Protein 3CC1 (pdb70)

Radius of gyration: 30.1 Å; Cα contacts (8 Å, |Δi|>4): 1824; chains: 2; bounding box: 87×55×77 Å

B-factor: mean 28.15, std 9.31, range [5.56, 88.49]

Foldseek 3Di:
DWFQDDPRAGFAAEEAPQAANLQAALVLLLLRLVLLVQFVVLPHAEREYEPNQQADDPVDPLADPLQGGDDLQQAGFGSCVRYVVRPPPLTLQVSQVSSVVSVHAYEYEDAATFVSQLVVQGHQPPFPGTRVQFWDQVAQQPVDRRTHGHLVGGRSLSNLLVRLLVCVSSRHAEYEYPPQAPNQNVNHDVSSVVNVVSNVPNPHHYYHYDQDPPQPAQDPPPDDPPPVPRTHADALDLVLVLSVVSVQVSVPDPGDPDAYASHQHAAFGQDPHDRYDDHGDGRPHDLQLNVLLPCLLRLHRDHHHSSVRDDPSRSLSSRQSLSNCSNNAWTPWAWDDDDPQWGKIKTAGPPQKIDMKIWRQDQAKDKHKDAPVVVHAKWWKADSSVGGTDGIHGNVDMDIDIAGHGGMTMTHHDD/DKFQDFPRDGFAAEEAPFAANQQAALVLLLLRLLLLPQFVVLPHAEREYEPNQQPQPALVLPDDGDDLQQAGFGDCVRVVVPPPPLGLQVSQVSSVVSVHAYEYEDAATFPVQLVVQGHHPPFPHTRVQFWDAQADAPPGRRTHGHLVGPSSVSNLLSHLLSCVSSRHAEYEYPDQPDDDRHHRNVSSVVNVVSNVPNPDHYYHYDAAQDDDPVVPDPADAQDLVLLLSVVSLVVRVPDDPCSDQRASHQQAAWGQCRDPVGRPPTDGRPDDLQLNLLLPCLLRLHRDHHHSSVRDDPSRSLSSRQSLSNCSNNAWIPWAWDDDDPQWTKIKTHGDPQKIDMKIWRQDQAKDKHKDAPVCVHAKWWKADSSVRDTDGIHGNVDMDIDIAGHGHMTMTGHD

CATH classification: 3.20.20.70 (+1 more: 2.60.40.1180)

Sequence (815 aa):
GEVNRLSALTPPGWNSWDCYGASVTEEEVLGNAEYANHLKKYGWEYIVVDIQWYEPTANSSAYNPFAPLCDEYGRLLPATNRFPSAKNGAGFKPLSDAIHDLGLKFGIHIRGIPRQAVYYENSPVLGSTKTAREIAHTNNSICPWNNTDYGVDPTKEGAQSYYNSLFELYAQQWGVDFVKVDDIAASRLYDTHLEEIKIQRAIQACGRPVLSLSPGPAPIKYAHHFKTNANWRITDDFWDDDWSLLYQFERCEVWEKHIGTGHWPDCGLPLGHIGIRSVDGPGGDRWTRFTKDEQLTNLWAICHSPLFGGELRDNDEWTLSLLTNEGILSINQKSVLNRFVYREEDKVAWAANGRNGEAYVALFNLHDQQKTLQFRLDVGIETVQQLFNVWDRSFLQSLAPSESFQIELKPHQSLKLSPDRGEVNRRLSALTPPGWNSWDCYGASVTEEEVLGNAEYANHLKKYGWEYIVVDIQWYEPTANNPFAPLCDEYGRLLPATNRFPSAKKNGAGFKPLSDAIHDLGLKFGIHIRGIPRQAVYENSPVLGSTKTAREIAHTNSICPWNTDYGVDPTKEGAQSYYNSLFELYAQWGVDFVKVDDIAASRLYDTHLEEIKIQRAIQACGRPVLSLSPGPAPIIKWRITDDFWDDWSLLYQFERCEVWEKHIGTGHWPDCGLPLGHIGIRRSSVVDDGGPPGGGGDDRWTRFTKDEQLTNLWAICHSPLFGGELRDNDEWTLSLLTNEGILSINQKSVLNRFVYREEDKVAWAANGRNGEAYVALFNLHDQQKTLQFRLDVGIETVQLFNVWDRSFLQSLAPSESFQIELKPHQSLKLSPD

Secondary structure (DSSP, 8-state):
---S-BTTB----EESHHHHTT---HHHHHHHHH---SSGGGT--EEEE-S-TT---TTSTT--TTS----TTS-----TTT-GGGTTTTTTHHHHHHHHHTT-EEEEE-----HHHHHHTPBPTTSS-BHHHHEETT--BTTB---EE-TTSTTHHHHHHHHHHHHHHTT--EEEPSS-S-TTSS---HHHH--HHHHHHSS---EE---SBSSEES-SSS--S-----EE---S-HHHHH--HHHHHHHHS---S---B-----SEE-TT-SSSSSSSEE-SS-HHHHH--HHHHTT-----S-GGG--HHHHHHH--HHHHHHHHH-EEEEEEEEETTEEEEEEE-SSS-EEEEEEE-SSS-EEEEE--------EEEEETTTTEEEEEE-TT--EEEEE-TT---EEEE--/---S-BTTB----EESHHHHTT---HHHHHHHHH---SSGGGT--EEEE-S-TT-TT---TTPPP--TTS-----TTT-GGGTTTTTTHHHHHHHHHTT-EEEEE-----HHHHHHTPBPTTSS-BHHHHEETT--BTTB---EE-TTSTTHHHHHHHHHHHHHHTT--EEE--S-S-BTTB---HHHH--HHHHHTSS---EE----SPP---TTS-S--S-HHHHH--HHHHHHHTSS--SS--------SEE-SS-SSSSSSSEE--S-HHHHH--HHHHHT-----S-GGG--HHHHHHH--HHHHHHHHH-EEEEEEEEETTEEEEEEE-SSS-EEEEEEE-SSS-EEEEE--------EEEE-TTT--EEEEE-TT--EEEEE-TT---EEEE-

Solvent-accessible surface area: 32198 Å² total

Nearest PDB structures (foldseek):
  3cc1-assembly1_B-2  TM=1.002E+00  e=1.254E-84  Halalkalibacterium halodurans C-125
  3cc1-assembly1_A-2  TM=9.713E-01  e=1.743E-74  Halalkalibacterium halodurans C-125
  4nzf-assembly1_A  TM=9.428E-01  e=1.026E-54  Geobacillus stearothermophilus
  4nx0-assembly1_D  TM=9.435E-01  e=2.819E-54  Geobacillus stearothermophilus
  4ogz-assembly2_B  TM=7.803E-01  e=5.712E-23  Bacteroides fragilis NCTC 9343

Organism: Halalkalibacterium halodurans (strain ATCC BAA-125 / DSM 18197 / FERM 7344 / JCM 9153 / C-125) (NCBI:txid272558)

InterPro domains:
  IPR002241 Glycoside hydrolase, family 27 [PF16499] (160-341)
  IPR002241 Glycoside hydrolase, family 27 [PR00740] (5-24)
  IPR002241 Glycoside hydrolase, family 27 [PR00740] (99-120)
  IPR002241 Glycoside hydrolase, family 27 [PR00740] (197-215)
  IPR002241 Glycoside hydrolase, family 27 [PR00740] (298-319)
  IPR002241 Glycoside hydrolase, family 27 [PTHR11452] (8-430)
  IPR002241 Glycoside hydrolase, family 27 [cd14792] (11-341)
  IPR013780 Glycosyl hydrolase, all-beta [G3DSA:2.60.40.1180] (345-432)
  IPR013785 Aldolase-type TIM barrel [G3DSA:3.20.20.70] (1-344)
  IPR017853 Glycoside hydrolase superfamily [SSF51445] (7-342)
  IPR041233 Alpha galactosidase, C-terminal domain [PF17801] (354-428)

Structure (mmCIF, N/CA/C/O backbone):
data_3CC1
#
_entry.id   3CC1
#
_cell.length_a   146.943
_cell.length_b   146.943
_cell.length_c   213.526
_cell.angle_alpha   90.000
_cell.angle_beta   90.000
_cell.angle_gamma   120.000
#
_symmetry.space_group_name_H-M   'P 61 2 2'
#
loop_
_entity.id
_entity.type
_entity.pdbx_description
1 polymer 'Putative alpha-N-acetylgalactosaminidase'
2 non-polymer 'SULFATE ION'
3 non-polymer IMIDAZOLE
4 non-polymer 'TRIETHYLENE GLYCOL'
5 non-polymer 3,6,9,12,15,18-HEXAOXAICOSANE-1,20-DIOL
6 non-polymer GLYCEROL
7 non-polymer DI(HYDROXYETHYL)ETHER
8 non-polymer 'TETRAETHYLENE GLYCOL'
9 water water
#
loop_
_atom_site.group_PDB
_atom_site.id
_atom_site.type_symbol
_atom_site.label_atom_id
_atom_site.label_alt_id
_atom_site.label_comp_id
_atom_site.label_asym_id
_atom_site.label_entity_id
_atom_site.label_seq_id
_atom_site.pdbx_PDB_ins_code
_atom_site.Cartn_x
_atom_site.Cartn_y
_atom_site.Cartn_z
_atom_site.occupancy
_atom_site.B_iso_or_equiv
_atom_site.auth_seq_id
_atom_site.auth_comp_id
_atom_site.auth_asym_id
_atom_site.auth_atom_id
_atom_site.pdbx_PDB_model_num
ATOM 1 N N . GLY A 1 1 ? 93.177 3.697 44.301 1.00 24.66 0 GLY A N 1
ATOM 2 C CA . GLY A 1 1 ? 93.007 4.999 43.585 1.00 25.21 0 GLY A CA 1
ATOM 3 C C . GLY A 1 1 ? 93.887 5.031 42.353 1.00 24.90 0 GLY A C 1
ATOM 4 O O . GLY A 1 1 ? 94.560 4.054 42.055 1.00 26.90 0 GLY A O 1
ATOM 21 N N . GLU A 1 3 ? 96.897 7.131 40.725 1.00 23.31 2 GLU A N 1
ATOM 22 C CA . GLU A 1 3 ? 97.929 8.075 41.199 1.00 23.98 2 GLU A CA 1
ATOM 23 C C . GLU A 1 3 ? 99.064 8.383 40.228 1.00 24.40 2 GLU A C 1
ATOM 24 O O . GLU A 1 3 ? 100.117 8.878 40.641 1.00 25.01 2 GLU A O 1
ATOM 30 N N . VAL A 1 4 ? 98.853 8.093 38.950 1.00 24.54 3 VAL A N 1
ATOM 31 C CA . VAL A 1 4 ? 99.824 8.384 37.904 1.00 24.74 3 VAL A CA 1
ATOM 32 C C . VAL A 1 4 ? 99.249 9.347 36.876 1.00 25.76 3 VAL A C 1
ATOM 33 O O . VAL A 1 4 ? 98.053 9.420 36.674 1.00 26.80 3 VAL A O 1
ATOM 37 N N . ASN A 1 5 ? 100.124 10.093 36.217 1.00 26.78 4 ASN A N 1
ATOM 38 C CA . ASN A 1 5 ? 99.695 11.058 35.204 1.00 27.24 4 ASN A CA 1
ATOM 39 C C . ASN A 1 5 ? 99.820 10.458 33.793 1.00 28.76 4 ASN A C 1
ATOM 40 O O . ASN A 1 5 ? 99.386 11.050 32.812 1.00 28.94 4 ASN A O 1
ATOM 45 N N . ARG A 1 6 ? 100.459 9.297 33.708 1.00 30.09 5 ARG A N 1
ATOM 46 C CA . ARG A 1 6 ? 100.622 8.597 32.442 1.00 31.19 5 ARG A CA 1
ATOM 47 C C . ARG A 1 6 ? 100.163 7.173 32.518 1.00 30.81 5 ARG A C 1
ATOM 48 O O . ARG A 1 6 ? 100.499 6.404 33.428 1.00 30.34 5 ARG A O 1
ATOM 56 N N . LEU A 1 7 ? 99.401 6.822 31.506 1.00 31.27 6 LEU A N 1
ATOM 57 C CA . LEU A 1 7 ? 98.936 5.460 31.302 1.00 31.39 6 LEU A CA 1
ATOM 58 C C . LEU A 1 7 ? 99.250 5.110 29.862 1.00 32.58 6 LEU A C 1
ATOM 59 O O . LEU A 1 7 ? 98.925 5.851 28.936 1.00 32.40 6 LEU A O 1
ATOM 64 N N . SER A 1 8 ? 99.922 3.987 29.683 1.00 34.04 7 SER A N 1
ATOM 65 C CA . SER A 1 8 ? 100.444 3.608 28.367 1.00 35.15 7 SER A CA 1
ATOM 66 C C . SER A 1 8 ? 101.060 4.808 27.667 1.00 35.29 7 SER A C 1
ATOM 67 O O . SER A 1 8 ? 100.846 5.034 26.502 1.00 34.51 7 SER A O 1
ATOM 70 N N . ALA A 1 9 ? 101.835 5.581 28.409 1.00 35.01 8 ALA A N 1
ATOM 71 C CA . ALA A 1 9 ? 102.623 6.661 27.808 1.00 35.00 8 ALA A CA 1
ATOM 72 C C . ALA A 1 9 ? 101.822 7.934 27.508 1.00 33.96 8 ALA A C 1
ATOM 73 O O . ALA A 1 9 ? 102.394 8.923 27.079 1.00 34.85 8 ALA A O 1
ATOM 75 N N . LEU A 1 10 ? 100.518 7.932 27.758 1.00 33.02 9 LEU A N 1
ATOM 76 C CA . LEU A 1 10 ? 99.703 9.130 27.488 1.00 31.39 9 LEU A CA 1
ATOM 77 C C . LEU A 1 10 ? 99.155 9.721 28.764 1.00 30.34 9 LEU A C 1
ATOM 78 O O . LEU A 1 10 ? 99.018 9.028 29.754 1.00 30.18 9 LEU A O 1
ATOM 83 N N . THR A 1 11 ? 98.861 11.013 28.699 1.00 28.20 10 THR A N 1
ATOM 84 C CA . THR A 1 11 ? 98.288 11.753 29.780 1.00 27.16 10 THR A CA 1
ATOM 85 C C . THR A 1 11 ? 96.788 11.917 29.537 1.00 26.27 10 THR A C 1
ATOM 86 O O . THR A 1 11 ? 96.269 11.491 28.505 1.00 25.42 10 THR A O 1
ATOM 90 N N . PRO A 1 12 ? 96.067 12.447 30.519 1.00 26.13 11 PRO A N 1
ATOM 91 C CA . PRO A 1 12 ? 94.593 12.504 30.314 1.00 26.17 11 PRO A CA 1
ATOM 92 C C . PRO A 1 12 ? 94.252 13.350 29.093 1.00 26.26 11 PRO A C 1
ATOM 93 O O . PRO A 1 12 ? 94.852 14.400 28.891 1.00 27.13 11 PRO A O 1
ATOM 97 N N . PRO A 1 13 ? 93.321 12.877 28.251 1.00 26.95 12 PRO A N 1
ATOM 98 C CA . PRO A 1 13 ? 92.921 13.669 27.081 1.00 25.86 12 PRO A CA 1
ATOM 99 C C . PRO A 1 13 ? 92.400 15.053 27.449 1.00 25.31 12 PRO A C 1
ATOM 100 O O . PRO A 1 13 ? 91.658 15.223 28.417 1.00 24.60 12 PRO A O 1
ATOM 112 N N . GLY A 1 15 ? 90.600 18.277 25.302 1.00 22.27 14 GLY A N 1
ATOM 113 C CA . GLY A 1 15 ? 89.966 18.631 24.059 1.00 22.21 14 GLY A CA 1
ATOM 114 C C . GLY A 1 15 ? 88.616 19.260 24.213 1.00 22.09 14 GLY A C 1
ATOM 115 O O . GLY A 1 15 ? 88.309 19.836 25.238 1.00 22.46 14 GLY A O 1
ATOM 116 N N . TRP A 1 16 ? 87.857 19.201 23.122 1.00 21.43 15 TRP A N 1
ATOM 117 C CA . TRP A 1 16 ? 86.532 19.767 23.001 1.00 21.55 15 TRP A CA 1
ATOM 118 C C . TRP A 1 16 ? 85.628 18.647 22.496 1.00 21.05 15 TRP A C 1
ATOM 119 O O . TRP A 1 16 ? 86.017 17.832 21.669 1.00 20.68 15 TRP A O 1
ATOM 130 N N . ASN A 1 17 ? 84.423 18.613 23.028 1.00 21.49 16 ASN A N 1
ATOM 131 C CA . ASN A 1 17 ? 83.396 17.664 22.620 1.00 21.66 16 ASN A CA 1
ATOM 132 C C . ASN A 1 17 ? 82.090 18.424 22.294 1.00 21.70 16 ASN A C 1
ATOM 133 O O . ASN A 1 17 ? 81.709 19.337 23.002 1.00 21.63 16 ASN A O 1
ATOM 138 N N . SER A 1 18 ? 81.441 18.027 21.201 1.00 22.32 17 SER A N 1
ATOM 139 C CA . SER A 1 18 ? 80.295 18.733 20.608 1.00 21.80 17 SER A CA 1
ATOM 140 C C . SER A 1 18 ? 78.992 18.616 21.413 1.00 22.67 17 SER A C 1
ATOM 141 O O . SER A 1 18 ? 78.050 19.332 21.115 1.00 22.06 17 SER A O 1
ATOM 144 N N . TRP A 1 19 ? 78.953 17.754 22.427 1.00 22.09 18 TRP A N 1
ATOM 145 C CA . TRP A 1 19 ? 77.683 17.393 23.073 1.00 23.01 18 TRP A CA 1
ATOM 146 C C . TRP A 1 19 ? 76.989 18.515 23.852 1.00 22.72 18 TRP A C 1
ATOM 147 O O . TRP A 1 19 ? 75.794 18.746 23.672 1.00 23.51 18 TRP A O 1
ATOM 158 N N . ASP A 1 20 ? 77.716 19.202 24.724 1.00 22.67 19 ASP A N 1
ATOM 159 C CA . ASP A 1 20 ? 77.057 20.175 25.630 1.00 22.72 19 ASP A CA 1
ATOM 160 C C . ASP A 1 20 ? 76.524 21.420 24.877 1.00 22.78 19 ASP A C 1
ATOM 161 O O . ASP A 1 20 ? 75.607 22.084 25.348 1.00 22.78 19 ASP A O 1
ATOM 166 N N . CYS A 1 21 ? 77.111 21.720 23.718 1.00 23.87 20 CYS A N 1
ATOM 167 C CA . CYS A 1 21 ? 76.698 22.865 22.889 1.00 24.02 20 CYS A CA 1
ATOM 168 C C . CYS A 1 21 ? 75.712 22.461 21.805 1.00 22.91 20 CYS A C 1
ATOM 169 O O . CYS A 1 21 ? 74.729 23.158 21.605 1.00 21.40 20 CYS A O 1
ATOM 172 N N . TYR A 1 22 ? 75.943 21.327 21.136 1.00 22.29 21 TYR A N 1
ATOM 173 C CA . TYR A 1 22 ? 75.162 20.975 19.936 1.00 21.96 21 TYR A CA 1
ATOM 174 C C . TYR A 1 22 ? 74.462 19.616 20.007 1.00 22.03 21 TYR A C 1
ATOM 175 O O . TYR A 1 22 ? 73.813 19.170 19.052 1.00 20.33 21 TYR A O 1
ATOM 184 N N . GLY A 1 23 ? 74.572 18.969 21.150 1.00 22.23 22 GLY A N 1
ATOM 185 C CA . GLY A 1 23 ? 73.936 17.690 21.342 1.00 21.36 22 GLY A CA 1
ATOM 186 C C . GLY A 1 23 ? 74.391 16.677 20.327 1.00 21.98 22 GLY A C 1
ATOM 187 O O . GLY A 1 23 ? 75.605 16.488 20.108 1.00 21.00 22 GLY A O 1
ATOM 188 N N . ALA A 1 24 ? 73.401 16.018 19.708 1.00 22.42 23 ALA A N 1
ATOM 189 C CA . ALA A 1 24 ? 73.640 14.970 18.707 1.00 23.32 23 ALA A CA 1
ATOM 190 C C . ALA A 1 24 ? 73.798 15.554 17.282 1.00 23.87 23 ALA A C 1
ATOM 191 O O . ALA A 1 24 ? 74.005 14.818 16.327 1.00 26.06 23 ALA A O 1
ATOM 193 N N . SER A 1 25 ? 73.748 16.876 17.151 1.00 23.91 24 SER A N 1
ATOM 194 C CA . SER A 1 25 ? 73.478 17.506 15.846 1.00 23.78 24 SER A CA 1
ATOM 195 C C . SER A 1 25 ? 74.591 18.415 15.296 1.00 22.80 24 SER A C 1
ATOM 196 O O . SER A 1 25 ? 74.344 19.207 14.365 1.00 22.20 24 SER A O 1
ATOM 199 N N . VAL A 1 26 ? 75.816 18.297 15.804 1.00 21.78 25 VAL A N 1
ATOM 200 C CA . VAL A 1 26 ? 76.896 19.206 15.359 1.00 21.61 25 VAL A CA 1
ATOM 201 C C . VAL A 1 26 ? 77.120 19.116 13.841 1.00 22.17 25 VAL A C 1
ATOM 202 O O . VAL A 1 26 ? 77.002 18.031 13.194 1.00 22.26 25 VAL A O 1
ATOM 206 N N . THR A 1 27 ? 77.447 20.259 13.256 1.00 22.24 26 THR A N 1
ATOM 207 C CA . THR A 1 27 ? 77.798 20.302 11.835 1.00 22.08 26 THR A CA 1
ATOM 208 C C . THR A 1 27 ? 79.282 20.429 11.643 1.00 23.05 26 THR A C 1
ATOM 209 O O . THR A 1 27 ? 80.044 20.800 12.548 1.00 23.03 26 THR A O 1
ATOM 213 N N . GLU A 1 28 ? 79.706 20.158 10.420 1.00 23.55 27 GLU A N 1
ATOM 214 C CA . GLU A 1 28 ? 81.121 20.204 10.053 1.00 23.57 27 GLU A CA 1
ATOM 215 C C . GLU A 1 28 ? 81.723 21.612 10.235 1.00 23.25 27 GLU A C 1
ATOM 216 O O . GLU A 1 28 ? 82.848 21.773 10.679 1.00 22.46 27 GLU A O 1
ATOM 222 N N . GLU A 1 29 ? 80.949 22.631 9.896 1.00 22.74 28 GLU A N 1
ATOM 223 C CA . GLU A 1 29 ? 81.370 24.019 10.093 1.00 22.71 28 GLU A CA 1
ATOM 224 C C . GLU A 1 29 ? 81.577 24.341 11.573 1.00 21.78 28 GLU A C 1
ATOM 225 O O . GLU A 1 29 ? 82.546 25.030 11.935 1.00 20.89 28 GLU A O 1
ATOM 231 N N . GLU A 1 30 ? 80.707 23.799 12.430 1.00 21.19 29 GLU A N 1
ATOM 232 C CA . GLU A 1 30 ? 80.815 24.000 13.871 1.00 20.37 29 GLU A CA 1
ATOM 233 C C . GLU A 1 30 ? 82.051 23.285 14.404 1.00 20.93 29 GLU A C 1
ATOM 234 O O . GLU A 1 30 ? 82.804 23.852 15.211 1.00 20.80 29 GLU A O 1
ATOM 240 N N . VAL A 1 31 ? 82.291 22.053 13.948 1.00 21.12 30 VAL A N 1
ATOM 241 C CA . VAL A 1 31 ? 83.506 21.320 14.350 1.00 21.97 30 VAL A CA 1
ATOM 242 C C . VAL A 1 31 ? 84.792 22.061 13.933 1.00 22.96 30 VAL A C 1
ATOM 243 O O . VAL A 1 31 ? 85.710 22.222 14.739 1.00 23.40 30 VAL A O 1
ATOM 247 N N . LEU A 1 32 ? 84.856 22.511 12.683 1.00 22.95 31 LEU A N 1
ATOM 248 C CA . LEU A 1 32 ? 86.034 23.249 12.186 1.00 24.32 31 LEU A CA 1
ATOM 249 C C . LEU A 1 32 ? 86.246 24.605 12.898 1.00 23.87 31 LEU A C 1
ATOM 250 O O . LEU A 1 32 ? 87.396 24.987 13.162 1.00 23.82 31 LEU A O 1
ATOM 255 N N . GLY A 1 33 ? 85.161 25.322 13.187 1.00 22.90 32 GLY A N 1
ATOM 256 C CA . GLY A 1 33 ? 85.259 26.565 13.938 1.00 23.43 32 GLY A CA 1
ATOM 257 C C . GLY A 1 33 ? 85.883 26.350 15.312 1.00 23.53 32 GLY A C 1
ATOM 258 O O . GLY A 1 33 ? 86.750 27.075 15.718 1.00 24.36 32 GLY A O 1
ATOM 259 N N . ASN A 1 34 ? 85.439 25.319 16.024 1.00 23.68 33 ASN A N 1
ATOM 260 C CA . ASN A 1 34 ? 86.012 25.029 17.331 1.00 23.74 33 ASN A CA 1
ATOM 261 C C . ASN A 1 34 ? 87.465 24.560 17.231 1.00 23.30 33 ASN A C 1
ATOM 262 O O . ASN A 1 34 ? 88.312 24.975 18.032 1.00 23.37 33 ASN A O 1
ATOM 267 N N . ALA A 1 35 ? 87.747 23.786 16.186 1.00 22.93 34 ALA A N 1
ATOM 268 C CA . ALA A 1 35 ? 89.092 23.266 15.911 1.00 21.99 34 ALA A CA 1
ATOM 269 C C . ALA A 1 35 ? 90.049 24.437 15.647 1.00 22.35 34 ALA A C 1
ATOM 270 O O . ALA A 1 35 ? 91.175 24.468 16.149 1.00 21.34 34 ALA A O 1
ATOM 272 N N . GLU A 1 36 ? 89.572 25.402 14.871 1.00 22.71 35 GLU A N 1
ATOM 273 C CA . GLU A 1 36 ? 90.378 26.588 14.552 1.00 23.97 35 GLU A CA 1
ATOM 274 C C . GLU A 1 36 ? 90.640 27.410 15.791 1.00 22.58 35 GLU A C 1
ATOM 275 O O . GLU A 1 36 ? 91.738 27.884 16.011 1.00 22.02 35 GLU A O 1
ATOM 281 N N . TYR A 1 37 ? 89.633 27.549 16.637 1.00 23.55 36 TYR A N 1
ATOM 282 C CA . TYR A 1 37 ? 89.823 28.297 17.870 1.00 22.97 36 TYR A CA 1
ATOM 283 C C . TYR A 1 37 ? 90.858 27.585 18.712 1.00 22.73 36 TYR A C 1
ATOM 284 O O . TYR A 1 37 ? 91.784 28.197 19.205 1.00 22.77 36 TYR A O 1
ATOM 301 N N . ALA A 1 39 ? 93.192 25.658 17.859 1.00 21.98 38 ALA A N 1
ATOM 302 C CA . ALA A 1 39 ? 94.491 25.711 17.232 1.00 22.05 38 ALA A CA 1
ATOM 303 C C . ALA A 1 39 ? 95.109 27.069 17.532 1.00 22.08 38 ALA A C 1
ATOM 304 O O . ALA A 1 39 ? 96.304 27.193 17.752 1.00 21.51 38 ALA A O 1
ATOM 306 N N . ASN A 1 40 ? 94.273 28.092 17.534 1.00 22.49 39 ASN A N 1
ATOM 307 C CA . ASN A 1 40 ? 94.763 29.460 17.657 1.00 23.92 39 ASN A CA 1
ATOM 308 C C . ASN A 1 40 ? 95.045 29.868 19.100 1.00 24.15 39 ASN A C 1
ATOM 309 O O . ASN A 1 40 ? 95.918 30.668 19.340 1.00 24.61 39 ASN A O 1
ATOM 314 N N . HIS A 1 41 ? 94.292 29.348 20.065 1.00 23.85 40 HIS A N 1
ATOM 315 C CA . HIS A 1 41 ? 94.392 29.855 21.442 1.00 24.07 40 HIS A CA 1
ATOM 316 C C . HIS A 1 41 ? 94.797 28.819 22.490 1.00 23.75 40 HIS A C 1
ATOM 317 O O . HIS A 1 41 ? 95.239 29.193 23.582 1.00 23.26 40 HIS A O 1
ATOM 324 N N . LEU A 1 42 ? 94.619 27.539 22.179 1.00 22.01 41 LEU A N 1
ATOM 325 C CA . LEU A 1 42 ? 94.647 26.510 23.209 1.00 22.31 41 LEU A CA 1
ATOM 326 C C . LEU A 1 42 ? 95.694 25.402 22.993 1.00 23.08 41 LEU A C 1
ATOM 327 O O . LEU A 1 42 ? 96.160 24.782 23.944 1.00 23.26 41 LEU A O 1
ATOM 332 N N . LYS A 1 43 ? 96.069 25.176 21.742 1.00 24.41 42 LYS A N 1
ATOM 333 C CA . LYS A 1 43 ? 96.902 24.054 21.366 1.00 25.46 42 LYS A CA 1
ATOM 334 C C . LYS A 1 43 ? 98.211 24.082 22.176 1.00 25.43 42 LYS A C 1
ATOM 335 O O . LYS A 1 43 ? 98.716 23.073 22.644 1.00 24.15 42 LYS A O 1
ATOM 341 N N . LYS A 1 44 ? 98.728 25.268 22.372 1.00 27.06 43 LYS A N 1
ATOM 342 C CA . LYS A 1 44 ? 100.045 25.404 22.999 1.00 27.66 43 LYS A CA 1
ATOM 343 C C . LYS A 1 44 ? 99.995 24.994 24.488 1.00 26.92 43 LYS A C 1
ATOM 344 O O . LYS A 1 44 ? 101.011 24.723 25.098 1.00 27.11 43 LYS A O 1
ATOM 350 N N . TYR A 1 45 ? 98.804 24.913 25.050 1.00 26.40 44 TYR A N 1
ATOM 351 C CA . TYR A 1 45 ? 98.636 24.559 26.475 1.00 25.74 44 TYR A CA 1
ATOM 352 C C . TYR A 1 45 ? 98.304 23.075 26.659 1.00 26.07 44 TYR A C 1
ATOM 353 O O . TYR A 1 45 ? 98.156 22.625 27.777 1.00 26.35 44 TYR A O 1
ATOM 362 N N . GLY A 1 46 ? 98.140 22.347 25.561 1.00 25.88 45 GLY A N 1
ATOM 363 C CA . GLY A 1 46 ? 97.947 20.888 25.598 1.00 25.89 45 GLY A CA 1
ATOM 364 C C . GLY A 1 46 ? 96.595 20.372 25.129 1.00 26.53 45 GLY A C 1
ATOM 365 O O . GLY A 1 46 ? 96.356 19.141 25.102 1.00 27.76 45 GLY A O 1
ATOM 366 N N . TRP A 1 47 ? 95.712 21.306 24.782 1.00 25.11 46 TRP A N 1
ATOM 367 C CA . TRP A 1 47 ? 94.398 20.982 24.223 1.00 24.70 46 TRP A CA 1
ATOM 368 C C . TRP A 1 47 ? 94.566 20.473 22.804 1.00 25.11 46 TRP A C 1
ATOM 369 O O . TRP A 1 47 ? 95.129 21.151 21.952 1.00 24.58 46 TRP A O 1
ATOM 380 N N . GLU A 1 48 ? 94.047 19.276 22.543 1.00 25.55 47 GLU A N 1
ATOM 381 C CA . GLU A 1 48 ? 94.359 18.624 21.297 1.00 26.14 47 GLU A CA 1
ATOM 382 C C . GLU A 1 48 ? 93.255 17.879 20.561 1.00 24.59 47 GLU A C 1
ATOM 383 O O . GLU A 1 48 ? 93.329 17.735 19.352 1.00 23.11 47 GLU A O 1
ATOM 389 N N . TYR A 1 49 ? 92.254 17.397 21.282 1.00 21.61 48 TYR A N 1
ATOM 390 C CA . TYR A 1 49 ? 91.237 16.559 20.686 1.00 21.96 48 TYR A CA 1
ATOM 391 C C . TYR A 1 49 ? 89.997 17.369 20.307 1.00 21.58 48 TYR A C 1
ATOM 392 O O . TYR A 1 49 ? 89.551 18.235 21.051 1.00 21.97 48 TYR A O 1
ATOM 401 N N . ILE A 1 50 ? 89.476 17.072 19.125 1.00 22.29 49 ILE A N 1
ATOM 402 C CA . ILE A 1 50 ? 88.218 17.635 18.609 1.00 21.52 49 ILE A CA 1
ATOM 403 C C . ILE A 1 50 ? 87.303 16.426 18.412 1.00 21.72 49 ILE A C 1
ATOM 404 O O . ILE A 1 50 ? 87.577 15.548 17.568 1.00 21.15 49 ILE A O 1
ATOM 409 N N . VAL A 1 51 ? 86.251 16.352 19.225 1.00 20.90 50 VAL A N 1
ATOM 410 C CA . VAL A 1 51 ? 85.470 15.100 19.338 1.00 21.62 50 VAL A CA 1
ATOM 411 C C . VAL A 1 51 ? 84.013 15.317 19.012 1.00 21.84 50 VAL A C 1
ATOM 412 O O . VAL A 1 51 ? 83.355 16.179 19.602 1.00 22.28 50 VAL A O 1
ATOM 416 N N . VAL A 1 52 ? 83.531 14.500 18.072 1.00 22.08 51 VAL A N 1
ATOM 417 C CA . VAL A 1 52 ? 82.155 14.536 17.635 1.00 21.84 51 VAL A CA 1
ATOM 418 C C . VAL A 1 52 ? 81.417 13.476 18.435 1.00 21.79 51 VAL A C 1
ATOM 419 O O . VAL A 1 52 ? 81.764 12.303 18.440 1.00 21.69 51 VAL A O 1
ATOM 423 N N . ASP A 1 53 ? 80.422 13.908 19.177 1.00 22.85 52 ASP A N 1
ATOM 424 C CA . ASP A 1 53 ? 79.662 12.971 19.986 1.00 23.19 52 ASP A CA 1
ATOM 425 C C . ASP A 1 53 ? 78.663 12.136 19.128 1.00 22.87 52 ASP A C 1
ATOM 426 O O . ASP A 1 53 ? 78.647 12.184 17.878 1.00 21.73 52 ASP A O 1
ATOM 431 N N . ILE A 1 54 ? 77.850 11.359 19.827 1.00 22.31 53 ILE A N 1
ATOM 432 C CA . ILE A 1 54 ? 77.037 10.346 19.221 1.00 22.08 53 ILE A CA 1
ATOM 433 C C . ILE A 1 54 ? 76.011 10.907 18.219 1.00 22.28 53 ILE A C 1
ATOM 434 O O . ILE A 1 54 ? 75.663 12.093 18.238 1.00 22.09 53 ILE A O 1
ATOM 439 N N . GLN A 1 55 ? 75.579 10.017 17.354 1.00 23.01 54 GLN A N 1
ATOM 440 C CA . GLN A 1 55 ? 74.468 10.244 16.422 1.00 23.58 54 GLN A CA 1
ATOM 441 C C . GLN A 1 55 ? 74.878 11.135 15.256 1.00 22.73 54 GLN A C 1
ATOM 442 O O . GLN A 1 55 ? 74.059 11.789 14.626 1.00 21.98 54 GLN A O 1
ATOM 448 N N . TRP A 1 56 ? 76.174 11.119 14.986 1.00 21.48 55 TRP A N 1
ATOM 449 C CA . TRP A 1 56 ? 76.734 11.748 13.816 1.00 21.26 55 TRP A CA 1
ATOM 450 C C . TRP A 1 56 ? 76.269 11.095 12.508 1.00 21.26 55 TRP A C 1
ATOM 451 O O . TRP A 1 56 ? 76.500 11.665 11.447 1.00 21.02 55 TRP A O 1
ATOM 462 N N . TYR A 1 57 ? 75.520 9.974 12.632 1.00 21.31 56 TYR A N 1
ATOM 463 C CA . TYR A 1 57 ? 75.065 9.118 11.525 1.00 20.33 56 TYR A CA 1
ATOM 464 C C . TYR A 1 57 ? 73.547 9.208 11.325 1.00 21.33 56 TYR A C 1
ATOM 465 O O . TYR A 1 57 ? 72.978 8.483 10.524 1.00 21.13 56 TYR A O 1
ATOM 474 N N . GLU A 1 58 ? 72.906 10.120 12.064 1.00 22.34 57 GLU A N 1
ATOM 475 C CA . GLU A 1 58 ? 71.451 10.177 12.160 1.00 24.97 57 GLU A CA 1
ATOM 476 C C . GLU A 1 58 ? 70.886 11.497 11.640 1.00 25.07 57 GLU A C 1
ATOM 477 O O . GLU A 1 58 ? 70.744 12.434 12.413 1.00 26.23 57 GLU A O 1
ATOM 483 N N . PRO A 1 59 ? 70.625 11.597 10.324 1.00 25.31 58 PRO A N 1
ATOM 484 C CA . PRO A 1 59 ? 70.041 12.835 9.842 1.00 25.82 58 PRO A CA 1
ATOM 485 C C . PRO A 1 59 ? 68.579 12.806 10.235 1.00 26.54 58 PRO A C 1
ATOM 486 O O . PRO A 1 59 ? 67.996 11.731 10.478 1.00 28.08 58 PRO A O 1
ATOM 490 N N . THR A 1 60 ? 67.975 13.961 10.308 1.00 26.42 59 THR A N 1
ATOM 491 C CA . THR A 1 60 ? 66.560 13.983 10.663 1.00 26.56 59 THR A CA 1
ATOM 492 C C . THR A 1 60 ? 65.682 13.989 9.401 1.00 27.40 59 THR A C 1
ATOM 493 O O . THR A 1 60 ? 66.186 14.235 8.305 1.00 28.00 59 THR A O 1
ATOM 497 N N . ALA A 1 61 ? 64.384 13.701 9.581 1.00 27.24 60 ALA A N 1
ATOM 498 C CA . ALA A 1 61 ? 63.429 13.493 8.484 1.00 27.12 60 ALA A CA 1
ATOM 499 C C . ALA A 1 61 ? 63.239 14.700 7.580 1.00 28.24 60 ALA A C 1
ATOM 500 O O . ALA A 1 61 ? 62.799 14.570 6.461 1.00 27.98 60 ALA A O 1
ATOM 502 N N . ASN A 1 62 ? 63.588 15.882 8.045 1.00 30.39 61 ASN A N 1
ATOM 503 C CA . ASN A 1 62 ? 63.441 17.066 7.176 1.00 32.46 61 ASN A CA 1
ATOM 504 C C . ASN A 1 62 ? 64.623 17.254 6.221 1.00 33.36 61 ASN A C 1
ATOM 505 O O . ASN A 1 62 ? 64.601 18.129 5.373 1.00 34.51 61 ASN A O 1
ATOM 510 N N . SER A 1 63 ? 65.653 16.447 6.389 1.00 33.54 62 SER A N 1
ATOM 511 C CA . SER A 1 63 ? 66.864 16.547 5.570 1.00 34.62 62 SER A CA 1
ATOM 512 C C . SER A 1 63 ? 66.776 15.777 4.252 1.00 34.34 62 SER A C 1
ATOM 513 O O . SER A 1 63 ? 66.127 14.747 4.188 1.00 33.14 62 SER A O 1
ATOM 516 N N . SER A 1 64 ? 67.432 16.256 3.194 1.00 35.01 63 SER A N 1
ATOM 517 C CA . SER A 1 64 ? 67.445 15.480 1.947 1.00 35.74 63 SER A CA 1
ATOM 518 C C . SER A 1 64 ? 68.417 14.302 2.127 1.00 36.14 63 SER A C 1
ATOM 519 O O . SER A 1 64 ? 68.459 13.370 1.327 1.00 35.68 63 SER A O 1
ATOM 522 N N . ALA A 1 65 ? 69.166 14.327 3.229 1.00 36.01 64 ALA A N 1
ATOM 523 C CA . ALA A 1 65 ? 70.027 13.161 3.598 1.00 36.68 64 ALA A CA 1
ATOM 524 C C . ALA A 1 65 ? 69.204 11.941 4.137 1.00 35.69 64 ALA A C 1
ATOM 525 O O . ALA A 1 65 ? 69.762 10.868 4.447 1.00 36.99 64 ALA A O 1
ATOM 527 N N . TYR A 1 66 ? 67.877 12.094 4.211 1.00 34.90 65 TYR A N 1
ATOM 528 C CA . TYR A 1 66 ? 67.025 11.102 4.903 1.00 33.02 65 TYR A CA 1
ATOM 529 C C . TYR A 1 66 ? 66.309 10.140 4.000 1.00 31.73 65 TYR A C 1
ATOM 530 O O . TYR A 1 66 ? 65.467 10.509 3.196 1.00 30.34 65 TYR A O 1
ATOM 539 N N . ASN A 1 67 ? 66.587 8.873 4.231 1.00 31.08 66 ASN A N 1
ATOM 540 C CA . ASN A 1 67 ? 65.831 7.814 3.568 1.00 30.19 66 ASN A CA 1
ATOM 541 C C . ASN A 1 67 ? 64.874 7.140 4.548 1.00 29.31 66 ASN A C 1
ATOM 542 O O . ASN A 1 67 ? 65.312 6.475 5.475 1.00 26.60 66 ASN A O 1
ATOM 547 N N . PRO A 1 68 ? 63.562 7.313 4.354 1.00 29.88 67 PRO A N 1
ATOM 548 C CA . PRO A 1 68 ? 62.634 6.806 5.358 1.00 30.65 67 PRO A CA 1
ATOM 549 C C . PRO A 1 68 ? 62.651 5.279 5.483 1.00 31.24 67 PRO A C 1
ATOM 550 O O . PRO A 1 68 ? 62.249 4.728 6.512 1.00 30.52 67 PRO A O 1
ATOM 554 N N . PHE A 1 69 ? 63.190 4.616 4.471 1.00 30.90 68 PHE A N 1
ATOM 555 C CA . PHE A 1 69 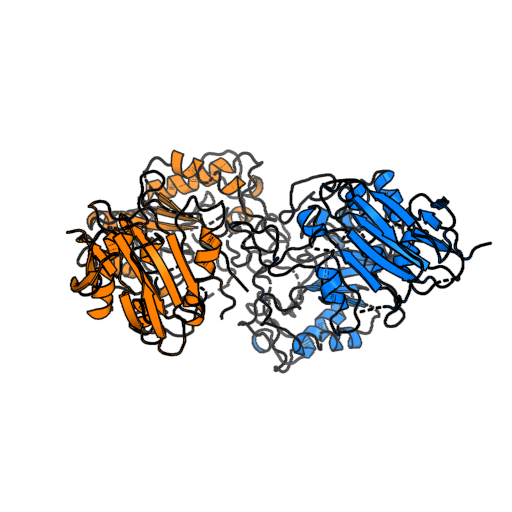? 63.212 3.145 4.469 1.00 31.94 68 PHE A CA 1
ATOM 556 C C . PHE A 1 69 ? 64.469 2.627 5.140 1.00 30.91 68 PHE A C 1
ATOM 557 O O . PHE A 1 69 ? 64.607 1.441 5.397 1.00 31.30 68 PHE A O 1
ATOM 565 N N . ALA A 1 70 ? 65.397 3.534 5.393 1.00 29.57 69 ALA A N 1
ATOM 566 C CA . ALA A 1 70 ? 66.686 3.198 6.034 1.00 28.43 69 ALA A CA 1
ATOM 567 C C . ALA A 1 70 ? 67.266 4.496 6.584 1.00 27.09 69 ALA A C 1
ATOM 568 O O . ALA A 1 70 ? 68.100 5.099 5.951 1.00 26.95 69 ALA A O 1
ATOM 570 N N . PRO A 1 71 ? 66.779 4.947 7.734 1.00 26.19 70 PRO A N 1
ATOM 571 C CA . PRO A 1 71 ? 66.993 6.349 8.108 1.00 25.61 70 PRO A CA 1
ATOM 572 C C . PRO A 1 71 ? 68.395 6.713 8.613 1.00 24.19 70 PRO A C 1
ATOM 573 O O . PRO A 1 71 ? 68.807 7.885 8.470 1.00 25.15 70 PRO A O 1
ATOM 577 N N . LEU A 1 72 ? 69.136 5.753 9.166 1.00 23.64 71 LEU A N 1
ATOM 578 C CA . LEU A 1 72 ? 70.539 6.024 9.557 1.00 24.05 71 LEU A CA 1
ATOM 579 C C . LEU A 1 72 ? 71.446 5.858 8.334 1.00 23.71 71 LEU A C 1
ATOM 580 O O . LEU A 1 72 ? 71.234 4.968 7.478 1.00 24.48 71 LEU A O 1
ATOM 585 N N . CYS A 1 73 ? 72.449 6.725 8.246 1.00 23.42 72 CYS A N 1
ATOM 586 C CA . CYS A 1 73 ? 73.423 6.647 7.167 1.00 24.32 72 CYS A CA 1
ATOM 587 C C . CYS A 1 73 ? 74.325 5.479 7.466 1.00 23.27 72 CYS A C 1
ATOM 588 O O . CYS A 1 73 ? 74.904 5.407 8.525 1.00 22.61 72 CYS A O 1
ATOM 599 N N . ASP A 1 75 ? 76.713 2.021 5.557 1.00 23.97 74 ASP A N 1
ATOM 600 C CA . ASP A 1 75 ? 77.222 1.332 4.389 1.00 24.02 74 ASP A CA 1
ATOM 601 C C . ASP A 1 75 ? 76.633 -0.054 4.264 1.00 24.66 74 ASP A C 1
ATOM 602 O O . ASP A 1 75 ? 75.801 -0.482 5.061 1.00 23.46 74 ASP A O 1
ATOM 607 N N . GLU A 1 76 ? 76.998 -0.719 3.176 1.00 25.01 75 GLU A N 1
ATOM 608 C CA . GLU A 1 76 ? 76.420 -2.009 2.848 1.00 25.82 75 GLU A CA 1
ATOM 609 C C . GLU A 1 76 ? 76.830 -3.123 3.790 1.00 24.76 75 GLU A C 1
ATOM 610 O O . GLU A 1 76 ? 76.268 -4.195 3.734 1.00 24.94 75 GLU A O 1
ATOM 616 N N . TYR A 1 77 ? 77.805 -2.857 4.649 1.00 23.98 76 TYR A N 1
ATOM 617 C CA . TYR A 1 77 ? 78.336 -3.866 5.593 1.00 23.81 76 TYR A CA 1
ATOM 618 C C . TYR A 1 77 ? 77.911 -3.543 7.020 1.00 23.44 76 TYR A C 1
ATOM 619 O O . TYR A 1 77 ? 78.494 -4.016 7.975 1.00 23.19 76 TYR A O 1
ATOM 628 N N . GLY A 1 78 ? 76.908 -2.686 7.146 1.00 22.35 77 GLY A N 1
ATOM 629 C CA . GLY A 1 78 ? 76.300 -2.436 8.440 1.00 22.22 77 GLY A CA 1
ATOM 630 C C . GLY A 1 78 ? 77.098 -1.468 9.298 1.00 22.28 77 GLY A C 1
ATOM 631 O O . GLY A 1 78 ? 76.914 -1.399 10.518 1.00 22.70 77 GLY A O 1
ATOM 632 N N . ARG A 1 79 ? 77.951 -0.692 8.643 1.00 22.34 78 ARG A N 1
ATOM 633 C CA . ARG A 1 79 ? 78.740 0.353 9.295 1.00 21.66 78 ARG A CA 1
ATOM 634 C C . ARG A 1 79 ? 78.176 1.755 9.130 1.00 22.23 78 ARG A C 1
ATOM 635 O O . ARG A 1 79 ? 78.034 2.279 8.021 1.00 22.51 78 ARG A O 1
ATOM 643 N N . LEU A 1 80 ? 77.928 2.398 10.266 1.00 22.22 79 LEU A N 1
ATOM 644 C CA . LEU A 1 80 ? 77.349 3.716 10.287 1.00 21.86 79 LEU A CA 1
ATOM 645 C C . LEU A 1 80 ? 78.325 4.767 9.689 1.00 21.10 79 LEU A C 1
ATOM 646 O O . LEU A 1 80 ? 79.539 4.665 9.823 1.00 21.33 79 LEU A O 1
ATOM 651 N N . LEU A 1 81 ? 77.731 5.721 8.986 1.00 21.00 80 LEU A N 1
ATOM 652 C CA . LEU A 1 81 ? 78.427 6.756 8.201 1.00 21.89 80 LEU A CA 1
ATOM 653 C C . LEU A 1 81 ? 77.925 8.144 8.581 1.00 21.98 80 LEU A C 1
ATOM 654 O O . LEU A 1 81 ? 76.821 8.290 9.101 1.00 20.75 80 LEU A O 1
ATOM 659 N N . PRO A 1 82 ? 78.756 9.180 8.351 1.00 23.49 81 PRO A N 1
ATOM 660 C CA . PRO A 1 82 ? 78.336 10.561 8.624 1.00 23.20 81 PRO A CA 1
ATOM 661 C C . PRO A 1 82 ? 77.084 11.060 7.869 1.00 23.98 81 PRO A C 1
ATOM 662 O O . PRO A 1 82 ? 76.922 10.850 6.693 1.00 24.47 81 PRO A O 1
ATOM 666 N N . ALA A 1 83 ? 76.204 11.735 8.592 1.00 24.64 82 ALA A N 1
ATOM 667 C CA . ALA A 1 83 ? 75.044 12.399 8.002 1.00 23.85 82 ALA A CA 1
ATOM 668 C C . ALA A 1 83 ? 75.562 13.482 7.065 1.00 24.36 82 ALA A C 1
ATOM 669 O O . ALA A 1 83 ? 76.168 14.454 7.503 1.00 25.11 82 ALA A O 1
ATOM 671 N N . THR A 1 84 ? 75.337 13.302 5.775 1.00 24.83 83 THR A N 1
ATOM 672 C CA . THR A 1 84 ? 75.893 14.195 4.757 1.00 25.91 83 THR A CA 1
ATOM 673 C C . THR A 1 84 ? 75.269 15.595 4.703 1.00 25.66 83 THR A C 1
ATOM 674 O O . THR A 1 84 ? 75.863 16.490 4.172 1.00 27.04 83 THR A O 1
ATOM 678 N N . ASN A 1 85 ? 74.108 15.807 5.305 1.00 26.43 84 ASN A N 1
ATOM 679 C CA . ASN A 1 85 ? 73.565 17.170 5.451 1.00 25.73 84 ASN A CA 1
ATOM 680 C C . ASN A 1 85 ? 74.416 17.977 6.433 1.00 25.52 84 ASN A C 1
ATOM 681 O O . ASN A 1 85 ? 74.712 19.157 6.227 1.00 25.27 84 ASN A O 1
ATOM 686 N N . ARG A 1 86 ? 74.869 17.299 7.487 1.00 24.99 85 ARG A N 1
ATOM 687 C CA . ARG A 1 86 ? 75.669 17.936 8.541 1.00 24.80 85 ARG A CA 1
ATOM 688 C C . ARG A 1 86 ? 77.155 17.931 8.179 1.00 24.22 85 ARG A C 1
ATOM 689 O O . ARG A 1 86 ? 77.894 18.841 8.513 1.00 23.18 85 ARG A O 1
ATOM 697 N N . PHE A 1 87 ? 77.565 16.894 7.471 1.00 23.48 86 PHE A N 1
ATOM 698 C CA . PHE A 1 87 ? 78.959 16.706 7.105 1.00 23.23 86 PHE A CA 1
ATOM 699 C C . PHE A 1 87 ? 79.078 16.562 5.583 1.00 23.93 86 PHE A C 1
ATOM 700 O O . PHE A 1 87 ? 79.282 15.470 5.059 1.00 22.58 86 PHE A O 1
ATOM 708 N N . PRO A 1 88 ? 78.912 17.669 4.856 1.00 24.19 87 PRO A N 1
ATOM 709 C CA . PRO A 1 88 ? 78.916 17.540 3.386 1.00 24.97 87 PRO A CA 1
ATOM 710 C C . PRO A 1 88 ? 80.226 17.022 2.798 1.00 24.59 87 PRO A C 1
ATOM 711 O O . PRO A 1 88 ? 80.195 16.401 1.750 1.00 24.81 87 PRO A O 1
ATOM 715 N N . SER A 1 89 ? 81.348 17.224 3.475 1.00 24.66 88 SER A N 1
ATOM 716 C CA . SER A 1 89 ? 82.631 16.707 2.971 1.00 24.58 88 SER A CA 1
ATOM 717 C C . SER A 1 89 ? 82.674 15.173 3.021 1.00 25.00 88 SER A C 1
ATOM 718 O O . SER A 1 89 ? 83.548 14.559 2.421 1.00 25.12 88 SER A O 1
ATOM 721 N N . ALA A 1 90 ? 81.712 14.576 3.708 1.00 24.18 89 ALA A N 1
ATOM 722 C CA . ALA A 1 90 ? 81.626 13.115 3.868 1.00 25.04 89 ALA A CA 1
ATOM 723 C C . ALA A 1 90 ? 81.055 12.436 2.632 1.00 25.65 89 ALA A C 1
ATOM 724 O O . ALA A 1 90 ? 81.065 11.226 2.528 1.00 26.21 89 ALA A O 1
ATOM 726 N N . LYS A 1 91 ? 80.520 13.227 1.716 1.00 26.31 90 LYS A N 1
ATOM 727 C CA . LYS A 1 91 ? 79.794 12.675 0.570 1.00 27.38 90 LYS A CA 1
ATOM 728 C C . LYS A 1 91 ? 80.703 11.892 -0.366 1.00 27.91 90 LYS A C 1
ATOM 729 O O . LYS A 1 91 ? 81.932 12.032 -0.350 1.00 27.35 90 LYS A O 1
ATOM 735 N N . ASN A 1 92 ? 80.070 11.042 -1.165 1.00 26.91 91 ASN A N 1
ATOM 736 C CA . ASN A 1 92 ? 80.773 10.306 -2.215 1.00 27.11 91 ASN A CA 1
ATOM 737 C C . ASN A 1 92 ? 81.910 9.418 -1.681 1.00 26.45 91 ASN A C 1
ATOM 738 O O . ASN A 1 92 ? 82.955 9.242 -2.320 1.00 25.79 91 ASN A O 1
ATOM 743 N N . GLY A 1 93 ? 81.692 8.866 -0.489 1.00 26.03 92 GLY A N 1
ATOM 744 C CA . GLY A 1 93 ? 82.592 7.857 0.042 1.00 25.98 92 GLY A CA 1
ATOM 745 C C . GLY A 1 93 ? 83.697 8.379 0.903 1.00 25.13 92 GLY A C 1
ATOM 746 O O . GLY A 1 93 ? 84.462 7.617 1.439 1.00 27.01 92 GLY A O 1
ATOM 747 N N . ALA A 1 94 ? 83.767 9.683 1.083 1.00 25.58 93 ALA A N 1
ATOM 748 C CA . ALA A 1 94 ? 84.895 10.300 1.797 1.00 25.21 93 ALA A CA 1
ATOM 749 C C . ALA A 1 94 ? 84.851 10.046 3.322 1.00 25.41 93 ALA A C 1
ATOM 750 O O . ALA A 1 94 ? 85.895 9.941 4.009 1.00 24.76 93 ALA A O 1
ATOM 752 N N . GLY A 1 95 ? 83.646 9.908 3.855 1.00 24.98 94 GLY A N 1
ATOM 753 C CA . GLY A 1 95 ? 83.476 9.707 5.289 1.00 24.09 94 GLY A CA 1
ATOM 754 C C . GLY A 1 95 ? 84.075 10.878 6.045 1.00 23.82 94 GLY A C 1
ATOM 755 O O . GLY A 1 95 ? 84.038 12.019 5.587 1.00 24.33 94 GLY A O 1
ATOM 756 N N . PHE A 1 96 ? 84.667 10.581 7.183 1.00 23.23 95 PHE A N 1
ATOM 757 C CA . PHE A 1 96 ? 85.265 11.620 8.024 1.00 23.45 95 PHE A CA 1
ATOM 758 C C . PHE A 1 96 ? 86.718 11.946 7.603 1.00 23.13 95 PHE A C 1
ATOM 759 O O . PHE A 1 96 ? 87.376 12.722 8.250 1.00 24.15 95 PHE A O 1
ATOM 767 N N . LYS A 1 97 ? 87.209 11.368 6.518 1.00 23.62 96 LYS A N 1
ATOM 768 C CA . LYS A 1 97 ? 88.627 11.587 6.138 1.00 24.48 96 LYS A CA 1
ATOM 769 C C . LYS A 1 97 ? 88.933 13.074 5.881 1.00 24.48 96 LYS A C 1
ATOM 770 O O . LYS A 1 97 ? 89.904 13.577 6.371 1.00 24.40 96 LYS A O 1
ATOM 776 N N . PRO A 1 98 ? 88.076 13.798 5.150 1.00 24.41 97 PRO A N 1
ATOM 777 C CA . PRO A 1 98 ? 88.396 15.197 4.921 1.00 24.37 97 PRO A CA 1
ATOM 778 C C . PRO A 1 98 ? 88.400 16.046 6.203 1.00 23.68 97 PRO A C 1
ATOM 779 O O . PRO A 1 98 ? 89.216 16.944 6.365 1.00 23.56 97 PRO A O 1
ATOM 783 N N . LEU A 1 99 ? 87.496 15.746 7.104 1.00 23.24 98 LEU A N 1
ATOM 784 C CA . LEU A 1 99 ? 87.365 16.488 8.348 1.00 22.65 98 LEU A CA 1
ATOM 785 C C . LEU A 1 99 ? 88.573 16.228 9.241 1.00 22.11 98 LEU A C 1
ATOM 786 O O . LEU A 1 99 ? 89.136 17.147 9.760 1.00 22.00 98 LEU A O 1
ATOM 791 N N . SER A 1 100 ? 88.995 14.977 9.346 1.00 22.46 99 SER A N 1
ATOM 792 C CA . SER A 1 100 ? 90.136 14.631 10.152 1.00 22.83 99 SER A CA 1
ATOM 793 C C . SER A 1 100 ? 91.399 15.205 9.551 1.00 22.65 99 SER A C 1
ATOM 794 O O . SER A 1 100 ? 92.253 15.646 10.279 1.00 22.30 99 SER A O 1
ATOM 797 N N . ASP A 1 101 ? 91.476 15.249 8.217 1.00 23.58 100 ASP A N 1
ATOM 798 C CA . ASP A 1 101 ? 92.610 15.862 7.521 1.00 23.94 100 ASP A CA 1
ATOM 799 C C . ASP A 1 101 ? 92.704 17.342 7.872 1.00 23.09 100 ASP A C 1
ATOM 800 O O . ASP A 1 101 ? 93.777 17.866 8.104 1.00 22.83 100 ASP A O 1
ATOM 805 N N . ALA A 1 102 ? 91.571 18.039 7.848 1.00 22.71 101 ALA A N 1
ATOM 806 C CA . ALA A 1 102 ? 91.547 19.459 8.201 1.00 22.13 101 ALA A CA 1
ATOM 807 C C . ALA A 1 102 ? 92.009 19.675 9.650 1.00 22.40 101 ALA A C 1
ATOM 808 O O . ALA A 1 102 ? 92.708 20.640 9.970 1.00 22.44 101 ALA A O 1
ATOM 810 N N . ILE A 1 103 ? 91.581 18.779 10.527 1.00 23.09 102 ILE A N 1
ATOM 811 C CA . ILE A 1 103 ? 91.883 18.875 11.961 1.00 22.05 102 ILE A CA 1
ATOM 812 C C . ILE A 1 103 ? 93.382 18.604 12.164 1.00 22.63 102 ILE A C 1
ATOM 813 O O . ILE A 1 103 ? 94.038 19.328 12.906 1.00 21.45 102 ILE A O 1
ATOM 818 N N . HIS A 1 104 ? 93.895 17.577 11.482 1.00 21.86 103 HIS A N 1
ATOM 819 C CA . HIS A 1 104 ? 95.309 17.216 11.549 1.00 22.51 103 HIS A CA 1
ATOM 820 C C . HIS A 1 104 ? 96.187 18.346 11.013 1.00 23.22 103 HIS A C 1
ATOM 821 O O . HIS A 1 104 ? 97.247 18.593 11.542 1.00 23.27 103 HIS A O 1
ATOM 828 N N . ASP A 1 105 ? 95.697 19.043 9.992 1.00 23.74 104 ASP A N 1
ATOM 829 C CA . ASP A 1 105 ? 96.420 20.164 9.390 1.00 24.17 104 ASP A CA 1
ATOM 830 C C . ASP A 1 105 ? 96.513 21.314 10.356 1.00 23.18 104 ASP A C 1
ATOM 831 O O . ASP A 1 105 ? 97.395 22.129 10.221 1.00 23.52 104 ASP A O 1
ATOM 836 N N . LEU A 1 106 ? 95.612 21.370 11.330 1.00 22.65 105 LEU A N 1
ATOM 837 C CA . LEU A 1 106 ? 95.703 22.384 12.428 1.00 22.71 105 LEU A CA 1
ATOM 838 C C . LEU A 1 106 ? 96.604 21.897 13.607 1.00 22.84 105 LEU A C 1
ATOM 839 O O . LEU A 1 106 ? 96.767 22.582 14.619 1.00 23.03 105 LEU A O 1
ATOM 844 N N . GLY A 1 107 ? 97.182 20.708 13.459 1.00 22.10 106 GLY A N 1
ATOM 845 C CA . GLY A 1 107 ? 97.986 20.095 14.499 1.00 21.96 106 GLY A CA 1
ATOM 846 C C . GLY A 1 107 ? 97.164 19.502 15.638 1.00 21.86 106 GLY A C 1
ATOM 847 O O . GLY A 1 107 ? 97.649 19.378 16.762 1.00 21.58 1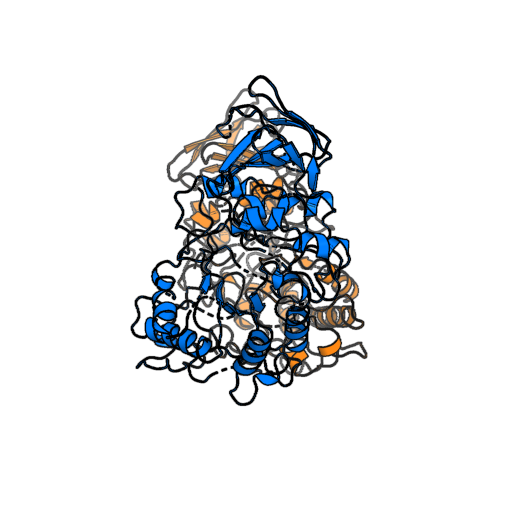06 GLY A O 1
ATOM 848 N N . LEU A 1 108 ? 95.911 19.161 15.353 1.00 21.90 107 LEU A N 1
ATOM 849 C CA . LEU A 1 108 ? 95.006 18.648 16.367 1.00 21.91 107 LEU A CA 1
ATOM 850 C C . LEU A 1 108 ? 94.649 17.201 16.034 1.00 21.78 107 LEU A C 1
ATOM 851 O O . LEU A 1 108 ? 95.081 16.652 15.033 1.00 23.17 107 LEU A O 1
ATOM 856 N N . LYS A 1 109 ? 93.884 16.582 16.905 1.00 22.50 108 LYS A N 1
ATOM 857 C CA . LYS A 1 109 ? 93.478 15.175 16.777 1.00 22.37 108 LYS A CA 1
ATOM 858 C C . LYS A 1 109 ? 91.959 15.072 16.738 1.00 22.50 108 LYS A C 1
ATOM 859 O O . LYS A 1 109 ? 91.254 15.924 17.287 1.00 21.93 108 LYS A O 1
ATOM 865 N N . PHE A 1 110 ? 91.464 14.038 16.051 1.00 21.91 109 PHE A N 1
ATOM 866 C CA . PHE A 1 110 ? 90.043 13.880 15.750 1.00 22.26 109 PHE A CA 1
ATOM 867 C C . PHE A 1 110 ? 89.470 12.658 16.451 1.00 21.63 109 PHE A C 1
ATOM 868 O O . PHE A 1 110 ? 90.049 11.581 16.426 1.00 20.69 109 PHE A O 1
ATOM 876 N N . GLY A 1 111 ? 88.358 12.870 17.138 1.00 21.54 110 GLY A N 1
ATOM 877 C CA . GLY A 1 111 ? 87.710 11.819 17.878 1.00 21.46 110 GLY A CA 1
ATOM 878 C C . GLY A 1 111 ? 86.220 11.716 17.591 1.00 21.50 110 GLY A C 1
ATOM 879 O O . GLY A 1 111 ? 85.577 12.683 17.169 1.00 20.94 110 GLY A O 1
ATOM 880 N N . ILE A 1 112 ? 85.683 10.518 17.825 1.00 21.74 111 ILE A N 1
ATOM 881 C CA . ILE A 1 112 ? 84.243 10.256 17.722 1.00 21.87 111 ILE A CA 1
ATOM 882 C C . ILE A 1 112 ? 83.767 9.439 18.886 1.00 22.91 111 ILE A C 1
ATOM 883 O O . ILE A 1 112 ? 84.550 8.741 19.538 1.00 22.03 111 ILE A O 1
ATOM 888 N N . HIS A 1 113 ? 82.459 9.544 19.160 1.00 23.83 112 HIS A N 1
ATOM 889 C CA . HIS A 1 113 ? 81.763 8.584 20.040 1.00 23.10 112 HIS A CA 1
ATOM 890 C C . HIS A 1 113 ? 80.952 7.661 19.205 1.00 23.06 112 HIS A C 1
ATOM 891 O O . HIS A 1 113 ? 80.310 8.069 18.256 1.00 23.34 112 HIS A O 1
ATOM 898 N N . ILE A 1 114 ? 80.997 6.387 19.557 1.00 23.27 113 ILE A N 1
ATOM 899 C CA . ILE A 1 114 ? 80.151 5.400 18.957 1.00 22.63 113 ILE A CA 1
ATOM 900 C C . ILE A 1 114 ? 79.309 4.737 20.059 1.00 23.58 113 ILE A C 1
ATOM 901 O O . ILE A 1 114 ? 79.675 4.769 21.230 1.00 23.09 113 ILE A O 1
ATOM 914 N N . ARG A 1 116 ? 77.868 1.150 21.454 1.00 22.01 115 ARG A N 1
ATOM 915 C CA . ARG A 1 116 ? 78.113 -0.270 21.467 1.00 22.85 115 ARG A CA 1
ATOM 916 C C . ARG A 1 116 ? 77.138 -0.982 20.550 1.00 22.63 115 ARG A C 1
ATOM 917 O O . ARG A 1 116 ? 75.942 -0.680 20.554 1.00 23.01 115 ARG A O 1
ATOM 925 N N . GLY A 1 117 ? 77.661 -1.976 19.835 1.00 22.17 116 GLY A N 1
ATOM 926 C CA . GLY A 1 117 ? 76.837 -2.921 19.070 1.00 22.57 116 GLY A CA 1
ATOM 927 C C . GLY A 1 117 ? 76.833 -2.727 17.567 1.00 21.78 116 GLY A C 1
ATOM 928 O O . GLY A 1 117 ? 77.792 -2.234 16.948 1.00 23.05 116 GLY A O 1
ATOM 929 N N . ILE A 1 118 ? 75.718 -3.124 16.985 1.00 21.56 117 ILE A N 1
ATOM 930 C CA . ILE A 1 118 ? 75.540 -3.128 15.559 1.00 20.81 117 ILE A CA 1
ATOM 931 C C . ILE A 1 118 ? 74.156 -2.521 15.277 1.00 21.52 117 ILE A C 1
ATOM 932 O O . ILE A 1 118 ? 73.230 -2.743 16.020 1.00 21.29 117 ILE A O 1
ATOM 937 N N . PRO A 1 119 ? 74.017 -1.732 14.213 1.00 22.78 118 PRO A N 1
ATOM 938 C CA . PRO A 1 119 ? 72.754 -1.029 14.117 1.00 21.49 118 PRO A CA 1
ATOM 939 C C . PRO A 1 119 ? 71.577 -1.960 13.930 1.00 21.83 118 PRO A C 1
ATOM 940 O O . PRO A 1 119 ? 71.674 -2.956 13.260 1.00 19.73 118 PRO A O 1
ATOM 944 N N . ARG A 1 120 ? 70.450 -1.605 14.511 1.00 22.05 119 ARG A N 1
ATOM 945 C CA . ARG A 1 120 ? 69.274 -2.409 14.313 1.00 22.36 119 ARG A CA 1
ATOM 946 C C . ARG A 1 120 ? 68.917 -2.461 12.822 1.00 22.76 119 ARG A C 1
ATOM 947 O O . ARG A 1 120 ? 68.341 -3.411 12.330 1.00 23.48 119 ARG A O 1
ATOM 955 N N . GLN A 1 121 ? 69.230 -1.371 12.144 1.00 22.52 120 GLN A N 1
ATOM 956 C CA . GLN A 1 121 ? 69.003 -1.204 10.717 1.00 22.94 120 GLN A CA 1
ATOM 957 C C . GLN A 1 121 ? 69.802 -2.237 9.890 1.00 22.83 120 GLN A C 1
ATOM 958 O O . GLN A 1 121 ? 69.308 -2.741 8.874 1.00 22.43 120 GLN A O 1
ATOM 964 N N . ALA A 1 122 ? 71.014 -2.559 10.356 1.00 21.77 121 ALA A N 1
ATOM 965 C CA . ALA A 1 122 ? 71.820 -3.622 9.766 1.00 21.58 121 ALA A CA 1
ATOM 966 C C . ALA A 1 122 ? 71.156 -4.972 9.990 1.00 20.66 121 ALA A C 1
ATOM 967 O O . ALA A 1 122 ? 71.159 -5.833 9.127 1.00 20.97 121 ALA A O 1
ATOM 969 N N . VAL A 1 123 ? 70.558 -5.154 11.144 1.00 21.93 122 VAL A N 1
ATOM 970 C CA . VAL A 1 123 ? 69.930 -6.443 11.463 1.00 23.42 122 VAL A CA 1
ATOM 971 C C . VAL A 1 123 ? 68.708 -6.600 10.557 1.00 24.14 122 VAL A C 1
ATOM 972 O O . VAL A 1 123 ? 68.506 -7.632 9.932 1.00 23.46 122 VAL A O 1
ATOM 976 N N A TYR A 1 124 ? 67.920 -5.525 10.442 0.50 24.43 123 TYR A N 1
ATOM 977 N N B TYR A 1 124 ? 67.935 -5.537 10.419 0.50 25.09 123 TYR A N 1
ATOM 978 C CA A TYR A 1 124 ? 66.754 -5.498 9.541 0.50 24.70 123 TYR A CA 1
ATOM 979 C CA B TYR A 1 124 ? 66.748 -5.627 9.597 0.50 25.80 123 TYR A CA 1
ATOM 980 C C A TYR A 1 124 ? 67.148 -5.866 8.125 0.50 25.12 123 TYR A C 1
ATOM 981 C C B TYR A 1 124 ? 67.080 -5.776 8.092 0.50 25.75 123 TYR A C 1
ATOM 982 O O A TYR A 1 124 ? 66.517 -6.694 7.497 0.50 24.59 123 TYR A O 1
ATOM 983 O O B TYR A 1 124 ? 66.332 -6.400 7.363 0.50 25.25 123 TYR A O 1
ATOM 1000 N N . GLU A 1 125 ? 68.217 -5.250 7.647 1.00 25.33 124 GLU A N 1
ATOM 1001 C CA . GLU A 1 125 ? 68.613 -5.376 6.249 1.00 25.38 124 GLU A CA 1
ATOM 1002 C C . GLU A 1 125 ? 69.410 -6.655 6.063 1.00 25.22 124 GLU A C 1
ATOM 1003 O O . GLU A 1 125 ? 69.700 -7.058 4.958 1.00 27.09 124 GLU A O 1
ATOM 1009 N N . ASN A 1 126 ? 69.763 -7.284 7.166 1.00 25.05 125 ASN A N 1
ATOM 1010 C CA . ASN A 1 126 ? 70.639 -8.439 7.178 1.00 24.78 125 ASN A CA 1
ATOM 1011 C C . ASN A 1 126 ? 71.955 -8.179 6.457 1.00 24.41 125 ASN A C 1
ATOM 1012 O O . ASN A 1 126 ? 72.426 -8.984 5.661 1.00 23.74 125 ASN A O 1
ATOM 1017 N N . SER A 1 127 ? 72.566 -7.052 6.792 1.00 24.15 126 SER A N 1
ATOM 1018 C CA . SER A 1 127 ? 73.802 -6.616 6.153 1.00 24.00 126 SER A CA 1
ATOM 1019 C C . SER A 1 127 ? 74.915 -7.649 6.325 1.00 24.15 126 SER A C 1
ATOM 1020 O O . SER A 1 127 ? 75.123 -8.166 7.419 1.00 23.04 126 SER A O 1
ATOM 1023 N N . PRO A 1 128 ? 75.650 -7.946 5.232 1.00 24.34 127 PRO A N 1
ATOM 1024 C CA . PRO A 1 128 ? 76.862 -8.776 5.351 1.00 24.25 127 PRO A CA 1
ATOM 1025 C C . PRO A 1 128 ? 77.944 -8.142 6.225 1.00 24.01 127 PRO A C 1
ATOM 1026 O O . PRO A 1 128 ? 78.151 -6.929 6.230 1.00 23.80 127 PRO A O 1
ATOM 1030 N N . VAL A 1 129 ? 78.604 -8.994 6.984 1.00 23.90 128 VAL A N 1
ATOM 1031 C CA . VAL A 1 129 ? 79.733 -8.591 7.782 1.00 23.52 128 VAL A CA 1
ATOM 1032 C C . VAL A 1 129 ? 81.007 -8.703 6.949 1.00 24.68 128 VAL A C 1
ATOM 1033 O O . VAL A 1 129 ? 81.381 -9.761 6.450 1.00 24.60 128 VAL A O 1
ATOM 1037 N N . LEU A 1 130 ? 81.671 -7.574 6.800 1.00 26.21 129 LEU A N 1
ATOM 1038 C CA . LEU A 1 130 ? 82.864 -7.481 5.965 1.00 27.72 129 LEU A CA 1
ATOM 1039 C C . LEU A 1 130 ? 83.981 -8.362 6.510 1.00 29.41 129 LEU A C 1
ATOM 1040 O O . LEU A 1 130 ? 84.296 -8.325 7.685 1.00 30.95 129 LEU A O 1
ATOM 1045 N N . GLY A 1 131 ? 84.564 -9.186 5.656 1.00 31.81 130 GLY A N 1
ATOM 1046 C CA . GLY A 1 131 ? 85.671 -10.041 6.087 1.00 32.52 130 GLY A CA 1
ATOM 1047 C C . GLY A 1 131 ? 85.195 -11.258 6.840 1.00 33.32 130 GLY A C 1
ATOM 1048 O O . GLY A 1 131 ? 85.963 -11.946 7.556 1.00 35.29 130 GLY A O 1
ATOM 1049 N N . SER A 1 132 ? 83.922 -11.549 6.690 1.00 32.30 131 SER A N 1
ATOM 1050 C CA . SER A 1 132 ? 83.356 -12.680 7.382 1.00 31.64 131 SER A CA 1
ATOM 1051 C C . SER A 1 132 ? 82.596 -13.514 6.384 1.00 30.44 131 SER A C 1
ATOM 1052 O O . SER A 1 132 ? 82.554 -13.195 5.219 1.00 30.88 131 SER A O 1
ATOM 1055 N N . THR A 1 133 ? 81.944 -14.548 6.866 1.00 29.07 132 THR A N 1
ATOM 1056 C CA . THR A 1 133 ? 81.008 -15.277 6.060 1.00 28.65 132 THR A CA 1
ATOM 1057 C C . THR A 1 133 ? 79.606 -15.132 6.643 1.00 27.56 132 THR A C 1
ATOM 1058 O O . THR A 1 133 ? 78.701 -15.895 6.340 1.00 27.92 132 THR A O 1
ATOM 1062 N N . LYS A 1 134 ? 79.414 -14.133 7.482 1.00 26.66 133 LYS A N 1
ATOM 1063 C CA . LYS A 1 134 ? 78.160 -14.039 8.216 1.00 25.91 133 LYS A CA 1
ATOM 1064 C C . LYS A 1 134 ? 77.468 -12.721 7.947 1.00 24.87 133 LYS A C 1
ATOM 1065 O O . LYS A 1 134 ? 78.030 -11.831 7.358 1.00 24.27 133 LYS A O 1
ATOM 1071 N N . THR A 1 135 ? 76.238 -12.620 8.418 1.00 24.84 134 THR A N 1
ATOM 1072 C CA . THR A 1 135 ? 75.454 -11.410 8.320 1.00 24.68 134 THR A CA 1
ATOM 1073 C C . THR A 1 135 ? 75.068 -10.864 9.685 1.00 24.34 134 THR A C 1
ATOM 1074 O O . THR A 1 135 ? 75.217 -11.527 10.703 1.00 23.45 134 THR A O 1
ATOM 1078 N N . ALA A 1 136 ? 74.507 -9.659 9.670 1.00 23.21 135 ALA A N 1
ATOM 1079 C CA . ALA A 1 136 ? 74.148 -8.967 10.886 1.00 23.64 135 ALA A CA 1
ATOM 1080 C C . ALA A 1 136 ? 73.229 -9.802 11.749 1.00 23.14 135 ALA A C 1
ATOM 1081 O O . ALA A 1 136 ? 73.376 -9.840 12.967 1.00 23.36 135 ALA A O 1
ATOM 1083 N N . ARG A 1 137 ? 72.276 -10.473 11.133 1.00 24.03 136 ARG A N 1
ATOM 1084 C CA . ARG A 1 137 ? 71.324 -11.269 11.899 1.00 25.23 136 ARG A CA 1
ATOM 1085 C C . ARG A 1 137 ? 71.989 -12.430 12.589 1.00 25.78 136 ARG A C 1
ATOM 1086 O O . ARG A 1 137 ? 71.490 -12.922 13.600 1.00 27.45 136 ARG A O 1
ATOM 1094 N N . GLU A 1 138 ? 73.112 -12.871 12.049 1.00 24.90 137 GLU A N 1
ATOM 1095 C CA . GLU A 1 138 ? 73.790 -14.047 12.583 1.00 24.92 137 GLU A CA 1
ATOM 1096 C C . GLU A 1 138 ? 74.724 -13.725 13.735 1.00 24.44 137 GLU A C 1
ATOM 1097 O O . GLU A 1 138 ? 75.213 -14.628 14.397 1.00 24.18 137 GLU A O 1
ATOM 1103 N N . ILE A 1 139 ? 74.967 -12.437 13.953 1.00 24.29 138 ILE A N 1
ATOM 1104 C CA . ILE A 1 139 ? 75.883 -12.001 14.991 1.00 24.15 138 ILE A CA 1
ATOM 1105 C C . ILE A 1 139 ? 75.219 -11.111 16.038 1.00 24.71 138 ILE A C 1
ATOM 1106 O O . ILE A 1 139 ? 75.800 -10.909 17.083 1.00 26.57 138 ILE A O 1
ATOM 1111 N N . ALA A 1 140 ? 74.017 -10.597 15.777 1.00 24.85 139 ALA A N 1
ATOM 1112 C CA . ALA A 1 140 ? 73.350 -9.682 16.699 1.00 26.08 139 ALA A CA 1
ATOM 1113 C C . ALA A 1 140 ? 72.748 -10.436 17.868 1.00 27.11 139 ALA A C 1
ATOM 1114 O O . ALA A 1 140 ? 72.379 -11.610 17.795 1.00 29.20 139 ALA A O 1
ATOM 1116 N N . HIS A 1 141 ? 72.712 -9.748 18.978 1.00 28.09 140 HIS A N 1
ATOM 1117 C CA . HIS A 1 141 ? 72.086 -10.240 20.176 1.00 28.70 140 HIS A CA 1
ATOM 1118 C C . HIS A 1 141 ? 70.902 -9.313 20.424 1.00 27.78 140 HIS A C 1
ATOM 1119 O O . HIS A 1 141 ? 71.048 -8.299 21.065 1.00 26.09 140 HIS A O 1
ATOM 1126 N N . THR A 1 142 ? 69.743 -9.646 19.854 1.00 27.77 141 THR A N 1
ATOM 1127 C CA . THR A 1 142 ? 68.638 -8.696 19.800 1.00 27.93 141 THR A CA 1
ATOM 1128 C C . THR A 1 142 ? 67.959 -8.466 21.161 1.00 27.97 141 THR A C 1
ATOM 1129 O O . THR A 1 142 ? 67.188 -7.533 21.328 1.00 28.41 141 THR A O 1
ATOM 1133 N N A ASN A 1 143 ? 68.292 -9.297 22.139 0.50 28.12 142 ASN A N 1
ATOM 1134 N N B ASN A 1 143 ? 68.282 -9.289 22.145 0.50 27.84 142 ASN A N 1
ATOM 1135 C CA A ASN A 1 143 ? 67.786 -9.104 23.497 0.50 28.32 142 ASN A CA 1
ATOM 1136 C CA B ASN A 1 143 ? 67.768 -9.071 23.494 0.50 27.84 142 ASN A CA 1
ATOM 1137 C C A ASN A 1 143 ? 68.702 -8.183 24.298 0.50 27.81 142 ASN A C 1
ATOM 1138 C C B ASN A 1 143 ? 68.639 -8.071 24.251 0.50 27.57 142 ASN A C 1
ATOM 1139 O O A ASN A 1 143 ? 68.437 -7.899 25.459 0.50 27.67 142 ASN A O 1
ATOM 1140 O O B ASN A 1 143 ? 68.264 -7.584 25.313 0.50 27.58 142 ASN A O 1
ATOM 1149 N N . SER A 1 144 ? 69.788 -7.745 23.664 1.00 27.11 143 SER A N 1
ATOM 1150 C CA . SER A 1 144 ? 70.715 -6.770 24.259 1.00 26.24 143 SER A CA 1
ATOM 1151 C C . SER A 1 144 ? 70.434 -5.403 23.632 1.00 26.15 143 SER A C 1
ATOM 1152 O O . SER A 1 144 ? 70.774 -5.141 22.485 1.00 26.20 143 SER A O 1
ATOM 1155 N N . ILE A 1 145 ? 69.736 -4.552 24.354 1.00 25.81 144 ILE A N 1
ATOM 1156 C CA . ILE A 1 145 ? 69.425 -3.242 23.830 1.00 26.55 144 ILE A CA 1
ATOM 1157 C C . ILE A 1 145 ? 69.923 -2.176 24.796 1.00 26.08 144 ILE A C 1
ATOM 1158 O O . ILE A 1 145 ? 70.308 -2.477 25.904 1.00 26.32 144 ILE A O 1
ATOM 1163 N N . CYS A 1 146 ? 69.888 -0.935 24.360 1.00 24.51 145 CYS A N 1
ATOM 1164 C CA . CYS A 1 146 ? 70.290 0.175 25.180 1.00 24.50 145 CYS A CA 1
ATOM 1165 C C . CYS A 1 146 ? 69.010 0.865 25.590 1.00 24.83 145 CYS A C 1
ATOM 1166 O O . CYS A 1 146 ? 68.191 1.169 24.731 1.00 24.07 145 CYS A O 1
ATOM 1169 N N . PRO A 1 147 ? 68.794 1.060 26.913 1.00 25.18 146 PRO A N 1
ATOM 1170 C CA . PRO A 1 147 ? 67.498 1.587 27.296 1.00 24.52 146 PRO A CA 1
ATOM 1171 C C . PRO A 1 147 ? 67.295 3.051 26.985 1.00 23.98 146 PRO A C 1
ATOM 1172 O O . PRO A 1 147 ? 66.182 3.482 27.032 1.00 23.69 146 PRO A O 1
ATOM 1176 N N . TRP A 1 148 ? 68.332 3.781 26.604 1.00 22.73 147 TRP A N 1
ATOM 1177 C CA . TRP A 1 148 ? 68.192 5.224 26.397 1.00 23.39 147 TRP A CA 1
ATOM 1178 C C . TRP A 1 148 ? 68.355 5.651 24.932 1.00 23.26 147 TRP A C 1
ATOM 1179 O O . TRP A 1 148 ? 68.306 6.840 24.595 1.00 22.74 147 TRP A O 1
ATOM 1190 N N A ASN A 1 149 ? 68.500 4.647 24.069 0.50 22.87 148 ASN A N 1
ATOM 1191 N N B ASN A 1 149 ? 68.558 4.658 24.068 0.50 23.17 148 ASN A N 1
ATOM 1192 C CA A ASN A 1 149 ? 68.741 4.867 22.648 0.50 22.90 148 ASN A CA 1
ATOM 1193 C CA B ASN A 1 149 ? 68.801 4.862 22.634 0.50 23.45 148 ASN A CA 1
ATOM 1194 C C A ASN A 1 149 ? 68.499 3.644 21.772 0.50 22.84 148 ASN A C 1
ATOM 1195 C C B ASN A 1 149 ? 68.358 3.616 21.877 0.50 23.27 148 ASN A C 1
ATOM 1196 O O A ASN A 1 149 ? 69.121 2.598 21.953 0.50 21.95 148 ASN A O 1
ATOM 1197 O O B ASN A 1 149 ? 68.634 2.501 22.308 0.50 22.87 148 ASN A O 1
ATOM 1206 N N . THR A 1 150 ? 67.619 3.809 20.782 1.00 23.17 149 THR A N 1
ATOM 1207 C CA . THR A 1 150 ? 67.166 2.699 19.932 1.00 22.64 149 THR A CA 1
ATOM 1208 C C . THR A 1 150 ? 68.095 2.335 18.729 1.00 23.18 149 THR A C 1
ATOM 1209 O O . THR A 1 150 ? 67.722 1.514 17.902 1.00 22.98 149 THR A O 1
ATOM 1213 N N . ASP A 1 151 ? 69.286 2.915 18.644 1.00 22.30 150 ASP A N 1
ATOM 1214 C CA . ASP A 1 151 ? 70.070 2.812 17.403 1.00 23.01 150 ASP A CA 1
ATOM 1215 C C . ASP A 1 151 ? 70.596 1.384 17.149 1.00 22.33 150 ASP A C 1
ATOM 1216 O O . ASP A 1 151 ? 70.681 0.930 16.014 1.00 23.53 150 ASP A O 1
ATOM 1229 N N . TYR A 1 153 ? 71.616 -2.926 18.371 1.00 21.81 152 TYR A N 1
ATOM 1230 C CA . TYR A 1 153 ? 71.540 -4.146 19.172 1.00 22.63 152 TYR A CA 1
ATOM 1231 C C . TYR A 1 153 ? 72.979 -4.478 19.572 1.00 23.44 152 TYR A C 1
ATOM 1232 O O . TYR A 1 153 ? 73.934 -4.081 18.902 1.00 23.05 152 TYR A O 1
ATOM 1241 N N . GLY A 1 154 ? 73.114 -5.177 20.689 1.00 23.43 153 GLY A N 1
ATOM 1242 C CA . GLY A 1 154 ? 74.353 -5.811 21.036 1.00 23.47 153 GLY A CA 1
ATOM 1243 C C . GLY A 1 154 ? 74.847 -6.792 19.997 1.00 23.88 153 GLY A C 1
ATOM 1244 O O . GLY A 1 154 ? 74.081 -7.421 19.277 1.00 24.27 153 GLY A O 1
ATOM 1245 N N . VAL A 1 155 ? 76.164 -6.905 19.943 1.00 24.50 154 VAL A N 1
ATOM 1246 C CA . VAL A 1 155 ? 76.831 -7.943 19.196 1.00 24.61 154 VAL A CA 1
ATOM 1247 C C . VAL A 1 155 ? 77.106 -9.094 20.167 1.00 25.21 154 VAL A C 1
ATOM 1248 O O . VAL A 1 155 ? 77.611 -8.899 21.281 1.00 25.60 154 VAL A O 1
ATOM 1252 N N . ASP A 1 156 ? 76.742 -10.290 19.748 1.00 25.90 155 ASP A N 1
ATOM 1253 C CA . ASP A 1 156 ? 76.900 -11.486 20.553 1.00 26.41 155 ASP A CA 1
ATOM 1254 C C . ASP A 1 156 ? 78.319 -12.066 20.421 1.00 27.17 155 ASP A C 1
ATOM 1255 O O . ASP A 1 156 ? 78.681 -12.633 19.394 1.00 25.93 155 ASP A O 1
ATOM 1260 N N . PRO A 1 157 ? 79.116 -11.948 21.484 1.00 28.25 156 PRO A N 1
ATOM 1261 C CA . PRO A 1 157 ? 80.511 -12.330 21.396 1.00 29.41 156 PRO A CA 1
ATOM 1262 C C . PRO A 1 157 ? 80.708 -13.826 21.282 1.00 29.46 156 PRO A C 1
ATOM 1263 O O . PRO A 1 157 ? 81.840 -14.258 21.102 1.00 30.18 156 PRO A O 1
ATOM 1267 N N . THR A 1 158 ? 79.628 -14.603 21.363 1.00 29.23 157 THR A N 1
ATOM 1268 C CA . THR A 1 158 ? 79.759 -16.058 21.250 1.00 29.37 157 THR A CA 1
ATOM 1269 C C . THR A 1 158 ? 79.651 -16.487 19.802 1.00 29.32 157 THR A C 1
ATOM 1270 O O . THR A 1 158 ? 79.833 -17.641 19.511 1.00 28.67 157 THR A O 1
ATOM 1274 N N . LYS A 1 159 ? 79.400 -15.539 18.899 1.00 28.79 158 LYS A N 1
ATOM 1275 C CA . LYS A 1 159 ? 79.097 -15.863 17.511 1.00 28.63 158 LYS A CA 1
ATOM 1276 C C . LYS A 1 159 ? 80.246 -15.645 16.565 1.00 28.20 158 LYS A C 1
ATOM 1277 O O . LYS A 1 159 ? 80.967 -14.662 16.627 1.00 28.01 158 LYS A O 1
ATOM 1283 N N . GLU A 1 160 ? 80.382 -16.586 15.650 1.00 27.60 159 GLU A N 1
ATOM 1284 C CA . GLU A 1 160 ? 81.293 -16.426 14.550 1.00 27.54 159 GLU A CA 1
ATOM 1285 C C . GLU A 1 160 ? 80.866 -15.235 13.745 1.00 25.90 159 GLU A C 1
ATOM 1286 O O . GLU A 1 160 ? 79.673 -15.084 13.405 1.00 25.12 159 GLU A O 1
ATOM 1292 N N . GLY A 1 161 ? 81.846 -14.373 13.487 1.00 25.38 160 GLY A N 1
ATOM 1293 C CA . GLY A 1 161 ? 81.644 -13.132 12.718 1.00 24.76 160 GLY A CA 1
ATOM 1294 C C . GLY A 1 161 ? 81.523 -11.868 13.541 1.00 25.36 160 GLY A C 1
ATOM 1295 O O . GLY A 1 161 ? 81.552 -10.755 13.000 1.00 24.91 160 GLY A O 1
ATOM 1296 N N . ALA A 1 162 ? 81.390 -12.026 14.862 1.00 25.07 161 ALA A N 1
ATOM 1297 C CA . ALA A 1 162 ? 81.228 -10.884 15.761 1.00 24.11 161 ALA A CA 1
ATOM 1298 C C . ALA A 1 162 ? 82.505 -10.029 15.808 1.00 24.30 161 ALA A C 1
ATOM 1299 O O . ALA A 1 162 ? 82.455 -8.773 15.736 1.00 23.00 161 ALA A O 1
ATOM 1301 N N . GLN A 1 163 ? 83.649 -10.698 15.953 1.00 23.60 162 GLN A N 1
ATOM 1302 C CA . GLN A 1 163 ? 84.931 -10.012 16.022 1.00 23.34 162 GLN A CA 1
ATOM 1303 C C . GLN A 1 163 ? 85.187 -9.321 14.684 1.00 23.36 162 GLN A C 1
ATOM 1304 O O . GLN A 1 163 ? 85.725 -8.216 14.624 1.00 23.23 162 GLN A O 1
ATOM 1310 N N . SER A 1 164 ? 84.764 -9.974 13.607 1.00 23.36 163 SER A N 1
ATOM 1311 C CA . SER A 1 164 ? 84.957 -9.431 12.254 1.00 23.36 163 SER A CA 1
ATOM 1312 C C . SER A 1 164 ? 84.220 -8.118 12.084 1.00 22.54 163 SER A C 1
ATOM 1313 O O . SER A 1 164 ? 84.739 -7.162 11.486 1.00 22.28 163 SER A O 1
ATOM 1316 N N . TYR A 1 165 ? 83.007 -8.070 12.614 1.00 21.87 164 TYR A N 1
ATOM 1317 C CA . TYR A 1 165 ? 82.236 -6.826 12.598 1.00 21.28 164 TYR A CA 1
ATOM 1318 C C . TYR A 1 165 ? 82.971 -5.688 13.272 1.00 21.45 164 TYR A C 1
ATOM 1319 O O . TYR A 1 165 ? 83.138 -4.616 12.695 1.00 20.52 164 TYR A O 1
ATOM 1328 N N . TYR A 1 166 ? 83.440 -5.924 14.491 1.00 21.62 165 TYR A N 1
ATOM 1329 C CA . TYR A 1 166 ? 84.160 -4.877 15.216 1.00 22.65 165 TYR A CA 1
ATOM 1330 C C . TYR A 1 166 ? 85.463 -4.519 14.509 1.00 21.93 165 TYR A C 1
ATOM 1331 O O . TYR A 1 166 ? 85.836 -3.366 14.424 1.00 22.48 165 TYR A O 1
ATOM 1340 N N . ASN A 1 167 ? 86.143 -5.515 13.963 1.00 23.23 166 ASN A N 1
ATOM 1341 C CA . ASN A 1 167 ? 87.362 -5.275 13.197 1.00 22.50 166 ASN A CA 1
ATOM 1342 C C . ASN A 1 167 ? 87.086 -4.308 12.067 1.00 22.48 166 ASN A C 1
ATOM 1343 O O . ASN A 1 167 ? 87.851 -3.363 11.840 1.00 22.38 166 ASN A O 1
ATOM 1348 N N . SER A 1 168 ? 85.970 -4.553 11.380 1.00 22.40 167 SER A N 1
ATOM 1349 C CA . SER A 1 168 ? 85.549 -3.752 10.222 1.00 22.69 167 SER A CA 1
ATOM 1350 C C . SER A 1 168 ? 85.246 -2.304 10.604 1.00 22.76 167 SER A C 1
ATOM 1351 O O . SER A 1 168 ? 85.456 -1.410 9.812 1.00 22.73 167 SER A O 1
ATOM 1354 N N . LEU A 1 169 ? 84.767 -2.064 11.828 1.00 23.12 168 LEU A N 1
ATOM 1355 C CA . LEU A 1 169 ? 84.447 -0.664 12.231 1.00 23.30 168 LEU A CA 1
ATOM 1356 C C . LEU A 1 169 ? 85.738 0.108 12.430 1.00 23.25 168 LEU A C 1
ATOM 1357 O O . LEU A 1 169 ? 85.900 1.240 11.969 1.00 24.01 168 LEU A O 1
ATOM 1362 N N . PHE A 1 170 ? 86.670 -0.510 13.130 1.00 23.07 169 PHE A N 1
ATOM 1363 C CA . PHE A 1 170 ? 87.944 0.154 13.446 1.00 23.71 169 PHE A CA 1
ATOM 1364 C C . PHE A 1 170 ? 88.852 0.298 12.217 1.00 24.45 169 PHE A C 1
ATOM 1365 O O . PHE A 1 170 ? 89.585 1.274 12.107 1.00 24.96 169 PHE A O 1
ATOM 1373 N N . GLU A 1 171 ? 88.707 -0.595 11.247 1.00 24.78 170 GLU A N 1
ATOM 1374 C CA . GLU A 1 171 ? 89.318 -0.371 9.927 1.00 25.88 170 GLU A CA 1
ATOM 1375 C C . GLU A 1 171 ? 88.751 0.863 9.258 1.00 24.12 170 GLU A C 1
ATOM 1376 O O . GLU A 1 171 ? 89.487 1.682 8.707 1.00 24.05 170 GLU A O 1
ATOM 1382 N N . LEU A 1 172 ? 87.434 1.011 9.299 1.00 23.45 171 LEU A N 1
ATOM 1383 C CA . LEU A 1 172 ? 86.787 2.193 8.743 1.00 22.75 171 LEU A CA 1
ATOM 1384 C C . LEU A 1 172 ? 87.272 3.485 9.424 1.00 22.83 171 LEU A C 1
ATOM 1385 O O . LEU A 1 172 ? 87.615 4.483 8.768 1.00 22.65 171 LEU A O 1
ATOM 1390 N N . TYR A 1 173 ? 87.317 3.459 10.743 1.00 23.30 172 TYR A N 1
ATOM 1391 C CA . TYR A 1 173 ? 87.723 4.623 11.511 1.00 22.74 172 TYR A CA 1
ATOM 1392 C C . TYR A 1 173 ? 89.201 4.944 11.227 1.00 23.15 172 TYR A C 1
ATOM 1393 O O . TYR A 1 173 ? 89.580 6.114 11.145 1.00 23.72 172 TYR A O 1
ATOM 1402 N N . ALA A 1 174 ? 90.030 3.912 11.077 1.00 23.78 173 ALA A N 1
ATOM 1403 C CA . ALA A 1 174 ? 91.443 4.117 10.724 1.00 24.26 173 ALA A CA 1
ATOM 1404 C C . ALA A 1 174 ? 91.550 4.769 9.348 1.00 24.60 173 ALA A C 1
ATOM 1405 O O . ALA A 1 174 ? 92.362 5.677 9.133 1.00 25.73 173 ALA A O 1
ATOM 1407 N N A GLN A 1 175 ? 90.706 4.298 8.438 0.50 24.59 174 GLN A N 1
ATOM 1408 N N B GLN A 1 175 ? 90.714 4.327 8.413 0.50 24.38 174 GLN A N 1
ATOM 1409 C CA A GLN A 1 175 ? 90.612 4.825 7.093 0.50 24.55 174 GLN A CA 1
ATOM 1410 C CA B GLN A 1 175 ? 90.728 4.868 7.058 0.50 24.27 174 GLN A CA 1
ATOM 1411 C C A GLN A 1 175 ? 90.316 6.314 7.165 0.50 24.11 174 GLN A C 1
ATOM 1412 C C B GLN A 1 175 ? 90.210 6.317 7.059 0.50 23.90 174 GLN A C 1
ATOM 1413 O O A GLN A 1 175 ? 90.960 7.119 6.493 0.50 23.34 174 GLN A O 1
ATOM 1414 O O B GLN A 1 175 ? 90.598 7.114 6.213 0.50 23.45 174 GLN A O 1
ATOM 1425 N N . TRP A 1 176 ? 89.370 6.661 8.034 1.00 23.13 175 TRP A N 1
ATOM 1426 C CA . TRP A 1 176 ? 88.937 8.052 8.211 1.00 23.08 175 TRP A CA 1
ATOM 1427 C C . TRP A 1 176 ? 89.946 8.932 8.971 1.00 23.27 175 TRP A C 1
ATOM 1428 O O . TRP A 1 176 ? 89.737 10.123 9.134 1.00 23.69 175 TRP A O 1
ATOM 1439 N N . GLY A 1 177 ? 91.037 8.344 9.442 1.00 23.59 176 GLY A N 1
ATOM 1440 C CA . GLY A 1 177 ? 92.025 9.103 10.203 1.00 23.75 176 GLY A CA 1
ATOM 1441 C C . GLY A 1 177 ? 91.621 9.485 11.620 1.00 23.90 176 GLY A C 1
ATOM 1442 O O . GLY A 1 177 ? 92.098 10.497 12.162 1.00 24.58 176 GLY A O 1
ATOM 1443 N N . VAL A 1 178 ? 9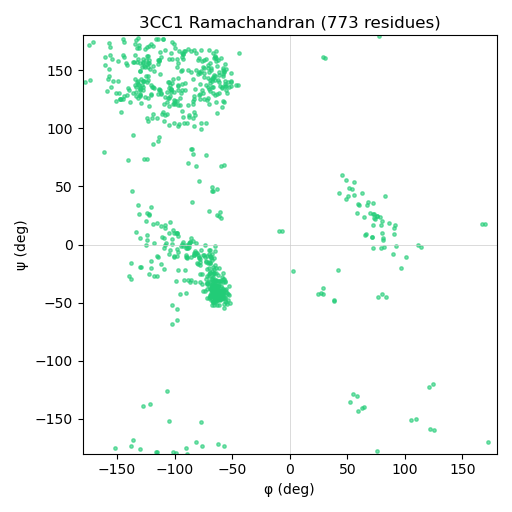0.734 8.684 12.208 1.00 23.57 177 VAL A N 1
ATOM 1444 C CA . VAL A 1 178 ? 90.267 8.861 13.583 1.00 22.74 177 VAL A CA 1
ATOM 1445 C C . VAL A 1 178 ? 91.416 8.555 14.562 1.00 23.54 177 VAL A C 1
ATOM 1446 O O . VAL A 1 178 ? 92.177 7.597 14.355 1.00 23.10 177 VAL A O 1
ATOM 1450 N N . ASP A 1 179 ? 91.537 9.376 15.621 1.00 22.69 178 ASP A N 1
ATOM 1451 C CA . ASP A 1 179 ? 92.616 9.224 16.628 1.00 23.15 178 ASP A CA 1
ATOM 1452 C C . ASP A 1 179 ? 92.138 8.781 18.000 1.00 23.35 178 ASP A C 1
ATOM 1453 O O . ASP A 1 179 ? 92.930 8.341 18.833 1.00 24.21 178 ASP A O 1
ATOM 1458 N N . PHE A 1 180 ? 90.836 8.918 18.214 1.00 22.78 179 PHE A N 1
ATOM 1459 C CA . PHE A 1 180 ? 90.194 8.684 19.496 1.00 22.94 179 PHE A CA 1
ATOM 1460 C C . PHE A 1 180 ? 88.763 8.166 19.263 1.00 22.45 179 PHE A C 1
ATOM 1461 O O . PHE A 1 180 ? 87.981 8.748 18.503 1.00 21.94 179 PHE A O 1
ATOM 1469 N N . VAL A 1 181 ? 88.426 7.075 19.937 1.00 22.78 180 VAL A N 1
ATOM 1470 C CA . VAL A 1 181 ? 87.060 6.511 19.929 1.00 22.54 180 VAL A CA 1
ATOM 1471 C C . VAL A 1 181 ? 86.592 6.276 21.392 1.00 24.37 180 VAL A C 1
ATOM 1472 O O . VAL A 1 181 ? 87.273 5.587 22.175 1.00 24.85 180 VAL A O 1
ATOM 1476 N N . LYS A 1 182 ? 85.472 6.906 21.764 1.00 24.28 181 LYS A N 1
ATOM 1477 C CA . LYS A 1 182 ? 84.803 6.624 23.033 1.00 24.89 181 LYS A CA 1
ATOM 1478 C C . LYS A 1 182 ? 83.573 5.767 22.748 1.00 24.89 181 LYS A C 1
ATOM 1479 O O . LYS A 1 182 ? 82.760 6.114 21.899 1.00 24.46 181 LYS A O 1
ATOM 1484 N N . VAL A 1 183 ? 83.446 4.646 23.452 1.00 24.69 182 VAL A N 1
ATOM 1485 C CA . VAL A 1 183 ? 82.280 3.775 23.281 1.00 24.52 182 VAL A CA 1
ATOM 1486 C C . VAL A 1 183 ? 81.298 4.075 24.420 1.00 25.65 182 VAL A C 1
ATOM 1487 O O . VAL A 1 183 ? 81.630 3.976 25.617 1.00 25.10 182 VAL A O 1
ATOM 1491 N N . ASP A 1 184 ? 80.092 4.489 24.018 1.00 25.92 183 ASP A N 1
ATOM 1492 C CA . ASP A 1 184 ? 78.965 4.671 24.936 1.00 26.55 183 ASP A CA 1
ATOM 1493 C C . ASP A 1 184 ? 78.084 3.408 25.002 1.00 26.25 183 ASP A C 1
ATOM 1494 O O . ASP A 1 184 ? 78.162 2.508 24.137 1.00 24.22 183 ASP A O 1
ATOM 1499 N N . ASP A 1 185 ? 77.279 3.320 26.059 1.00 24.77 184 ASP A N 1
ATOM 150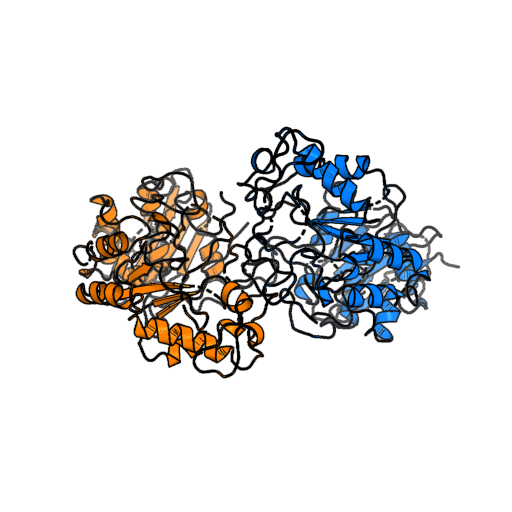0 C CA . ASP A 1 185 ? 76.448 2.124 26.344 1.00 25.51 184 ASP A CA 1
ATOM 1501 C C . ASP A 1 185 ? 77.286 0.869 26.543 1.00 26.77 184 ASP A C 1
ATOM 1502 O O . ASP A 1 185 ? 76.876 -0.232 26.195 1.00 25.59 184 ASP A O 1
ATOM 1507 N N . ILE A 1 186 ? 78.460 1.060 27.116 1.00 27.84 185 ILE A N 1
ATOM 1508 C CA . ILE A 1 186 ? 79.413 -0.008 27.292 1.00 29.49 185 ILE A CA 1
ATOM 1509 C C . ILE A 1 186 ? 79.520 -0.388 28.757 1.00 31.06 185 ILE A C 1
ATOM 1510 O O . ILE A 1 186 ? 79.941 -1.496 29.057 1.00 31.99 185 ILE A O 1
ATOM 1515 N N . ALA A 1 187 ? 79.131 0.509 29.661 1.00 31.82 186 ALA A N 1
ATOM 1516 C CA . ALA A 1 187 ? 78.868 0.114 31.034 1.00 34.46 186 ALA A CA 1
ATOM 1517 C C . ALA A 1 187 ? 77.465 -0.595 31.081 1.00 35.65 186 ALA A C 1
ATOM 1518 O O . ALA A 1 187 ? 76.680 -0.560 30.110 1.00 36.78 186 ALA A O 1
ATOM 1520 N N . ALA A 1 188 ? 77.161 -1.255 32.187 1.00 36.87 187 ALA A N 1
ATOM 1521 C CA . ALA A 1 188 ? 75.817 -1.821 32.398 1.00 38.11 187 ALA A CA 1
ATOM 1522 C C . ALA A 1 188 ? 74.820 -0.666 32.615 1.00 38.86 187 ALA A C 1
ATOM 1523 O O . ALA A 1 188 ? 74.980 0.135 33.524 1.00 39.31 187 ALA A O 1
ATOM 1525 N N . SER A 1 189 ? 73.805 -0.577 31.760 1.00 39.68 188 SER A N 1
ATOM 1526 C CA . SER A 1 189 ? 72.805 0.521 31.854 1.00 40.13 188 SER A CA 1
ATOM 1527 C C . SER A 1 189 ? 71.970 0.418 33.132 1.00 40.99 188 SER A C 1
ATOM 1528 O O . SER A 1 189 ? 71.404 1.420 33.623 1.00 40.41 188 SER A O 1
ATOM 1531 N N . ARG A 1 190 ? 71.882 -0.821 33.636 1.00 41.68 189 ARG A N 1
ATOM 1532 C CA . ARG A 1 190 ? 71.017 -1.173 34.782 1.00 42.64 189 ARG A CA 1
ATOM 1533 C C . ARG A 1 190 ? 71.852 -1.973 35.782 1.00 43.90 189 ARG A C 1
ATOM 1534 O O . ARG A 1 190 ? 71.333 -2.837 36.496 1.00 44.40 189 ARG A O 1
ATOM 1542 N N . LEU A 1 191 ? 73.161 -1.717 35.738 1.00 45.04 190 LEU A N 1
ATOM 1543 C CA . LEU A 1 191 ? 74.156 -2.243 36.700 1.00 45.54 190 LEU A CA 1
ATOM 1544 C C . LEU A 1 191 ? 74.511 -3.733 36.447 1.00 45.59 190 LEU A C 1
ATOM 1545 O O . LEU A 1 191 ? 75.680 -4.088 36.425 1.00 44.62 190 LEU A O 1
ATOM 1548 N N . TYR A 1 192 ? 73.499 -4.572 36.206 1.00 45.79 191 TYR A N 1
ATOM 1549 C CA . TYR A 1 192 ? 73.699 -6.023 36.049 1.00 46.21 191 TYR A CA 1
ATOM 1550 C C . TYR A 1 192 ? 74.060 -6.393 34.604 1.00 45.35 191 TYR A C 1
ATOM 1551 O O . TYR A 1 192 ? 74.762 -7.367 34.360 1.00 44.88 191 TYR A O 1
ATOM 1560 N N . ASP A 1 193 ? 73.558 -5.608 33.654 1.00 44.13 192 ASP A N 1
ATOM 1561 C CA . ASP A 1 193 ? 73.710 -5.910 32.217 1.00 43.72 192 ASP A CA 1
ATOM 1562 C C . ASP A 1 193 ? 75.088 -5.457 31.684 1.00 43.00 192 ASP A C 1
ATOM 1563 O O . ASP A 1 193 ? 75.183 -4.506 30.897 1.00 42.57 192 ASP A O 1
ATOM 1568 N N . THR A 1 194 ? 76.149 -6.125 32.148 1.00 41.79 193 THR A N 1
ATOM 1569 C CA . THR A 1 194 ? 77.528 -5.767 31.747 1.00 40.77 193 THR A CA 1
ATOM 1570 C C . THR A 1 194 ? 77.911 -6.394 30.395 1.00 39.56 193 THR A C 1
ATOM 1571 O O . THR A 1 194 ? 77.235 -7.309 29.889 1.00 39.05 193 THR A O 1
ATOM 1575 N N . HIS A 1 195 ? 79.026 -5.910 29.846 1.00 37.59 194 HIS A N 1
ATOM 1576 C CA . HIS A 1 195 ? 79.387 -6.220 28.469 1.00 36.02 194 HIS A CA 1
ATOM 1577 C C . HIS A 1 195 ? 80.873 -6.544 28.326 1.00 35.62 194 HIS A C 1
ATOM 1578 O O . HIS A 1 195 ? 81.542 -6.060 27.410 1.00 35.46 194 HIS A O 1
ATOM 1585 N N . LEU A 1 196 ? 81.387 -7.374 29.226 1.00 34.98 195 LEU A N 1
ATOM 1586 C CA . LEU A 1 196 ? 82.847 -7.599 29.326 1.00 34.18 195 LEU A CA 1
ATOM 1587 C C . LEU A 1 196 ? 83.444 -8.277 28.101 1.00 32.88 195 LEU A C 1
ATOM 1588 O O . LEU A 1 196 ? 84.527 -7.910 27.647 1.00 31.19 195 LEU A O 1
ATOM 1593 N N . GLU A 1 197 ? 82.748 -9.272 27.569 1.00 31.96 196 GLU A N 1
ATOM 1594 C CA . GLU A 1 197 ? 83.255 -9.984 26.383 1.00 31.95 196 GLU A CA 1
ATOM 1595 C C . GLU A 1 197 ? 83.174 -9.132 25.111 1.00 31.11 196 GLU A C 1
ATOM 1596 O O . GLU A 1 197 ? 84.023 -9.239 24.241 1.00 30.63 196 GLU A O 1
ATOM 1602 N N . GLU A 1 198 ? 82.157 -8.279 25.031 1.00 30.05 197 GLU A N 1
ATOM 1603 C CA . GLU A 1 198 ? 82.004 -7.366 23.912 1.00 30.16 197 GLU A CA 1
ATOM 1604 C C . GLU A 1 198 ? 83.122 -6.317 23.975 1.00 29.78 197 GLU A C 1
ATOM 1605 O O . GLU A 1 198 ? 83.710 -5.962 22.951 1.00 29.61 197 GLU A O 1
ATOM 1611 N N . ILE A 1 199 ? 83.464 -5.877 25.192 1.00 28.64 198 ILE A N 1
ATOM 1612 C CA . ILE A 1 199 ? 84.628 -4.978 25.389 1.00 28.50 198 ILE A CA 1
ATOM 1613 C C . ILE A 1 199 ? 85.924 -5.588 24.891 1.00 27.82 198 ILE A C 1
ATOM 1614 O O . ILE A 1 199 ? 86.724 -4.915 24.268 1.00 28.63 198 ILE A O 1
ATOM 1619 N N . LYS A 1 200 ? 86.140 -6.854 25.187 1.00 27.60 199 LYS A N 1
ATOM 1620 C CA . LYS A 1 200 ? 87.377 -7.512 24.757 1.00 28.02 199 LYS A CA 1
ATOM 1621 C C . LYS A 1 200 ? 87.493 -7.493 23.225 1.00 27.43 199 LYS A C 1
ATOM 1622 O O . LYS A 1 200 ? 88.584 -7.270 22.680 1.00 27.32 199 LYS A O 1
ATOM 1636 N N . ILE A 1 202 ? 86.164 -5.209 21.157 1.00 25.77 201 ILE A N 1
ATOM 1637 C CA . ILE A 1 202 ? 86.411 -3.830 20.758 1.00 25.68 201 ILE A CA 1
ATOM 1638 C C . ILE A 1 202 ? 87.906 -3.586 20.912 1.00 25.32 201 ILE A C 1
ATOM 1639 O O . ILE A 1 202 ? 88.565 -3.025 20.051 1.00 24.88 201 ILE A O 1
ATOM 1644 N N . GLN A 1 203 ? 88.450 -4.080 22.003 1.00 26.20 202 GLN A N 1
ATOM 1645 C CA . GLN A 1 203 ? 89.855 -3.837 22.318 1.00 27.14 202 GLN A CA 1
ATOM 1646 C C . GLN A 1 203 ? 90.776 -4.495 21.296 1.00 27.39 202 GLN A C 1
ATOM 1647 O O . GLN A 1 203 ? 91.745 -3.894 20.810 1.00 27.88 202 GLN A O 1
ATOM 1653 N N . ARG A 1 204 ? 90.435 -5.721 20.932 1.00 27.31 203 ARG A N 1
ATOM 1654 C CA . ARG A 1 204 ? 91.177 -6.445 19.920 1.00 27.23 203 ARG A CA 1
ATOM 1655 C C . ARG A 1 204 ? 91.088 -5.786 18.553 1.00 26.74 203 ARG A C 1
ATOM 1656 O O . ARG A 1 204 ? 92.067 -5.768 17.804 1.00 25.57 203 ARG A O 1
ATOM 1664 N N . ALA A 1 205 ? 89.904 -5.249 18.244 1.00 26.63 204 ALA A N 1
ATOM 1665 C CA . ALA A 1 205 ? 89.636 -4.592 16.961 1.00 26.71 204 ALA A CA 1
ATOM 1666 C C . ALA A 1 205 ? 90.444 -3.323 16.821 1.00 27.27 204 ALA A C 1
ATOM 1667 O O . ALA A 1 205 ? 91.097 -3.101 15.809 1.00 27.35 204 ALA A O 1
ATOM 1669 N N . ILE A 1 206 ? 90.419 -2.481 17.842 1.00 27.84 205 ILE A N 1
ATOM 1670 C CA . ILE A 1 206 ? 91.179 -1.231 17.768 1.00 28.13 205 ILE A CA 1
ATOM 1671 C C . ILE A 1 206 ? 92.680 -1.554 17.674 1.00 29.43 205 ILE A C 1
ATOM 1672 O O . ILE A 1 206 ? 93.450 -0.887 16.988 1.00 29.51 205 ILE A O 1
ATOM 1677 N N . GLN A 1 207 ? 93.089 -2.608 18.347 1.00 30.42 206 GLN A N 1
ATOM 1678 C CA . GLN A 1 207 ? 94.501 -2.991 18.353 1.00 31.27 206 GLN A CA 1
ATOM 1679 C C . GLN A 1 207 ? 94.929 -3.527 16.989 1.00 30.98 206 GLN A C 1
ATOM 1680 O O . GLN A 1 207 ? 96.076 -3.408 16.611 1.00 31.86 206 GLN A O 1
ATOM 1683 N N . ALA A 1 208 ? 94.001 -4.086 16.235 1.00 30.69 207 ALA A N 1
ATOM 1684 C CA . ALA A 1 208 ? 94.339 -4.689 14.949 1.00 30.58 207 ALA A CA 1
ATOM 1685 C C . ALA A 1 208 ? 94.138 -3.731 13.761 1.00 31.13 207 ALA A C 1
ATOM 1686 O O . ALA A 1 208 ? 94.412 -4.092 12.627 1.00 31.03 207 ALA A O 1
ATOM 1688 N N . CYS A 1 209 ? 93.670 -2.512 13.996 1.00 31.08 208 CYS A N 1
ATOM 1689 C CA . CYS A 1 209 ? 93.186 -1.694 12.873 1.00 31.83 208 CYS A CA 1
ATOM 1690 C C . CYS A 1 209 ? 94.296 -0.965 12.111 1.00 32.42 208 CYS A C 1
ATOM 1691 O O . CYS A 1 209 ? 94.042 -0.264 11.137 1.00 33.85 208 CYS A O 1
ATOM 1694 N N . GLY A 1 210 ? 95.509 -1.059 12.604 1.00 32.38 209 GLY A N 1
ATOM 1695 C CA . GLY A 1 210 ? 96.640 -0.508 11.893 1.00 32.85 209 GLY A CA 1
ATOM 1696 C C . GLY A 1 210 ? 96.880 0.982 12.013 1.00 32.52 209 GLY A C 1
ATOM 1697 O O . GLY A 1 210 ? 97.710 1.535 11.290 1.00 33.58 209 GLY A O 1
ATOM 1698 N N . ARG A 1 211 ? 96.164 1.639 12.905 1.00 30.85 210 ARG A N 1
ATOM 1699 C CA . ARG A 1 211 ? 96.385 3.070 13.147 1.00 29.71 210 ARG A CA 1
ATOM 1700 C C . ARG A 1 211 ? 96.389 3.357 14.642 1.00 29.43 210 ARG A C 1
ATOM 1701 O O . ARG A 1 211 ? 95.479 2.945 15.338 1.00 29.90 210 ARG A O 1
ATOM 1709 N N . PRO A 1 212 ? 97.400 4.075 15.142 1.00 28.82 211 PRO A N 1
ATOM 1710 C CA . PRO A 1 212 ? 97.365 4.428 16.562 1.00 28.58 211 PRO A CA 1
ATOM 1711 C C . PRO A 1 212 ? 96.110 5.202 16.892 1.00 27.91 211 PRO A C 1
ATOM 1712 O O . PRO A 1 212 ? 95.766 6.183 16.221 1.00 27.54 211 PRO A O 1
ATOM 1724 N N . VAL A 1 214 ? 93.286 6.004 20.401 1.00 27.17 213 VAL A N 1
ATOM 1725 C CA . VAL A 1 214 ? 92.943 5.899 21.813 1.00 27.00 213 VAL A CA 1
ATOM 1726 C C . VAL A 1 214 ? 91.515 5.359 21.958 1.00 26.47 213 VAL A C 1
ATOM 1727 O O . VAL A 1 214 ? 90.608 5.766 21.236 1.00 25.52 213 VAL A O 1
ATOM 1731 N N . LEU A 1 215 ? 91.356 4.402 22.857 1.00 25.80 214 LEU A N 1
ATOM 1732 C CA . LEU A 1 215 ? 90.064 3.848 23.182 1.00 25.78 214 LEU A CA 1
ATOM 1733 C C . LEU A 1 215 ? 89.651 4.320 24.556 1.00 26.78 214 LEU A C 1
ATOM 1734 O O . LEU A 1 215 ? 90.370 4.165 25.534 1.00 25.17 214 LEU A O 1
ATOM 1739 N N . SER A 1 216 ? 88.463 4.883 24.631 1.00 27.78 215 SER A N 1
ATOM 1740 C CA . SER A 1 216 ? 87.912 5.289 25.894 1.00 27.82 215 SER A CA 1
ATOM 1741 C C . SER A 1 216 ? 86.604 4.556 26.102 1.00 28.35 215 SER A C 1
ATOM 1742 O O . SER A 1 216 ? 85.751 4.511 25.205 1.00 27.66 215 SER A O 1
ATOM 1745 N N . LEU A 1 217 ? 86.460 3.939 27.264 1.00 28.73 216 LEU A N 1
ATOM 1746 C CA . LEU A 1 217 ? 85.256 3.174 27.561 1.00 29.71 216 LEU A CA 1
ATOM 1747 C C . LEU A 1 217 ? 84.385 3.935 28.573 1.00 30.35 216 LEU A C 1
ATOM 1748 O O . LEU A 1 217 ? 84.020 5.107 28.336 1.00 32.55 216 LEU A O 1
ATOM 1753 N N . SER A 1 218 ? 84.015 3.301 29.680 1.00 29.90 217 SER A N 1
ATOM 1754 C CA . SER A 1 218 ? 83.146 3.997 30.664 1.00 28.31 217 SER A CA 1
ATOM 1755 C C . SER A 1 218 ? 83.554 3.687 32.091 1.00 27.91 217 SER A C 1
ATOM 1756 O O . SER A 1 218 ? 82.894 2.933 32.772 1.00 26.50 217 SER A O 1
ATOM 1759 N N . PRO A 1 219 ? 84.686 4.253 32.543 1.00 26.41 218 PRO A N 1
ATOM 1760 C CA . PRO A 1 219 ? 85.263 3.836 33.821 1.00 26.41 218 PRO A CA 1
ATOM 1761 C C . PRO A 1 219 ? 84.564 4.477 35.002 1.00 25.65 218 PRO A C 1
ATOM 1762 O O . PRO A 1 219 ? 84.800 4.094 36.157 1.00 25.62 218 PRO A O 1
ATOM 1766 N N . GLY A 1 220 ? 83.699 5.435 34.721 1.00 24.64 219 GLY A N 1
ATOM 1767 C CA . GLY A 1 220 ? 83.116 6.262 35.792 1.00 24.76 219 GLY A CA 1
ATOM 1768 C C . GLY A 1 220 ? 84.131 7.290 36.308 1.00 24.48 219 GLY A C 1
ATOM 1769 O O . GLY A 1 220 ? 85.261 7.380 35.801 1.00 24.36 219 GLY A O 1
ATOM 1770 N N . PRO A 1 221 ? 83.747 8.078 37.319 1.00 24.33 220 PRO A N 1
ATOM 1771 C CA . PRO A 1 221 ? 82.507 8.065 38.100 1.00 24.22 220 PRO A CA 1
ATOM 1772 C C . PRO A 1 221 ? 81.293 8.788 37.475 1.00 25.07 220 PRO A C 1
ATOM 1773 O O . PRO A 1 221 ? 80.191 8.707 38.029 1.00 26.13 220 PRO A O 1
ATOM 1777 N N . ALA A 1 222 ? 81.485 9.502 36.357 1.00 25.20 221 ALA A N 1
ATOM 1778 C CA . ALA A 1 222 ? 80.388 10.023 35.576 1.00 25.70 221 ALA A CA 1
ATOM 1779 C C . ALA A 1 222 ? 80.139 9.053 34.440 1.00 26.00 221 ALA A C 1
ATOM 1780 O O . ALA A 1 222 ? 81.071 8.476 33.906 1.00 26.16 221 ALA A O 1
ATOM 1782 N N . PRO A 1 223 ? 78.871 8.848 34.066 1.00 26.53 222 PRO A N 1
ATOM 1783 C CA . PRO A 1 223 ? 77.641 9.402 34.627 1.00 26.61 222 PRO A CA 1
ATOM 1784 C C . PRO A 1 223 ? 77.259 8.754 35.932 1.00 26.27 222 PRO A C 1
ATOM 1785 O O . PRO A 1 223 ? 77.667 7.612 36.240 1.00 25.87 222 PRO A O 1
ATOM 1789 N N . ILE A 1 224 ? 76.558 9.518 36.739 1.00 26.65 223 ILE A N 1
ATOM 1790 C CA . ILE A 1 224 ? 76.094 9.043 38.049 1.00 28.63 223 ILE A CA 1
ATOM 1791 C C . ILE A 1 224 ? 74.870 8.161 37.825 1.00 29.37 223 ILE A C 1
ATOM 1792 O O . ILE A 1 224 ? 73.920 8.555 37.163 1.00 30.00 223 ILE A O 1
ATOM 1797 N N . LYS A 1 225 ? 74.892 6.970 38.398 1.00 30.38 224 LYS A N 1
ATOM 1798 C CA . LYS A 1 225 ? 73.796 6.033 38.202 1.00 31.78 224 LYS A CA 1
ATOM 1799 C C . LYS A 1 225 ? 73.050 5.853 39.496 1.00 32.93 224 LYS A C 1
ATOM 1800 O O . LYS A 1 225 ? 73.653 5.629 40.549 1.00 31.98 224 LYS A O 1
ATOM 1804 N N . TYR A 1 226 ? 71.733 5.995 39.426 1.00 33.84 225 TYR A N 1
ATOM 1805 C CA . TYR A 1 226 ? 70.893 5.861 40.602 1.00 35.16 225 TYR A CA 1
ATOM 1806 C C . TYR A 1 226 ? 71.323 6.822 41.718 1.00 36.08 225 TYR A C 1
ATOM 1807 O O . TYR A 1 226 ? 71.526 6.398 42.842 1.00 36.40 225 TYR A O 1
ATOM 1816 N N . ALA A 1 227 ? 71.421 8.114 41.399 1.00 37.42 226 ALA A N 1
ATOM 1817 C CA . ALA A 1 227 ? 71.861 9.149 42.350 1.00 38.60 226 ALA A CA 1
ATOM 1818 C C . ALA A 1 227 ? 71.076 9.059 43.643 1.00 40.18 226 ALA A C 1
ATOM 1819 O O . ALA A 1 227 ? 69.857 8.802 43.656 1.00 40.39 226 ALA A O 1
ATOM 1821 N N . HIS A 1 228 ? 71.809 9.266 44.740 1.00 42.19 227 HIS A N 1
ATOM 1822 C CA . HIS A 1 228 ? 71.291 9.082 46.106 1.00 42.98 227 HIS A CA 1
ATOM 1823 C C . HIS A 1 228 ? 70.635 10.410 46.590 1.00 43.10 227 HIS A C 1
ATOM 1824 O O . HIS A 1 228 ? 69.687 10.415 47.371 1.00 44.09 227 HIS A O 1
ATOM 1827 N N . HIS A 1 229 ? 71.148 11.538 46.104 1.00 42.72 228 HIS A N 1
ATOM 1828 C CA . HIS A 1 229 ? 70.700 12.867 46.576 1.00 41.50 228 HIS A CA 1
ATOM 1829 C C . HIS A 1 229 ? 69.811 13.522 45.531 1.00 40.30 228 HIS A C 1
ATOM 1830 O O . HIS A 1 229 ? 69.855 13.165 44.352 1.00 39.73 228 HIS A O 1
ATOM 1832 N N . PHE A 1 230 ? 69.020 14.482 45.991 1.00 38.72 229 PHE A N 1
ATOM 1833 C CA . PHE A 1 230 ? 68.474 15.508 45.134 1.00 38.36 229 PHE A CA 1
ATOM 1834 C C . PHE A 1 230 ? 67.388 14.884 44.265 1.00 36.57 229 PHE A C 1
ATOM 1835 O O . PHE A 1 230 ? 67.090 15.338 43.189 1.00 35.61 229 PHE A O 1
ATOM 1843 N N . LYS A 1 231 ? 66.828 13.822 44.809 1.00 35.73 230 LYS A N 1
ATOM 1844 C CA . LYS A 1 231 ? 65.816 12.976 44.159 1.00 35.71 230 LYS A CA 1
ATOM 1845 C C . LYS A 1 231 ? 64.427 13.641 44.197 1.00 32.95 230 LYS A C 1
ATOM 1846 O O . LYS A 1 231 ? 64.016 14.148 45.249 1.00 34.05 230 LYS A O 1
ATOM 1851 N N . THR A 1 232 ? 63.779 13.709 43.048 1.00 30.69 231 THR A N 1
ATOM 1852 C CA . THR A 1 232 ? 62.317 13.998 42.948 1.00 28.48 231 THR A CA 1
ATOM 1853 C C . THR A 1 232 ? 61.599 12.872 42.174 1.00 26.62 231 THR A C 1
ATOM 1854 O O . THR A 1 232 ? 62.249 12.115 41.491 1.00 25.50 231 THR A O 1
ATOM 1858 N N . ASN A 1 233 ? 60.279 12.752 42.279 1.00 24.83 232 ASN A N 1
ATOM 1859 C CA . ASN A 1 233 ? 59.590 11.654 41.556 1.00 24.42 232 ASN A CA 1
ATOM 1860 C C . ASN A 1 233 ? 59.834 11.749 40.042 1.00 23.36 232 ASN A C 1
ATOM 1861 O O . ASN A 1 233 ? 60.120 10.778 39.377 1.00 23.26 232 ASN A O 1
ATOM 1866 N N . ALA A 1 234 ? 59.836 12.963 39.514 1.00 23.32 233 ALA A N 1
ATOM 1867 C CA . ALA A 1 234 ? 60.034 13.161 38.070 1.00 24.21 233 ALA A CA 1
ATOM 1868 C C . ALA A 1 234 ? 61.477 12.820 37.672 1.00 24.58 233 ALA A C 1
ATOM 1869 O O . ALA A 1 234 ? 61.712 12.146 36.670 1.00 24.99 233 ALA A O 1
ATOM 1871 N N . ASN A 1 235 ? 62.451 13.257 38.466 1.00 25.66 234 ASN A N 1
ATOM 1872 C CA . ASN A 1 235 ? 63.841 13.128 38.007 1.00 26.25 234 ASN A CA 1
ATOM 1873 C C . ASN A 1 235 ? 64.384 11.717 38.193 1.00 26.26 234 ASN A C 1
ATOM 1874 O O . ASN A 1 235 ? 65.338 11.326 37.534 1.00 26.25 234 ASN A O 1
ATOM 1887 N N . TRP A 1 237 ? 63.118 9.131 37.140 1.00 24.01 236 TRP A N 1
ATOM 1888 C CA . TRP A 1 237 ? 62.945 8.378 35.883 1.00 24.13 236 TRP A CA 1
ATOM 1889 C C . TRP A 1 237 ? 64.208 8.377 35.044 1.00 24.76 236 TRP A C 1
ATOM 1890 O O . TRP A 1 237 ? 64.430 7.496 34.208 1.00 23.80 236 TRP A O 1
ATOM 1901 N N . ARG A 1 238 ? 65.059 9.360 35.299 1.00 24.22 237 ARG A N 1
ATOM 1902 C CA . ARG A 1 238 ? 66.366 9.376 34.702 1.00 24.22 237 ARG A CA 1
ATOM 1903 C C . ARG A 1 238 ? 67.336 8.667 35.669 1.00 24.30 237 ARG A C 1
ATOM 1904 O O . ARG A 1 238 ? 67.660 9.183 36.739 1.00 23.19 237 ARG A O 1
ATOM 1912 N N . ILE A 1 239 ? 67.696 7.443 35.314 1.00 24.67 238 ILE A N 1
ATOM 1913 C CA . ILE A 1 239 ? 68.613 6.602 36.154 1.00 25.16 238 ILE A CA 1
ATOM 1914 C C . ILE A 1 239 ? 70.052 7.097 35.992 1.00 25.93 238 ILE A C 1
ATOM 1915 O O . ILE A 1 239 ? 70.817 7.069 36.943 1.00 25.93 238 ILE A O 1
ATOM 1920 N N . THR A 1 240 ? 70.385 7.569 34.782 1.00 25.96 239 THR A N 1
ATOM 1921 C CA . THR A 1 240 ? 71.751 7.980 34.417 1.00 26.58 239 THR A CA 1
ATOM 1922 C C . THR A 1 240 ? 71.844 9.481 34.227 1.00 26.71 239 THR A C 1
ATOM 1923 O O . THR A 1 240 ? 71.300 10.031 33.279 1.00 26.55 239 THR A O 1
ATOM 1927 N N . ASP A 1 241 ? 72.573 10.110 35.146 1.00 26.31 240 ASP A N 1
ATOM 1928 C CA . ASP A 1 241 ? 72.804 11.561 35.163 1.00 27.21 240 ASP A CA 1
ATOM 1929 C C . ASP A 1 241 ? 74.188 11.890 34.600 1.00 27.38 240 ASP A C 1
ATOM 1930 O O . ASP A 1 241 ? 75.206 11.653 35.238 1.00 27.26 240 ASP A O 1
ATOM 1935 N N . ASP A 1 242 ? 74.194 12.384 33.380 1.00 26.98 241 ASP A N 1
ATOM 1936 C CA . ASP A 1 242 ? 75.360 13.003 32.823 1.00 26.54 241 ASP A CA 1
ATOM 1937 C C . ASP A 1 242 ? 75.633 14.333 33.517 1.00 25.54 241 ASP A C 1
ATOM 1938 O O . ASP A 1 242 ? 74.711 15.052 33.964 1.00 24.46 241 ASP A O 1
ATOM 1943 N N . PHE A 1 243 ? 76.919 14.645 33.576 1.00 24.25 242 PHE A N 1
ATOM 1944 C CA . PHE A 1 243 ? 77.369 15.856 34.182 1.00 22.74 242 PHE A CA 1
ATOM 1945 C C . PHE A 1 243 ? 76.966 17.042 33.349 1.00 21.81 242 PHE A C 1
ATOM 1946 O O . PHE A 1 243 ? 77.149 17.085 32.117 1.00 21.44 242 PHE A O 1
ATOM 1954 N N . TRP A 1 244 ? 76.398 18.015 34.068 1.00 22.18 243 TRP A N 1
ATOM 1955 C CA . TRP A 1 244 ? 75.971 19.299 33.532 1.00 21.10 243 TRP A CA 1
ATOM 1956 C C . TRP A 1 244 ? 76.187 20.436 34.543 1.00 21.81 243 TRP A C 1
ATOM 1957 O O . TRP A 1 244 ? 76.594 20.217 35.696 1.00 22.29 243 TRP A O 1
ATOM 1968 N N . ASP A 1 245 ? 75.880 21.651 34.088 1.00 21.44 244 ASP A N 1
ATOM 1969 C CA . ASP A 1 245 ? 75.973 22.902 34.905 1.00 21.28 244 ASP A CA 1
ATOM 1970 C C . ASP A 1 245 ? 74.837 23.021 35.933 1.00 22.34 244 ASP A C 1
ATOM 1971 O O . ASP A 1 245 ? 73.952 23.900 35.853 1.00 21.90 244 ASP A O 1
ATOM 1976 N N A ASP A 1 246 ? 74.831 22.082 36.868 0.50 22.26 245 ASP A N 1
ATOM 1977 N N B ASP A 1 246 ? 74.874 22.107 36.899 0.50 21.80 245 ASP A N 1
ATOM 1978 C CA A ASP A 1 246 ? 73.947 22.167 38.027 0.50 22.86 245 ASP A CA 1
ATOM 1979 C CA B ASP A 1 246 ? 73.917 22.056 38.011 0.50 22.13 245 ASP A CA 1
ATOM 1980 C C A ASP A 1 246 ? 74.703 21.773 39.264 0.50 22.33 245 ASP A C 1
ATOM 1981 C C B ASP A 1 246 ? 74.690 21.744 39.274 0.50 21.90 245 ASP A C 1
ATOM 1982 O O A ASP A 1 246 ? 75.419 20.774 39.278 0.50 22.27 245 ASP A O 1
ATOM 1983 O O B ASP A 1 246 ? 75.421 20.757 39.312 0.50 21.92 245 ASP A O 1
ATOM 1992 N N . TRP A 1 247 ? 74.580 22.593 40.293 1.00 21.70 246 TRP A N 1
ATOM 1993 C CA . TRP A 1 247 ? 75.345 22.355 41.517 1.00 21.67 246 TRP A CA 1
ATOM 1994 C C . TRP A 1 247 ? 75.075 20.981 42.109 1.00 21.74 246 TRP A C 1
ATOM 1995 O O . TRP A 1 247 ? 75.961 20.356 42.676 1.00 20.80 246 TRP A O 1
ATOM 2006 N N . SER A 1 248 ? 73.849 20.487 41.996 1.00 22.43 247 SER A N 1
ATOM 2007 C CA . SER A 1 248 ? 73.548 19.220 42.620 1.00 22.95 247 SER A CA 1
ATOM 2008 C C . SER A 1 248 ? 74.403 18.092 42.029 1.00 22.11 247 SER A C 1
ATOM 2009 O O . SER A 1 248 ? 74.850 17.187 42.749 1.00 22.62 247 SER A O 1
ATOM 2012 N N . LEU A 1 249 ? 74.694 18.174 40.740 1.00 21.91 248 LEU A N 1
ATOM 2013 C CA . LEU A 1 249 ? 75.581 17.180 40.108 1.00 21.36 248 LEU A CA 1
ATOM 2014 C C . LEU A 1 249 ? 77.050 17.369 40.508 1.00 21.83 248 LEU A C 1
ATOM 2015 O O . LEU A 1 249 ? 77.806 16.397 40.687 1.00 22.13 248 LEU A O 1
ATOM 2020 N N . LEU A 1 250 ? 77.487 18.621 40.589 1.00 21.51 249 LEU A N 1
ATOM 2021 C CA . LEU A 1 250 ? 78.889 18.879 41.003 1.00 21.37 249 LEU A CA 1
ATOM 2022 C C . LEU A 1 250 ? 79.099 18.422 42.447 1.00 21.00 249 LEU A C 1
ATOM 2023 O O . LEU A 1 250 ? 80.058 17.692 42.772 1.00 21.28 249 LEU A O 1
ATOM 2028 N N . TYR A 1 251 ? 78.177 18.806 43.314 1.00 20.70 250 TYR A N 1
ATOM 2029 C CA . TYR A 1 251 ? 78.214 18.369 44.698 1.00 20.99 250 TYR A CA 1
ATOM 2030 C C . TYR A 1 251 ? 78.337 16.847 44.771 1.00 21.76 250 TYR A C 1
ATOM 2031 O O . TYR A 1 251 ? 79.173 16.332 45.495 1.00 20.80 250 TYR A O 1
ATOM 2040 N N . GLN A 1 252 ? 77.489 16.136 44.044 1.00 21.79 251 GLN A N 1
ATOM 2041 C CA . GLN A 1 252 ? 77.499 14.666 44.124 1.00 22.35 251 GLN A CA 1
ATOM 2042 C C . GLN A 1 252 ? 78.758 14.044 43.579 1.00 21.81 251 GLN A C 1
ATOM 2043 O O . GLN A 1 252 ? 79.185 12.986 44.050 1.00 21.09 251 GLN A O 1
ATOM 2057 N N . PHE A 1 254 ? 81.731 14.871 44.079 1.00 22.71 253 PHE A N 1
ATOM 2058 C CA . PHE A 1 254 ? 82.757 14.786 45.117 1.00 22.50 253 PHE A CA 1
ATOM 2059 C C . PHE A 1 254 ? 82.692 13.458 45.819 1.00 22.97 253 PHE A C 1
ATOM 2060 O O . PHE A 1 254 ? 83.711 12.771 45.938 1.00 22.61 253 PHE A O 1
ATOM 2068 N N . GLU A 1 255 ? 81.492 13.045 46.220 1.00 22.47 254 GLU A N 1
ATOM 2069 C CA . GLU A 1 255 ? 81.324 11.729 46.853 1.00 23.97 254 GLU A CA 1
ATOM 2070 C C . GLU A 1 255 ? 81.596 10.574 45.878 1.00 24.58 254 GLU A C 1
ATOM 2071 O O . GLU A 1 255 ? 82.212 9.568 46.257 1.00 24.41 254 GLU A O 1
ATOM 2074 N N . ARG A 1 256 ? 81.155 10.732 44.626 1.00 23.84 255 ARG A N 1
ATOM 2075 C CA . ARG A 1 256 ? 81.334 9.684 43.615 1.00 24.17 255 ARG A CA 1
ATOM 2076 C C . ARG A 1 256 ? 82.819 9.476 43.328 1.00 23.47 255 ARG A C 1
ATOM 2077 O O . ARG A 1 256 ? 83.282 8.347 43.208 1.00 22.12 255 ARG A O 1
ATOM 2085 N N . CYS A 1 257 ? 83.575 10.566 43.300 1.00 23.60 256 CYS A N 1
ATOM 2086 C CA . CYS A 1 257 ? 85.034 10.486 43.208 1.00 24.68 256 CYS A CA 1
ATOM 2087 C C . CYS A 1 257 ? 85.711 9.774 44.370 1.00 24.53 256 CYS A C 1
ATOM 2088 O O . CYS A 1 257 ? 86.616 8.931 44.171 1.00 23.89 256 CYS A O 1
ATOM 2091 N N . GLU A 1 258 ? 85.294 10.102 45.586 1.00 24.16 257 GLU A N 1
ATOM 2092 C CA . GLU A 1 258 ? 85.834 9.419 46.756 1.00 25.14 257 GLU A CA 1
ATOM 2093 C C . GLU A 1 258 ? 85.580 7.939 46.651 1.00 24.84 257 GLU A C 1
ATOM 2094 O O . GLU A 1 258 ? 86.492 7.163 46.862 1.00 24.91 257 GLU A O 1
ATOM 2100 N N . VAL A 1 259 ? 84.360 7.553 46.281 1.00 23.71 258 VAL A N 1
ATOM 2101 C CA . VAL A 1 259 ? 84.008 6.138 46.152 1.00 24.72 258 VAL A CA 1
ATOM 2102 C C . VAL A 1 259 ? 84.846 5.440 45.029 1.00 24.61 258 VAL A C 1
ATOM 2103 O O . VAL A 1 259 ? 85.360 4.343 45.181 1.00 25.99 258 VAL A O 1
ATOM 2107 N N . TRP A 1 260 ? 84.995 6.119 43.909 1.00 23.97 259 TRP A N 1
ATOM 2108 C CA . TRP A 1 260 ? 85.739 5.618 42.781 1.00 22.66 259 TRP A CA 1
ATOM 2109 C C . TRP A 1 260 ? 87.200 5.297 43.153 1.00 23.67 259 TRP A C 1
ATOM 2110 O O . TRP A 1 260 ? 87.779 4.280 42.728 1.00 22.18 259 TRP A O 1
ATOM 2121 N N . GLU A 1 261 ? 87.793 6.178 43.943 1.00 23.87 260 GLU A N 1
ATOM 2122 C CA . GLU A 1 261 ? 89.198 6.046 44.305 1.00 24.62 260 GLU A CA 1
ATOM 2123 C C . GLU A 1 261 ? 89.442 4.864 45.247 1.00 25.18 260 GLU A C 1
ATOM 2124 O O . GLU A 1 261 ? 90.551 4.369 45.319 1.00 25.77 260 GLU A O 1
ATOM 2130 N N . LYS A 1 262 ? 88.395 4.408 45.925 1.00 25.57 261 LYS A N 1
ATOM 2131 C CA . LYS A 1 262 ? 88.484 3.314 46.903 1.00 25.08 261 LYS A CA 1
ATOM 2132 C C . LYS A 1 262 ? 88.262 1.960 46.241 1.00 25.65 261 LYS A C 1
ATOM 2133 O O . LYS A 1 262 ? 88.432 0.924 46.856 1.00 24.03 261 LYS A O 1
ATOM 2135 N N . HIS A 1 263 ? 87.856 1.980 44.977 1.00 27.02 262 HIS A N 1
ATOM 2136 C CA . HIS A 1 263 ? 87.746 0.751 44.194 1.00 28.15 262 HIS A CA 1
ATOM 2137 C C . HIS A 1 263 ? 89.093 0.295 43.669 1.00 27.60 262 HIS A C 1
ATOM 2138 O O . HIS A 1 263 ? 90.035 1.084 43.536 1.00 26.48 262 HIS A O 1
ATOM 2145 N N . ILE A 1 264 ? 89.157 -0.987 43.356 1.00 27.88 263 ILE A N 1
ATOM 2146 C CA . ILE A 1 264 ? 90.381 -1.584 42.795 1.00 27.95 263 ILE A CA 1
ATOM 2147 C C . ILE A 1 264 ? 90.652 -0.970 41.425 1.00 28.75 263 ILE A C 1
ATOM 2148 O O . ILE A 1 264 ? 91.790 -0.661 41.062 1.00 29.18 263 ILE A O 1
ATOM 2153 N N . GLY A 1 265 ? 89.588 -0.830 40.653 1.00 29.20 264 GLY A N 1
ATOM 2154 C CA . GLY A 1 265 ? 89.652 -0.186 39.361 1.00 29.62 264 GLY A CA 1
ATOM 2155 C C . GLY A 1 265 ? 90.243 -1.060 38.270 1.00 30.04 264 GLY A C 1
ATOM 2156 O O . GLY A 1 265 ? 90.657 -2.196 38.520 1.00 29.19 264 GLY A O 1
ATOM 2157 N N . THR A 1 266 ? 90.296 -0.492 37.066 1.00 31.17 265 THR A N 1
ATOM 2158 C CA . THR A 1 266 ? 90.791 -1.178 35.871 1.00 33.18 265 THR A CA 1
ATOM 2159 C C . THR A 1 266 ? 92.022 -0.475 35.306 1.00 32.87 265 THR A C 1
ATOM 2160 O O . THR A 1 266 ? 92.533 -0.861 34.274 1.00 34.28 265 THR A O 1
ATOM 2164 N N . GLY A 1 267 ? 92.471 0.585 35.947 1.00 32.37 266 GLY A N 1
ATOM 2165 C CA . GLY A 1 267 ? 93.662 1.313 35.489 1.00 31.98 266 GLY A CA 1
ATOM 2166 C C . GLY A 1 267 ? 93.339 2.299 34.386 1.00 31.35 266 GLY A C 1
ATOM 2167 O O . GLY A 1 267 ? 94.070 2.412 33.402 1.00 31.75 266 GLY A O 1
ATOM 2168 N N . HIS A 1 268 ? 92.228 3.003 34.545 1.00 30.15 267 HIS A N 1
ATOM 2169 C CA . HIS A 1 268 ? 91.859 4.088 33.646 1.00 30.26 267 HIS A CA 1
ATOM 2170 C C . HIS A 1 268 ? 91.670 5.356 34.428 1.00 28.85 267 HIS A C 1
ATOM 2171 O O . HIS A 1 268 ? 91.556 5.329 35.643 1.00 28.78 267 HIS A O 1
ATOM 2178 N N . TRP A 1 269 ? 91.685 6.475 33.743 1.00 28.43 268 TRP A N 1
ATOM 2179 C CA . TRP A 1 269 ? 91.456 7.769 34.415 1.00 28.18 268 TRP A CA 1
ATOM 2180 C C . TRP A 1 269 ? 90.022 7.771 34.848 1.00 27.10 268 TRP A C 1
ATOM 2181 O O . TRP A 1 269 ? 89.195 7.174 34.175 1.00 25.47 268 TRP A O 1
ATOM 2192 N N . PRO A 1 270 ? 89.719 8.499 35.928 1.00 26.07 269 PRO A N 1
ATOM 2193 C CA . PRO A 1 270 ? 88.325 8.770 36.247 1.00 26.80 269 PRO A CA 1
ATOM 2194 C C . PRO A 1 270 ? 87.761 9.872 35.353 1.00 27.72 269 PRO A C 1
ATOM 2195 O O . PRO A 1 270 ? 88.297 11.006 35.303 1.00 30.89 269 PRO A O 1
ATOM 2199 N N . ASP A 1 271 ? 86.665 9.553 34.696 1.00 27.17 270 ASP A N 1
ATOM 2200 C CA . ASP A 1 271 ? 85.955 10.527 33.922 1.00 27.79 270 ASP A CA 1
ATOM 2201 C C . ASP A 1 271 ? 84.855 11.194 34.736 1.00 26.19 270 ASP A C 1
ATOM 2202 O O . ASP A 1 271 ? 83.838 10.569 35.030 1.00 24.31 270 ASP A O 1
ATOM 2207 N N . CYS A 1 272 ? 85.062 12.476 35.051 1.00 25.11 271 CYS A N 1
ATOM 2208 C CA . CYS A 1 272 ? 84.141 13.234 35.896 1.00 25.91 271 CYS A CA 1
ATOM 2209 C C . CYS A 1 272 ? 83.058 13.934 35.097 1.00 25.40 271 CYS A C 1
ATOM 2210 O O . CYS A 1 272 ? 82.080 14.432 35.645 1.00 25.33 271 CYS A O 1
ATOM 2213 N N . GLY A 1 273 ? 83.240 13.948 33.788 1.00 25.01 272 GLY A N 1
ATOM 2214 C CA . GLY A 1 273 ? 82.294 14.551 32.908 1.00 24.27 272 GLY A CA 1
ATOM 2215 C C . GLY A 1 273 ? 82.848 15.675 32.050 1.00 24.28 272 GLY A C 1
ATOM 2216 O O . GLY A 1 273 ? 83.868 16.289 32.339 1.00 24.00 272 GLY A O 1
ATOM 2225 N N . LEU A 1 275 ? 83.136 19.391 30.517 1.00 22.75 274 LEU A N 1
ATOM 2226 C CA . LEU A 1 275 ? 83.093 20.715 31.189 1.00 22.70 274 LEU A CA 1
ATOM 2227 C C . LEU A 1 275 ? 81.993 21.630 30.631 1.00 22.56 274 LEU A C 1
ATOM 2228 O O . LEU A 1 275 ? 82.126 22.130 29.513 1.00 21.55 274 LEU A O 1
ATOM 2233 N N . PRO A 1 276 ? 80.879 21.830 31.402 1.00 22.90 275 PRO A N 1
ATOM 2234 C CA . PRO A 1 276 ? 79.832 22.701 30.910 1.00 23.30 275 PRO A CA 1
ATOM 2235 C C . PRO A 1 276 ? 80.162 24.145 31.248 1.00 23.78 275 PRO A C 1
ATOM 2236 O O . PRO A 1 276 ? 79.659 24.725 32.217 1.00 24.41 275 PRO A O 1
ATOM 2240 N N . LEU A 1 277 ? 81.004 24.699 30.397 1.00 22.85 276 LEU A N 1
ATOM 2241 C CA . LEU A 1 277 ? 81.507 26.042 30.540 1.00 23.36 276 LEU A CA 1
ATOM 2242 C C . LEU A 1 277 ? 81.174 26.877 29.323 1.00 23.34 276 LEU A C 1
ATOM 2243 O O . LEU A 1 277 ? 80.938 26.354 28.226 1.00 23.12 276 LEU A O 1
ATOM 2248 N N . GLY A 1 278 ? 81.142 28.193 29.527 1.00 23.88 277 GLY A N 1
ATOM 2249 C CA . GLY A 1 278 ? 80.877 29.122 28.443 1.00 23.04 277 GLY A CA 1
ATOM 2250 C C . GLY A 1 278 ? 79.502 28.921 27.861 1.00 22.58 277 GLY A C 1
ATOM 2251 O O . GLY A 1 278 ? 78.558 28.695 28.570 1.00 21.30 277 GLY A O 1
ATOM 2252 N N . HIS A 1 279 ? 79.421 29.040 26.539 1.00 22.90 278 HIS A N 1
ATOM 2253 C CA . HIS A 1 279 ? 78.156 28.995 25.791 1.00 22.25 278 HIS A CA 1
ATOM 2254 C C . HIS A 1 279 ? 77.772 27.552 25.411 1.00 21.80 278 HIS A C 1
ATOM 2255 O O . HIS A 1 279 ? 78.415 26.888 24.589 1.00 21.99 278 HIS A O 1
ATOM 2262 N N . ILE A 1 280 ? 76.702 27.096 26.042 1.00 20.89 279 ILE A N 1
ATOM 2263 C CA . ILE A 1 280 ? 76.236 25.721 25.959 1.00 20.77 279 ILE A CA 1
ATOM 2264 C C . ILE A 1 280 ? 74.744 25.719 25.703 1.00 20.78 279 ILE A C 1
ATOM 2265 O O . ILE A 1 280 ? 74.102 26.759 25.785 1.00 19.52 279 ILE A O 1
ATOM 2270 N N . GLY A 1 281 ? 74.202 24.546 25.377 1.00 20.75 280 GLY A N 1
ATOM 2271 C CA . GLY A 1 281 ? 72.777 24.353 25.231 1.00 21.34 280 GLY A CA 1
ATOM 2272 C C . GLY A 1 281 ? 72.185 24.946 23.970 1.00 22.02 280 GLY A C 1
ATOM 2273 O O . GLY A 1 281 ? 70.989 25.215 23.915 1.00 22.28 280 GLY A O 1
ATOM 2274 N N . ILE A 1 282 ? 73.022 25.152 22.950 1.00 21.88 281 ILE A N 1
ATOM 2275 C CA . ILE A 1 282 ? 72.590 25.832 21.714 1.00 21.65 281 ILE A CA 1
ATOM 2276 C C . ILE A 1 282 ? 71.553 24.975 20.985 1.00 22.26 281 ILE A C 1
ATOM 2277 O O . ILE A 1 282 ? 70.491 25.463 20.616 1.00 21.11 281 ILE A O 1
ATOM 2282 N N . ARG A 1 283 ? 71.852 23.687 20.817 1.00 22.12 282 ARG A N 1
ATOM 2283 C CA . ARG A 1 283 ? 70.881 22.721 20.330 1.00 22.70 282 ARG A CA 1
ATOM 2284 C C . ARG A 1 283 ? 71.060 21.507 21.218 1.00 23.54 282 ARG A C 1
ATOM 2285 O O . ARG A 1 283 ? 71.942 20.721 21.008 1.00 24.38 282 ARG A O 1
ATOM 2293 N N . SER A 1 284 ? 70.249 21.432 22.266 1.00 24.49 283 SER A N 1
ATOM 2294 C CA . SER A 1 284 ? 70.455 20.530 23.413 1.00 24.26 283 SER A CA 1
ATOM 2295 C C . SER A 1 284 ? 69.132 20.305 24.151 1.00 24.02 283 SER A C 1
ATOM 2296 O O . SER A 1 284 ? 68.406 21.256 24.502 1.00 23.46 283 SER A O 1
ATOM 2299 N N . VAL A 1 285 ? 68.843 19.050 24.438 1.00 23.40 284 VAL A N 1
ATOM 2300 C CA . VAL A 1 285 ? 67.582 18.694 25.082 1.00 23.31 284 VAL A CA 1
ATOM 2301 C C . VAL A 1 285 ? 67.739 17.887 26.407 1.00 23.34 284 VAL A C 1
ATOM 2302 O O . VAL A 1 285 ? 66.738 17.507 27.009 1.00 22.20 284 VAL A O 1
ATOM 2306 N N . ASP A 1 286 ? 68.975 17.599 26.817 1.00 23.11 285 ASP A N 1
ATOM 2307 C CA . ASP A 1 286 ? 69.215 16.782 28.006 1.00 23.37 285 ASP A CA 1
ATOM 2308 C C . ASP A 1 286 ? 69.759 17.563 29.185 1.00 23.43 285 ASP A C 1
ATOM 2309 O O . ASP A 1 286 ? 70.029 16.989 30.250 1.00 23.23 285 ASP A O 1
ATOM 2314 N N . GLY A 1 287 ? 69.961 18.861 28.994 1.00 23.76 286 GLY A N 1
ATOM 2315 C CA . GLY A 1 287 ? 70.588 19.693 30.054 1.00 24.10 286 GLY A CA 1
ATOM 2316 C C . GLY A 1 287 ? 69.614 20.555 30.853 1.00 24.67 286 GLY A C 1
ATOM 2317 O O . GLY A 1 287 ? 68.426 20.600 30.563 1.00 24.08 286 GLY A O 1
ATOM 2318 N N . PRO A 1 288 ? 70.123 21.234 31.889 1.00 25.16 287 PRO A N 1
ATOM 2319 C CA . PRO A 1 288 ? 69.277 21.944 32.816 1.00 25.83 287 PRO A CA 1
ATOM 2320 C C . PRO A 1 288 ? 68.902 23.368 32.369 1.00 27.44 287 PRO A C 1
ATOM 2321 O O . PRO A 1 288 ? 68.760 24.252 33.197 1.00 29.27 287 PRO A O 1
ATOM 2325 N N . GLY A 1 289 ? 68.692 23.561 31.081 1.00 26.76 288 GLY A N 1
ATOM 2326 C CA . GLY A 1 289 ? 68.271 24.847 30.565 1.00 26.55 288 GLY A CA 1
ATOM 2327 C C . GLY A 1 289 ? 68.297 24.844 29.064 1.00 25.80 288 GLY A C 1
ATOM 2328 O O . GLY A 1 289 ? 68.437 23.792 28.448 1.00 26.22 288 GLY A O 1
ATOM 2329 N N . GLY A 1 290 ? 68.127 26.025 28.476 1.00 25.78 289 GLY A N 1
ATOM 2330 C CA . GLY A 1 290 ? 68.214 26.175 27.038 1.00 25.06 289 GLY A CA 1
ATOM 2331 C C . GLY A 1 290 ? 69.516 26.845 26.612 1.00 24.42 289 GLY A C 1
ATOM 2332 O O . GLY A 1 290 ? 70.550 26.725 27.258 1.00 24.05 289 GLY A O 1
ATOM 2333 N N . ASP A 1 291 ? 69.450 27.532 25.486 1.00 23.50 290 ASP A N 1
ATOM 2334 C CA . ASP A 1 291 ? 70.602 28.236 24.963 1.00 23.51 290 ASP A CA 1
ATOM 2335 C C . ASP A 1 291 ? 71.074 29.243 26.001 1.00 23.62 290 ASP A C 1
ATOM 2336 O O . ASP A 1 291 ? 70.340 30.149 26.385 1.00 23.63 290 ASP A O 1
ATOM 2341 N N . ARG A 1 292 ? 72.299 29.077 26.483 1.00 23.26 291 ARG A N 1
ATOM 2342 C CA . ARG A 1 292 ? 72.727 29.757 27.697 1.00 23.30 291 ARG A CA 1
ATOM 2343 C C . ARG A 1 292 ? 74.219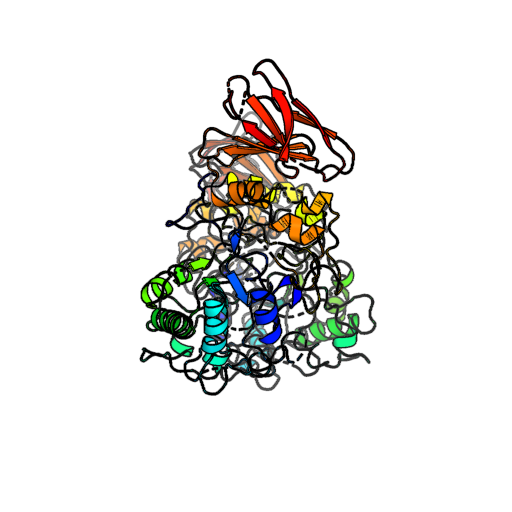 29.848 27.872 1.00 23.52 291 ARG A C 1
ATOM 2344 O O . ARG A 1 292 ? 74.989 29.125 27.237 1.00 22.86 291 ARG A O 1
ATOM 2352 N N . TRP A 1 293 ? 74.594 30.776 28.747 1.00 23.55 292 TRP A N 1
ATOM 2353 C CA . TRP A 1 293 ? 75.866 30.757 29.424 1.00 23.31 292 TRP A CA 1
ATOM 2354 C C . TRP A 1 293 ? 75.757 29.769 30.584 1.00 22.59 292 TRP A C 1
ATOM 2355 O O . TRP A 1 293 ? 74.693 29.604 31.179 1.00 22.01 292 TRP A O 1
ATOM 2366 N N . THR A 1 294 ? 76.865 29.108 30.885 1.00 21.84 293 THR A N 1
ATOM 2367 C CA . THR A 1 294 ? 76.898 28.154 31.983 1.00 21.67 293 THR A CA 1
ATOM 2368 C C . THR A 1 294 ? 76.229 28.678 33.232 1.00 21.60 293 THR A C 1
ATOM 2369 O O . THR A 1 294 ? 76.386 29.811 33.594 1.00 21.56 293 THR A O 1
ATOM 2373 N N . ARG A 1 295 ? 75.454 27.822 33.878 1.00 21.93 294 ARG A N 1
ATOM 2374 C CA . ARG A 1 295 ? 74.739 28.199 35.076 1.00 22.42 294 ARG A CA 1
ATOM 2375 C C . ARG A 1 295 ? 75.670 28.197 36.288 1.00 22.29 294 ARG A C 1
ATOM 2376 O O . ARG A 1 295 ? 75.305 28.710 37.319 1.00 22.06 294 ARG A O 1
ATOM 2384 N N . PHE A 1 296 ? 76.874 27.648 36.146 1.00 21.00 295 PHE A N 1
ATOM 2385 C CA . PHE A 1 296 ? 77.817 27.595 37.267 1.00 20.31 295 PHE A CA 1
ATOM 2386 C C . PHE A 1 296 ? 78.332 29.005 37.554 1.00 21.84 295 PHE A C 1
ATOM 2387 O O . PHE A 1 296 ? 78.677 29.758 36.630 1.00 20.69 295 PHE A O 1
ATOM 2395 N N . THR A 1 297 ? 78.377 29.359 38.840 1.00 21.52 296 THR A N 1
ATOM 2396 C CA . THR A 1 297 ? 78.977 30.617 39.219 1.00 21.74 296 THR A CA 1
ATOM 2397 C C . THR A 1 297 ? 80.471 30.456 38.978 1.00 21.75 296 THR A C 1
ATOM 2398 O O . THR A 1 297 ? 80.980 29.336 38.768 1.00 21.51 296 THR A O 1
ATOM 2402 N N . LYS A 1 298 ? 81.186 31.567 39.021 1.00 22.24 297 LYS A N 1
ATOM 2403 C CA . LYS A 1 298 ? 82.644 31.511 38.869 1.00 22.84 297 LYS A CA 1
ATOM 2404 C C . LYS A 1 298 ? 83.302 30.643 39.936 1.00 22.71 297 LYS A C 1
ATOM 2405 O O . LYS A 1 298 ? 84.210 29.869 39.648 1.00 22.78 297 LYS A O 1
ATOM 2411 N N . ASP A 1 299 ? 82.831 30.755 41.175 1.00 22.81 298 ASP A N 1
ATOM 2412 C CA . ASP A 1 299 ? 83.353 29.921 42.243 1.00 22.26 298 ASP A CA 1
ATOM 2413 C C . ASP A 1 299 ? 83.159 28.415 41.918 1.00 21.72 298 ASP A C 1
ATOM 2414 O O . ASP A 1 299 ? 84.046 27.557 42.152 1.00 21.63 298 ASP A O 1
ATOM 2419 N N . GLU A 1 300 ? 81.967 28.088 41.438 1.00 21.40 299 GLU A N 1
ATOM 2420 C CA . GLU A 1 300 ? 81.646 26.716 41.070 1.00 20.81 299 GLU A CA 1
ATOM 2421 C C . GLU A 1 300 ? 82.467 26.190 39.930 1.00 20.37 299 GLU A C 1
ATOM 2422 O O . GLU A 1 300 ? 82.826 25.029 39.921 1.00 20.09 299 GLU A O 1
ATOM 2428 N N . GLN A 1 301 ? 82.707 27.031 38.927 1.00 21.10 300 GLN A N 1
ATOM 2429 C CA . GLN A 1 301 ? 83.520 26.669 37.774 1.00 21.34 300 GLN A CA 1
ATOM 2430 C C . GLN A 1 301 ? 84.961 26.295 38.229 1.00 22.31 300 GLN A C 1
ATOM 2431 O O . GLN A 1 301 ? 85.513 25.267 37.821 1.00 21.96 300 GLN A O 1
ATOM 2437 N N . LEU A 1 302 ? 85.548 27.117 39.094 1.00 22.49 301 LEU A N 1
ATOM 2438 C CA . LEU A 1 302 ? 86.889 26.824 39.647 1.00 23.39 301 LEU A CA 1
ATOM 2439 C C . LEU A 1 302 ? 86.885 25.577 40.521 1.00 23.06 301 LEU A C 1
ATOM 2440 O O . LEU A 1 302 ? 87.800 24.800 40.480 1.00 23.21 301 LEU A O 1
ATOM 2445 N N . THR A 1 303 ? 85.803 25.392 41.270 1.00 23.31 302 THR A N 1
ATOM 2446 C CA . THR A 1 303 ? 85.620 24.201 42.091 1.00 22.75 302 THR A CA 1
ATOM 2447 C C . THR A 1 303 ? 85.634 22.926 41.245 1.00 22.45 302 THR A C 1
ATOM 2448 O O . THR A 1 303 ? 86.340 21.961 41.567 1.00 21.83 302 THR A O 1
ATOM 2468 N N . ASN A 1 306 ? 89.112 22.354 39.815 1.00 21.99 305 ASN A N 1
ATOM 2469 C CA . ASN A 1 306 ? 90.065 21.924 40.846 1.00 20.99 305 ASN A CA 1
ATOM 2470 C C . ASN A 1 306 ? 89.984 20.409 41.081 1.00 20.70 305 ASN A C 1
ATOM 2471 O O . ASN A 1 306 ? 90.991 19.732 41.185 1.00 20.08 305 ASN A O 1
ATOM 2476 N N . LEU A 1 307 ? 88.775 19.888 41.175 1.00 19.98 306 LEU A N 1
ATOM 2477 C CA . LEU A 1 307 ? 88.567 18.464 41.419 1.00 20.86 306 LEU A CA 1
ATOM 2478 C C . LEU A 1 307 ? 88.984 17.630 40.201 1.00 21.73 306 LEU A C 1
ATOM 2479 O O . LEU A 1 307 ? 89.661 16.580 40.331 1.00 22.79 306 LEU A O 1
ATOM 2484 N N . TRP A 1 308 ? 88.575 18.084 39.019 1.00 21.80 307 TRP A N 1
ATOM 2485 C CA . TRP A 1 308 ? 88.909 17.441 37.752 1.00 22.11 307 TRP A CA 1
ATOM 2486 C C . TRP A 1 308 ? 90.425 17.421 37.563 1.00 21.66 307 TRP A C 1
ATOM 2487 O O . TRP A 1 308 ? 90.981 16.434 37.151 1.00 21.70 307 TRP A O 1
ATOM 2498 N N . ALA A 1 309 ? 91.076 18.516 37.890 1.00 21.91 308 ALA A N 1
ATOM 2499 C CA . ALA A 1 309 ? 92.558 18.595 37.801 1.00 21.86 308 ALA A CA 1
ATOM 2500 C C . ALA A 1 309 ? 93.244 17.606 38.739 1.00 22.12 308 ALA A C 1
ATOM 2501 O O . ALA A 1 309 ? 94.052 16.807 38.315 1.00 22.17 308 ALA A O 1
ATOM 2503 N N . ILE A 1 310 ? 92.861 17.636 40.009 1.00 22.36 309 ILE A N 1
ATOM 2504 C CA . ILE A 1 310 ? 93.564 16.901 41.059 1.00 23.39 309 ILE A CA 1
ATOM 2505 C C . ILE A 1 310 ? 93.319 15.401 40.954 1.00 24.43 309 ILE A C 1
ATOM 2506 O O . ILE A 1 310 ? 94.138 14.616 41.412 1.00 25.41 309 ILE A O 1
ATOM 2511 N N . CYS A 1 311 ? 92.243 14.977 40.288 1.00 24.63 310 CYS A N 1
ATOM 2512 C CA . CYS A 1 311 ? 92.033 13.531 40.137 1.00 25.57 310 CYS A CA 1
ATOM 2513 C C . CYS A 1 311 ? 92.401 12.941 38.743 1.00 25.23 310 CYS A C 1
ATOM 2514 O O . CYS A 1 311 ? 92.239 11.744 38.499 1.00 24.56 310 CYS A O 1
ATOM 2517 N N . HIS A 1 312 ? 92.963 13.776 37.869 1.00 24.82 311 HIS A N 1
ATOM 2518 C CA . HIS A 1 312 ? 93.385 13.348 36.514 1.00 23.40 311 HIS A CA 1
ATOM 2519 C C . HIS A 1 312 ? 92.199 12.992 35.603 1.00 23.21 311 HIS A C 1
ATOM 2520 O O . HIS A 1 312 ? 92.288 12.085 34.800 1.00 22.78 311 HIS A O 1
ATOM 2527 N N . SER A 1 313 ? 91.094 13.715 35.712 1.00 22.14 312 SER A N 1
ATOM 2528 C CA . SER A 1 313 ? 90.000 13.504 34.792 1.00 21.90 312 SER A CA 1
ATOM 2529 C C . SER A 1 313 ? 90.404 14.033 33.393 1.00 22.09 312 SER A C 1
ATOM 2530 O O . SER A 1 313 ? 91.081 15.088 33.290 1.00 22.20 312 SER A O 1
ATOM 2533 N N . PRO A 1 314 ? 89.971 13.345 32.324 1.00 21.92 313 PRO A N 1
ATOM 2534 C CA . PRO A 1 314 ? 90.011 14.044 31.043 1.00 22.04 313 PRO A CA 1
ATOM 2535 C C . PRO A 1 314 ? 89.348 15.392 31.146 1.00 21.40 313 PRO A C 1
ATOM 2536 O O . PRO A 1 314 ? 88.430 15.569 31.925 1.00 21.42 313 PRO A O 1
ATOM 2540 N N . LEU A 1 315 ? 89.851 16.335 30.369 1.00 21.45 314 LEU A N 1
ATOM 2541 C CA . LEU A 1 315 ? 89.340 17.694 30.315 1.00 22.18 314 LEU A CA 1
ATOM 2542 C C . LEU A 1 315 ? 88.748 17.902 28.933 1.00 22.56 314 LEU A C 1
ATOM 2543 O O . LEU A 1 315 ? 89.473 18.194 27.988 1.00 23.12 314 LEU A O 1
ATOM 2556 N N . PHE A 1 317 ? 86.156 20.255 27.039 1.00 21.13 316 PHE A N 1
ATOM 2557 C CA . PHE A 1 317 ? 85.369 21.450 27.051 1.00 20.86 316 PHE A CA 1
ATOM 2558 C C . PHE A 1 317 ? 84.122 21.296 26.216 1.00 21.91 316 PHE A C 1
ATOM 2559 O O . PHE A 1 317 ? 84.206 20.917 25.100 1.00 20.81 316 PHE A O 1
ATOM 2567 N N . GLY A 1 318 ? 82.983 21.651 26.767 1.00 21.98 317 GLY A N 1
ATOM 2568 C CA . GLY A 1 318 ? 81.709 21.385 26.118 1.00 22.59 317 GLY A CA 1
ATOM 2569 C C . GLY A 1 318 ? 80.971 22.581 25.557 1.00 23.29 317 GLY A C 1
ATOM 2570 O O . GLY A 1 318 ? 79.910 22.445 24.918 1.00 24.44 317 GLY A O 1
ATOM 2571 N N . GLY A 1 319 ? 81.544 23.753 25.771 1.00 23.55 318 GLY A N 1
ATOM 2572 C CA . GLY A 1 319 ? 81.037 24.988 25.196 1.00 22.51 318 GLY A CA 1
ATOM 2573 C C . GLY A 1 319 ? 81.471 25.228 23.757 1.00 22.71 318 GLY A C 1
ATOM 2574 O O . GLY A 1 319 ? 82.363 24.563 23.214 1.00 22.04 318 GLY A O 1
ATOM 2575 N N . GLU A 1 320 ? 80.769 26.167 23.141 1.00 22.20 319 GLU A N 1
ATOM 2576 C CA . GLU A 1 320 ? 81.127 26.714 21.851 1.00 22.38 319 GLU A CA 1
ATOM 2577 C C . GLU A 1 320 ? 82.282 27.680 22.089 1.00 21.41 319 GLU A C 1
ATOM 2578 O O . GLU A 1 320 ? 82.071 28.825 22.475 1.00 20.59 319 GLU A O 1
ATOM 2584 N N . LEU A 1 321 ? 83.480 27.183 21.812 1.00 20.82 320 LEU A N 1
ATOM 2585 C CA . LEU A 1 321 ? 84.725 27.900 22.102 1.00 21.96 320 LEU A CA 1
ATOM 2586 C C . LEU A 1 321 ? 84.768 29.312 21.527 1.00 22.10 320 LEU A C 1
ATOM 2587 O O . LEU A 1 321 ? 85.351 30.234 22.146 1.00 22.74 320 LEU A O 1
ATOM 2592 N N . ARG A 1 322 ? 84.174 29.486 20.347 1.00 23.02 321 ARG A N 1
ATOM 2593 C CA . ARG A 1 322 ? 84.283 30.735 19.619 1.00 22.82 321 ARG A CA 1
ATOM 2594 C C . ARG A 1 322 ? 83.581 31.849 20.360 1.00 24.14 321 ARG A C 1
ATOM 2595 O O . ARG A 1 322 ? 83.875 33.022 20.141 1.00 23.51 321 ARG A O 1
ATOM 2603 N N . ASP A 1 323 ? 82.691 31.481 21.273 1.00 24.32 322 ASP A N 1
ATOM 2604 C CA . ASP A 1 323 ? 81.945 32.482 22.035 1.00 25.05 322 ASP A CA 1
ATOM 2605 C C . ASP A 1 323 ? 82.539 32.747 23.415 1.00 24.89 322 ASP A C 1
ATOM 2606 O O . ASP A 1 323 ? 81.918 33.398 24.246 1.00 25.99 322 ASP A O 1
ATOM 2611 N N . ASN A 1 324 ? 83.729 32.224 23.673 1.00 24.77 323 ASN A N 1
ATOM 2612 C CA . ASN A 1 324 ? 84.371 32.389 24.983 1.00 24.07 323 ASN A CA 1
ATOM 2613 C C . ASN A 1 324 ? 84.535 33.874 25.345 1.00 24.09 323 ASN A C 1
ATOM 2614 O O . ASN A 1 324 ? 84.731 34.718 24.476 1.00 24.26 323 ASN A O 1
ATOM 2619 N N . ASP A 1 325 ? 84.473 34.178 26.627 1.00 23.00 324 ASP A N 1
ATOM 2620 C CA . ASP A 1 325 ? 84.921 35.491 27.112 1.00 23.64 324 ASP A CA 1
ATOM 2621 C C . ASP A 1 325 ? 86.292 35.344 27.714 1.00 23.07 324 ASP A C 1
ATOM 2622 O O . ASP A 1 325 ? 86.854 34.255 27.735 1.00 22.07 324 ASP A O 1
ATOM 2627 N N . GLU A 1 326 ? 86.828 36.441 28.226 1.00 23.81 325 GLU A N 1
ATOM 2628 C CA . GLU A 1 326 ? 88.179 36.430 28.760 1.00 24.47 325 GLU A CA 1
ATOM 2629 C C . GLU A 1 326 ? 88.228 35.508 29.980 1.00 23.73 325 GLU A C 1
ATOM 2630 O O . GLU A 1 326 ? 89.160 34.699 30.143 1.00 23.19 325 GLU A O 1
ATOM 2633 N N . TRP A 1 327 ? 87.206 35.588 30.820 1.00 23.43 326 TRP A N 1
ATOM 2634 C CA . TRP A 1 327 ? 87.146 34.702 31.986 1.00 23.46 326 TRP A CA 1
ATOM 2635 C C . TRP A 1 327 ? 87.252 33.229 31.575 1.00 23.14 326 TRP A C 1
ATOM 2636 O O . TRP A 1 327 ? 88.051 32.468 32.121 1.00 22.95 326 TRP A O 1
ATOM 2647 N N . THR A 1 328 ? 86.438 32.814 30.621 1.00 23.90 327 THR A N 1
ATOM 2648 C CA . THR A 1 328 ? 86.392 31.372 30.262 1.00 23.45 327 THR A CA 1
ATOM 2649 C C . THR A 1 328 ? 87.724 30.898 29.660 1.00 23.91 327 THR A C 1
ATOM 2650 O O . THR A 1 328 ? 88.235 29.825 29.994 1.00 23.67 327 THR A O 1
ATOM 2654 N N . LEU A 1 329 ? 88.319 31.732 28.827 1.00 24.39 328 LEU A N 1
ATOM 2655 C CA . LEU A 1 329 ? 89.588 31.407 28.200 1.00 24.82 328 LEU A CA 1
ATOM 2656 C C . LEU A 1 329 ? 90.688 31.288 29.265 1.00 24.84 328 LEU A C 1
ATOM 2657 O O . LEU A 1 329 ? 91.593 30.441 29.171 1.00 24.47 328 LEU A O 1
ATOM 2662 N N . SER A 1 330 ? 90.601 32.123 30.289 1.00 25.24 329 SER A N 1
ATOM 2663 C CA . SER A 1 330 ? 91.611 32.112 31.364 1.00 24.93 329 SER A CA 1
ATOM 2664 C C . SER A 1 330 ? 91.528 30.816 32.178 1.00 24.89 329 SER A C 1
ATOM 2665 O O . SER A 1 330 ? 92.542 30.335 32.635 1.00 24.14 329 SER A O 1
ATOM 2668 N N . LEU A 1 331 ? 90.330 30.207 32.290 1.00 24.57 330 LEU A N 1
ATOM 2669 C CA . LEU A 1 331 ? 90.203 28.891 32.927 1.00 24.31 330 LEU A CA 1
ATOM 2670 C C . LEU A 1 331 ? 90.926 27.783 32.176 1.00 24.72 330 LEU A C 1
ATOM 2671 O O . LEU A 1 331 ? 91.210 26.711 32.747 1.00 24.71 330 LEU A O 1
ATOM 2676 N N . LEU A 1 332 ? 91.196 28.021 30.891 1.00 24.41 331 LEU A N 1
ATOM 2677 C CA . LEU A 1 332 ? 91.742 26.981 29.994 1.00 24.09 331 LEU A CA 1
ATOM 2678 C C . LEU A 1 332 ? 93.232 27.089 29.770 1.00 24.18 331 LEU A C 1
ATOM 2679 O O . LEU A 1 332 ? 93.862 26.183 29.211 1.00 24.74 331 LEU A O 1
ATOM 2684 N N . THR A 1 333 ? 93.804 28.203 30.209 1.00 23.69 332 THR A N 1
ATOM 2685 C CA . THR A 1 333 ? 95.182 28.558 29.848 1.00 23.47 332 THR A CA 1
ATOM 2686 C C . THR A 1 333 ? 96.049 28.802 31.085 1.00 23.69 332 THR A C 1
ATOM 2687 O O . THR A 1 333 ? 97.078 29.438 31.014 1.00 23.11 332 THR A O 1
ATOM 2691 N N . ASN A 1 334 ? 95.615 28.289 32.222 1.00 23.17 333 ASN A N 1
ATOM 2692 C CA . ASN A 1 334 ? 96.421 28.350 33.433 1.00 23.42 333 ASN A CA 1
ATOM 2693 C C . ASN A 1 334 ? 97.340 27.131 33.530 1.00 22.30 333 ASN A C 1
ATOM 2694 O O . ASN A 1 334 ? 96.902 26.001 33.806 1.00 22.42 333 ASN A O 1
ATOM 2699 N N . GLU A 1 335 ? 98.610 27.357 33.255 1.00 22.14 334 GLU A N 1
ATOM 2700 C CA . GLU A 1 335 ? 99.555 26.257 33.074 1.00 22.50 334 GLU A CA 1
ATOM 2701 C C . GLU A 1 335 ? 99.772 25.507 34.379 1.00 22.25 334 GLU A C 1
ATOM 2702 O O . GLU A 1 335 ? 99.990 24.291 34.395 1.00 23.33 334 GLU A O 1
ATOM 2704 N N . GLY A 1 336 ? 99.680 26.216 35.491 1.00 22.56 335 GLY A N 1
ATOM 2705 C CA . GLY A 1 336 ? 99.772 25.580 36.799 1.00 22.52 335 GLY A CA 1
ATOM 2706 C C . GLY A 1 336 ? 98.692 24.543 37.052 1.00 22.56 335 GLY A C 1
ATOM 2707 O O . GLY A 1 336 ? 98.983 23.451 37.493 1.00 22.35 335 GLY A O 1
ATOM 2708 N N . ILE A 1 337 ? 97.449 24.894 36.754 1.00 22.72 336 ILE A N 1
ATOM 2709 C CA . ILE A 1 337 ? 96.310 23.964 36.893 1.00 23.33 336 ILE A CA 1
ATOM 2710 C C . ILE A 1 337 ? 96.422 22.774 35.934 1.00 23.16 336 ILE A C 1
ATOM 2711 O O . ILE A 1 337 ? 96.170 21.638 36.291 1.00 23.91 336 ILE A O 1
ATOM 2716 N N . LEU A 1 338 ? 96.745 23.060 34.685 1.00 23.61 337 LEU A N 1
ATOM 2717 C CA . LEU A 1 338 ? 96.843 22.029 33.674 1.00 23.28 337 LEU A CA 1
ATOM 2718 C C . LEU A 1 338 ? 97.965 21.083 34.012 1.00 24.13 337 LEU A C 1
ATOM 2719 O O . LEU A 1 338 ? 97.899 19.885 33.781 1.00 23.88 337 LEU A O 1
ATOM 2724 N N . SER A 1 339 ? 99.023 21.634 34.580 1.00 24.33 338 SER A N 1
ATOM 2725 C CA . SER A 1 339 ? 100.125 20.797 34.974 1.00 25.06 338 SER A CA 1
ATOM 2726 C C . SER A 1 339 ? 99.768 19.801 36.115 1.00 23.60 338 SER A C 1
ATOM 2727 O O . SER A 1 339 ? 100.279 18.670 36.174 1.00 23.97 338 SER A O 1
ATOM 2730 N N . ILE A 1 340 ? 98.852 20.191 36.987 1.00 22.86 339 ILE A N 1
ATOM 2731 C CA . ILE A 1 340 ? 98.340 19.251 38.007 1.00 22.60 339 ILE A CA 1
ATOM 2732 C C . ILE A 1 340 ? 97.662 18.072 37.295 1.00 22.66 339 ILE A C 1
ATOM 2733 O O . ILE A 1 340 ? 97.976 16.903 37.560 1.00 21.61 339 ILE A O 1
ATOM 2738 N N . ASN A 1 341 ? 96.743 18.393 36.382 1.00 22.76 340 ASN A N 1
ATOM 2739 C CA . ASN A 1 341 ? 95.973 17.358 35.647 1.00 23.01 340 ASN A CA 1
ATOM 2740 C C . ASN A 1 341 ? 96.877 16.469 34.780 1.00 22.61 340 ASN A C 1
ATOM 2741 O O . ASN A 1 341 ? 96.685 15.238 34.650 1.00 22.88 340 ASN A O 1
ATOM 2746 N N . GLN A 1 342 ? 97.901 17.088 34.204 1.00 22.61 341 GLN A N 1
ATOM 2747 C CA . GLN A 1 342 ? 98.716 16.409 33.183 1.00 22.59 341 GLN A CA 1
ATOM 2748 C C . GLN A 1 342 ? 100.019 15.765 33.708 1.00 23.68 341 GLN A C 1
ATOM 2749 O O . GLN A 1 342 ? 100.584 14.866 33.054 1.00 22.51 341 GLN A O 1
ATOM 2755 N N . LYS A 1 343 ? 100.496 16.254 34.857 1.00 23.67 342 LYS A N 1
ATOM 2756 C CA . LYS A 1 343 ? 101.831 15.878 35.344 1.00 24.70 342 LYS A CA 1
ATOM 2757 C C . LYS A 1 343 ? 101.933 15.378 36.785 1.00 23.84 342 LYS A C 1
ATOM 2758 O O . LYS A 1 343 ? 102.923 14.753 37.151 1.00 24.23 342 LYS A O 1
ATOM 2764 N N . SER A 1 344 ? 100.940 15.662 37.619 1.00 23.84 343 SER A N 1
ATOM 2765 C CA . SER A 1 344 ? 101.063 15.314 39.044 1.00 23.37 343 SER A CA 1
ATOM 2766 C C . SER A 1 344 ? 100.891 13.805 39.295 1.00 22.95 343 SER A C 1
ATOM 2767 O O . SER A 1 344 ? 100.333 13.071 38.485 1.00 22.34 343 SER A O 1
ATOM 2770 N N . VAL A 1 345 ? 101.414 13.370 40.436 1.00 21.35 344 VAL A N 1
ATOM 2771 C CA . VAL A 1 345 ? 101.341 11.986 40.867 1.00 20.70 344 VAL A CA 1
ATOM 2772 C C . VAL A 1 345 ? 100.864 11.876 42.317 1.00 20.88 344 VAL A C 1
ATOM 2773 O O . VAL A 1 345 ? 100.706 12.877 42.995 1.00 21.40 344 VAL A O 1
ATOM 2777 N N . LEU A 1 346 ? 100.594 10.669 42.769 1.00 21.85 345 LEU A N 1
ATOM 2778 C CA . LEU A 1 346 ? 100.185 10.433 44.163 1.00 22.84 345 LEU A CA 1
ATOM 2779 C C . LEU A 1 346 ? 98.838 11.096 44.494 1.00 23.14 345 LEU A C 1
ATOM 2780 O O . LEU A 1 346 ? 98.507 11.385 45.638 1.00 22.18 345 LEU A O 1
ATOM 2785 N N . ASN A 1 347 ? 98.066 11.311 43.455 1.00 22.95 346 ASN A N 1
ATOM 2786 C CA . ASN A 1 347 ? 96.737 11.948 43.534 1.00 22.97 346 ASN A CA 1
ATOM 2787 C C . ASN A 1 347 ? 95.823 11.203 44.471 1.00 23.94 346 ASN A C 1
ATOM 2788 O O . ASN A 1 347 ? 95.607 10.007 44.320 1.00 24.69 346 ASN A O 1
ATOM 2793 N N . ARG A 1 348 ? 95.325 11.906 45.477 1.00 23.77 347 ARG A N 1
ATOM 2794 C CA . ARG A 1 348 ? 94.687 11.234 46.608 1.00 24.08 347 ARG A CA 1
ATOM 2795 C C . ARG A 1 348 ? 93.711 12.101 47.380 1.00 23.99 347 ARG A C 1
ATOM 2796 O O . ARG A 1 348 ? 93.865 13.323 47.523 1.00 23.47 347 ARG A O 1
ATOM 2804 N N . PHE A 1 349 ? 92.675 11.423 47.846 1.00 24.34 348 PHE A N 1
ATOM 2805 C CA . PHE A 1 349 ? 91.658 11.993 48.720 1.00 24.04 348 PHE A CA 1
ATOM 2806 C C . PHE A 1 349 ? 92.262 12.131 50.138 1.00 23.81 348 PHE A C 1
ATOM 2807 O O . PHE A 1 349 ? 92.841 11.191 50.630 1.00 24.03 348 PHE A O 1
ATOM 2815 N N . VAL A 1 350 ? 92.152 13.303 50.777 1.00 22.51 349 VAL A N 1
ATOM 2816 C CA . VAL A 1 350 ? 92.772 13.530 52.109 1.00 22.37 349 VAL A CA 1
ATOM 2817 C C . VAL A 1 350 ? 91.744 13.464 53.251 1.00 22.63 349 VAL A C 1
ATOM 2818 O O . VAL A 1 350 ? 91.925 12.733 54.229 1.00 23.86 349 VAL A O 1
ATOM 2822 N N . TYR A 1 351 ? 90.666 14.213 53.142 1.00 21.28 350 TYR A N 1
ATOM 2823 C CA . TYR A 1 351 ? 89.658 14.205 54.166 1.00 20.75 350 TYR A CA 1
ATOM 2824 C C . TYR A 1 351 ? 88.316 14.723 53.677 1.00 21.32 350 TYR A C 1
ATOM 2825 O O . TYR A 1 351 ? 88.202 15.433 52.703 1.00 20.27 350 TYR A O 1
ATOM 2834 N N . ARG A 1 352 ? 87.289 14.269 54.355 1.00 21.52 351 ARG A N 1
ATOM 2835 C CA . ARG A 1 352 ? 86.013 14.926 54.262 1.00 22.88 351 ARG A CA 1
ATOM 2836 C C . ARG A 1 352 ? 85.328 14.943 55.612 1.00 23.38 351 ARG A C 1
ATOM 2837 O O . ARG A 1 352 ? 85.196 13.907 56.274 1.00 22.60 351 ARG A O 1
ATOM 2845 N N . GLU A 1 353 ? 84.906 16.134 56.001 1.00 24.07 352 GLU A N 1
ATOM 2846 C CA . GLU A 1 353 ? 84.257 16.332 57.259 1.00 25.42 352 GLU A CA 1
ATOM 2847 C C . GLU A 1 353 ? 83.232 17.425 57.107 1.00 25.93 352 GLU A C 1
ATOM 2848 O O . GLU A 1 353 ? 83.545 18.574 56.818 1.00 25.70 352 GLU A O 1
ATOM 2854 N N . GLU A 1 354 ? 81.977 17.048 57.248 1.00 27.98 353 GLU A N 1
ATOM 2855 C CA . GLU A 1 354 ? 80.859 18.019 57.219 1.00 29.02 353 GLU A CA 1
ATOM 2856 C C . GLU A 1 354 ? 80.999 19.024 56.071 1.00 27.98 353 GLU A C 1
ATOM 2857 O O . GLU A 1 354 ? 81.041 20.272 56.287 1.00 27.73 353 GLU A O 1
ATOM 2863 N N . ASP A 1 355 ? 81.035 18.462 54.855 1.00 26.13 354 ASP A N 1
ATOM 2864 C CA . ASP A 1 355 ? 81.087 19.190 53.584 1.00 25.63 354 ASP A CA 1
ATOM 2865 C C . ASP A 1 355 ? 82.382 19.975 53.348 1.00 23.69 354 ASP A C 1
ATOM 2866 O O . ASP A 1 355 ? 82.482 20.762 52.420 1.00 23.35 354 ASP A O 1
ATOM 2871 N N . LYS A 1 356 ? 83.369 19.767 54.194 1.00 22.67 355 LYS A N 1
ATOM 2872 C CA . LYS A 1 356 ? 84.702 20.316 53.977 1.00 22.31 355 LYS A CA 1
ATOM 2873 C C . LYS A 1 356 ? 85.544 19.149 53.411 1.00 22.41 355 LYS A C 1
ATOM 2874 O O . LYS A 1 356 ? 85.611 18.093 54.020 1.00 22.45 355 LYS A O 1
ATOM 2880 N N . VAL A 1 357 ? 86.155 19.346 52.247 1.00 21.55 356 VAL A N 1
ATOM 2881 C CA . VAL A 1 357 ? 86.858 18.301 51.558 1.00 20.79 356 VAL A CA 1
ATOM 2882 C C . VAL A 1 357 ? 88.265 18.748 51.173 1.00 20.94 356 VAL A C 1
ATOM 2883 O O . VAL A 1 357 ? 88.487 19.897 50.807 1.00 21.34 356 VAL A O 1
ATOM 2887 N N . ALA A 1 358 ? 89.208 17.824 51.267 1.00 19.90 357 ALA A N 1
ATOM 2888 C CA . ALA A 1 358 ? 90.630 18.064 50.864 1.00 20.08 357 ALA A CA 1
ATOM 2889 C C . ALA A 1 358 ? 91.117 16.920 49.977 1.00 20.23 357 ALA A C 1
ATOM 2890 O O . ALA A 1 358 ? 90.713 15.768 50.180 1.00 21.13 357 ALA A O 1
ATOM 2892 N N . TRP A 1 359 ? 91.857 17.260 48.916 1.00 20.63 358 TRP A N 1
ATOM 2893 C CA . TRP A 1 359 ? 92.552 16.301 48.059 1.00 21.57 358 TRP A CA 1
ATOM 2894 C C . TRP A 1 359 ? 93.989 16.855 47.919 1.00 21.84 358 TRP A C 1
ATOM 2895 O O . TRP A 1 359 ? 94.218 18.048 48.144 1.00 20.30 358 TRP A O 1
ATOM 2906 N N . ALA A 1 360 ? 94.925 15.991 47.550 1.00 21.24 359 ALA A N 1
ATOM 2907 C CA . ALA A 1 360 ? 96.326 16.361 47.359 1.00 21.59 359 ALA A CA 1
ATOM 2908 C C . ALA A 1 360 ? 96.994 15.615 46.206 1.00 22.09 359 ALA A C 1
ATOM 2909 O O . ALA A 1 360 ? 96.541 14.549 45.732 1.00 22.86 359 ALA A O 1
ATOM 2911 N N . ALA A 1 361 ? 98.101 16.188 45.759 1.00 22.81 360 ALA A N 1
ATOM 2912 C CA . ALA A 1 361 ? 98.985 15.537 44.804 1.00 22.69 360 ALA A CA 1
ATOM 2913 C C . ALA A 1 361 ? 100.388 16.105 44.915 1.00 23.20 360 ALA A C 1
ATOM 2914 O O . ALA A 1 361 ? 100.633 17.109 45.588 1.00 23.42 360 ALA A O 1
ATOM 2916 N N . ASN A 1 362 ? 101.299 15.437 44.231 1.00 23.89 361 ASN A N 1
ATOM 2917 C CA . ASN A 1 362 ? 102.690 15.812 44.239 1.00 23.77 361 ASN A CA 1
ATOM 2918 C C . ASN A 1 362 ? 103.160 16.132 42.842 1.00 24.84 361 ASN A C 1
ATOM 2919 O O . ASN A 1 362 ? 102.817 15.459 41.874 1.00 22.69 361 ASN A O 1
ATOM 2924 N N . GLY A 1 363 ? 103.938 17.207 42.756 1.00 25.90 362 GLY A N 1
ATOM 2925 C CA . GLY A 1 363 ? 104.539 17.618 41.510 1.00 27.85 362 GLY A CA 1
ATOM 2926 C C . GLY A 1 363 ? 105.881 16.944 41.371 1.00 29.60 362 GLY A C 1
ATOM 2927 O O . GLY A 1 363 ? 106.294 16.182 42.230 1.00 29.58 362 GLY A O 1
ATOM 2928 N N . ARG A 1 364 ? 106.559 17.223 40.277 1.00 32.32 363 ARG A N 1
ATOM 2929 C CA . ARG A 1 364 ? 107.729 16.454 39.909 1.00 35.08 363 ARG A CA 1
ATOM 2930 C C . ARG A 1 364 ? 108.911 17.377 40.064 1.00 35.75 363 ARG A C 1
ATOM 2931 O O . ARG A 1 364 ? 109.973 17.110 39.563 1.00 37.57 363 ARG A O 1
ATOM 2935 N N . ASN A 1 365 ? 108.684 18.473 40.773 1.00 36.62 364 ASN A N 1
ATOM 2936 C CA . ASN A 1 365 ? 109.684 19.544 40.934 1.00 36.84 364 ASN A CA 1
ATOM 2937 C C . ASN A 1 365 ? 109.788 19.928 42.410 1.00 35.58 364 ASN A C 1
ATOM 2938 O O . ASN A 1 365 ? 109.981 21.095 42.741 1.00 36.41 364 ASN A O 1
ATOM 2943 N N . GLY A 1 366 ? 109.610 18.951 43.293 1.00 33.78 365 GLY A N 1
ATOM 2944 C CA . GLY A 1 366 ? 109.742 19.185 44.736 1.00 31.42 365 GLY A CA 1
ATOM 2945 C C . GLY A 1 366 ? 108.503 19.782 45.391 1.00 30.22 365 GLY A C 1
ATOM 2946 O O . GLY A 1 366 ? 108.465 19.981 46.589 1.00 29.76 365 GLY A O 1
ATOM 2947 N N . GLU A 1 367 ? 107.474 20.061 44.600 1.00 28.32 366 GLU A N 1
ATOM 2948 C CA . GLU A 1 367 ? 106.270 20.690 45.110 1.00 27.15 366 GLU A CA 1
ATOM 2949 C C . GLU A 1 367 ? 105.111 19.706 45.319 1.00 25.11 366 GLU A C 1
ATOM 2950 O O . GLU A 1 367 ? 105.091 18.608 44.798 1.00 23.30 366 GLU A O 1
ATOM 2956 N N . ALA A 1 368 ? 104.178 20.137 46.147 1.00 23.61 367 ALA A N 1
ATOM 2957 C CA . ALA A 1 368 ? 102.926 19.436 46.337 1.00 23.29 367 ALA A CA 1
ATOM 2958 C C . ALA A 1 368 ? 101.755 20.397 46.100 1.00 22.46 367 ALA A C 1
ATOM 2959 O O . ALA A 1 368 ? 101.932 21.607 45.930 1.00 21.13 367 ALA A O 1
ATOM 2961 N N . TYR A 1 369 ? 100.574 19.799 46.004 1.00 21.75 368 TYR A N 1
ATOM 2962 C CA . TYR A 1 369 ? 99.332 20.511 45.731 1.00 22.21 368 TYR A CA 1
ATOM 2963 C C . TYR A 1 369 ? 98.271 20.020 46.675 1.00 22.38 368 TYR A C 1
ATOM 2964 O O . TYR A 1 369 ? 98.194 18.813 46.953 1.00 22.28 368 TYR A O 1
ATOM 2973 N N . VAL A 1 370 ? 97.497 20.972 47.204 1.00 22.15 369 VAL A N 1
ATOM 2974 C CA . VAL A 1 370 ? 96.357 20.672 48.031 1.00 21.80 369 VAL A CA 1
ATOM 2975 C C . VAL A 1 370 ? 95.137 21.444 47.530 1.00 21.49 369 VAL A C 1
ATOM 2976 O O . VAL A 1 370 ? 95.180 22.650 47.333 1.00 20.48 369 VAL A O 1
ATOM 2980 N N . ALA A 1 371 ? 94.048 20.717 47.319 1.00 21.13 370 ALA A N 1
ATOM 2981 C CA . ALA A 1 371 ? 92.774 21.304 46.955 1.00 21.74 370 ALA A CA 1
ATOM 2982 C C . ALA A 1 371 ? 91.834 21.237 48.174 1.00 21.32 370 ALA A C 1
ATOM 2983 O O . ALA A 1 371 ? 91.548 20.146 48.708 1.00 21.92 370 ALA A O 1
ATOM 2985 N N . LEU A 1 372 ? 91.355 22.404 48.571 1.00 21.54 371 LEU A N 1
ATOM 2986 C CA . LEU A 1 372 ? 90.415 22.561 49.672 1.00 22.10 371 LEU A CA 1
ATOM 2987 C C . LEU A 1 372 ? 89.053 23.044 49.168 1.00 22.16 371 LEU A C 1
ATOM 2988 O O . LEU A 1 372 ? 88.984 23.977 48.396 1.00 23.01 371 LEU A O 1
ATOM 2993 N N . PHE A 1 373 ? 87.965 22.403 49.617 1.00 21.51 372 PHE A N 1
ATOM 2994 C CA . PHE A 1 373 ? 86.665 22.642 49.039 1.00 20.79 372 PHE A CA 1
ATOM 2995 C C . PHE A 1 373 ? 85.605 22.877 50.109 1.00 20.82 372 PHE A C 1
ATOM 2996 O O . PHE A 1 373 ? 85.444 22.055 51.007 1.00 20.44 372 PHE A O 1
ATOM 3004 N N . ASN A 1 374 ? 84.887 23.994 50.017 1.00 21.10 373 ASN A N 1
ATOM 3005 C CA . ASN A 1 374 ? 83.705 24.172 50.812 1.00 21.44 373 ASN A CA 1
ATOM 3006 C C . ASN A 1 374 ? 82.475 23.796 49.982 1.00 22.47 373 ASN A C 1
ATOM 3007 O O . ASN A 1 374 ? 81.996 24.581 49.191 1.00 22.33 373 ASN A O 1
ATOM 3012 N N . LEU A 1 375 ? 81.938 22.600 50.221 1.00 24.01 374 LEU A N 1
ATOM 3013 C CA . LEU A 1 375 ? 80.762 22.081 49.478 1.00 24.36 374 LEU A CA 1
ATOM 3014 C C . LEU A 1 375 ? 79.436 22.515 50.117 1.00 25.70 374 LEU A C 1
ATOM 3015 O O . LEU A 1 375 ? 78.366 22.176 49.650 1.00 25.06 374 LEU A O 1
ATOM 3020 N N . HIS A 1 376 ? 79.539 23.269 51.187 1.00 26.86 375 HIS A N 1
ATOM 3021 C CA . HIS A 1 376 ? 78.381 23.658 51.974 1.00 27.74 375 HIS A CA 1
ATOM 3022 C C . HIS A 1 376 ? 77.731 24.896 51.407 1.00 27.66 375 HIS A C 1
ATOM 3023 O O . HIS A 1 376 ? 78.329 25.603 50.598 1.00 26.01 375 HIS A O 1
ATOM 3030 N N . ASP A 1 377 ? 76.517 25.193 51.868 1.00 28.53 376 ASP A N 1
ATOM 3031 C CA . ASP A 1 377 ? 75.779 26.324 51.311 1.00 29.22 376 ASP A CA 1
ATOM 3032 C C . ASP A 1 377 ? 75.909 27.569 52.172 1.00 29.22 376 ASP A C 1
ATOM 3033 O O . ASP A 1 377 ? 75.212 28.559 51.964 1.00 29.90 376 ASP A O 1
ATOM 3038 N N . GLN A 1 378 ? 76.802 27.511 53.141 1.00 28.32 377 GLN A N 1
ATOM 3039 C CA . GLN A 1 378 ? 77.210 28.703 53.887 1.00 28.79 377 GLN A CA 1
ATOM 3040 C C . GLN A 1 378 ? 78.747 28.697 53.997 1.00 28.19 377 GLN A C 1
ATOM 3041 O O . GLN A 1 378 ? 79.377 27.671 53.763 1.00 26.69 377 GLN A O 1
ATOM 3044 N N . GLN A 1 379 ? 79.330 29.848 54.319 1.00 28.60 378 GLN A N 1
ATOM 3045 C CA . GLN A 1 379 ? 80.789 29.953 54.426 1.00 29.66 378 GLN A CA 1
ATOM 3046 C C . GLN A 1 379 ? 81.320 29.029 55.516 1.00 28.78 378 GLN A C 1
ATOM 3047 O O . GLN A 1 379 ? 80.658 28.769 56.492 1.00 28.16 378 GLN A O 1
ATOM 3053 N N . LYS A 1 380 ? 82.505 28.483 55.292 1.00 28.16 379 LYS A N 1
ATOM 3054 C CA . LYS A 1 380 ? 83.136 27.587 56.223 1.00 28.17 379 LYS A CA 1
ATOM 3055 C C . LYS A 1 380 ? 84.626 27.887 56.228 1.00 28.00 379 LYS A C 1
ATOM 3056 O O . LYS A 1 380 ? 85.173 28.391 55.245 1.00 26.64 379 LYS A O 1
ATOM 3061 N N . THR A 1 381 ? 85.277 27.566 57.342 1.00 27.94 380 THR A N 1
ATOM 3062 C CA . THR A 1 381 ? 86.727 27.626 57.455 1.00 27.95 380 THR A CA 1
ATOM 3063 C C . THR A 1 381 ? 87.318 26.275 57.222 1.00 28.08 380 THR A C 1
ATOM 3064 O O . THR A 1 381 ? 86.996 25.338 57.898 1.00 28.00 380 THR A O 1
ATOM 3068 N N . LEU A 1 382 ? 88.163 26.196 56.210 1.00 28.31 381 LEU A N 1
ATOM 3069 C CA . LEU A 1 382 ? 88.881 24.960 55.902 1.00 29.34 381 LEU A CA 1
ATOM 3070 C C . LEU A 1 382 ? 90.284 24.967 56.502 1.00 29.49 381 LEU A C 1
ATOM 3071 O O . LEU A 1 382 ? 90.967 25.962 56.441 1.00 28.24 381 LEU A O 1
ATOM 3076 N N . GLN A 1 383 ? 90.674 23.839 57.087 1.00 30.48 382 GLN A N 1
ATOM 3077 C CA . GLN A 1 383 ? 91.967 23.696 57.741 1.00 31.23 382 GLN A CA 1
ATOM 3078 C C . GLN A 1 383 ? 92.829 22.708 56.977 1.00 29.31 382 GLN A C 1
ATOM 3079 O O . GLN A 1 383 ? 92.342 21.810 56.295 1.00 28.95 382 GLN A O 1
ATOM 3085 N N . PHE A 1 384 ? 94.121 22.835 57.191 1.00 27.06 383 PHE A N 1
ATOM 3086 C CA . PHE A 1 384 ? 95.055 21.929 56.616 1.00 26.22 383 PHE A CA 1
ATOM 3087 C C . PHE A 1 384 ? 96.353 21.944 57.408 1.00 24.71 383 PHE A C 1
ATOM 3088 O O . PHE A 1 384 ? 96.776 22.992 57.903 1.00 24.21 383 PHE A O 1
ATOM 3096 N N . ARG A 1 385 ? 96.962 20.770 57.558 1.00 22.59 384 ARG A N 1
ATOM 3097 C CA . ARG A 1 385 ? 98.297 20.631 58.181 1.00 22.44 384 ARG A CA 1
ATOM 3098 C C . ARG A 1 385 ? 99.207 19.803 57.306 1.00 21.50 384 ARG A C 1
ATOM 3099 O O . ARG A 1 385 ? 98.780 18.906 56.569 1.00 21.27 384 ARG A O 1
ATOM 3107 N N . LEU A 1 386 ? 100.480 20.119 57.381 1.00 20.33 385 LEU A N 1
ATOM 3108 C CA . LEU A 1 386 ? 101.489 19.426 56.573 1.00 20.15 385 LEU A CA 1
ATOM 3109 C C . LEU A 1 386 ? 101.520 17.909 56.807 1.00 19.88 385 LEU A C 1
ATOM 3110 O O . LEU A 1 386 ? 101.826 17.138 55.904 1.00 19.09 385 LEU A O 1
ATOM 3115 N N . ASP A 1 387 ? 101.210 17.481 58.024 1.00 20.70 386 ASP A N 1
ATOM 3116 C CA . ASP A 1 387 ? 101.225 16.040 58.360 1.00 21.60 386 ASP A CA 1
ATOM 3117 C C . ASP A 1 387 ? 100.208 15.228 57.562 1.00 22.15 386 ASP A C 1
ATOM 3118 O O . ASP A 1 387 ? 100.317 14.031 57.460 1.00 24.00 386 ASP A O 1
ATOM 3131 N N . VAL A 1 389 ? 99.858 15.488 54.339 1.00 22.62 388 VAL A N 1
ATOM 3132 C CA . VAL A 1 389 ? 100.365 15.325 52.974 1.00 22.77 388 VAL A CA 1
ATOM 3133 C C . VAL A 1 389 ? 101.823 14.886 52.915 1.00 22.85 388 VAL A C 1
ATOM 3134 O O . VAL A 1 389 ? 102.426 14.868 51.859 1.00 22.42 388 VAL A O 1
ATOM 3138 N N . GLY A 1 390 ? 102.372 14.471 54.052 1.00 22.53 389 GLY A N 1
ATOM 3139 C CA . GLY A 1 390 ? 103.677 13.808 54.074 1.00 22.23 389 GLY A CA 1
ATOM 3140 C C . GLY A 1 390 ? 104.862 14.737 54.243 1.00 22.58 389 GLY A C 1
ATOM 3141 O O . GLY A 1 390 ? 106.000 14.313 54.064 1.00 22.77 389 GLY A O 1
ATOM 3142 N N . ILE A 1 391 ? 104.609 15.989 54.639 1.00 22.07 390 ILE A N 1
ATOM 3143 C CA . ILE A 1 391 ? 105.689 17.005 54.724 1.00 21.73 390 ILE A CA 1
ATOM 3144 C C . ILE A 1 391 ? 105.978 17.335 56.176 1.00 21.65 390 ILE A C 1
ATOM 3145 O O . ILE A 1 391 ? 105.079 17.495 56.980 1.00 21.28 390 ILE A O 1
ATOM 3158 N N . GLU A 1 393 ? 108.674 19.643 56.894 1.00 22.55 392 GLU A N 1
ATOM 3159 C CA . GLU A 1 393 ? 109.497 20.846 56.833 1.00 23.80 392 GLU A CA 1
ATOM 3160 C C . GLU A 1 393 ? 108.567 22.014 56.508 1.00 23.19 392 GLU A C 1
ATOM 3161 O O . GLU A 1 393 ? 107.500 21.804 55.966 1.00 22.23 392 GLU A O 1
ATOM 3164 N N . THR A 1 394 ? 109.006 23.233 56.794 1.00 22.30 393 THR A N 1
ATOM 3165 C CA . THR A 1 394 ? 108.242 24.425 56.465 1.00 22.00 393 THR A CA 1
ATOM 3166 C C . THR A 1 394 ? 108.128 24.596 54.960 1.00 22.58 393 THR A C 1
ATOM 3167 O O . THR A 1 394 ? 109.037 24.242 54.207 1.00 22.88 393 THR A O 1
ATOM 3171 N N . VAL A 1 395 ? 106.980 25.128 54.527 1.00 22.49 394 VAL A N 1
ATOM 3172 C CA . VAL A 1 395 ? 106.716 25.363 53.113 1.00 21.99 394 VAL A CA 1
ATOM 3173 C C . VAL A 1 395 ? 106.180 26.758 52.903 1.00 22.68 394 VAL A C 1
ATOM 3174 O O . VAL A 1 395 ? 105.740 27.422 53.843 1.00 23.65 394 VAL A O 1
ATOM 3178 N N A GLN A 1 396 ? 106.294 27.212 51.649 0.50 23.08 395 GLN A N 1
ATOM 3179 N N B GLN A 1 396 ? 106.193 27.174 51.648 0.50 23.08 395 GLN A N 1
ATOM 3180 C CA A GLN A 1 396 ? 105.633 28.415 51.105 0.50 22.92 395 GLN A CA 1
ATOM 3181 C CA B GLN A 1 396 ? 105.554 28.401 51.231 0.50 22.90 395 GLN A CA 1
ATOM 3182 C C A GLN A 1 396 ? 104.304 27.988 50.453 0.50 22.46 395 GLN A C 1
ATOM 3183 C C B GLN A 1 396 ? 104.317 28.042 50.416 0.50 22.45 395 GLN A C 1
ATOM 3184 O O A GLN A 1 396 ? 104.260 26.977 49.759 0.50 22.43 395 GLN A O 1
ATOM 3185 O O B GLN A 1 396 ? 104.348 27.154 49.577 0.50 22.46 395 GLN A O 1
ATOM 3196 N N . LEU A 1 397 ? 103.215 28.720 50.702 1.00 22.00 396 LEU A N 1
ATOM 3197 C CA . LEU A 1 397 ? 101.912 28.382 50.105 1.00 21.67 396 LEU A CA 1
ATOM 3198 C C . LEU A 1 397 ? 101.529 29.418 49.071 1.00 20.74 396 LEU A C 1
ATOM 3199 O O . LEU A 1 397 ? 101.585 30.620 49.340 1.00 20.82 396 LEU A O 1
ATOM 3204 N N . PHE A 1 398 ? 101.129 28.930 47.897 1.00 19.84 397 PHE A N 1
ATOM 3205 C CA . PHE A 1 398 ? 100.672 29.786 46.784 1.00 20.10 397 PHE A CA 1
ATOM 3206 C C . PHE A 1 398 ? 99.295 29.379 46.335 1.00 20.20 397 PHE A C 1
ATOM 3207 O O . PHE A 1 398 ? 98.940 28.192 46.377 1.00 21.21 397 PHE A O 1
ATOM 3215 N N . ASN A 1 399 ? 98.531 30.389 45.944 1.00 20.41 398 ASN A N 1
ATOM 3216 C CA . ASN A 1 399 ? 97.229 30.248 45.297 1.00 21.68 398 ASN A CA 1
ATOM 3217 C C . ASN A 1 399 ? 97.474 30.008 43.820 1.00 21.84 398 ASN A C 1
ATOM 3218 O O . ASN A 1 399 ? 97.963 30.877 43.118 1.00 22.67 398 ASN A O 1
ATOM 3223 N N . VAL A 1 400 ? 97.176 28.812 43.346 1.00 22.50 399 VAL A N 1
ATOM 3224 C CA . VAL A 1 400 ? 97.577 28.429 41.969 1.00 22.83 399 VAL A CA 1
ATOM 3225 C C . VAL A 1 400 ? 96.815 29.247 40.925 1.00 23.69 399 VAL A C 1
ATOM 3226 O O . VAL A 1 400 ? 97.388 29.717 39.957 1.00 23.09 399 VAL A O 1
ATOM 3230 N N . TRP A 1 401 ? 95.518 29.464 41.156 1.00 23.79 400 TRP A N 1
ATOM 3231 C CA . TRP A 1 401 ? 94.708 30.170 40.165 1.00 24.41 400 TRP A CA 1
ATOM 3232 C C . TRP A 1 401 ? 95.161 31.607 39.983 1.00 24.93 400 TRP A C 1
ATOM 3233 O O . TRP A 1 401 ? 95.214 32.106 38.875 1.00 24.45 400 TRP A O 1
ATOM 3244 N N . ASP A 1 402 ? 95.462 32.317 41.049 1.00 27.09 401 ASP A N 1
ATOM 3245 C CA . ASP A 1 402 ? 95.847 33.700 40.814 1.00 28.02 401 ASP A CA 1
ATOM 3246 C C . ASP A 1 402 ? 97.351 33.929 40.957 1.00 27.69 401 ASP A C 1
ATOM 3247 O O . ASP A 1 402 ? 97.845 35.041 40.912 1.00 26.60 401 ASP A O 1
ATOM 3252 N N . ARG A 1 403 ? 98.066 32.826 41.056 1.00 27.84 402 ARG A N 1
ATOM 3253 C CA . ARG A 1 403 ? 99.522 32.810 41.020 1.00 28.58 402 ARG A CA 1
ATOM 3254 C C . ARG A 1 403 ? 100.102 33.720 42.089 1.00 28.89 402 ARG A C 1
ATOM 3255 O O . ARG A 1 403 ? 101.007 34.493 41.810 1.00 30.91 402 ARG A O 1
ATOM 3260 N N . SER A 1 404 ? 99.562 33.699 43.290 1.00 27.30 403 SER A N 1
ATOM 3261 C CA . SER A 1 404 ? 100.073 34.596 44.313 1.00 26.97 403 SER A CA 1
ATOM 3262 C C . SER A 1 404 ? 100.418 33.871 45.611 1.00 24.88 403 SER A C 1
ATOM 3263 O O . SER A 1 404 ? 99.907 32.791 45.930 1.00 23.43 403 SER A O 1
ATOM 3266 N N . PHE A 1 405 ? 101.355 34.467 46.304 1.00 23.38 404 PHE A N 1
ATOM 3267 C CA . PHE A 1 405 ? 101.835 33.962 47.593 1.00 23.61 404 PHE A CA 1
ATOM 3268 C C . PHE A 1 405 ? 100.784 34.207 48.645 1.00 23.27 404 PHE A C 1
ATOM 3269 O O . PHE A 1 405 ? 100.215 35.277 48.711 1.00 23.03 404 PHE A O 1
ATOM 3277 N N . LEU A 1 406 ? 100.584 33.213 49.484 1.00 23.29 405 LEU A N 1
ATOM 3278 C CA . LEU A 1 406 ? 99.682 33.319 50.625 1.00 23.71 405 LEU A CA 1
ATOM 3279 C C . LEU A 1 406 ? 100.476 33.516 51.905 1.00 23.85 405 LEU A C 1
ATOM 3280 O O . LEU A 1 406 ? 100.425 34.580 52.515 1.00 23.81 405 LEU A O 1
ATOM 3285 N N . GLN A 1 407 ? 101.208 32.480 52.304 1.00 23.57 406 GLN A N 1
ATOM 3286 C CA . GLN A 1 407 ? 102.006 32.503 53.542 1.00 23.70 406 GLN A CA 1
ATOM 3287 C C . GLN A 1 407 ? 102.899 31.304 53.635 1.00 23.81 406 GLN A C 1
ATOM 3288 O O . GLN A 1 407 ? 102.801 30.368 52.842 1.00 22.69 406 GLN A O 1
ATOM 3294 N N . SER A 1 408 ? 103.745 31.303 54.658 1.00 23.60 407 SER A N 1
ATOM 3295 C CA . SER A 1 408 ? 104.540 30.129 54.938 1.00 23.73 407 SER A CA 1
ATOM 3296 C C . SER A 1 408 ? 103.752 29.293 55.941 1.00 23.44 407 SER A C 1
ATOM 3297 O O . SER A 1 408 ? 102.791 29.791 56.548 1.00 24.74 407 SER A O 1
ATOM 3300 N N . LEU A 1 409 ? 104.066 28.007 56.041 1.00 21.80 408 LEU A N 1
ATOM 3301 C CA . LEU A 1 409 ? 103.367 27.130 56.953 1.00 21.64 408 LEU A CA 1
ATOM 3302 C C . LEU A 1 409 ? 104.366 26.129 57.477 1.00 21.17 408 LEU A C 1
ATOM 3303 O O . LEU A 1 409 ? 105.036 25.466 56.688 1.00 21.20 408 LEU A O 1
ATOM 3308 N N . ALA A 1 410 ? 104.462 26.048 58.805 1.00 20.14 409 ALA A N 1
ATOM 3309 C CA . ALA A 1 410 ? 105.387 25.178 59.517 1.00 21.12 409 ALA A CA 1
ATOM 3310 C C . ALA A 1 410 ? 104.664 23.898 59.921 1.00 21.16 409 ALA A C 1
ATOM 3311 O O . ALA A 1 410 ? 103.432 23.881 60.040 1.00 20.96 409 ALA A O 1
ATOM 3313 N N . PRO A 1 411 ? 105.405 22.808 60.135 1.00 22.37 410 PRO A N 1
ATOM 3314 C CA . PRO A 1 411 ? 104.698 21.593 60.545 1.00 23.49 410 PRO A CA 1
ATOM 3315 C C . PRO A 1 411 ? 103.866 21.745 61.856 1.00 25.66 410 PRO A C 1
ATOM 3316 O O . PRO A 1 411 ? 102.866 21.024 62.075 1.00 24.42 410 PRO A O 1
ATOM 3320 N N . SER A 1 412 ? 104.245 22.692 62.710 1.00 26.88 411 SER A N 1
ATOM 3321 C CA . SER A 1 412 ? 103.525 22.852 63.970 1.00 29.31 411 SER A CA 1
ATOM 3322 C C . SER A 1 412 ? 102.262 23.706 63.856 1.00 30.08 411 SER A C 1
ATOM 3323 O O . SER A 1 412 ? 101.624 23.971 64.868 1.00 31.04 411 SER A O 1
ATOM 3326 N N . GLU A 1 413 ? 101.920 24.159 62.647 1.00 30.62 412 GLU A N 1
ATOM 3327 C CA . GLU A 1 413 ? 100.799 25.081 62.432 1.00 30.23 412 GLU A CA 1
ATOM 3328 C C . GLU A 1 413 ? 99.651 24.467 61.669 1.00 29.46 412 GLU A C 1
ATOM 3329 O O . GLU A 1 413 ? 99.775 23.428 61.071 1.00 29.88 412 GLU A O 1
ATOM 3335 N N . SER A 1 414 ? 98.512 25.131 61.706 1.00 29.14 413 SER A N 1
ATOM 3336 C CA . SER A 1 414 ? 97.399 24.811 60.827 1.00 29.94 413 SER A CA 1
ATOM 3337 C C . SER A 1 414 ? 97.160 25.941 59.886 1.00 28.84 413 SER A C 1
ATOM 3338 O O . SER A 1 414 ? 97.143 27.084 60.296 1.00 31.45 413 SER A O 1
ATOM 3341 N N . PHE A 1 415 ? 96.981 25.635 58.627 1.00 26.87 414 PHE A N 1
ATOM 3342 C CA . PHE A 1 415 ? 96.520 26.628 57.693 1.00 26.28 414 PHE A CA 1
ATOM 3343 C C . PHE A 1 415 ? 95.004 26.706 57.820 1.00 26.32 414 PHE A C 1
ATOM 3344 O O . PHE A 1 415 ? 94.341 25.668 57.910 1.00 26.21 414 PHE A O 1
ATOM 3352 N N . GLN A 1 416 ? 94.471 27.924 57.887 1.00 26.12 415 GLN A N 1
ATOM 3353 C CA . GLN A 1 416 ? 93.013 28.165 57.873 1.00 27.30 415 GLN A CA 1
ATOM 3354 C C . GLN A 1 416 ? 92.613 29.166 56.827 1.00 26.48 415 GLN A C 1
ATOM 3355 O O . GLN A 1 416 ? 93.253 30.196 56.649 1.00 25.86 415 GLN A O 1
ATOM 3361 N N . ILE A 1 417 ? 91.558 28.853 56.100 1.00 25.90 416 ILE A N 1
ATOM 3362 C CA . ILE A 1 417 ? 91.052 29.764 55.093 1.00 25.68 416 ILE A CA 1
ATOM 3363 C C . ILE A 1 417 ? 89.521 29.773 55.121 1.00 25.97 416 ILE A C 1
ATOM 3364 O O . ILE A 1 417 ? 88.906 28.727 55.137 1.00 25.42 416 ILE A O 1
ATOM 3369 N N . GLU A 1 418 ? 88.923 30.956 55.116 1.00 25.65 417 GLU A N 1
ATOM 3370 C CA . GLU A 1 418 ? 87.471 31.080 55.014 1.00 26.27 417 GLU A CA 1
ATOM 3371 C C . GLU A 1 418 ? 87.046 31.006 53.548 1.00 25.91 417 GLU A C 1
ATOM 3372 O O . GLU A 1 418 ? 87.522 31.764 52.716 1.00 26.27 417 GLU A O 1
ATOM 3375 N N . LEU A 1 419 ? 86.149 30.091 53.226 1.00 25.16 418 LEU A N 1
ATOM 3376 C CA . LEU A 1 419 ? 85.712 29.939 51.848 1.00 24.58 418 LEU A CA 1
ATOM 3377 C C . LEU A 1 419 ? 84.231 30.191 51.768 1.00 24.63 418 LEU A C 1
ATOM 3378 O O . LEU A 1 419 ? 83.469 29.729 52.591 1.00 24.77 418 LEU A O 1
ATOM 3383 N N . LYS A 1 420 ? 83.836 30.953 50.773 1.00 25.12 419 LYS A N 1
ATOM 3384 C CA . LYS A 1 420 ? 82.412 31.123 50.439 1.00 25.32 419 LYS A CA 1
ATOM 3385 C C . LYS A 1 420 ? 81.763 29.787 50.095 1.00 24.25 419 LYS A C 1
ATOM 3386 O O . LYS A 1 420 ? 82.443 28.815 49.785 1.00 22.86 419 LYS A O 1
ATOM 3392 N N . PRO A 1 421 ? 80.426 29.718 50.156 1.00 23.89 420 PRO A N 1
ATOM 3393 C CA . PRO A 1 421 ? 79.767 28.493 49.740 1.00 23.70 420 PRO A CA 1
ATOM 3394 C C . PRO A 1 421 ? 80.146 28.081 48.314 1.00 23.03 420 PRO A C 1
ATOM 3395 O O . PRO A 1 421 ? 80.231 28.910 47.429 1.00 23.37 420 PRO A O 1
ATOM 3399 N N . HIS A 1 422 ? 80.473 26.800 48.151 1.00 22.26 421 HIS A N 1
ATOM 3400 C CA . HIS A 1 422 ? 80.838 26.221 46.850 1.00 21.75 421 HIS A CA 1
ATOM 3401 C C . HIS A 1 422 ? 82.195 26.664 46.356 1.00 21.15 421 HIS A C 1
ATOM 3402 O O . HIS A 1 422 ? 82.571 26.344 45.254 1.00 22.14 421 HIS A O 1
ATOM 3409 N N . GLN A 1 423 ? 82.928 27.390 47.190 1.00 21.96 422 GLN A N 1
ATOM 3410 C CA . GLN A 1 423 ? 84.219 27.919 46.812 1.00 20.92 422 GLN A CA 1
ATOM 3411 C C . GLN A 1 423 ? 85.329 26.975 47.243 1.00 21.03 422 GLN A C 1
ATOM 3412 O O . GLN A 1 423 ? 85.266 26.280 48.261 1.00 21.36 422 GLN A O 1
ATOM 3418 N N . SER A 1 424 ? 86.401 26.988 46.471 1.00 21.29 423 SER A N 1
ATOM 3419 C CA . SER A 1 424 ? 87.525 26.143 46.748 1.00 21.06 423 SER A CA 1
ATOM 3420 C C . SER A 1 424 ? 88.830 26.943 46.587 1.00 21.67 423 SER A C 1
ATOM 3421 O O . SER A 1 424 ? 88.847 28.076 46.115 1.00 20.47 423 SER A O 1
ATOM 3440 N N . LEU A 1 427 ? 96.087 25.054 46.280 1.00 22.05 426 LEU A N 1
ATOM 3441 C CA . LEU A 1 427 ? 97.359 25.502 46.828 1.00 22.49 426 LEU A CA 1
ATOM 3442 C C . LEU A 1 427 ? 98.520 24.735 46.217 1.00 22.49 426 LEU A C 1
ATOM 3443 O O . LEU A 1 427 ? 98.423 23.528 45.939 1.00 22.48 426 LEU A O 1
ATOM 3448 N N . LYS A 1 428 ? 99.597 25.473 45.978 1.00 21.54 427 LYS A N 1
ATOM 3449 C CA . LYS A 1 428 ? 100.918 24.871 45.752 1.00 22.53 427 LYS A CA 1
ATOM 3450 C C . LYS A 1 428 ? 101.745 25.034 46.999 1.00 22.88 427 LYS A C 1
ATOM 3451 O O . LYS A 1 428 ? 101.838 26.128 47.555 1.00 22.91 427 LYS A O 1
ATOM 3457 N N . LEU A 1 429 ? 102.350 23.933 47.430 1.00 23.38 428 LEU A N 1
ATOM 3458 C CA . LEU A 1 429 ? 103.218 23.922 48.577 1.00 23.02 428 LEU A CA 1
ATOM 3459 C C . LEU A 1 429 ? 104.621 23.743 48.064 1.00 24.63 428 LEU A C 1
ATOM 3460 O O . LEU A 1 429 ? 104.943 22.676 47.533 1.00 24.07 428 LEU A O 1
ATOM 3465 N N . SER A 1 430 ? 105.457 24.765 48.172 1.00 25.25 429 SER A N 1
ATOM 3466 C CA . SER A 1 430 ? 106.848 24.575 47.770 1.00 26.76 429 SER A CA 1
ATOM 3467 C C . SER A 1 430 ? 107.793 24.662 48.947 1.00 26.60 429 SER A C 1
ATOM 3468 O O . SER A 1 430 ? 107.454 25.210 49.985 1.00 25.63 429 SER A O 1
ATOM 3471 N N . PRO A 1 431 ? 108.983 24.087 48.790 1.00 27.56 430 PRO A N 1
ATOM 3472 C CA . PRO A 1 431 ? 109.940 24.104 49.848 1.00 28.70 430 PRO A CA 1
ATOM 3473 C C . PRO A 1 431 ? 110.255 25.516 50.302 1.00 30.04 430 PRO A C 1
ATOM 3474 O O . PRO A 1 431 ? 110.317 26.455 49.504 1.00 29.20 430 PRO A O 1
ATOM 3478 N N . ASP A 1 432 ? 110.400 25.655 51.601 1.00 31.42 431 ASP A N 1
ATOM 3479 C CA . ASP A 1 432 ? 110.702 26.926 52.189 1.00 34.06 431 ASP A CA 1
ATOM 3480 C C . ASP A 1 432 ? 112.071 27.345 51.700 1.00 34.66 431 ASP A C 1
ATOM 3481 O O . ASP A 1 432 ? 113.039 26.586 51.772 1.00 35.74 431 ASP A O 1
ATOM 3486 N N . ARG A 1 433 ? 112.144 28.561 51.181 1.00 34.85 432 ARG A N 1
ATOM 3487 C CA . ARG A 1 433 ? 113.368 29.030 50.547 1.00 34.02 432 ARG A CA 1
ATOM 3488 C C . ARG A 1 433 ? 113.931 30.114 51.443 1.00 34.11 432 ARG A C 1
ATOM 3489 O O . ARG A 1 433 ? 113.177 31.036 51.835 1.00 33.74 432 ARG A O 1
ATOM 3498 N N . GLY B 1 1 ? 52.816 12.293 50.495 1.00 20.32 0 GLY B N 1
ATOM 3499 C CA . GLY B 1 1 ? 51.952 11.154 50.020 1.00 21.51 0 GLY B CA 1
ATOM 3500 C C . GLY B 1 1 ? 50.662 11.581 49.324 1.00 21.47 0 GLY B C 1
ATOM 3501 O O . GLY B 1 1 ? 50.348 12.776 49.259 1.00 23.15 0 GLY B O 1
ATOM 3510 N N . GLU B 1 3 ? 46.755 11.160 49.501 1.00 21.65 2 GLU B N 1
ATOM 3511 C CA . GLU B 1 3 ? 45.808 10.693 50.521 1.00 21.64 2 GLU B CA 1
ATOM 3512 C C . GLU B 1 3 ? 44.322 10.944 50.196 1.00 21.45 2 GLU B C 1
ATOM 3513 O O . GLU B 1 3 ? 43.467 10.870 51.074 1.00 21.75 2 GLU B O 1
ATOM 3519 N N . VAL B 1 4 ? 44.016 11.201 48.932 1.00 21.59 3 VAL B N 1
ATOM 3520 C CA . VAL B 1 4 ? 42.644 11.455 48.507 1.00 21.07 3 VAL B CA 1
ATOM 3521 C C . VAL B 1 4 ? 42.198 10.486 47.414 1.00 22.75 3 VAL B C 1
ATOM 3522 O O . VAL B 1 4 ? 43.012 10.006 46.603 1.00 22.62 3 VAL B O 1
ATOM 3526 N N . ASN B 1 5 ? 40.886 10.250 47.372 1.00 22.79 4 ASN B N 1
ATOM 3527 C CA . ASN B 1 5 ? 40.282 9.374 46.338 1.00 23.73 4 ASN B CA 1
ATOM 3528 C C . ASN B 1 5 ? 39.782 10.098 45.101 1.00 24.57 4 ASN B C 1
ATOM 3529 O O . ASN B 1 5 ? 39.396 9.457 44.132 1.00 25.94 4 ASN B O 1
ATOM 3534 N N A ARG B 1 6 ? 39.792 11.422 45.140 0.50 24.44 5 ARG B N 1
ATOM 3535 N N B ARG B 1 6 ? 39.779 11.425 45.165 0.50 24.63 5 ARG B N 1
ATOM 3536 C CA A ARG B 1 6 ? 39.450 12.229 43.978 0.50 24.90 5 ARG B CA 1
ATOM 3537 C CA B ARG B 1 6 ? 39.409 12.286 44.041 0.50 25.26 5 ARG B CA 1
ATOM 3538 C C A ARG B 1 6 ? 40.482 13.294 43.708 0.50 25.36 5 ARG B C 1
ATOM 3539 C C B ARG B 1 6 ? 40.528 13.269 43.724 0.50 25.54 5 ARG B C 1
ATOM 3540 O O A ARG B 1 6 ? 40.909 14.032 44.601 0.50 25.21 5 ARG B O 1
ATOM 3541 O O B ARG B 1 6 ? 41.075 13.921 44.615 0.50 25.32 5 ARG B O 1
ATOM 3556 N N . LEU B 1 7 ? 40.860 13.356 42.443 1.00 25.69 6 LEU B N 1
ATOM 3557 C CA . LEU B 1 7 ? 41.796 14.370 41.932 1.00 26.61 6 LEU B CA 1
ATOM 3558 C C . LEU B 1 7 ? 41.099 15.035 40.729 1.00 27.21 6 LEU B C 1
ATOM 3559 O O . LEU B 1 7 ? 40.629 14.358 39.817 1.00 27.91 6 LEU B O 1
ATOM 3564 N N . SER B 1 8 ? 40.948 16.349 40.777 1.00 28.54 7 SER B N 1
ATOM 3565 C CA . SER B 1 8 ? 40.117 17.073 39.807 1.00 29.82 7 SER B CA 1
ATOM 3566 C C . SER B 1 8 ? 38.761 16.438 39.654 1.00 30.01 7 SER B C 1
ATOM 3567 O O . SER B 1 8 ? 38.252 16.301 38.557 1.00 29.69 7 SER B O 1
ATOM 3570 N N . ALA B 1 9 ? 38.217 15.993 40.776 1.00 29.92 8 ALA B N 1
ATOM 3571 C CA . ALA B 1 9 ? 36.836 15.562 40.849 1.00 29.48 8 ALA B CA 1
ATOM 3572 C C . ALA B 1 9 ? 36.673 14.129 40.326 1.00 29.37 8 ALA B C 1
ATOM 3573 O O . ALA B 1 9 ? 35.583 13.585 40.319 1.00 29.38 8 ALA B O 1
ATOM 3575 N N . LEU B 1 10 ? 37.786 13.493 39.977 1.00 27.75 9 LEU B N 1
ATOM 3576 C CA . LEU B 1 10 ? 37.752 12.138 39.409 1.00 27.74 9 LEU B CA 1
ATOM 3577 C C . LEU B 1 10 ? 38.378 11.098 40.340 1.00 27.26 9 LEU B C 1
ATOM 3578 O O . LEU B 1 10 ? 39.357 11.376 41.008 1.00 26.39 9 LEU B O 1
ATOM 3583 N N . THR B 1 11 ? 37.850 9.878 40.317 1.00 26.72 10 THR B N 1
ATOM 3584 C CA . THR B 1 11 ? 38.481 8.755 40.994 1.00 26.07 10 THR B CA 1
ATOM 3585 C C . THR B 1 11 ? 39.438 7.992 40.065 1.00 26.34 10 THR B C 1
ATOM 3586 O O . THR B 1 11 ? 39.428 8.183 38.853 1.00 26.66 10 THR B O 1
ATOM 3590 N N . PRO B 1 12 ? 40.271 7.118 40.639 1.00 26.68 11 PRO B N 1
ATOM 3591 C CA . PRO B 1 12 ? 41.211 6.401 39.779 1.00 26.45 11 PRO B CA 1
ATOM 3592 C C . PRO B 1 12 ? 40.467 5.642 38.676 1.00 27.15 11 PRO B C 1
ATOM 3593 O O . PRO B 1 12 ? 39.463 4.967 38.943 1.00 26.43 11 PRO B O 1
ATOM 3597 N N . PRO B 1 13 ? 40.978 5.704 37.450 1.00 26.22 12 PRO B N 1
ATOM 3598 C CA . PRO B 1 13 ? 40.368 4.921 36.416 1.00 26.53 12 PRO B CA 1
ATOM 3599 C C . PRO B 1 13 ? 40.393 3.385 36.615 1.00 26.24 12 PRO B C 1
ATOM 3600 O O . PRO B 1 13 ? 41.362 2.812 37.087 1.00 26.88 12 PRO B O 1
ATOM 3612 N N . GLY B 1 15 ? 39.438 -0.149 34.384 1.00 23.30 14 GLY B N 1
ATOM 3613 C CA . GLY B 1 15 ? 39.170 -0.661 33.057 1.00 23.69 14 GLY B CA 1
ATOM 3614 C C . GLY B 1 15 ? 40.090 -1.766 32.600 1.00 24.03 14 GLY B C 1
ATOM 3615 O O . GLY B 1 15 ? 40.711 -2.466 33.403 1.00 24.06 14 GLY B O 1
ATOM 3616 N N . TRP B 1 16 ? 40.128 -1.915 31.282 1.00 23.95 15 TRP B N 1
ATOM 3617 C CA . TRP B 1 16 ? 40.903 -2.940 30.589 1.00 23.55 15 TRP B CA 1
ATOM 3618 C C . TRP B 1 16 ? 41.834 -2.247 29.620 1.00 23.17 15 TRP B C 1
ATOM 3619 O O . TRP B 1 16 ? 41.465 -1.259 29.039 1.00 23.88 15 TRP B O 1
ATOM 3630 N N . ASN B 1 17 ? 43.051 -2.751 29.476 1.00 24.12 16 ASN B N 1
ATOM 3631 C CA . ASN B 1 17 ? 44.024 -2.182 28.540 1.00 23.44 16 ASN B CA 1
ATOM 3632 C C . ASN B 1 17 ? 44.624 -3.294 27.677 1.00 24.30 16 ASN B C 1
ATOM 3633 O O . ASN B 1 17 ? 44.913 -4.393 28.194 1.00 24.63 16 ASN B O 1
ATOM 3638 N N . SER B 1 18 ? 44.775 -3.034 26.369 1.00 23.79 17 SER B N 1
ATOM 3639 C CA . SER B 1 18 ? 45.176 -4.084 25.397 1.00 22.67 17 SER B CA 1
ATOM 3640 C C . SER B 1 18 ? 46.621 -4.522 25.405 1.00 22.84 17 SER B C 1
ATOM 3641 O O . SER B 1 18 ? 46.971 -5.478 24.722 1.00 23.24 17 SER B O 1
ATOM 3644 N N . TRP B 1 19 ? 47.470 -3.815 26.144 1.00 22.24 18 TRP B N 1
ATOM 3645 C CA . TRP B 1 19 ? 48.899 -4.053 26.066 1.00 22.23 18 TRP B CA 1
ATOM 3646 C C . TRP B 1 19 ? 49.370 -5.425 26.567 1.00 22.12 18 TRP B C 1
ATOM 3647 O O . TRP B 1 19 ? 50.109 -6.093 25.867 1.00 21.70 18 TRP B O 1
ATOM 3658 N N . ASP B 1 20 ? 48.992 -5.840 27.778 1.00 22.39 19 ASP B N 1
ATOM 3659 C CA . ASP B 1 20 ? 49.542 -7.087 28.312 1.00 22.75 19 ASP B CA 1
ATOM 3660 C C . ASP B 1 20 ? 49.121 -8.325 27.519 1.00 22.38 19 ASP B C 1
ATOM 3661 O O . ASP B 1 20 ? 49.872 -9.322 27.461 1.00 22.87 19 ASP B O 1
ATOM 3666 N N . CYS B 1 21 ? 47.929 -8.259 26.939 1.00 21.81 20 CYS B N 1
ATOM 3667 C CA . CYS B 1 21 ? 47.350 -9.377 26.187 1.00 22.25 20 CYS B CA 1
ATOM 3668 C C . CYS B 1 21 ? 47.736 -9.295 24.704 1.00 22.60 20 CYS B C 1
ATOM 3669 O O . CYS B 1 21 ? 48.104 -10.297 24.127 1.00 21.76 20 CYS B O 1
ATOM 3672 N N . TYR B 1 22 ? 47.705 -8.094 24.112 1.00 21.78 21 TYR B N 1
ATOM 3673 C CA . TYR B 1 22 ? 47.848 -7.949 22.646 1.00 22.37 21 TYR B CA 1
ATOM 3674 C C . TYR B 1 22 ? 48.964 -7.038 22.173 1.00 22.58 21 TYR B C 1
ATOM 3675 O O . TYR B 1 22 ? 49.105 -6.784 20.983 1.00 22.43 21 TYR B O 1
ATOM 3684 N N . GLY B 1 23 ? 49.795 -6.598 23.108 1.00 22.96 22 GLY B N 1
ATOM 3685 C CA . GLY B 1 23 ? 50.871 -5.692 22.794 1.00 22.95 22 GLY B CA 1
ATOM 3686 C C . GLY B 1 23 ? 50.365 -4.459 22.092 1.00 23.36 22 GLY B C 1
ATOM 3687 O O . GLY B 1 23 ? 49.438 -3.794 22.549 1.00 23.22 22 GLY B O 1
ATOM 3688 N N . ALA B 1 24 ? 51.008 -4.181 20.966 1.00 24.27 23 ALA B N 1
ATOM 3689 C CA . ALA B 1 24 ? 50.736 -3.010 20.115 1.00 23.99 23 ALA B CA 1
ATOM 3690 C C . ALA B 1 24 ? 49.725 -3.326 19.018 1.00 24.52 23 ALA B C 1
ATOM 3691 O O . ALA B 1 24 ? 49.410 -2.469 18.203 1.00 25.27 23 ALA B O 1
ATOM 3693 N N . SER B 1 25 ? 49.202 -4.550 18.986 1.00 24.26 24 SER B N 1
ATOM 3694 C CA . SER B 1 25 ? 48.496 -5.038 17.795 1.00 23.36 24 SER B CA 1
ATOM 3695 C C . SER B 1 25 ? 47.042 -5.485 17.989 1.00 23.35 24 SER B C 1
ATOM 3696 O O . SER B 1 25 ? 46.549 -6.306 17.213 1.00 23.60 24 SER B O 1
ATOM 3699 N N . VAL B 1 26 ? 46.369 -4.957 18.995 1.00 22.24 25 VAL B N 1
ATOM 3700 C CA . VAL B 1 26 ? 44.964 -5.306 19.247 1.00 21.68 25 VAL B CA 1
ATOM 3701 C C . VAL B 1 26 ? 44.077 -5.009 18.033 1.00 21.96 25 VAL B C 1
ATOM 3702 O O . VAL B 1 26 ? 44.321 -4.083 17.268 1.00 22.81 25 VAL B O 1
ATOM 3706 N N . THR B 1 27 ? 43.025 -5.801 17.889 1.00 22.47 26 THR B N 1
ATOM 3707 C CA . THR B 1 27 ? 42.089 -5.650 16.794 1.00 21.98 26 THR B CA 1
ATOM 3708 C C . THR B 1 27 ? 40.742 -5.174 17.300 1.00 22.93 26 THR B C 1
ATOM 3709 O O . THR B 1 27 ? 40.402 -5.277 18.468 1.00 22.90 26 THR B O 1
ATOM 3713 N N . GLU B 1 28 ? 39.953 -4.651 16.393 1.00 22.87 27 GLU B N 1
ATOM 3714 C CA . GLU B 1 28 ? 38.599 -4.215 16.724 1.00 24.68 27 GLU B CA 1
ATOM 3715 C C . GLU B 1 28 ? 37.742 -5.302 17.411 1.00 24.31 27 GLU B C 1
ATOM 3716 O O . GLU B 1 28 ? 37.010 -5.038 18.380 1.00 22.53 27 GLU B O 1
ATOM 3722 N N . GLU B 1 29 ? 37.839 -6.524 16.911 1.00 24.35 28 GLU B N 1
ATOM 3723 C CA . GLU B 1 29 ? 37.028 -7.620 17.456 1.00 25.53 28 GLU B CA 1
ATOM 3724 C C . GLU B 1 29 ? 37.473 -7.944 18.886 1.00 24.96 28 GLU B C 1
ATOM 3725 O O . GLU B 1 29 ? 36.669 -8.219 19.762 1.00 25.17 28 GLU B O 1
ATOM 3731 N N . GLU B 1 30 ? 38.766 -7.856 19.122 1.00 25.02 29 GLU B N 1
ATOM 3732 C CA . GLU B 1 30 ? 39.323 -8.127 20.445 1.00 24.01 29 GLU B CA 1
ATOM 3733 C C . GLU B 1 30 ? 38.853 -7.085 21.440 1.00 24.18 29 GLU B C 1
ATOM 3734 O O . GLU B 1 30 ? 38.463 -7.408 22.564 1.00 24.84 29 GLU B O 1
ATOM 3740 N N . VAL B 1 31 ? 38.840 -5.826 21.002 1.00 24.49 30 VAL B N 1
ATOM 3741 C CA . VAL B 1 31 ? 38.447 -4.708 21.856 1.00 23.86 30 VAL B CA 1
ATOM 3742 C C . VAL B 1 31 ? 36.953 -4.874 22.213 1.00 24.56 30 VAL B C 1
ATOM 3743 O O . VAL B 1 31 ? 36.552 -4.791 23.355 1.00 24.08 30 VAL B O 1
ATOM 3747 N N . LEU B 1 32 ? 36.150 -5.169 21.210 1.00 25.43 31 LEU B N 1
ATOM 3748 C CA . LEU B 1 32 ? 34.707 -5.293 21.417 1.00 26.75 31 LEU B CA 1
ATOM 3749 C C . LEU B 1 32 ? 34.357 -6.488 22.302 1.00 25.72 31 LEU B C 1
ATOM 3750 O O . LEU B 1 32 ? 33.396 -6.432 23.059 1.00 25.32 31 LEU B O 1
ATOM 3755 N N . GLY B 1 33 ? 35.117 -7.577 22.169 1.00 24.81 32 GLY B N 1
ATOM 3756 C CA . GLY B 1 33 ? 34.899 -8.781 22.980 1.00 24.61 32 GLY B CA 1
ATOM 3757 C C . GLY B 1 33 ? 35.186 -8.504 24.448 1.00 24.35 32 GLY B C 1
ATOM 3758 O O . GLY B 1 33 ? 34.466 -8.909 25.355 1.00 24.32 32 GLY B O 1
ATOM 3759 N N . ASN B 1 34 ? 36.238 -7.749 24.680 1.00 23.85 33 ASN B N 1
ATOM 3760 C CA . ASN B 1 34 ? 36.542 -7.306 26.031 1.00 23.64 33 ASN B CA 1
ATOM 3761 C C . ASN B 1 34 ? 35.490 -6.326 26.573 1.00 22.99 33 ASN B C 1
ATOM 3762 O O . ASN B 1 34 ? 35.080 -6.442 27.717 1.00 22.35 33 ASN B O 1
ATOM 3767 N N . ALA B 1 35 ? 35.017 -5.403 25.736 1.00 22.32 34 ALA B N 1
ATOM 3768 C CA . ALA B 1 35 ? 33.978 -4.472 26.157 1.00 21.90 34 ALA B CA 1
ATOM 3769 C C . ALA B 1 35 ? 32.697 -5.225 26.518 1.00 23.76 34 ALA B C 1
ATOM 3770 O O . ALA B 1 35 ? 32.028 -4.899 27.511 1.00 22.76 34 ALA B O 1
ATOM 3772 N N . GLU B 1 36 ? 32.343 -6.237 25.705 1.00 24.17 35 GLU B N 1
ATOM 3773 C CA . GLU B 1 36 ? 31.119 -7.032 25.973 1.00 25.04 35 GLU B CA 1
ATOM 3774 C C . GLU B 1 36 ? 31.237 -7.773 27.294 1.00 23.96 35 GLU B C 1
ATOM 3775 O O . GLU B 1 36 ? 30.329 -7.739 28.120 1.00 23.98 35 GLU B O 1
ATOM 3781 N N . TYR B 1 37 ? 32.392 -8.374 27.529 1.00 22.44 36 TYR B N 1
ATOM 3782 C CA . TYR B 1 37 ? 32.610 -9.044 28.798 1.00 22.61 36 TYR B CA 1
ATOM 3783 C C . TYR B 1 37 ? 32.473 -8.059 29.964 1.00 21.82 36 TYR B C 1
ATOM 3784 O O . TYR B 1 37 ? 31.789 -8.307 30.946 1.00 20.68 36 TYR B O 1
ATOM 3801 N N . ALA B 1 39 ? 30.884 -5.244 30.061 1.00 22.79 38 ALA B N 1
ATOM 3802 C CA . ALA B 1 39 ? 29.483 -4.801 30.177 1.00 23.01 38 ALA B CA 1
ATOM 3803 C C . ALA B 1 39 ? 28.637 -5.841 30.930 1.00 24.68 38 ALA B C 1
ATOM 3804 O O . ALA B 1 39 ? 27.754 -5.496 31.729 1.00 25.12 38 ALA B O 1
ATOM 3806 N N . ASN B 1 40 ? 28.865 -7.122 30.630 1.00 25.52 39 ASN B N 1
ATOM 3807 C CA . ASN B 1 40 ? 28.066 -8.193 31.229 1.00 25.45 39 ASN B CA 1
ATOM 3808 C C . ASN B 1 40 ? 28.415 -8.570 32.658 1.00 25.53 39 ASN B C 1
ATOM 3809 O O . ASN B 1 40 ? 27.537 -8.967 33.382 1.00 26.27 39 ASN B O 1
ATOM 3814 N N . HIS B 1 41 ? 29.687 -8.461 33.056 1.00 24.70 40 HIS B N 1
ATOM 3815 C CA . HIS B 1 41 ? 30.157 -8.953 34.355 1.00 25.27 40 HIS B CA 1
ATOM 3816 C C . HIS B 1 41 ? 30.718 -7.928 35.317 1.00 25.11 40 HIS B C 1
ATOM 3817 O O . HIS B 1 41 ? 30.680 -8.130 36.531 1.00 24.66 40 HIS B O 1
ATOM 3824 N N . LEU B 1 42 ? 31.247 -6.849 34.780 1.00 24.62 41 LEU B N 1
ATOM 3825 C CA . LEU B 1 42 ? 32.038 -5.945 35.583 1.00 24.84 41 LEU B CA 1
ATOM 3826 C C . LEU B 1 42 ? 31.469 -4.562 35.763 1.00 25.17 41 LEU B C 1
ATOM 3827 O O . LEU B 1 42 ? 31.796 -3.888 36.723 1.00 26.64 41 LEU B O 1
ATOM 3832 N N . LYS B 1 43 ? 30.681 -4.114 34.801 1.00 25.94 42 LYS B N 1
ATOM 3833 C CA . LYS B 1 43 ? 30.255 -2.719 34.727 1.00 26.99 42 LYS B CA 1
ATOM 3834 C C . LYS B 1 43 ? 29.556 -2.266 36.031 1.00 26.77 42 LYS B C 1
ATOM 3835 O O . LYS B 1 43 ? 29.738 -1.156 36.525 1.00 25.24 42 LYS B O 1
ATOM 3841 N N . LYS B 1 44 ? 28.772 -3.158 36.603 1.00 27.05 43 LYS B N 1
ATOM 3842 C CA . LYS B 1 44 ? 28.018 -2.823 37.805 1.00 27.74 43 LYS B CA 1
ATOM 3843 C C . LYS B 1 44 ? 28.934 -2.597 39.007 1.00 27.43 43 LYS B C 1
ATOM 3844 O O . LYS B 1 44 ? 28.519 -2.041 39.994 1.00 27.41 43 LYS B O 1
ATOM 3847 N N . TYR B 1 45 ? 30.201 -2.984 38.905 1.00 27.43 44 TYR B N 1
ATOM 3848 C CA . TYR B 1 45 ? 31.130 -2.816 39.994 1.00 27.30 44 TYR B CA 1
ATOM 3849 C C . TYR B 1 45 ? 31.988 -1.555 39.841 1.00 27.23 44 TYR B C 1
ATOM 3850 O O . TYR B 1 45 ? 32.755 -1.207 40.737 1.00 26.79 44 TYR B O 1
ATOM 3859 N N . GLY B 1 46 ? 31.844 -0.900 38.701 1.00 27.54 45 GLY B N 1
ATOM 3860 C CA . GLY B 1 46 ? 32.562 0.345 38.398 1.00 27.45 45 GLY B CA 1
ATOM 3861 C C . GLY B 1 46 ? 33.621 0.272 37.316 1.00 27.38 45 GLY B C 1
ATOM 3862 O O . GLY B 1 46 ? 34.266 1.275 36.991 1.00 28.82 45 GLY B O 1
ATOM 3863 N N . TRP B 1 47 ? 33.817 -0.904 36.751 1.00 26.62 46 TRP B N 1
ATOM 3864 C CA . TRP B 1 47 ? 34.801 -1.072 35.683 1.00 26.28 46 TRP B CA 1
ATOM 3865 C C . TRP B 1 47 ? 34.216 -0.368 34.468 1.00 26.73 46 TRP B C 1
ATOM 3866 O O . TRP B 1 47 ? 33.072 -0.672 34.092 1.00 24.99 46 TRP B O 1
ATOM 3877 N N . GLU B 1 48 ? 34.972 0.557 33.860 1.00 25.73 47 GLU B N 1
ATOM 3878 C CA . GLU B 1 48 ? 34.359 1.356 32.820 1.00 26.89 47 GLU B CA 1
ATOM 3879 C C . GLU B 1 48 ? 35.164 1.630 31.571 1.00 25.56 47 GLU B C 1
ATOM 3880 O O . GLU B 1 48 ? 34.563 1.762 30.524 1.00 25.92 47 GLU B O 1
ATOM 3886 N N . TYR B 1 49 ? 36.487 1.688 31.657 1.00 24.43 48 TYR B N 1
ATOM 3887 C CA . TYR B 1 49 ? 37.323 2.017 30.472 1.00 23.74 48 TYR B CA 1
ATOM 3888 C C . TYR B 1 49 ? 37.772 0.807 29.655 1.00 22.79 48 TYR B C 1
ATOM 3889 O O . TYR B 1 49 ? 38.145 -0.255 30.188 1.00 24.22 48 TYR B O 1
ATOM 3898 N N . ILE B 1 50 ? 37.713 0.987 28.347 1.00 22.10 49 ILE B N 1
ATOM 3899 C CA . ILE B 1 50 ? 38.202 0.020 27.364 1.00 21.61 49 ILE B CA 1
ATOM 3900 C C . ILE B 1 50 ? 39.301 0.755 26.577 1.00 22.35 49 ILE B C 1
ATOM 3901 O O . ILE B 1 50 ? 39.010 1.704 25.836 1.00 20.37 49 ILE B O 1
ATOM 3906 N N . VAL B 1 51 ? 40.565 0.367 26.796 1.00 21.22 50 VAL B N 1
ATOM 3907 C CA . VAL B 1 51 ? 41.691 1.187 26.355 1.00 21.74 50 VAL B CA 1
ATOM 3908 C C . VAL B 1 51 ? 42.616 0.438 25.412 1.00 21.95 50 VAL B C 1
ATOM 3909 O O . VAL B 1 51 ? 43.205 -0.597 25.768 1.00 22.50 50 VAL B O 1
ATOM 3913 N N . VAL B 1 52 ? 42.715 1.001 24.210 1.00 22.43 51 VAL B N 1
ATOM 3914 C CA . VAL B 1 52 ? 43.634 0.587 23.176 1.00 22.06 51 VAL B CA 1
ATOM 3915 C C . VAL B 1 52 ? 45.013 1.242 23.388 1.00 22.75 51 VAL B C 1
ATOM 3916 O O . VAL B 1 52 ? 45.182 2.475 23.390 1.00 22.63 51 VAL B O 1
ATOM 3920 N N . ASP B 1 53 ? 46.008 0.403 23.542 1.00 22.19 52 ASP B N 1
ATOM 3921 C CA . ASP B 1 53 ? 47.319 0.905 23.816 1.00 23.79 52 ASP B CA 1
ATOM 3922 C C . ASP B 1 53 ? 48.010 1.351 22.505 1.00 23.96 52 ASP B C 1
ATOM 3923 O O . ASP B 1 53 ? 47.374 1.452 21.443 1.00 24.85 52 ASP B O 1
ATOM 3928 N N . ILE B 1 54 ? 49.302 1.634 22.597 1.00 23.79 53 ILE B N 1
ATOM 3929 C CA . ILE B 1 54 ? 50.005 2.363 21.548 1.00 22.21 53 ILE B CA 1
ATOM 3930 C C . ILE B 1 54 ? 50.070 1.612 20.213 1.00 21.79 53 ILE B C 1
ATOM 3931 O O . ILE B 1 54 ? 49.884 0.402 20.127 1.00 21.08 53 ILE B O 1
ATOM 3936 N N . GLN B 1 55 ? 50.319 2.382 19.164 1.00 21.82 54 GLN B N 1
ATOM 3937 C CA . GLN B 1 55 ? 50.570 1.868 17.825 1.00 21.94 54 GLN B CA 1
ATOM 3938 C C . GLN B 1 55 ? 49.372 1.200 17.174 1.00 21.79 54 GLN B C 1
ATOM 3939 O O . GLN B 1 55 ? 49.506 0.326 16.351 1.00 21.58 54 GLN B O 1
ATOM 3945 N N . TRP B 1 56 ? 48.203 1.738 17.488 1.00 21.47 55 TRP B N 1
ATOM 3946 C CA . TRP B 1 56 ? 46.946 1.379 16.817 1.00 20.27 55 TRP B CA 1
ATOM 3947 C C . TRP B 1 56 ? 46.947 1.853 15.355 1.00 21.08 55 TRP B C 1
ATOM 3948 O O . TRP B 1 56 ? 46.059 1.495 14.581 1.00 19.87 55 TRP B O 1
ATOM 3959 N N . TYR B 1 57 ? 47.975 2.641 15.011 1.00 21.19 56 TYR B N 1
ATOM 3960 C CA . TYR B 1 57 ? 48.175 3.236 13.702 1.00 22.55 56 TYR B CA 1
ATOM 3961 C C . TYR B 1 57 ? 49.184 2.464 12.875 1.00 24.28 56 TYR B C 1
ATOM 3962 O O . TYR B 1 57 ? 49.573 2.883 11.785 1.00 24.41 56 TYR B O 1
ATOM 3971 N N . GLU B 1 58 ? 49.564 1.301 13.366 1.00 25.35 57 GLU B N 1
ATOM 3972 C CA . GLU B 1 58 ? 50.563 0.496 12.708 1.00 27.87 57 GLU B CA 1
ATOM 3973 C C . GLU B 1 58 ? 49.973 -0.825 12.214 1.00 28.14 57 GLU B C 1
ATOM 3974 O O . GLU B 1 58 ? 49.635 -1.688 13.003 1.00 28.76 57 GLU B O 1
ATOM 3980 N N . PRO B 1 59 ? 49.815 -0.975 10.898 1.00 29.30 58 PRO B N 1
ATOM 3981 C CA . PRO B 1 59 ? 49.135 -2.156 10.369 1.00 30.75 58 PRO B CA 1
ATOM 3982 C C . PRO B 1 59 ? 49.871 -3.459 10.702 1.00 32.40 58 PRO B C 1
ATOM 3983 O O . PRO B 1 59 ? 49.254 -4.518 10.893 1.00 32.02 58 PRO B O 1
ATOM 3987 N N . THR B 1 60 ? 51.185 -3.354 10.788 1.00 35.40 59 THR B N 1
ATOM 3988 C CA . THR B 1 60 ? 52.043 -4.561 10.907 1.00 38.57 59 THR B CA 1
ATOM 3989 C C . THR B 1 60 ? 52.520 -4.822 12.335 1.00 39.71 59 THR B C 1
ATOM 3990 O O . THR B 1 60 ? 53.428 -5.636 12.547 1.00 40.69 59 THR B O 1
ATOM 3994 N N . ALA B 1 61 ? 51.930 -4.132 13.313 1.00 41.23 60 ALA B N 1
ATOM 3995 C CA . ALA B 1 61 ? 52.361 -4.286 14.724 1.00 42.15 60 ALA B CA 1
ATOM 3996 C C . ALA B 1 61 ? 52.352 -5.802 15.119 1.00 43.53 60 ALA B C 1
ATOM 3997 O O . ALA B 1 61 ? 51.445 -6.556 14.722 1.00 43.92 60 ALA B O 1
ATOM 3999 N N . ASN B 1 62 ? 53.407 -6.250 15.813 1.00 44.77 61 ASN B N 1
ATOM 4000 C CA . ASN B 1 62 ? 53.525 -7.647 16.361 1.00 45.96 61 ASN B CA 1
ATOM 4001 C C . ASN B 1 62 ? 53.268 -8.850 15.412 1.00 46.61 61 ASN B C 1
ATOM 4002 O O . ASN B 1 62 ? 53.675 -8.866 14.245 1.00 48.02 61 ASN B O 1
ATOM 4007 N N . ASN B 1 67 ? 58.862 -3.503 7.880 1.00 50.01 66 ASN B N 1
ATOM 4008 C CA . ASN B 1 67 ? 60.040 -3.045 8.618 1.00 49.82 66 ASN B CA 1
ATOM 4009 C C . ASN B 1 67 ? 59.703 -2.467 9.997 1.00 49.57 66 ASN B C 1
ATOM 4010 O O . ASN B 1 67 ? 58.537 -2.165 10.287 1.00 49.91 66 ASN B O 1
ATOM 4012 N N . PRO B 1 68 ? 60.727 -2.310 10.855 1.00 48.94 67 PRO B N 1
ATOM 4013 C CA . PRO B 1 68 ? 60.639 -1.308 11.925 1.00 48.33 67 PRO B CA 1
ATOM 4014 C C . PRO B 1 68 ? 60.574 0.098 11.313 1.00 47.31 67 PRO B C 1
ATOM 4015 O O . PRO B 1 68 ? 60.506 1.096 12.051 1.00 47.13 67 PRO B O 1
ATOM 4019 N N . PHE B 1 69 ? 60.635 0.133 9.975 1.00 45.65 68 PHE B N 1
ATOM 4020 C CA . PHE B 1 69 ? 60.632 1.371 9.166 1.00 44.93 68 PHE B CA 1
ATOM 4021 C C . PHE B 1 69 ? 59.444 1.326 8.184 1.00 44.30 68 PHE B C 1
ATOM 4022 O O . PHE B 1 69 ? 59.495 1.916 7.088 1.00 44.75 68 PHE B O 1
ATOM 4030 N N . ALA B 1 70 ? 58.403 0.584 8.575 1.00 42.91 69 ALA B N 1
ATOM 4031 C CA . ALA B 1 70 ? 57.162 0.448 7.765 1.00 41.60 69 ALA B CA 1
ATOM 4032 C C . ALA B 1 70 ? 56.297 1.725 7.974 1.00 39.43 69 ALA B C 1
ATOM 4033 O O . ALA B 1 70 ? 56.359 2.319 9.049 1.00 39.71 69 ALA B O 1
ATOM 4035 N N . PRO B 1 71 ? 55.513 2.162 6.965 1.00 37.05 70 PRO B N 1
ATOM 4036 C CA . PRO B 1 71 ? 54.724 3.398 7.163 1.00 35.15 70 PRO B CA 1
ATOM 4037 C C . PRO B 1 71 ? 53.607 3.234 8.169 1.00 32.13 70 PRO B C 1
ATOM 4038 O O . PRO B 1 71 ? 53.093 2.149 8.384 1.00 32.72 70 PRO B O 1
ATOM 4042 N N . LEU B 1 72 ? 53.291 4.337 8.824 1.00 28.80 71 LEU B N 1
ATOM 4043 C CA . LEU B 1 72 ? 52.220 4.393 9.762 1.00 26.40 71 LEU B CA 1
ATOM 4044 C C . LEU B 1 72 ? 50.976 4.973 9.057 1.00 24.37 71 LEU B C 1
ATOM 4045 O O . LEU B 1 72 ? 51.088 5.729 8.109 1.00 23.59 71 LEU B O 1
ATOM 4050 N N . CYS B 1 73 ? 49.798 4.618 9.521 1.00 22.31 72 CYS B N 1
ATOM 4051 C CA . CYS B 1 73 ? 48.557 5.201 8.970 1.00 22.52 72 CYS B CA 1
ATOM 4052 C C . CYS B 1 73 ? 48.407 6.613 9.475 1.00 20.86 72 CYS B C 1
ATOM 4053 O O . CYS B 1 73 ? 48.495 6.840 10.649 1.00 19.75 72 CYS B O 1
ATOM 4064 N N . ASP B 1 75 ? 46.804 10.814 8.380 1.00 20.30 74 ASP B N 1
ATOM 4065 C CA . ASP B 1 75 ? 46.059 11.705 7.500 1.00 21.39 74 ASP B CA 1
ATOM 4066 C C . ASP B 1 75 ? 46.923 12.781 6.851 1.00 21.68 74 ASP B C 1
ATOM 4067 O O . ASP B 1 75 ? 48.107 12.859 7.061 1.00 20.51 74 ASP B O 1
ATOM 4072 N N . GLU B 1 76 ? 46.296 13.629 6.066 1.00 21.99 75 GLU B N 1
ATOM 4073 C CA . GLU B 1 76 ? 47.046 14.611 5.301 1.00 23.19 75 GLU B CA 1
ATOM 4074 C C . GLU B 1 76 ? 47.611 15.723 6.172 1.00 22.25 75 GLU B C 1
ATOM 4075 O O . GLU B 1 76 ? 48.511 16.454 5.738 1.00 22.38 75 GLU B O 1
ATOM 4078 N N . TYR B 1 77 ? 47.114 15.803 7.411 1.00 21.04 76 TYR B N 1
ATOM 4079 C CA . TYR B 1 77 ? 47.510 16.823 8.382 1.00 20.15 76 TYR B CA 1
ATOM 4080 C C . TYR B 1 77 ? 48.452 16.258 9.453 1.00 20.06 76 TYR B C 1
ATOM 4081 O O . TYR B 1 77 ? 48.658 16.835 10.528 1.00 18.75 76 TYR B O 1
ATOM 4090 N N . GLY B 1 78 ? 49.064 15.119 9.129 1.00 20.38 77 GLY B N 1
ATOM 4091 C CA . GLY B 1 78 ? 50.078 14.529 9.976 1.00 19.35 77 GLY B CA 1
ATOM 4092 C C . GLY B 1 78 ? 49.555 13.899 11.240 1.00 19.76 77 GLY B C 1
ATOM 4093 O O . GLY B 1 78 ? 50.291 13.750 12.209 1.00 20.99 77 GLY B O 1
ATOM 4094 N N . ARG B 1 79 ? 48.284 13.530 11.243 1.00 19.55 78 ARG B N 1
ATOM 4095 C CA . ARG B 1 79 ? 47.639 12.936 12.406 1.00 18.51 78 ARG B CA 1
ATOM 4096 C C . ARG B 1 79 ? 47.473 11.448 12.172 1.00 19.00 78 ARG B C 1
ATOM 4097 O O . ARG B 1 79 ? 46.910 11.003 11.151 1.00 17.85 78 ARG B O 1
ATOM 4105 N N . LEU B 1 80 ? 47.979 10.689 13.114 1.00 18.41 79 LEU B N 1
ATOM 4106 C CA . LEU B 1 80 ? 47.932 9.206 13.018 1.00 19.08 79 LEU B CA 1
ATOM 4107 C C . LEU B 1 80 ? 46.503 8.683 13.119 1.00 19.05 79 LEU B C 1
ATOM 4108 O O . LEU B 1 80 ? 45.681 9.223 13.873 1.00 19.10 79 LEU B O 1
ATOM 4113 N N . LEU B 1 81 ? 46.235 7.642 12.339 1.00 19.46 80 LEU B N 1
ATOM 4114 C CA . LEU B 1 81 ? 44.926 7.013 12.206 1.00 19.59 80 LEU B CA 1
ATOM 4115 C C . LEU B 1 81 ? 44.964 5.518 12.488 1.00 19.86 80 LEU B C 1
ATOM 4116 O O . LEU B 1 81 ? 46.002 4.882 12.381 1.00 20.67 80 LEU B O 1
ATOM 4121 N N . PRO B 1 82 ? 43.812 4.940 12.812 1.00 20.53 81 PRO B N 1
ATOM 4122 C CA . PRO B 1 82 ? 43.755 3.496 13.030 1.00 20.52 81 PRO B CA 1
ATOM 4123 C C . PRO B 1 82 ? 44.003 2.701 11.759 1.00 20.75 81 PRO B C 1
ATOM 4124 O O . PRO B 1 82 ? 43.502 3.044 10.692 1.00 21.20 81 PRO B O 1
ATOM 4128 N N . ALA B 1 83 ? 44.817 1.668 11.893 1.00 20.35 82 ALA B N 1
ATOM 4129 C CA . ALA B 1 83 ? 45.070 0.715 10.845 1.00 20.70 82 ALA B CA 1
ATOM 4130 C C . ALA B 1 83 ? 43.776 -0.012 10.535 1.00 21.10 82 ALA B C 1
ATOM 4131 O O . ALA B 1 83 ? 43.176 -0.664 11.404 1.00 21.11 82 ALA B O 1
ATOM 4133 N N . THR B 1 84 ? 43.355 0.066 9.288 1.00 22.03 83 THR B N 1
ATOM 4134 C CA . THR B 1 84 ? 42.062 -0.505 8.921 1.00 22.43 83 THR B CA 1
ATOM 4135 C C . THR B 1 84 ? 42.102 -2.021 8.763 1.00 22.41 83 THR B C 1
ATOM 4136 O O . THR B 1 84 ? 41.066 -2.676 8.747 1.00 22.96 83 THR B O 1
ATOM 4140 N N . ASN B 1 85 ? 43.283 -2.600 8.664 1.00 22.85 84 ASN B N 1
ATOM 4141 C CA . ASN B 1 85 ? 43.362 -4.062 8.657 1.00 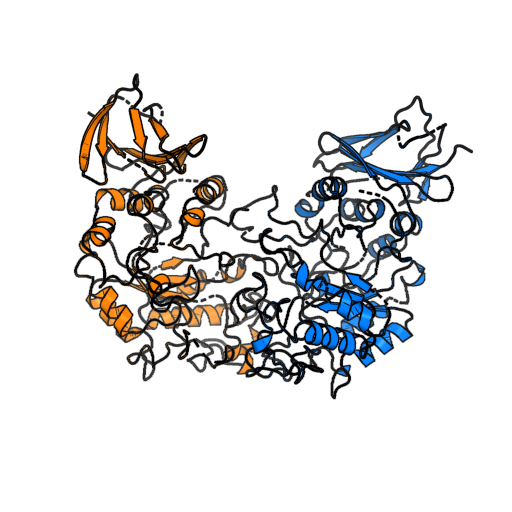23.08 84 ASN B CA 1
ATOM 4142 C C . ASN B 1 85 ? 42.988 -4.596 10.046 1.00 22.75 84 ASN B C 1
ATOM 4143 O O . ASN B 1 85 ? 42.390 -5.633 10.171 1.00 23.29 84 ASN B O 1
ATOM 4148 N N . ARG B 1 86 ? 43.304 -3.842 11.082 1.00 22.05 85 ARG B N 1
ATOM 4149 C CA . ARG B 1 86 ? 42.996 -4.231 12.456 1.00 21.91 85 ARG B CA 1
ATOM 4150 C C . ARG B 1 86 ? 41.639 -3.666 12.894 1.00 21.81 85 ARG B C 1
ATOM 4151 O O . ARG B 1 86 ? 40.930 -4.303 13.662 1.00 21.85 85 ARG B O 1
ATOM 4159 N N . PHE B 1 87 ? 41.279 -2.496 12.339 1.00 21.76 86 PHE B N 1
ATOM 4160 C CA . PHE B 1 87 ? 40.057 -1.763 12.682 1.00 21.11 86 PHE B CA 1
ATOM 4161 C C . PHE B 1 87 ? 39.263 -1.456 11.420 1.00 22.01 86 PHE B C 1
ATOM 4162 O O . PHE B 1 87 ? 39.228 -0.304 10.965 1.00 20.91 86 PHE B O 1
ATOM 4170 N N . PRO B 1 88 ? 38.619 -2.489 10.854 1.00 22.55 87 PRO B N 1
ATOM 4171 C CA . PRO B 1 88 ? 37.960 -2.342 9.568 1.00 22.84 87 PRO B CA 1
ATOM 4172 C C . PRO B 1 88 ? 36.925 -1.207 9.565 1.00 23.19 87 PRO B C 1
ATOM 4173 O O . PRO B 1 88 ? 36.737 -0.553 8.516 1.00 24.18 87 PRO B O 1
ATOM 4177 N N . SER B 1 89 ? 36.284 -0.960 10.711 1.00 22.18 88 SER B N 1
ATOM 4178 C CA . SER B 1 89 ? 35.225 0.073 10.784 1.00 22.88 88 SER B CA 1
ATOM 4179 C C . SER B 1 89 ? 35.760 1.514 10.673 1.00 22.85 88 SER B C 1
ATOM 4180 O O . SER B 1 89 ? 35.003 2.477 10.547 1.00 23.94 88 SER B O 1
ATOM 4183 N N . ALA B 1 90 ? 37.075 1.651 10.707 1.00 22.88 89 ALA B N 1
ATOM 4184 C CA . ALA B 1 90 ? 37.753 2.959 10.680 1.00 23.23 89 ALA B CA 1
ATOM 4185 C C . ALA B 1 90 ? 37.826 3.508 9.247 1.00 23.82 89 ALA B C 1
ATOM 4186 O O . ALA B 1 90 ? 38.252 4.630 9.019 1.00 24.00 89 ALA B O 1
ATOM 4188 N N A LYS B 1 91 ? 37.408 2.685 8.306 0.70 24.76 90 LYS B N 1
ATOM 4189 N N B LYS B 1 91 ? 37.443 2.691 8.282 0.30 24.65 90 LYS B N 1
ATOM 4190 C CA A LYS B 1 91 ? 37.471 3.013 6.862 0.70 26.40 90 LYS B CA 1
ATOM 4191 C CA B LYS B 1 91 ? 37.582 3.082 6.873 0.30 25.63 90 LYS B CA 1
ATOM 4192 C C A LYS B 1 91 ? 36.690 4.285 6.521 0.70 26.83 90 LYS B C 1
ATOM 4193 C C B LYS B 1 91 ? 36.711 4.282 6.517 0.30 26.54 90 LYS B C 1
ATOM 4194 O O A LYS B 1 91 ? 35.818 4.721 7.279 0.70 26.52 90 LYS B O 1
ATOM 4195 O O B LYS B 1 91 ? 35.792 4.651 7.248 0.30 26.48 90 LYS B O 1
ATOM 4206 N N . ASN B 1 92 ? 37.046 4.894 5.388 1.00 27.91 91 ASN B N 1
ATOM 4207 C CA . ASN B 1 92 ? 36.277 6.017 4.829 1.00 28.79 91 ASN B CA 1
ATOM 4208 C C . ASN B 1 92 ? 36.175 7.189 5.798 1.00 28.20 91 ASN B C 1
ATOM 4209 O O . ASN B 1 92 ? 35.119 7.822 5.932 1.00 27.37 91 ASN B O 1
ATOM 4214 N N . GLY B 1 93 ? 37.258 7.427 6.516 1.00 26.60 92 GLY B N 1
ATOM 4215 C CA . GLY B 1 93 ? 37.326 8.586 7.387 1.00 26.61 92 GLY B CA 1
ATOM 4216 C C . GLY B 1 93 ? 36.652 8.472 8.751 1.00 25.42 92 GLY B C 1
ATOM 4217 O O . GLY B 1 93 ? 36.609 9.449 9.503 1.00 25.36 92 GLY B O 1
ATOM 4218 N N . ALA B 1 94 ? 36.151 7.286 9.085 1.00 23.91 93 ALA B N 1
ATOM 4219 C CA . ALA B 1 94 ? 35.389 7.088 10.325 1.00 23.22 93 ALA B CA 1
ATOM 4220 C C . ALA B 1 94 ? 36.279 6.997 11.567 1.00 22.94 93 ALA B C 1
ATOM 4221 O O . ALA B 1 94 ? 35.846 7.325 12.656 1.00 22.79 93 ALA B O 1
ATOM 4223 N N . GLY B 1 95 ? 37.530 6.591 11.400 1.00 22.54 94 GLY B N 1
ATOM 4224 C CA . GLY B 1 95 ? 38.418 6.419 12.534 1.00 22.34 94 GLY B CA 1
ATOM 4225 C C . GLY B 1 95 ? 37.831 5.542 13.621 1.00 22.01 94 GLY B C 1
ATOM 4226 O O . GLY B 1 95 ? 37.250 4.484 13.353 1.00 22.97 94 GLY B O 1
ATOM 4227 N N . PHE B 1 96 ? 37.980 5.981 14.853 1.00 20.64 95 PHE B N 1
ATOM 4228 C CA . PHE B 1 96 ? 37.540 5.168 15.980 1.00 20.02 95 PHE B CA 1
ATOM 4229 C C . PHE B 1 96 ? 36.057 5.399 16.332 1.00 19.90 95 PHE B C 1
ATOM 4230 O O . PHE B 1 96 ? 35.559 4.827 17.290 1.00 21.09 95 PHE B O 1
ATOM 4238 N N . LYS B 1 97 ? 35.369 6.249 15.589 1.00 20.54 96 LYS B N 1
ATOM 4239 C CA . LYS B 1 97 ? 34.003 6.621 15.963 1.00 21.53 96 LYS B CA 1
ATOM 4240 C C . LYS B 1 97 ? 33.051 5.429 16.063 1.00 21.60 96 LYS B C 1
ATOM 4241 O O . LYS B 1 97 ? 32.260 5.345 17.009 1.00 21.67 96 LYS B O 1
ATOM 4247 N N . PRO B 1 98 ? 33.096 4.499 15.087 1.00 22.18 97 PRO B N 1
ATOM 4248 C CA . PRO B 1 98 ? 32.201 3.336 15.205 1.00 22.07 97 PRO B CA 1
ATOM 4249 C C . PRO B 1 98 ? 32.539 2.433 16.364 1.00 21.77 97 PRO B C 1
ATOM 4250 O O . PRO B 1 98 ? 31.665 1.927 17.020 1.00 21.99 97 PRO B O 1
ATOM 4254 N N . LEU B 1 99 ? 33.821 2.254 16.642 1.00 22.49 98 LEU B N 1
ATOM 4255 C CA . LEU B 1 99 ? 34.223 1.457 17.783 1.00 21.52 98 LEU B CA 1
ATOM 4256 C C . LEU B 1 99 ? 33.750 2.088 19.101 1.00 21.21 98 LEU B C 1
ATOM 4257 O O . LEU B 1 99 ? 33.187 1.427 19.955 1.00 20.85 98 LEU B O 1
ATOM 4262 N N . SER B 1 100 ? 33.981 3.384 19.254 1.00 20.54 99 SER B N 1
ATOM 4263 C CA . SER B 1 100 ? 33.587 4.073 20.470 1.00 20.18 99 SER B CA 1
ATOM 4264 C C . SER B 1 100 ? 32.074 4.141 20.629 1.00 20.27 99 SER B C 1
ATOM 4265 O O . SER B 1 100 ? 31.569 4.027 21.737 1.00 19.13 99 SER B O 1
ATOM 4268 N N . ASP B 1 101 ? 31.355 4.271 19.521 1.00 20.63 100 ASP B N 1
ATOM 4269 C CA . ASP B 1 101 ? 29.889 4.198 19.555 1.00 21.29 100 ASP B CA 1
ATOM 4270 C C . ASP B 1 101 ? 29.381 2.856 20.134 1.00 21.58 100 ASP B C 1
ATOM 4271 O O . ASP B 1 101 ? 28.432 2.808 20.932 1.00 21.46 100 ASP B O 1
ATOM 4276 N N . ALA B 1 102 ? 29.982 1.768 19.669 1.00 21.86 101 ALA B N 1
ATOM 4277 C CA . ALA B 1 102 ? 29.666 0.430 20.167 1.00 21.46 101 ALA B CA 1
ATOM 4278 C C . ALA B 1 102 ? 29.962 0.348 21.669 1.00 20.94 101 ALA B C 1
ATOM 4279 O O . ALA B 1 102 ? 29.177 -0.140 22.439 1.00 22.20 101 ALA B O 1
ATOM 4281 N N . ILE B 1 103 ? 31.105 0.865 22.091 1.00 20.78 102 ILE B N 1
ATOM 4282 C CA . ILE B 1 103 ? 31.477 0.847 23.504 1.00 19.77 102 ILE B CA 1
ATOM 4283 C C . ILE B 1 103 ? 30.498 1.678 24.338 1.00 19.31 102 ILE B C 1
ATOM 4284 O O . ILE B 1 103 ? 30.057 1.265 25.398 1.00 17.75 102 ILE B O 1
ATOM 4289 N N . HIS B 1 104 ? 30.175 2.871 23.866 1.00 19.59 103 HIS B N 1
ATOM 4290 C CA . HIS B 1 104 ? 29.215 3.715 24.564 1.00 19.99 103 HIS B CA 1
ATOM 4291 C C . HIS B 1 104 ? 27.857 3.016 24.640 1.00 20.76 103 HIS B C 1
ATOM 4292 O O . HIS B 1 104 ? 27.158 3.116 25.636 1.00 21.60 103 HIS B O 1
ATOM 4299 N N . ASP B 1 105 ? 27.504 2.270 23.606 1.00 21.27 104 ASP B N 1
ATOM 4300 C CA . ASP B 1 105 ? 26.201 1.573 23.606 1.00 22.01 104 ASP B CA 1
ATOM 4301 C C . ASP B 1 105 ? 26.149 0.510 24.687 1.00 21.15 104 ASP B C 1
ATOM 4302 O O . ASP B 1 105 ? 25.081 0.113 25.110 1.00 21.98 104 ASP B O 1
ATOM 4307 N N . LEU B 1 106 ? 27.315 0.060 25.139 1.00 20.48 105 LEU B N 1
ATOM 4308 C CA . LEU B 1 106 ? 27.418 -0.978 26.174 1.00 19.99 105 LEU B CA 1
ATOM 4309 C C . LEU B 1 106 ? 27.508 -0.325 27.527 1.00 19.63 105 LEU B C 1
ATOM 4310 O O . LEU B 1 106 ? 27.569 -0.998 28.536 1.00 19.56 105 LEU B O 1
ATOM 4315 N N . GLY B 1 107 ? 27.501 0.999 27.537 1.00 19.34 106 GLY B N 1
ATOM 4316 C CA . GLY B 1 107 ? 27.533 1.773 28.792 1.00 19.80 106 GLY B CA 1
ATOM 4317 C C . GLY B 1 107 ? 28.945 2.007 29.308 1.00 19.80 106 GLY B C 1
ATOM 4318 O O . GLY B 1 107 ? 29.165 2.287 30.473 1.00 19.91 106 GLY B O 1
ATOM 4319 N N . LEU B 1 108 ? 29.903 1.856 28.431 1.00 19.93 107 LEU B N 1
ATOM 4320 C CA . LEU B 1 108 ? 31.303 1.923 28.813 1.00 19.61 107 LEU B CA 1
ATOM 4321 C C . LEU B 1 108 ? 31.991 3.120 28.155 1.00 19.98 107 LEU B C 1
ATOM 4322 O O . LEU B 1 108 ? 31.372 3.882 27.411 1.00 19.70 107 LEU B O 1
ATOM 4327 N N . LYS B 1 109 ? 33.293 3.266 28.417 1.00 20.81 108 LYS B N 1
ATOM 4328 C CA . LYS B 1 109 ? 34.052 4.401 27.917 1.00 21.03 108 LYS B CA 1
ATOM 4329 C C . LYS B 1 109 ? 35.261 3.919 27.155 1.00 20.76 108 LYS B C 1
ATOM 4330 O O . LYS B 1 109 ? 35.806 2.847 27.453 1.00 20.60 108 LYS B O 1
ATOM 4336 N N . PHE B 1 110 ? 35.708 4.750 26.205 1.00 20.08 109 PHE B N 1
ATOM 4337 C CA . PHE B 1 110 ? 36.744 4.364 25.252 1.00 19.51 109 PHE B CA 1
ATOM 4338 C C . PHE B 1 110 ? 38.002 5.172 25.488 1.00 19.11 109 PHE B C 1
ATOM 4339 O O . PHE B 1 110 ? 37.949 6.387 25.639 1.00 17.21 109 PHE B O 1
ATOM 4347 N N . GLY B 1 111 ? 39.142 4.489 25.519 1.00 18.89 110 GLY B N 1
ATOM 4348 C CA . GLY B 1 111 ? 40.390 5.193 25.731 1.00 18.94 110 GLY B CA 1
ATOM 4349 C C . GLY B 1 111 ? 41.466 4.790 24.744 1.00 19.68 110 GLY B C 1
ATOM 4350 O O . GLY B 1 111 ? 41.440 3.690 24.199 1.00 19.19 110 GLY B O 1
ATOM 4351 N N . ILE B 1 112 ? 42.444 5.672 24.554 1.00 19.86 111 ILE B N 1
ATOM 4352 C CA . ILE B 1 112 ? 43.623 5.340 23.745 1.00 19.20 111 ILE B CA 1
ATOM 4353 C C . ILE B 1 112 ? 44.922 5.818 24.419 1.00 19.43 111 ILE B C 1
ATOM 4354 O O . ILE B 1 112 ? 44.928 6.745 25.248 1.00 18.94 111 ILE B O 1
ATOM 4359 N N . HIS B 1 113 ? 46.026 5.176 24.048 1.00 19.80 112 HIS B N 1
ATOM 4360 C CA . HIS B 1 113 ? 47.352 5.696 24.342 1.00 19.88 112 HIS B CA 1
ATOM 4361 C C . HIS B 1 113 ? 47.927 6.268 23.080 1.00 20.23 112 HIS B C 1
ATOM 4362 O O . HIS B 1 113 ? 47.747 5.719 21.979 1.00 20.25 112 HIS B O 1
ATOM 4369 N N . ILE B 1 114 ? 48.595 7.402 23.257 1.00 20.48 113 ILE B N 1
ATOM 4370 C CA . ILE B 1 114 ? 49.372 8.045 22.202 1.00 20.65 113 ILE B CA 1
ATOM 4371 C C . ILE B 1 114 ? 50.787 8.321 22.680 1.00 20.11 113 ILE B C 1
ATOM 4372 O O . ILE B 1 114 ? 51.063 8.364 23.889 1.00 21.00 113 ILE B O 1
ATOM 4385 N N . ARG B 1 116 ? 53.869 11.006 22.700 1.00 19.76 115 ARG B N 1
ATOM 4386 C CA . ARG B 1 116 ? 54.197 12.405 22.644 1.00 19.27 115 ARG B CA 1
ATOM 4387 C C . ARG B 1 116 ? 54.706 12.792 21.264 1.00 19.18 115 ARG B C 1
ATOM 4388 O O . ARG B 1 116 ? 55.536 12.111 20.679 1.00 18.94 115 ARG B O 1
ATOM 4396 N N . GLY B 1 117 ? 54.185 13.882 20.757 1.00 18.02 116 GLY B N 1
ATOM 4397 C CA . GLY B 1 117 ? 54.783 14.581 19.628 1.00 19.03 116 GLY B CA 1
ATOM 4398 C C . GLY B 1 117 ? 54.049 14.516 18.338 1.00 18.53 116 GLY B C 1
ATOM 4399 O O . GLY B 1 117 ? 52.815 14.379 18.291 1.00 20.00 116 GLY B O 1
ATOM 4400 N N . ILE B 1 118 ? 54.856 14.588 17.277 1.00 19.15 117 ILE B N 1
ATOM 4401 C CA . ILE B 1 118 ? 54.403 14.609 15.878 1.00 18.27 117 ILE B CA 1
ATOM 4402 C C . ILE B 1 118 ? 55.152 13.517 15.105 1.00 18.38 117 ILE B C 1
ATOM 4403 O O . ILE B 1 118 ? 56.330 13.266 15.381 1.00 18.98 117 ILE B O 1
ATOM 4408 N N . PRO B 1 119 ? 54.467 12.807 14.193 1.00 17.90 118 PRO B N 1
ATOM 4409 C CA . PRO B 1 119 ? 55.159 11.668 13.565 1.00 18.22 118 PRO B CA 1
ATOM 4410 C C . PRO B 1 119 ? 56.344 12.099 12.712 1.00 18.34 118 PRO B C 1
ATOM 4411 O O . PRO B 1 119 ? 56.287 13.143 12.032 1.00 17.45 118 PRO B O 1
ATOM 4415 N N . ARG B 1 120 ? 57.429 11.303 12.765 1.00 18.25 119 ARG B N 1
ATOM 4416 C CA . ARG B 1 120 ? 58.583 11.581 11.957 1.00 18.58 119 ARG B CA 1
ATOM 4417 C C . ARG B 1 120 ? 58.170 11.592 10.513 1.00 19.04 119 ARG B C 1
ATOM 4418 O O . ARG B 1 120 ? 58.751 12.302 9.704 1.00 19.05 119 ARG B O 1
ATOM 4426 N N . GLN B 1 121 ? 57.151 10.801 10.211 1.00 19.29 120 GLN B N 1
ATOM 4427 C CA . GLN B 1 121 ? 56.615 10.649 8.840 1.00 20.22 120 GLN B CA 1
ATOM 4428 C C . GLN B 1 121 ? 55.974 11.945 8.366 1.00 20.18 120 GLN B C 1
ATOM 4429 O O . GLN B 1 121 ? 56.058 12.294 7.181 1.00 19.04 120 GLN B O 1
ATOM 4435 N N . ALA B 1 122 ? 55.327 12.636 9.305 1.00 19.76 121 ALA B N 1
ATOM 4436 C CA . ALA B 1 122 ? 54.707 13.928 9.023 1.00 19.69 121 ALA B CA 1
ATOM 4437 C C . ALA B 1 122 ? 55.790 14.952 8.683 1.00 18.78 121 ALA B C 1
ATOM 4438 O O . ALA B 1 122 ? 55.646 15.769 7.782 1.00 19.52 121 ALA B O 1
ATOM 4440 N N . VAL B 1 123 ? 56.890 14.902 9.419 1.00 19.31 122 VAL B N 1
ATOM 4441 C CA . VAL B 1 123 ? 58.009 15.785 9.182 1.00 19.33 122 VAL B CA 1
ATOM 4442 C C . VAL B 1 123 ? 58.643 15.462 7.831 1.00 20.29 122 VAL B C 1
ATOM 4443 O O . VAL B 1 123 ? 58.972 16.359 7.065 1.00 19.44 122 VAL B O 1
ATOM 4447 N N . TYR B 1 124 ? 58.748 14.168 7.509 1.00 20.90 123 TYR B N 1
ATOM 4448 C CA . TYR B 1 124 ? 59.276 13.753 6.206 1.00 20.33 123 TYR B CA 1
ATOM 4449 C C . TYR B 1 124 ? 58.403 14.324 5.068 1.00 19.82 123 TYR B C 1
ATOM 4450 O O . TYR B 1 124 ? 58.890 14.868 4.100 1.00 18.91 123 TYR B O 1
ATOM 4459 N N . GLU B 1 125 ? 57.092 14.236 5.228 1.00 20.53 124 GLU B N 1
ATOM 4460 C CA . GLU B 1 125 ? 56.141 14.665 4.188 1.00 21.10 124 GLU B CA 1
ATOM 4461 C C . GLU B 1 125 ? 55.867 16.167 4.221 1.00 20.92 124 GLU B C 1
ATOM 4462 O O . GLU B 1 125 ? 55.244 16.697 3.313 1.00 20.76 124 GLU B O 1
ATOM 4468 N N . ASN B 1 126 ? 56.354 16.818 5.268 1.00 20.18 125 ASN B N 1
ATOM 4469 C CA . ASN B 1 126 ? 56.103 18.212 5.586 1.00 21.14 125 ASN B CA 1
ATOM 4470 C C . ASN B 1 126 ? 54.615 18.497 5.575 1.00 21.15 125 ASN B C 1
ATOM 4471 O O . ASN B 1 126 ? 54.153 19.440 4.962 1.00 21.66 125 ASN B O 1
ATOM 4476 N N . SER B 1 127 ? 53.869 17.640 6.254 1.00 21.35 126 SER B N 1
ATOM 4477 C CA . SER B 1 127 ? 52.419 17.732 6.314 1.00 21.24 126 SER B CA 1
ATOM 4478 C C . SER B 1 127 ? 51.940 19.080 6.832 1.00 20.94 126 SER B C 1
ATOM 4479 O O . SER B 1 127 ? 52.462 19.554 7.810 1.00 21.49 126 SER B O 1
ATOM 4482 N N . PRO B 1 128 ? 50.897 19.654 6.219 1.00 20.14 127 PRO B N 1
ATOM 4483 C CA . PRO B 1 128 ? 50.295 20.835 6.849 1.00 20.59 127 PRO B CA 1
ATOM 4484 C C . PRO B 1 128 ? 49.691 20.503 8.239 1.00 20.38 127 PRO B C 1
ATOM 4485 O O . PRO B 1 128 ? 49.348 19.367 8.531 1.00 21.44 127 PRO B O 1
ATOM 4489 N N . VAL B 1 129 ? 49.624 21.492 9.095 1.00 20.54 128 VAL B N 1
ATOM 4490 C CA . VAL B 1 129 ? 48.982 21.368 10.400 1.00 19.90 128 VAL B CA 1
ATOM 4491 C C . VAL B 1 129 ? 47.548 21.881 10.250 1.00 19.36 128 VAL B C 1
ATOM 4492 O O . VAL B 1 129 ? 47.336 22.987 9.777 1.00 19.44 128 VAL B O 1
ATOM 4496 N N . LEU B 1 130 ? 46.576 21.079 10.634 1.00 19.65 129 LEU B N 1
ATOM 4497 C CA . LEU B 1 130 ? 45.181 21.489 10.554 1.00 20.58 129 LEU B CA 1
ATOM 4498 C C . LEU B 1 130 ? 44.955 22.610 11.535 1.00 20.88 129 LEU B C 1
ATOM 4499 O O . LEU B 1 130 ? 45.374 22.544 12.703 1.00 22.40 129 LEU B O 1
ATOM 4504 N N . GLY B 1 131 ? 44.346 23.660 11.044 1.00 21.18 130 GLY B N 1
ATOM 4505 C CA . GLY B 1 131 ? 44.067 24.847 11.831 1.00 20.90 130 GLY B CA 1
ATOM 4506 C C . GLY B 1 131 ? 45.277 25.748 12.013 1.00 21.36 130 GLY B C 1
ATOM 4507 O O . GLY B 1 131 ? 45.337 26.501 12.961 1.00 21.55 130 GLY B O 1
ATOM 4508 N N . SER B 1 132 ? 46.249 25.664 11.106 1.00 20.58 131 SER B N 1
ATOM 4509 C CA . SER B 1 132 ? 47.452 26.493 11.170 1.00 19.39 131 SER B CA 1
ATOM 4510 C C . SER B 1 132 ? 47.976 26.777 9.763 1.00 19.56 131 SER B C 1
ATOM 4511 O O . SER B 1 132 ? 47.680 26.038 8.833 1.00 19.12 131 SER B O 1
ATOM 4514 N N . THR B 1 133 ? 48.747 27.841 9.604 1.00 18.54 132 THR B N 1
ATOM 4515 C CA . THR B 1 133 ? 49.407 28.092 8.344 1.00 19.43 132 THR B CA 1
ATOM 4516 C C . THR B 1 133 ? 50.780 27.428 8.310 1.00 19.48 132 THR B C 1
ATOM 4517 O O . THR B 1 133 ? 51.477 27.470 7.295 1.00 18.77 132 THR B O 1
ATOM 4521 N N . LYS B 1 134 ? 51.182 26.799 9.411 1.00 19.98 133 LYS B N 1
ATOM 4522 C CA . LYS B 1 134 ? 52.515 26.211 9.502 1.00 20.83 133 LYS B CA 1
ATOM 4523 C C . LYS B 1 134 ? 52.472 24.728 9.162 1.00 21.23 133 LYS B C 1
ATOM 4524 O O . LYS B 1 134 ? 51.423 24.111 9.114 1.00 21.50 133 LYS B O 1
ATOM 4530 N N . THR B 1 135 ? 53.639 24.159 8.936 1.00 20.47 134 THR B N 1
ATOM 4531 C CA . THR B 1 135 ? 53.724 22.770 8.536 1.00 20.15 134 THR B CA 1
ATOM 4532 C C . THR B 1 135 ? 54.530 21.978 9.544 1.00 20.10 134 THR B C 1
ATOM 4533 O O . THR B 1 135 ? 55.155 22.554 10.418 1.00 20.17 134 THR B O 1
ATOM 4537 N N . ALA B 1 136 ? 54.562 20.650 9.376 1.00 19.24 135 ALA B N 1
ATOM 4538 C CA . ALA B 1 136 ? 55.226 19.767 10.316 1.00 19.31 135 ALA B CA 1
ATOM 4539 C C . ALA B 1 136 ? 56.709 20.093 10.508 1.00 20.24 135 ALA B C 1
ATOM 4540 O O . ALA B 1 136 ? 57.204 20.049 11.658 1.00 18.11 135 ALA B O 1
ATOM 4542 N N . ARG B 1 137 ? 57.409 20.436 9.425 1.00 19.40 136 ARG B N 1
ATOM 4543 C CA . ARG B 1 137 ? 58.798 20.760 9.553 1.00 20.61 136 ARG B CA 1
ATOM 4544 C C . ARG B 1 137 ? 59.036 22.017 10.334 1.00 21.13 136 ARG B C 1
ATOM 4545 O O . ARG B 1 137 ? 60.092 22.160 10.923 1.00 20.87 136 ARG B O 1
ATOM 4553 N N . GLU B 1 138 ? 58.073 22.929 10.312 1.00 21.09 137 GLU B N 1
ATOM 4554 C CA . GLU B 1 138 ? 58.189 24.196 11.002 1.00 22.35 137 GLU B CA 1
ATOM 4555 C C . GLU B 1 138 ? 57.892 24.087 12.502 1.00 22.73 137 GLU B C 1
ATOM 4556 O O . GLU B 1 138 ? 58.243 24.983 13.253 1.00 24.90 137 GLU B O 1
ATOM 4562 N N . ILE B 1 139 ? 57.263 22.995 12.938 1.00 21.82 138 ILE B N 1
ATOM 4563 C CA . ILE B 1 139 ? 56.899 22.860 14.339 1.00 21.22 138 ILE B CA 1
ATOM 4564 C C . ILE B 1 139 ? 57.629 21.746 15.057 1.00 21.18 138 ILE B C 1
ATOM 4565 O O . ILE B 1 139 ? 57.533 21.647 16.276 1.00 20.25 138 ILE B O 1
ATOM 4570 N N . ALA B 1 140 ? 58.339 20.891 14.332 1.00 21.49 139 ALA B N 1
ATOM 4571 C CA . ALA B 1 140 ? 58.941 19.725 14.975 1.00 22.10 139 ALA B CA 1
ATOM 4572 C C . ALA B 1 140 ? 60.231 20.095 15.664 1.00 22.31 139 ALA B C 1
ATOM 4573 O O . ALA B 1 140 ? 60.940 21.006 15.248 1.00 22.95 139 ALA B O 1
ATOM 4575 N N . HIS B 1 141 ? 60.515 19.370 16.726 1.00 21.63 140 HIS B N 1
ATOM 4576 C CA . HIS B 1 141 ? 61.747 19.496 17.472 1.00 21.63 140 HIS B CA 1
ATOM 4577 C C . HIS B 1 141 ? 62.491 18.179 17.264 1.00 21.85 140 HIS B C 1
ATOM 4578 O O . HIS B 1 141 ? 62.295 17.223 17.996 1.00 21.34 140 HIS B O 1
ATOM 4585 N N . THR B 1 142 ? 63.356 18.155 16.253 1.00 20.40 141 THR B N 1
ATOM 4586 C CA . THR B 1 142 ? 63.859 16.901 15.697 1.00 21.28 141 THR B CA 1
ATOM 4587 C C . THR B 1 142 ? 64.981 16.300 16.499 1.00 21.54 141 THR B C 1
ATOM 4588 O O . THR B 1 142 ? 65.333 15.160 16.287 1.00 21.57 141 THR B O 1
ATOM 4592 N N . ASN B 1 143 ? 65.474 17.023 17.497 1.00 21.05 142 ASN B N 1
ATOM 4593 C CA . ASN B 1 143 ? 66.420 16.441 18.416 1.00 20.10 142 ASN B CA 1
ATOM 4594 C C . ASN B 1 143 ? 65.759 15.852 19.673 1.00 20.42 142 ASN B C 1
ATOM 4595 O O . ASN B 1 143 ? 66.427 15.278 20.531 1.00 20.32 142 ASN B O 1
ATOM 4600 N N . SER B 1 144 ? 64.433 15.940 19.757 1.00 19.63 143 SER B N 1
ATOM 4601 C CA . SER B 1 144 ? 63.717 15.485 20.940 1.00 20.60 143 SER B CA 1
ATOM 4602 C C . SER B 1 144 ? 62.964 14.223 20.528 1.00 20.21 143 SER B C 1
ATOM 4603 O O . SER B 1 144 ? 62.049 14.281 19.715 1.00 22.27 143 SER B O 1
ATOM 4606 N N . ILE B 1 145 ? 63.445 13.076 20.973 1.00 19.75 144 ILE B N 1
ATOM 4607 C CA . ILE B 1 145 ? 62.849 11.826 20.603 1.00 19.45 144 ILE B CA 1
ATOM 4608 C C . ILE B 1 145 ? 62.614 10.943 21.840 1.00 19.74 144 ILE B C 1
ATOM 4609 O O . ILE B 1 145 ? 62.969 11.316 22.966 1.00 20.31 144 ILE B O 1
ATOM 4614 N N . CYS B 1 146 ? 62.024 9.771 21.605 1.00 20.75 145 CYS B N 1
ATOM 4615 C CA . CYS B 1 146 ? 61.750 8.762 22.634 1.00 19.36 145 CYS B CA 1
ATOM 4616 C C . CYS B 1 146 ? 62.901 7.751 22.705 1.00 19.59 145 CYS B C 1
ATOM 4617 O O . CYS B 1 146 ? 63.330 7.269 21.694 1.00 19.88 145 CYS B O 1
ATOM 4620 N N . PRO B 1 147 ? 63.401 7.425 23.905 1.00 19.05 146 PRO B N 1
ATOM 4621 C CA . PRO B 1 147 ? 64.491 6.483 23.996 1.00 18.36 146 PRO B CA 1
ATOM 4622 C C . PRO B 1 147 ? 64.133 5.030 23.623 1.00 19.23 146 PRO B C 1
ATOM 4623 O O . PRO B 1 147 ? 65.047 4.225 23.457 1.00 18.42 146 PRO B O 1
ATOM 4627 N N . TRP B 1 148 ? 62.847 4.712 23.459 1.00 18.93 147 TRP B N 1
ATOM 4628 C CA . TRP B 1 148 ? 62.413 3.336 23.212 1.00 19.54 147 TRP B CA 1
ATOM 4629 C C . TRP B 1 148 ? 61.471 3.155 22.024 1.00 19.75 147 TRP B C 1
ATOM 4630 O O . TRP B 1 148 ? 60.972 2.093 21.802 1.00 19.03 147 TRP B O 1
ATOM 4641 N N . ASN B 1 149 ? 61.211 4.208 21.259 1.00 20.35 148 ASN B N 1
ATOM 4642 C CA . ASN B 1 149 ? 60.250 4.163 20.155 1.00 20.60 148 ASN B CA 1
ATOM 4643 C C . ASN B 1 149 ? 60.648 5.228 19.125 1.00 20.70 148 ASN B C 1
ATOM 4644 O O . ASN B 1 149 ? 61.134 6.320 19.477 1.00 20.69 148 ASN B O 1
ATOM 4649 N N . THR B 1 150 ? 60.516 4.889 17.855 1.00 20.43 149 THR B N 1
ATOM 4650 C CA . THR B 1 150 ? 60.958 5.786 16.790 1.00 20.63 149 THR B CA 1
ATOM 4651 C C . THR B 1 150 ? 59.827 6.459 15.997 1.00 20.81 149 THR B C 1
ATOM 4652 O O . THR B 1 150 ? 60.068 6.987 14.923 1.00 20.48 149 THR B O 1
ATOM 4656 N N . ASP B 1 151 ? 58.594 6.417 16.497 1.00 20.38 150 ASP B N 1
ATOM 4657 C CA . ASP B 1 151 ? 57.455 6.909 15.729 1.00 19.91 150 ASP B CA 1
ATOM 4658 C C . ASP B 1 151 ? 57.441 8.438 15.571 1.00 20.04 150 ASP B C 1
ATOM 4659 O O . ASP B 1 151 ? 57.016 8.961 14.531 1.00 20.52 150 ASP B O 1
ATOM 4672 N N . TYR B 1 153 ? 58.781 12.687 16.643 1.00 17.84 152 TYR B N 1
ATOM 4673 C CA . TYR B 1 153 ? 59.639 13.748 17.170 1.00 19.00 152 TYR B CA 1
ATOM 4674 C C . TYR B 1 153 ? 58.786 14.572 18.111 1.00 20.23 152 TYR B C 1
ATOM 4675 O O . TYR B 1 153 ? 57.528 14.639 18.014 1.00 20.82 152 TYR B O 1
ATOM 4684 N N . GLY B 1 154 ? 59.458 15.241 19.009 1.00 20.52 153 GLY B N 1
ATOM 4685 C CA . GLY B 1 154 ? 58.765 16.190 19.821 1.00 21.23 153 GLY B CA 1
ATOM 4686 C C . GLY B 1 154 ? 58.246 17.325 18.965 1.00 22.26 153 GLY B C 1
ATOM 4687 O O . GLY B 1 154 ? 58.693 17.534 17.811 1.00 21.48 153 GLY B O 1
ATOM 4688 N N . VAL B 1 155 ? 57.282 18.031 19.544 1.00 21.39 154 VAL B N 1
ATOM 4689 C CA . VAL B 1 155 ? 56.833 19.335 19.043 1.00 22.91 154 VAL B CA 1
ATOM 4690 C C . VAL B 1 155 ? 57.605 20.447 19.775 1.00 22.82 154 VAL B C 1
ATOM 4691 O O . VAL B 1 155 ? 57.852 20.367 20.980 1.00 23.22 154 VAL B O 1
ATOM 4695 N N . ASP B 1 156 ? 58.029 21.460 19.047 1.00 22.06 155 ASP B N 1
ATOM 4696 C CA . ASP B 1 156 ? 58.812 22.565 19.625 1.00 22.60 155 ASP B CA 1
ATOM 4697 C C . ASP B 1 156 ? 57.871 23.654 20.176 1.00 22.31 155 ASP B C 1
ATOM 4698 O O . ASP B 1 156 ? 57.188 24.323 19.411 1.00 21.90 155 ASP B O 1
ATOM 4703 N N . PRO B 1 157 ? 57.797 23.798 21.502 1.00 22.66 156 PRO B N 1
ATOM 4704 C CA . PRO B 1 157 ? 56.846 24.734 22.093 1.00 22.90 156 PRO B CA 1
ATOM 4705 C C . PRO B 1 157 ? 57.133 26.199 21.783 1.00 22.72 156 PRO B C 1
ATOM 4706 O O . PRO B 1 157 ? 56.283 27.046 22.034 1.00 23.03 156 PRO B O 1
ATOM 4710 N N . THR B 1 158 ? 58.292 26.513 21.237 1.00 22.06 157 THR B N 1
ATOM 4711 C CA . THR B 1 158 ? 58.609 27.914 20.975 1.00 23.23 157 THR B CA 1
ATOM 4712 C C . THR B 1 158 ? 58.120 28.283 19.564 1.00 23.27 157 THR B C 1
ATOM 4713 O O . THR B 1 158 ? 58.276 29.398 19.143 1.00 24.36 157 THR B O 1
ATOM 4717 N N . LYS B 1 159 ? 57.529 27.342 18.847 1.00 22.04 158 LYS B N 1
ATOM 4718 C CA . LYS B 1 159 ? 57.079 27.592 17.469 1.00 22.04 158 LYS B CA 1
ATOM 4719 C C . LYS B 1 159 ? 55.573 27.793 17.326 1.00 21.15 158 LYS B C 1
ATOM 4720 O O . LYS B 1 159 ? 54.763 27.015 17.847 1.00 20.44 158 LYS B O 1
ATOM 4726 N N . GLU B 1 160 ? 55.203 28.823 16.573 1.00 21.18 159 GLU B N 1
ATOM 4727 C CA . GLU B 1 160 ? 53.821 28.934 16.098 1.00 21.92 159 GLU B CA 1
ATOM 4728 C C . GLU B 1 160 ? 53.450 27.667 15.390 1.00 21.03 159 GLU B C 1
ATOM 4729 O O . GLU B 1 160 ? 54.242 27.104 14.612 1.00 21.27 159 GLU B O 1
ATOM 4735 N N . GLY B 1 161 ? 52.224 27.232 15.636 1.00 19.68 160 GLY B N 1
ATOM 4736 C CA . GLY B 1 161 ? 51.672 26.044 15.026 1.00 19.23 160 GLY B CA 1
ATOM 4737 C C . GLY B 1 161 ? 51.781 24.816 15.895 1.00 19.51 160 GLY B C 1
ATOM 4738 O O . GLY B 1 161 ? 51.097 23.834 15.661 1.00 19.50 160 GLY B O 1
ATOM 4739 N N . ALA B 1 162 ? 52.696 24.857 16.867 1.00 19.86 161 ALA B N 1
ATOM 4740 C CA . ALA B 1 162 ? 52.966 23.702 17.747 1.00 20.14 161 ALA B CA 1
ATOM 4741 C C . ALA B 1 162 ? 51.76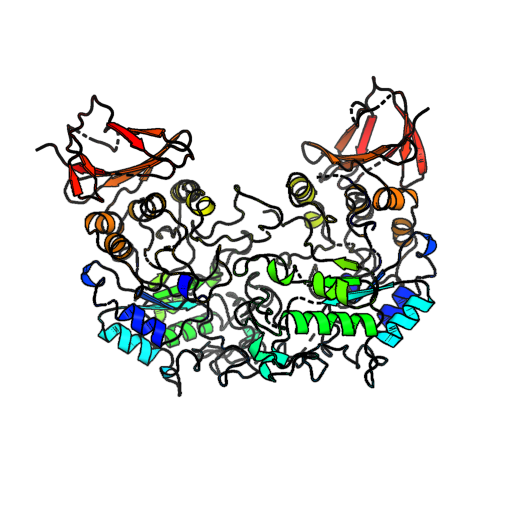2 23.358 18.609 1.00 19.54 161 ALA B C 1
ATOM 4742 O O . ALA B 1 162 ? 51.315 22.184 18.639 1.00 19.96 161 ALA B O 1
ATOM 4744 N N . GLN B 1 163 ? 51.200 24.374 19.269 1.00 19.44 162 GLN B N 1
ATOM 4745 C CA . GLN B 1 163 ? 49.978 24.199 20.045 1.00 19.31 162 GLN B CA 1
ATOM 4746 C C . GLN B 1 163 ? 48.818 23.766 19.127 1.00 19.16 162 GLN B C 1
ATOM 4747 O O . GLN B 1 163 ? 48.035 22.868 19.468 1.00 19.30 162 GLN B O 1
ATOM 4753 N N . SER B 1 164 ? 48.766 24.352 17.928 1.00 19.49 163 SER B N 1
ATOM 4754 C CA . SER B 1 164 ? 47.697 24.035 16.976 1.00 18.65 163 SER B CA 1
ATOM 4755 C C . SER B 1 164 ? 47.722 22.539 16.618 1.00 18.36 163 SER B C 1
ATOM 4756 O O . SER B 1 164 ? 46.671 21.914 16.457 1.00 19.10 163 SER B O 1
ATOM 4759 N N . TYR B 1 165 ? 48.903 21.986 16.459 1.00 17.74 164 TYR B N 1
ATOM 4760 C CA . TYR B 1 165 ? 49.006 20.573 16.110 1.00 18.07 164 TYR B CA 1
ATOM 4761 C C . TYR B 1 165 ? 48.401 19.692 17.234 1.00 17.91 164 TYR B C 1
ATOM 4762 O O . TYR B 1 165 ? 47.549 18.798 17.008 1.00 18.75 164 TYR B O 1
ATOM 4771 N N . TYR B 1 166 ? 48.787 19.981 18.470 1.00 17.73 165 TYR B N 1
ATOM 4772 C CA . TYR B 1 166 ? 48.224 19.253 19.611 1.00 18.24 165 TYR B CA 1
ATOM 4773 C C . TYR B 1 166 ? 46.707 19.410 19.699 1.00 18.62 165 TYR B C 1
ATOM 4774 O O . TYR B 1 166 ? 45.968 18.429 19.917 1.00 18.77 165 TYR B O 1
ATOM 4783 N N . ASN B 1 167 ? 46.222 20.618 19.492 1.00 18.91 166 ASN B N 1
ATOM 4784 C CA . ASN B 1 167 ? 44.791 20.850 19.489 1.00 19.54 166 ASN B CA 1
ATOM 4785 C C . ASN B 1 167 ? 44.077 20.029 18.415 1.00 19.67 166 ASN B C 1
ATOM 4786 O O . ASN B 1 167 ? 42.960 19.574 18.634 1.00 20.43 166 ASN B O 1
ATOM 4791 N N . SER B 1 168 ? 44.744 19.861 17.265 1.00 19.90 167 SER B N 1
ATOM 4792 C CA . SER B 1 168 ? 44.196 19.155 16.127 1.00 20.00 167 SER B CA 1
ATOM 4793 C C . SER B 1 168 ? 44.041 17.665 16.468 1.00 19.74 167 SER B C 1
ATOM 4794 O O . SER B 1 168 ? 43.089 17.027 16.047 1.00 19.99 167 SER B O 1
ATOM 4797 N N . LEU B 1 169 ? 44.957 17.139 17.274 1.00 19.52 168 LEU B N 1
ATOM 4798 C CA . LEU B 1 169 ? 44.913 15.751 17.717 1.00 19.36 168 LEU B CA 1
ATOM 4799 C C . LEU B 1 169 ? 43.722 15.542 18.634 1.00 19.31 168 LEU B C 1
ATOM 4800 O O . LEU B 1 169 ? 42.928 14.647 18.445 1.00 18.89 168 LEU B O 1
ATOM 4805 N N . PHE B 1 170 ? 43.585 16.370 19.645 1.00 19.84 169 PHE B N 1
ATOM 4806 C CA . PHE B 1 170 ? 42.497 16.165 20.593 1.00 20.90 169 PHE B CA 1
ATOM 4807 C C . PHE B 1 170 ? 41.118 16.456 20.017 1.00 20.64 169 PHE B C 1
ATOM 4808 O O . PHE B 1 170 ? 40.166 15.893 20.431 1.00 19.76 169 PHE B O 1
ATOM 4816 N N . GLU B 1 171 ? 41.080 17.312 19.009 1.00 21.19 170 GLU B N 1
ATOM 4817 C CA . GLU B 1 171 ? 39.831 17.525 18.252 1.00 21.75 170 GLU B CA 1
ATOM 4818 C C . GLU B 1 171 ? 39.454 16.260 17.488 1.00 19.80 170 GLU B C 1
ATOM 4819 O O . GLU B 1 171 ? 38.321 15.828 17.515 1.00 18.81 170 GLU B O 1
ATOM 4825 N N . LEU B 1 172 ? 40.441 15.650 16.848 1.00 19.18 171 LEU B N 1
ATOM 4826 C CA . LEU B 1 172 ? 40.251 14.347 16.189 1.00 18.95 171 LEU B CA 1
ATOM 4827 C C . LEU B 1 172 ? 39.744 13.311 17.172 1.00 18.94 171 LEU B C 1
ATOM 4828 O O . LEU B 1 172 ? 38.792 12.608 16.893 1.00 19.51 171 LEU B O 1
ATOM 4833 N N . TYR B 1 173 ? 40.391 13.215 18.328 1.00 18.97 172 TYR B N 1
ATOM 4834 C CA . TYR B 1 173 ? 40.006 12.217 19.324 1.00 19.43 172 TYR B CA 1
ATOM 4835 C C . TYR B 1 173 ? 38.591 12.476 19.855 1.00 19.51 172 TYR B C 1
ATOM 4836 O O . TYR B 1 173 ? 37.800 11.538 20.032 1.00 18.90 172 TYR B O 1
ATOM 4845 N N . ALA B 1 174 ? 38.237 13.753 20.009 1.00 20.02 173 ALA B N 1
ATOM 4846 C CA . ALA B 1 174 ? 36.882 14.137 20.387 1.00 19.62 173 ALA B CA 1
ATOM 4847 C C . ALA B 1 174 ? 35.897 13.680 19.323 1.00 20.35 173 ALA B C 1
ATOM 4848 O O . ALA B 1 174 ? 34.856 13.110 19.630 1.00 19.89 173 ALA B O 1
ATOM 4850 N N . GLN B 1 175 ? 36.229 13.924 18.058 1.00 21.03 174 GLN B N 1
ATOM 4851 C CA . GLN B 1 175 ? 35.376 13.512 16.952 1.00 22.14 174 GLN B CA 1
ATOM 4852 C C . GLN B 1 175 ? 35.208 11.995 16.918 1.00 20.94 174 GLN B C 1
ATOM 4853 O O . GLN B 1 175 ? 34.188 11.465 16.497 1.00 19.45 174 GLN B O 1
ATOM 4859 N N . TRP B 1 176 ? 36.229 11.298 17.361 1.00 21.85 175 TRP B N 1
ATOM 4860 C CA . TRP B 1 176 ? 36.150 9.821 17.453 1.00 21.37 175 TRP B CA 1
ATOM 4861 C C . TRP B 1 176 ? 35.438 9.318 18.721 1.00 22.10 175 TRP B C 1
ATOM 4862 O O . TRP B 1 176 ? 35.303 8.125 18.910 1.00 22.92 175 TRP B O 1
ATOM 4873 N N . GLY B 1 177 ? 34.961 10.223 19.570 1.00 22.26 176 GLY B N 1
ATOM 4874 C CA . GLY B 1 177 ? 34.294 9.821 20.807 1.00 21.49 176 GLY B CA 1
ATOM 4875 C C . GLY B 1 177 ? 35.221 9.206 21.865 1.00 21.70 176 GLY B C 1
ATOM 4876 O O . GLY B 1 177 ? 34.808 8.389 22.703 1.00 21.07 176 GLY B O 1
ATOM 4877 N N . VAL B 1 178 ? 36.484 9.592 21.828 1.00 20.70 177 VAL B N 1
ATOM 4878 C CA . VAL B 1 178 ? 37.408 9.181 22.870 1.00 19.67 177 VAL B CA 1
ATOM 4879 C C . VAL B 1 178 ? 37.048 9.821 24.216 1.00 19.92 177 VAL B C 1
ATOM 4880 O O . VAL B 1 178 ? 36.674 11.011 24.294 1.00 22.22 177 VAL B O 1
ATOM 4884 N N . ASP B 1 179 ? 37.189 9.047 25.294 1.00 20.89 178 ASP B N 1
ATOM 4885 C CA . ASP B 1 179 ? 36.912 9.509 26.673 1.00 20.13 178 ASP B CA 1
ATOM 4886 C C . ASP B 1 179 ? 38.107 9.564 27.596 1.00 19.50 178 ASP B C 1
ATOM 4887 O O . ASP B 1 179 ? 38.026 10.080 28.710 1.00 19.53 178 ASP B O 1
ATOM 4892 N N . PHE B 1 180 ? 39.225 9.004 27.150 1.00 19.90 179 PHE B N 1
ATOM 4893 C CA . PHE B 1 180 ? 40.448 8.921 27.963 1.00 19.27 179 PHE B CA 1
ATOM 4894 C C . PHE B 1 180 ? 41.629 8.829 27.035 1.00 19.17 179 PHE B C 1
ATOM 4895 O O . PHE B 1 180 ? 41.565 8.072 26.067 1.00 18.96 179 PHE B O 1
ATOM 4903 N N . VAL B 1 181 ? 42.691 9.585 27.318 1.00 18.62 180 VAL B N 1
ATOM 4904 C CA . VAL B 1 181 ? 43.975 9.497 26.580 1.00 19.78 180 VAL B CA 1
ATOM 4905 C C . VAL B 1 181 ? 45.142 9.446 27.576 1.00 20.12 180 VAL B C 1
ATOM 4906 O O . VAL B 1 181 ? 45.276 10.311 28.462 1.00 19.69 180 VAL B O 1
ATOM 4910 N N . LYS B 1 182 ? 46.009 8.458 27.417 1.00 20.67 181 LYS B N 1
ATOM 4911 C CA . LYS B 1 182 ? 47.260 8.414 28.156 1.00 21.51 181 LYS B CA 1
ATOM 4912 C C . LYS B 1 182 ? 48.355 8.770 27.154 1.00 21.62 181 LYS B C 1
ATOM 4913 O O . LYS B 1 182 ? 48.373 8.251 26.023 1.00 21.70 181 LYS B O 1
ATOM 4918 N N . VAL B 1 183 ? 49.224 9.691 27.547 1.00 20.97 182 VAL B N 1
ATOM 4919 C CA . VAL B 1 183 ? 50.345 10.109 26.693 1.00 20.63 182 VAL B CA 1
ATOM 4920 C C . VAL B 1 183 ? 51.634 9.500 27.220 1.00 21.86 182 VAL B C 1
ATOM 4921 O O . VAL B 1 183 ? 51.999 9.734 28.365 1.00 21.52 182 VAL B O 1
ATOM 4925 N N . ASP B 1 184 ? 52.283 8.692 26.385 1.00 21.21 183 ASP B N 1
ATOM 4926 C CA . ASP B 1 184 ? 53.558 8.089 26.717 1.00 21.89 183 ASP B CA 1
ATOM 4927 C C . ASP B 1 184 ? 54.690 8.981 26.261 1.00 21.49 183 ASP B C 1
ATOM 4928 O O . ASP B 1 184 ? 54.483 9.898 25.465 1.00 21.22 183 ASP B O 1
ATOM 4933 N N . ASP B 1 185 ? 55.888 8.677 26.752 1.00 20.60 184 ASP B N 1
ATOM 4934 C CA . ASP B 1 185 ? 57.114 9.434 26.457 1.00 20.70 184 ASP B CA 1
ATOM 4935 C C . ASP B 1 185 ? 57.078 10.880 26.939 1.00 21.33 184 ASP B C 1
ATOM 4936 O O . ASP B 1 185 ? 57.527 11.769 26.249 1.00 21.21 184 ASP B O 1
ATOM 4941 N N . ILE B 1 186 ? 56.594 11.086 28.160 1.00 22.44 185 ILE B N 1
ATOM 4942 C CA . ILE B 1 186 ? 56.666 12.357 28.855 1.00 23.26 185 ILE B CA 1
ATOM 4943 C C . ILE B 1 186 ? 57.847 12.402 29.858 1.00 22.72 185 ILE B C 1
ATOM 4944 O O . ILE B 1 186 ? 58.463 13.451 30.070 1.00 22.79 185 ILE B O 1
ATOM 4949 N N . ALA B 1 187 ? 58.180 11.252 30.431 1.00 22.29 186 ALA B N 1
ATOM 4950 C CA . ALA B 1 187 ? 59.233 11.136 31.466 1.00 22.21 186 ALA B CA 1
ATOM 4951 C C . ALA B 1 187 ? 60.670 11.321 30.911 1.00 20.99 186 ALA B C 1
ATOM 4952 O O . ALA B 1 187 ? 60.956 11.089 29.739 1.00 20.66 186 ALA B O 1
ATOM 4954 N N . ALA B 1 188 ? 61.527 11.803 31.788 1.00 19.95 187 ALA B N 1
ATOM 4955 C CA . ALA B 1 188 ? 62.958 11.960 31.543 1.00 19.60 187 ALA B CA 1
ATOM 4956 C C . ALA B 1 188 ? 63.600 10.594 31.321 1.00 19.65 187 ALA B C 1
ATOM 4957 O O . ALA B 1 188 ? 63.111 9.545 31.800 1.00 19.97 187 ALA B O 1
ATOM 4959 N N . SER B 1 189 ? 64.738 10.649 30.659 1.00 19.58 188 SER B N 1
ATOM 4960 C CA . SER B 1 189 ? 65.639 9.519 30.488 1.00 19.82 188 SER B CA 1
ATOM 4961 C C . SER B 1 189 ? 67.032 10.121 30.340 1.00 19.52 188 SER B C 1
ATOM 4962 O O . SER B 1 189 ? 67.206 11.340 30.421 1.00 18.85 188 SER B O 1
ATOM 4965 N N . ARG B 1 190 ? 68.016 9.299 30.067 1.00 19.22 189 ARG B N 1
ATOM 4966 C CA . ARG B 1 190 ? 69.384 9.819 30.045 1.00 19.05 189 ARG B CA 1
ATOM 4967 C C . ARG B 1 190 ? 69.556 11.033 29.150 1.00 19.31 189 ARG B C 1
ATOM 4968 O O . ARG B 1 190 ? 70.212 12.005 29.541 1.00 18.65 189 ARG B O 1
ATOM 4976 N N . LEU B 1 191 ? 68.960 10.989 27.955 1.00 19.52 190 LEU B N 1
ATOM 4977 C CA . LEU B 1 191 ? 69.239 11.980 26.905 1.00 19.69 190 LEU B CA 1
ATOM 4978 C C . LEU B 1 191 ? 68.147 13.048 26.702 1.00 20.10 190 LEU B C 1
ATOM 4979 O O . LEU B 1 191 ? 68.346 13.984 25.912 1.00 20.70 190 LEU B O 1
ATOM 4984 N N . TYR B 1 192 ? 67.036 12.903 27.427 1.00 20.12 191 TYR B N 1
ATOM 4985 C CA . TYR B 1 192 ? 65.854 13.804 27.319 1.00 20.35 191 TYR B CA 1
ATOM 4986 C C . TYR B 1 192 ? 65.353 14.216 28.711 1.00 19.91 191 TYR B C 1
ATOM 4987 O O . TYR B 1 192 ? 65.233 13.412 29.603 1.00 19.02 191 TYR B O 1
ATOM 4996 N N . ASP B 1 193 ? 65.147 15.519 28.864 1.00 21.44 192 ASP B N 1
ATOM 4997 C CA . ASP B 1 193 ? 64.512 16.122 30.059 1.00 21.60 192 ASP B CA 1
ATOM 4998 C C . ASP B 1 193 ? 63.032 15.767 30.069 1.00 21.71 192 ASP B C 1
ATOM 4999 O O . ASP B 1 193 ? 62.447 15.555 29.013 1.00 21.53 192 ASP B O 1
ATOM 5004 N N . THR B 1 194 ? 62.422 15.758 31.250 1.00 21.23 193 THR B N 1
ATOM 5005 C CA . THR B 1 194 ? 60.951 15.601 31.371 1.00 21.12 193 THR B CA 1
ATOM 5006 C C . THR B 1 194 ? 60.325 16.637 30.429 1.00 21.90 193 THR B C 1
ATOM 5007 O O . THR B 1 194 ? 60.778 17.793 30.376 1.00 20.97 193 THR B O 1
ATOM 5011 N N . HIS B 1 195 ? 59.304 16.229 29.681 1.00 21.89 194 HIS B N 1
ATOM 5012 C CA . HIS B 1 195 ? 58.737 17.125 28.680 1.00 22.45 194 HIS B CA 1
ATOM 5013 C C . HIS B 1 195 ? 57.628 18.031 29.241 1.00 23.09 194 HIS B C 1
ATOM 5014 O O . HIS B 1 195 ? 56.473 17.927 28.870 1.00 22.63 194 HIS B O 1
ATOM 5021 N N . LEU B 1 196 ? 58.039 18.977 30.082 1.00 23.86 195 LEU B N 1
ATOM 5022 C CA . LEU B 1 196 ? 57.094 19.819 30.828 1.00 24.16 195 LEU B CA 1
ATOM 5023 C C . LEU B 1 196 ? 56.291 20.797 29.949 1.00 23.87 195 LEU B C 1
ATOM 5024 O O . LEU B 1 196 ? 55.113 21.054 30.205 1.00 22.79 195 LEU B O 1
ATOM 5029 N N . GLU B 1 197 ? 56.928 21.364 28.936 1.00 23.19 196 GLU B N 1
ATOM 5030 C CA . GLU B 1 197 ? 56.258 22.314 28.053 1.00 24.73 196 GLU B CA 1
ATOM 5031 C C . GLU B 1 197 ? 55.187 21.651 27.208 1.00 24.34 196 GLU B C 1
ATOM 5032 O O . GLU B 1 197 ? 54.132 22.232 26.975 1.00 23.99 196 GLU B O 1
ATOM 5038 N N . GLU B 1 198 ? 55.471 20.429 26.756 1.00 23.09 197 GLU B N 1
ATOM 5039 C CA . GLU B 1 198 ? 54.512 19.679 25.967 1.00 23.26 197 GLU B CA 1
ATOM 5040 C C . GLU B 1 198 ? 53.388 19.208 26.824 1.00 21.71 197 GLU B C 1
ATOM 5041 O O . GLU B 1 198 ? 52.240 19.220 26.376 1.00 22.48 197 GLU B O 1
ATOM 5047 N N . ILE B 1 199 ? 53.686 18.892 28.077 1.00 20.90 198 ILE B N 1
ATOM 5048 C CA . ILE B 1 199 ? 52.632 18.576 29.039 1.00 20.21 198 ILE B CA 1
ATOM 5049 C C . ILE B 1 199 ? 51.624 19.758 29.101 1.00 19.59 198 ILE B C 1
ATOM 5050 O O . ILE B 1 199 ? 50.434 19.532 29.008 1.00 18.92 198 ILE B O 1
ATOM 5055 N N . LYS B 1 200 ? 52.099 20.978 29.246 1.00 19.28 199 LYS B N 1
ATOM 5056 C CA . LYS B 1 200 ? 51.223 22.149 29.357 1.00 19.54 199 LYS B CA 1
ATOM 5057 C C . LYS B 1 200 ? 50.386 22.298 28.081 1.00 19.83 199 LYS B C 1
ATOM 5058 O O . LYS B 1 200 ? 49.180 22.567 28.129 1.00 20.59 199 LYS B O 1
ATOM 5070 N N . ILE B 1 202 ? 49.560 19.934 25.930 1.00 20.17 201 ILE B N 1
ATOM 5071 C CA . ILE B 1 202 ? 48.600 18.833 25.844 1.00 20.67 201 ILE B CA 1
ATOM 5072 C C . ILE B 1 202 ? 47.395 19.099 26.749 1.00 20.99 201 ILE B C 1
ATOM 5073 O O . ILE B 1 202 ? 46.246 18.863 26.391 1.00 21.01 201 ILE B O 1
ATOM 5078 N N . GLN B 1 203 ? 47.676 19.592 27.934 1.00 21.65 202 GLN B N 1
ATOM 5079 C CA . GLN B 1 203 ? 46.641 19.950 28.857 1.00 21.26 202 GLN B CA 1
ATOM 5080 C C . GLN B 1 203 ? 45.697 20.990 28.264 1.00 21.08 202 GLN B C 1
ATOM 5081 O O . GLN B 1 203 ? 44.492 20.884 28.402 1.00 19.25 202 GLN B O 1
ATOM 5087 N N . ARG B 1 204 ? 46.225 21.995 27.583 1.00 20.73 203 ARG B N 1
ATOM 5088 C CA . ARG B 1 204 ? 45.348 23.020 27.010 1.00 20.52 203 ARG B CA 1
ATOM 5089 C C . ARG B 1 204 ? 44.565 22.419 25.844 1.00 19.98 203 ARG B C 1
ATOM 5090 O O . ARG B 1 204 ? 43.392 22.706 25.664 1.00 19.52 203 ARG B O 1
ATOM 5098 N N . ALA B 1 205 ? 45.210 21.526 25.105 1.00 19.41 204 ALA B N 1
ATOM 5099 C CA . ALA B 1 205 ? 44.595 20.908 23.917 1.00 20.12 204 ALA B CA 1
ATOM 5100 C C . ALA B 1 205 ? 43.377 20.097 24.312 1.00 20.63 204 ALA B C 1
ATOM 5101 O O . ALA B 1 205 ? 42.339 20.187 23.668 1.00 21.55 204 ALA B O 1
ATOM 5103 N N . ILE B 1 206 ? 43.493 19.324 25.394 1.00 22.16 205 ILE B N 1
ATOM 5104 C CA . ILE B 1 206 ? 42.378 18.467 25.834 1.00 22.33 205 ILE B CA 1
ATOM 5105 C C . ILE B 1 206 ? 41.249 19.337 26.421 1.00 23.33 205 ILE B C 1
ATOM 5106 O O . ILE B 1 206 ? 40.056 19.036 26.268 1.00 21.65 205 ILE B O 1
ATOM 5111 N N . GLN B 1 207 ? 41.605 20.436 27.059 1.00 23.56 206 GLN B N 1
ATOM 5112 C CA . GLN B 1 207 ? 40.587 21.358 27.581 1.00 25.37 206 GLN B CA 1
ATOM 5113 C C . GLN B 1 207 ? 39.772 21.992 26.476 1.00 24.26 206 GLN B C 1
ATOM 5114 O O . GLN B 1 207 ? 38.620 22.334 26.679 1.00 25.12 206 GLN B O 1
ATOM 5120 N N . ALA B 1 208 ? 40.421 22.235 25.350 1.00 23.59 207 ALA B N 1
ATOM 5121 C CA . ALA B 1 208 ? 39.799 22.850 24.182 1.00 23.08 207 ALA B CA 1
ATOM 5122 C C . ALA B 1 208 ? 39.033 21.918 23.262 1.00 22.55 207 ALA B C 1
ATOM 5123 O O . ALA B 1 208 ? 38.431 22.412 22.334 1.00 22.19 207 ALA B O 1
ATOM 5125 N N . CYS B 1 209 ? 39.096 20.589 23.439 1.00 22.07 208 CYS B N 1
ATOM 5126 C CA . CYS B 1 209 ? 38.684 19.688 22.343 1.00 22.54 208 CYS B CA 1
ATOM 5127 C C . CYS B 1 209 ? 37.182 19.541 22.195 1.00 23.34 208 CYS B C 1
ATOM 5128 O O . CYS B 1 209 ? 36.711 18.994 21.193 1.00 24.53 208 CYS B O 1
ATOM 5131 N N . GLY B 1 210 ? 36.438 20.006 23.182 1.00 23.86 209 GLY B N 1
ATOM 5132 C CA . GLY B 1 210 ? 34.986 20.065 23.065 1.00 25.33 209 GLY B CA 1
ATOM 5133 C C . GLY B 1 210 ? 34.248 18.812 23.550 1.00 25.84 209 GLY B C 1
ATOM 5134 O O . GLY B 1 210 ? 33.052 18.686 23.354 1.00 26.91 209 GLY B O 1
ATOM 5135 N N . ARG B 1 211 ? 34.956 17.905 24.189 1.00 24.91 210 ARG B N 1
ATOM 5136 C CA . ARG B 1 211 ? 34.362 16.685 24.739 1.00 24.77 210 ARG B CA 1
ATOM 5137 C C . ARG B 1 211 ? 35.016 16.395 26.091 1.00 24.93 210 ARG B C 1
ATOM 5138 O O . ARG B 1 211 ? 36.240 16.470 26.185 1.00 23.62 210 ARG B O 1
ATOM 5146 N N . PRO B 1 212 ? 34.228 16.048 27.129 1.00 24.95 211 PRO B N 1
ATOM 5147 C CA . PRO B 1 212 ? 34.833 15.593 28.400 1.00 25.01 211 PRO B CA 1
ATOM 5148 C C . PRO B 1 212 ? 35.756 14.401 28.135 1.00 24.38 211 PRO B C 1
ATOM 5149 O O . PRO B 1 212 ? 35.387 13.433 27.462 1.00 22.58 211 PRO B O 1
ATOM 5161 N N . VAL B 1 214 ? 39.333 12.323 29.911 1.00 23.69 213 VAL B N 1
ATOM 5162 C CA . VAL B 1 214 ? 40.321 12.210 30.983 1.00 23.18 213 VAL B CA 1
ATOM 5163 C C . VAL B 1 214 ? 41.715 12.145 30.357 1.00 22.80 213 VAL B C 1
ATOM 5164 O O . VAL B 1 214 ? 41.918 11.426 29.405 1.00 20.55 213 VAL B O 1
ATOM 5168 N N . LEU B 1 215 ? 42.658 12.920 30.889 1.00 23.05 214 LEU B N 1
ATOM 5169 C CA . LEU B 1 215 ? 44.063 12.841 30.491 1.00 23.24 214 LEU B CA 1
ATOM 5170 C C . LEU B 1 215 ? 44.907 12.153 31.536 1.00 23.91 214 LEU B C 1
ATOM 5171 O O . LEU B 1 215 ? 44.828 12.475 32.689 1.00 24.08 214 LEU B O 1
ATOM 5176 N N . SER B 1 216 ? 45.756 11.249 31.111 1.00 24.79 215 SER B N 1
ATOM 5177 C CA . SER B 1 216 ? 46.740 10.620 31.975 1.00 26.79 215 SER B CA 1
ATOM 5178 C C . SER B 1 216 ? 48.145 10.777 31.386 1.00 27.80 215 SER B C 1
ATOM 5179 O O . SER B 1 216 ? 48.401 10.458 30.234 1.00 26.58 215 SER B O 1
ATOM 5182 N N . LEU B 1 217 ? 49.043 11.302 32.195 1.00 29.60 216 LEU B N 1
ATOM 5183 C CA . LEU B 1 217 ? 50.374 11.673 31.776 1.00 32.39 216 LEU B CA 1
ATOM 5184 C C . LEU B 1 217 ? 51.505 11.148 32.657 1.00 34.58 216 LEU B C 1
ATOM 5185 O O . LEU B 1 217 ? 52.651 11.139 32.242 1.00 34.80 216 LEU B O 1
ATOM 5190 N N . SER B 1 218 ? 51.170 10.762 33.881 1.00 35.99 217 SER B N 1
ATOM 5191 C CA . SER B 1 218 ? 52.121 10.605 34.980 1.00 37.27 217 SER B CA 1
ATOM 5192 C C . SER B 1 218 ? 52.689 9.283 34.838 1.00 38.10 217 SER B C 1
ATOM 5193 O O . SER B 1 218 ? 51.947 8.294 34.758 1.00 38.99 217 SER B O 1
ATOM 5195 N N . PRO B 1 219 ? 54.012 9.229 34.739 1.00 38.09 218 PRO B N 1
ATOM 5196 C CA . PRO B 1 219 ? 54.462 7.887 34.950 1.00 37.95 218 PRO B CA 1
ATOM 5197 C C . PRO B 1 219 ? 54.309 7.686 36.471 1.00 36.98 218 PRO B C 1
ATOM 5198 O O . PRO B 1 219 ? 54.356 8.674 37.258 1.00 39.85 218 PRO B O 1
ATOM 5202 N N . GLY B 1 220 ? 54.101 6.461 36.885 1.00 33.88 219 GLY B N 1
ATOM 5203 C CA . GLY B 1 220 ? 53.875 6.166 38.301 1.00 31.81 219 GLY B CA 1
ATOM 5204 C C . GLY B 1 220 ? 55.192 6.202 39.052 1.00 29.32 219 GLY B C 1
ATOM 5205 O O . GLY B 1 220 ? 56.106 6.915 38.646 1.00 29.03 219 GLY B O 1
ATOM 5206 N N . PRO B 1 221 ? 55.286 5.448 40.156 1.00 26.76 220 PRO B N 1
ATOM 5207 C CA . PRO B 1 221 ? 56.499 5.388 40.968 1.00 25.10 220 PRO B CA 1
ATOM 5208 C C . PRO B 1 221 ? 57.739 5.012 40.136 1.00 25.31 220 PRO B C 1
ATOM 5209 O O . PRO B 1 221 ? 57.714 4.053 39.373 1.00 23.94 220 PRO B O 1
ATOM 5213 N N . ALA B 1 222 ? 58.804 5.803 40.294 1.00 24.74 221 ALA B N 1
ATOM 5214 C CA . ALA B 1 222 ? 60.038 5.636 39.542 1.00 25.23 221 ALA B CA 1
ATOM 5215 C C . ALA B 1 222 ? 60.792 4.359 39.937 1.00 25.32 221 ALA B C 1
ATOM 5216 O O . ALA B 1 222 ? 60.635 3.845 41.025 1.00 22.12 221 ALA B O 1
ATOM 5218 N N . PRO B 1 223 ? 61.618 3.871 39.016 1.00 27.76 222 PRO B N 1
ATOM 5219 C CA . PRO B 1 223 ? 62.444 2.686 39.171 1.00 29.05 222 PRO B CA 1
ATOM 5220 C C . PRO B 1 223 ? 63.455 2.907 40.254 1.00 29.53 222 PRO B C 1
ATOM 5221 O O . PRO B 1 223 ? 63.849 4.025 40.527 1.00 28.23 222 PRO B O 1
ATOM 5225 N N A ILE B 1 224 ? 63.802 1.808 40.905 0.50 29.86 223 ILE B N 1
ATOM 5226 N N B ILE B 1 224 ? 63.888 1.802 40.830 0.50 30.21 223 ILE B N 1
ATOM 5227 C CA A ILE B 1 224 ? 64.798 1.754 41.963 0.50 31.05 223 ILE B CA 1
ATOM 5228 C CA B ILE B 1 224 ? 64.815 1.795 41.936 0.50 31.65 223 ILE B CA 1
ATOM 5229 C C A ILE B 1 224 ? 65.931 0.837 41.496 0.50 32.01 223 ILE B C 1
ATOM 5230 C C B ILE B 1 224 ? 65.878 0.733 41.619 0.50 32.33 223 ILE B C 1
ATOM 5231 O O A ILE B 1 224 ? 65.774 0.108 40.507 0.50 32.39 223 ILE B O 1
ATOM 5232 O O B ILE B 1 224 ? 65.621 -0.200 40.854 0.50 32.83 223 ILE B O 1
ATOM 5241 N N . LYS B 1 225 ? 67.066 0.891 42.175 1.00 33.07 224 LYS B N 1
ATOM 5242 C CA . LYS B 1 225 ? 68.237 0.012 41.823 1.00 35.27 224 LYS B CA 1
ATOM 5243 C C . LYS B 1 225 ? 68.143 -1.366 42.510 1.00 36.58 224 LYS B C 1
ATOM 5244 O O . LYS B 1 225 ? 67.371 -2.239 42.067 1.00 37.91 224 LYS B O 1
ATOM 5248 N N . TRP B 1 237 ? 65.274 -9.443 29.537 1.00 60.86 236 TRP B N 1
ATOM 5249 C CA . TRP B 1 237 ? 63.931 -8.864 29.320 1.00 60.98 236 TRP B CA 1
ATOM 5250 C C . TRP B 1 237 ? 63.591 -7.807 30.379 1.00 60.37 236 TRP B C 1
ATOM 5251 O O . TRP B 1 237 ? 62.730 -6.943 30.162 1.00 59.81 236 TRP B O 1
ATOM 5262 N N . ARG B 1 238 ? 64.273 -7.913 31.520 1.00 59.58 237 ARG B N 1
ATOM 5263 C CA . ARG B 1 238 ? 63.983 -7.092 32.703 1.00 59.05 237 ARG B CA 1
ATOM 5264 C C . ARG B 1 238 ? 64.371 -5.668 32.400 1.00 57.98 237 ARG B C 1
ATOM 5265 O O . ARG B 1 238 ? 64.139 -4.758 33.202 1.00 57.43 237 ARG B O 1
ATOM 5273 N N . ILE B 1 239 ? 64.956 -5.506 31.214 1.00 56.87 238 ILE B N 1
ATOM 5274 C CA . ILE B 1 239 ? 65.438 -4.196 30.738 1.00 55.94 238 ILE B CA 1
ATOM 5275 C C . ILE B 1 239 ? 64.256 -3.207 30.504 1.00 54.49 238 ILE B C 1
ATOM 5276 O O . ILE B 1 239 ? 64.425 -1.972 30.589 1.00 55.00 238 ILE B O 1
ATOM 5281 N N . THR B 1 240 ? 63.072 -3.781 30.252 1.00 52.23 239 THR B N 1
ATOM 5282 C CA . THR B 1 240 ? 61.806 -3.043 30.134 1.00 50.29 239 THR B CA 1
ATOM 5283 C C . THR B 1 240 ? 61.451 -2.320 31.443 1.00 49.08 239 THR B C 1
ATOM 5284 O O . THR B 1 240 ? 61.780 -2.783 32.539 1.00 48.75 239 THR B O 1
ATOM 5288 N N . ASP B 1 241 ? 60.789 -1.186 31.317 1.00 47.07 240 ASP B N 1
ATOM 5289 C CA . ASP B 1 241 ? 60.294 -0.461 32.484 1.00 46.44 240 ASP B CA 1
ATOM 5290 C C . ASP B 1 241 ? 58.888 -0.969 32.827 1.00 43.96 240 ASP B C 1
ATOM 5291 O O . ASP B 1 241 ? 58.321 -0.627 33.861 1.00 43.97 240 ASP B O 1
ATOM 5296 N N . ASP B 1 242 ? 58.300 -1.735 31.920 1.00 40.91 241 ASP B N 1
ATOM 5297 C CA . ASP B 1 242 ? 56.914 -2.178 32.110 1.00 38.72 241 ASP B CA 1
ATOM 5298 C C . ASP B 1 242 ? 56.799 -3.194 33.250 1.00 36.33 241 ASP B C 1
ATOM 5299 O O . ASP B 1 242 ? 57.624 -4.097 33.385 1.00 34.54 241 ASP B O 1
ATOM 5304 N N . PHE B 1 243 ? 55.720 -3.067 34.014 1.00 34.11 242 PHE B N 1
ATOM 5305 C CA . PHE B 1 243 ? 55.415 -4.033 35.071 1.00 31.77 242 PHE B CA 1
ATOM 5306 C C . PHE B 1 243 ? 54.807 -5.292 34.434 1.00 30.40 242 PHE B C 1
ATOM 5307 O O . PHE B 1 243 ? 53.988 -5.212 33.530 1.00 29.83 242 PHE B O 1
ATOM 5315 N N . TRP B 1 244 ? 55.240 -6.441 34.931 1.00 28.89 243 TRP B N 1
ATOM 5316 C CA . TRP B 1 244 ? 54.810 -7.760 34.445 1.00 27.95 243 TRP B CA 1
ATOM 5317 C C . TRP B 1 244 ? 54.682 -8.797 35.564 1.00 27.01 243 TRP B C 1
ATOM 5318 O O . TRP B 1 244 ? 55.019 -8.536 36.709 1.00 25.99 243 TRP B O 1
ATOM 5329 N N . ASP B 1 245 ? 54.180 -9.971 35.186 1.00 26.78 244 ASP B N 1
ATOM 5330 C CA . ASP B 1 245 ? 53.925 -11.109 36.100 1.00 26.35 244 ASP B CA 1
ATOM 5331 C C . ASP B 1 245 ? 55.226 -11.802 36.554 1.00 26.05 244 ASP B C 1
ATOM 5332 O O . ASP B 1 245 ? 55.592 -12.909 36.148 1.00 25.01 244 ASP B O 1
ATOM 5337 N N . ASP B 1 246 ? 55.896 -11.146 37.478 1.00 25.85 245 ASP B N 1
ATOM 5338 C CA . ASP B 1 246 ? 57.152 -11.611 38.022 1.00 26.39 245 ASP B CA 1
ATOM 5339 C C . ASP B 1 246 ? 57.284 -11.101 39.445 1.00 25.75 245 ASP B C 1
ATOM 5340 O O . ASP B 1 246 ? 57.150 -9.929 39.684 1.00 25.02 245 ASP B O 1
ATOM 5345 N N . TRP B 1 247 ? 57.464 -12.023 40.379 1.00 24.47 246 TRP B N 1
ATOM 5346 C CA . TRP B 1 247 ? 57.509 -11.678 41.794 1.00 24.42 246 TRP B CA 1
ATOM 5347 C C . TRP B 1 247 ? 58.553 -10.591 42.101 1.00 24.68 246 TRP B C 1
ATOM 5348 O O . TRP B 1 247 ? 58.266 -9.676 42.862 1.00 23.96 246 TRP B O 1
ATOM 5359 N N . SER B 1 248 ? 59.741 -10.645 41.520 1.00 24.41 247 SER B N 1
ATOM 5360 C CA . SER B 1 248 ? 60.721 -9.657 41.904 1.00 26.30 247 SER B CA 1
ATOM 5361 C C . SER B 1 248 ? 60.269 -8.236 41.518 1.00 25.72 247 SER B C 1
ATOM 5362 O O . SER B 1 248 ? 60.577 -7.285 42.227 1.00 25.48 247 SER B O 1
ATOM 5365 N N . LEU B 1 249 ? 59.495 -8.097 40.442 1.00 25.22 248 LEU B N 1
ATOM 5366 C CA . LEU B 1 249 ? 58.961 -6.766 40.059 1.00 25.01 248 LEU B CA 1
ATOM 5367 C C . LEU B 1 249 ? 57.886 -6.322 41.031 1.00 24.20 248 LEU B C 1
ATOM 5368 O O . LEU B 1 249 ? 57.777 -5.145 41.361 1.00 24.19 248 LEU B O 1
ATOM 5373 N N . LEU B 1 250 ? 57.061 -7.267 41.471 1.00 23.77 249 LEU B N 1
ATOM 5374 C CA . LEU B 1 250 ? 56.005 -6.966 42.438 1.00 24.14 249 LEU B CA 1
ATOM 5375 C C . LEU B 1 250 ? 56.628 -6.622 43.792 1.00 24.00 249 LEU B C 1
ATOM 5376 O O . LEU B 1 250 ? 56.274 -5.638 44.428 1.00 24.86 249 LEU B O 1
ATOM 5381 N N . TYR B 1 251 ? 57.609 -7.405 44.198 1.00 24.43 250 TYR B N 1
ATOM 5382 C CA . TYR B 1 251 ? 58.366 -7.128 45.421 1.00 24.94 250 TYR B CA 1
ATOM 5383 C C . TYR B 1 251 ? 58.926 -5.690 45.395 1.00 25.12 250 TYR B C 1
ATOM 5384 O O . TYR B 1 251 ? 58.741 -4.957 46.368 1.00 25.06 250 TYR B O 1
ATOM 5393 N N . GLN B 1 252 ? 59.551 -5.302 44.281 1.00 24.66 251 GLN B N 1
ATOM 5394 C CA . GLN B 1 252 ? 60.193 -3.988 44.169 1.00 25.96 251 GLN B CA 1
ATOM 5395 C C . GLN B 1 252 ? 59.168 -2.860 44.177 1.00 25.44 251 GLN B C 1
ATOM 5396 O O . GLN B 1 252 ? 59.454 -1.734 44.617 1.00 25.15 251 GLN B O 1
ATOM 5407 N N . PHE B 1 254 ? 56.727 -2.443 46.045 1.00 23.47 253 PHE B N 1
ATOM 5408 C CA . PHE B 1 254 ? 56.489 -2.022 47.428 1.00 23.56 253 PHE B CA 1
ATOM 5409 C C . PHE B 1 254 ? 57.436 -0.895 47.838 1.00 23.89 253 PHE B C 1
ATOM 5410 O O . PHE B 1 254 ? 56.989 0.136 48.367 1.00 24.28 253 PHE B O 1
ATOM 5418 N N . GLU B 1 255 ? 58.726 -1.063 47.577 1.00 23.69 254 GLU B N 1
ATOM 5419 C CA . GLU B 1 255 ? 59.672 0.011 47.858 1.00 24.74 254 GLU B CA 1
ATOM 5420 C C . GLU B 1 255 ? 59.493 1.244 46.946 1.00 24.43 254 GLU B C 1
ATOM 5421 O O . GLU B 1 255 ? 59.658 2.390 47.377 1.00 24.93 254 GLU B O 1
ATOM 5427 N N . ARG B 1 256 ? 59.119 1.015 45.688 1.00 24.49 255 ARG B N 1
ATOM 5428 C CA . ARG B 1 256 ? 58.991 2.114 44.740 1.00 23.82 255 ARG B CA 1
ATOM 5429 C C . ARG B 1 256 ? 57.839 2.998 45.196 1.00 23.85 255 ARG B C 1
ATOM 5430 O O . ARG B 1 256 ? 57.889 4.222 45.116 1.00 23.35 255 ARG B O 1
ATOM 5438 N N . CYS B 1 257 ? 56.786 2.365 45.671 1.00 23.99 256 CYS B N 1
ATOM 5439 C CA . CYS B 1 257 ? 55.632 3.098 46.255 1.00 25.09 256 CYS B CA 1
ATOM 5440 C C . CYS B 1 257 ? 55.963 3.863 47.530 1.00 25.13 256 CYS B C 1
ATOM 5441 O O . CYS B 1 257 ? 55.528 4.984 47.691 1.00 27.16 256 CYS B O 1
ATOM 5444 N N . GLU B 1 258 ? 56.724 3.268 48.433 1.00 25.85 257 GLU B N 1
ATOM 5445 C CA . GLU B 1 258 ? 57.179 3.974 49.649 1.00 26.36 257 GLU B CA 1
ATOM 5446 C C . GLU B 1 258 ? 57.946 5.263 49.304 1.00 25.46 257 GLU B C 1
ATOM 5447 O O . GLU B 1 258 ? 57.718 6.321 49.902 1.00 24.99 257 GLU B O 1
ATOM 5453 N N . VAL B 1 259 ? 58.859 5.148 48.342 1.00 24.44 258 VAL B N 1
ATOM 5454 C CA . VAL B 1 259 ? 59.686 6.252 47.895 1.00 23.84 258 VAL B CA 1
ATOM 5455 C C . VAL B 1 259 ? 58.797 7.308 47.223 1.00 24.35 258 VAL B C 1
ATOM 5456 O O . VAL B 1 259 ? 58.921 8.503 47.496 1.00 24.35 258 VAL B O 1
ATOM 5460 N N . TRP B 1 260 ? 57.880 6.862 46.381 1.00 24.58 259 TRP B N 1
ATOM 5461 C CA . TRP B 1 260 ? 56.992 7.782 45.660 1.00 24.49 259 TRP B CA 1
ATOM 5462 C C . TRP B 1 260 ? 56.212 8.644 46.677 1.00 23.88 259 TRP B C 1
ATOM 5463 O O . TRP B 1 260 ? 56.116 9.866 46.526 1.00 23.26 259 TRP B O 1
ATOM 5474 N N . GLU B 1 261 ? 55.736 8.012 47.740 1.00 23.47 260 GLU B N 1
ATOM 5475 C CA . GLU B 1 261 ? 54.853 8.654 48.701 1.00 24.15 260 GLU B CA 1
ATOM 5476 C C . GLU B 1 261 ? 55.553 9.718 49.524 1.00 25.60 260 GLU B C 1
ATOM 5477 O O . GLU B 1 261 ? 54.909 10.631 50.026 1.00 25.01 260 GLU B O 1
ATOM 5483 N N . LYS B 1 262 ? 56.863 9.625 49.656 1.00 26.07 261 LYS B N 1
ATOM 5484 C CA . LYS B 1 262 ? 57.586 10.543 50.529 1.00 27.15 261 LYS B CA 1
ATOM 5485 C C . LYS B 1 262 ? 58.187 11.712 49.766 1.00 27.04 261 LYS B C 1
ATOM 5486 O O . LYS B 1 262 ? 58.914 12.543 50.324 1.00 26.11 261 LYS B O 1
ATOM 5490 N N . HIS B 1 263 ? 57.839 11.799 48.488 1.00 26.41 262 HIS B N 1
ATOM 5491 C CA . HIS B 1 263 ? 58.179 12.956 47.708 1.00 27.12 262 HIS B CA 1
ATOM 5492 C C . HIS B 1 263 ? 57.034 13.945 47.552 1.00 26.55 262 HIS B C 1
ATOM 5493 O O . HIS B 1 263 ? 55.889 13.657 47.900 1.00 26.53 262 HIS B O 1
ATOM 5500 N N . ILE B 1 264 ? 57.367 15.118 47.032 1.00 25.73 263 ILE B N 1
ATOM 5501 C CA . ILE B 1 264 ? 56.381 16.195 46.888 1.00 25.78 263 ILE B CA 1
ATOM 5502 C C . ILE B 1 264 ? 55.428 15.947 45.718 1.00 27.46 263 ILE B C 1
ATOM 5503 O O . ILE B 1 264 ? 54.224 16.230 45.816 1.00 29.54 263 ILE B O 1
ATOM 5508 N N . GLY B 1 265 ? 55.976 15.443 44.614 1.00 28.43 264 GLY B N 1
ATOM 5509 C CA . GLY B 1 265 ? 55.279 15.357 43.327 1.00 29.71 264 GLY B CA 1
ATOM 5510 C C . GLY B 1 265 ? 54.400 14.122 43.211 1.00 31.08 264 GLY B C 1
ATOM 5511 O O . GLY B 1 265 ? 54.722 13.107 42.509 1.00 31.72 264 GLY B O 1
ATOM 5512 N N . THR B 1 266 ? 53.242 14.237 43.859 1.00 30.99 265 THR B N 1
ATOM 5513 C CA . THR B 1 266 ? 52.365 13.086 44.079 1.00 31.22 265 THR B CA 1
ATOM 5514 C C . THR B 1 266 ? 50.938 13.423 43.736 1.00 30.76 265 THR B C 1
ATOM 5515 O O . THR B 1 266 ? 50.065 12.653 44.086 1.00 31.72 265 THR B O 1
ATOM 5519 N N . GLY B 1 267 ? 50.739 14.581 43.092 1.00 30.48 266 GLY B N 1
ATOM 5520 C CA . GLY B 1 267 ? 49.441 15.152 42.729 1.00 30.31 266 GLY B CA 1
ATOM 5521 C C . GLY B 1 267 ? 48.701 14.397 41.627 1.00 30.34 266 GLY B C 1
ATOM 5522 O O . GLY B 1 267 ? 47.957 14.974 40.885 1.00 30.39 266 GLY B O 1
ATOM 5523 N N . HIS B 1 268 ? 48.941 13.102 41.525 1.00 30.28 267 HIS B N 1
ATOM 5524 C CA . HIS B 1 268 ? 48.360 12.243 40.487 1.00 31.06 267 HIS B CA 1
ATOM 5525 C C . HIS B 1 268 ? 48.372 10.838 41.027 1.00 30.09 267 HIS B C 1
ATOM 5526 O O . HIS B 1 268 ? 49.049 10.573 42.007 1.00 28.63 267 HIS B O 1
ATOM 5533 N N . TRP B 1 269 ? 47.592 9.951 40.431 1.00 29.06 268 TRP B N 1
ATOM 5534 C CA . TRP B 1 269 ? 47.523 8.605 40.910 1.00 29.55 268 TRP B CA 1
ATOM 5535 C C . TRP B 1 269 ? 48.900 7.965 40.799 1.00 30.02 268 TRP B C 1
ATOM 5536 O O . TRP B 1 269 ? 49.604 8.179 39.815 1.00 30.19 268 TRP B O 1
ATOM 5547 N N . PRO B 1 270 ? 49.286 7.176 41.797 1.00 29.55 269 PRO B N 1
ATOM 5548 C CA . PRO B 1 270 ? 50.487 6.405 41.577 1.00 30.42 269 PRO B CA 1
ATOM 5549 C C . PRO B 1 270 ? 50.192 5.238 40.695 1.00 31.41 269 PRO B C 1
ATOM 5550 O O . PRO B 1 270 ? 49.697 4.211 41.161 1.00 31.68 269 PRO B O 1
ATOM 5554 N N . ASP B 1 271 ? 50.606 5.356 39.450 1.00 32.22 270 ASP B N 1
ATOM 5555 C CA . ASP B 1 271 ? 50.323 4.311 38.501 1.00 33.69 270 ASP B CA 1
ATOM 5556 C C . ASP B 1 271 ? 51.339 3.153 38.563 1.00 33.15 270 ASP B C 1
ATOM 5557 O O . ASP B 1 271 ? 52.452 3.221 38.034 1.00 34.28 270 ASP B O 1
ATOM 5562 N N . CYS B 1 272 ? 50.903 2.093 39.207 1.00 31.91 271 CYS B N 1
ATOM 5563 C CA . CYS B 1 272 ? 51.739 0.945 39.514 1.00 32.50 271 CYS B CA 1
ATOM 5564 C C . CYS B 1 272 ? 51.928 -0.016 38.349 1.00 31.28 271 CYS B C 1
ATOM 5565 O O . CYS B 1 272 ? 52.845 -0.825 38.340 1.00 31.26 271 CYS B O 1
ATOM 5568 N N . GLY B 1 273 ? 51.065 0.105 37.363 1.00 30.61 272 GLY B N 1
ATOM 5569 C CA . GLY B 1 273 ? 51.131 -0.718 36.161 1.00 29.53 272 GLY B CA 1
ATOM 5570 C C . GLY B 1 273 ? 49.841 -1.449 35.901 1.00 28.04 272 GLY B C 1
ATOM 5571 O O . GLY B 1 273 ? 48.968 -1.558 36.756 1.00 27.58 272 GLY B O 1
ATOM 5580 N N . LEU B 1 275 ? 47.492 -4.643 35.372 1.00 26.18 274 LEU B N 1
ATOM 5581 C CA . LEU B 1 275 ? 47.396 -5.859 36.125 1.00 27.08 274 LEU B CA 1
ATOM 5582 C C . LEU B 1 275 ? 47.607 -7.051 35.209 1.00 27.18 274 LEU B C 1
ATOM 5583 O O . LEU B 1 275 ? 46.724 -7.339 34.397 1.00 27.52 274 LEU B O 1
ATOM 5588 N N . PRO B 1 276 ? 48.778 -7.766 35.336 1.00 27.03 275 PRO B N 1
ATOM 5589 C CA . PRO B 1 276 ? 48.999 -8.916 34.481 1.00 26.16 275 PRO B CA 1
ATOM 5590 C C . PRO B 1 276 ? 48.368 -10.148 35.081 1.00 26.73 275 PRO B C 1
ATOM 5591 O O . PRO B 1 276 ? 49.016 -10.970 35.714 1.00 27.14 275 PRO B O 1
ATOM 5595 N N . LEU B 1 277 ? 47.085 -10.260 34.838 1.00 26.68 276 LEU B N 1
ATOM 5596 C CA . LEU B 1 277 ? 46.266 -11.260 35.458 1.00 26.65 276 LEU B CA 1
ATOM 5597 C C . LEU B 1 277 ? 45.621 -12.034 34.318 1.00 26.57 276 LEU B C 1
ATOM 5598 O O . LEU B 1 277 ? 45.504 -11.535 33.170 1.00 26.59 276 LEU B O 1
ATOM 5603 N N . GLY B 1 278 ? 45.241 -13.269 34.592 1.00 26.16 277 GLY B N 1
ATOM 5604 C CA . GLY B 1 278 ? 44.540 -14.057 33.580 1.00 25.77 277 GLY B CA 1
ATOM 5605 C C . GLY B 1 278 ? 45.387 -14.347 32.350 1.00 24.77 277 GLY B C 1
ATOM 5606 O O . GLY B 1 278 ? 46.557 -14.638 32.439 1.00 24.03 277 GLY B O 1
ATOM 5607 N N . HIS B 1 279 ? 44.764 -14.271 31.193 1.00 24.41 278 HIS B N 1
ATOM 5608 C CA . HIS B 1 279 ? 45.406 -14.685 29.942 1.00 24.63 278 HIS B CA 1
ATOM 5609 C C . HIS B 1 279 ? 46.077 -13.515 29.235 1.00 24.36 278 HIS B C 1
ATOM 5610 O O . HIS B 1 279 ? 45.413 -12.597 28.762 1.00 24.47 278 HIS B O 1
ATOM 5617 N N . ILE B 1 280 ? 47.409 -13.600 29.156 1.00 24.50 279 ILE B N 1
ATOM 5618 C CA . ILE B 1 280 ? 48.274 -12.514 28.683 1.00 24.98 279 ILE B CA 1
ATOM 5619 C C . ILE B 1 280 ? 49.325 -13.046 27.695 1.00 25.66 279 ILE B C 1
ATOM 5620 O O . ILE B 1 280 ? 49.469 -14.251 27.512 1.00 24.08 279 ILE B O 1
ATOM 5625 N N . GLY B 1 281 ? 50.073 -12.142 27.077 1.00 26.06 280 GLY B N 1
ATOM 5626 C CA . GLY B 1 281 ? 51.128 -12.551 26.161 1.00 26.40 280 GLY B CA 1
ATOM 5627 C C . GLY B 1 281 ? 50.659 -13.104 24.820 1.00 27.00 280 GLY B C 1
ATOM 5628 O O . GLY B 1 281 ? 51.432 -13.753 24.119 1.00 26.68 280 GLY B O 1
ATOM 5629 N N . ILE B 1 282 ? 49.403 -12.870 24.451 1.00 27.60 281 ILE B N 1
ATOM 5630 C CA . ILE B 1 282 ? 48.886 -13.466 23.229 1.00 28.16 281 ILE B CA 1
ATOM 5631 C C . ILE B 1 282 ? 49.701 -12.903 22.054 1.00 29.16 281 ILE B C 1
ATOM 5632 O O . ILE B 1 282 ? 50.146 -13.646 21.177 1.00 30.22 281 ILE B O 1
ATOM 5637 N N A ARG B 1 283 ? 49.899 -11.593 22.121 0.15 26.50 282 ARG B N 1
ATOM 5638 N N B ARG B 1 283 ? 49.922 -11.596 21.989 0.85 32.62 282 ARG B N 1
ATOM 5639 C CA A ARG B 1 283 ? 50.794 -10.862 21.238 0.15 24.84 282 ARG B CA 1
ATOM 5640 C CA B ARG B 1 283 ? 50.723 -11.052 20.865 0.85 35.45 282 ARG B CA 1
ATOM 5641 C C A ARG B 1 283 ? 51.414 -9.686 21.992 0.15 23.02 282 ARG B C 1
ATOM 5642 C C B ARG B 1 283 ? 52.056 -10.336 21.118 0.85 38.97 282 ARG B C 1
ATOM 5643 O O A ARG B 1 283 ? 51.603 -8.619 21.425 0.15 22.88 282 ARG B O 1
ATOM 5644 O O B ARG B 1 283 ? 53.070 -10.706 20.497 0.85 41.34 282 ARG B O 1
ATOM 5659 N N A SER B 1 284 ? 51.733 -9.880 23.264 0.15 21.76 283 SER B N 1
ATOM 5660 N N B SER B 1 284 ? 52.157 -9.336 21.947 0.85 41.52 283 SER B N 1
ATOM 5661 C CA A SER B 1 284 ? 52.405 -8.842 24.063 0.15 21.12 283 SER B CA 1
ATOM 5662 C CA B SER B 1 284 ? 53.552 -8.789 22.153 0.85 44.42 283 SER B CA 1
ATOM 5663 C C A SER B 1 284 ? 53.814 -8.501 23.517 0.15 20.56 283 SER B C 1
ATOM 5664 C C B SER B 1 284 ? 54.626 -8.573 20.984 0.85 45.90 283 SER B C 1
ATOM 5665 O O A SER B 1 284 ? 54.463 -9.330 22.849 0.15 25.40 283 SER B O 1
ATOM 5666 O O B SER B 1 284 ? 54.703 -9.276 19.944 0.85 45.90 283 SER B O 1
ATOM 5671 N N A VAL B 1 285 ? 54.302 -7.295 23.804 0.15 18.38 284 VAL B N 1
ATOM 5672 N N B VAL B 1 285 ? 55.506 -7.600 21.272 0.85 47.29 284 VAL B N 1
ATOM 5673 C CA A VAL B 1 285 ? 55.489 -6.788 23.117 0.15 15.93 284 VAL B CA 1
ATOM 5674 C CA B VAL B 1 285 ? 56.690 -7.266 20.456 0.85 47.91 284 VAL B CA 1
ATOM 5675 C C A VAL B 1 285 ? 56.775 -6.814 23.970 0.15 14.64 284 VAL B C 1
ATOM 5676 C C B VAL B 1 285 ? 57.662 -8.432 20.182 0.85 47.72 284 VAL B C 1
ATOM 5677 O O A VAL B 1 285 ? 57.891 -6.759 23.438 0.15 13.60 284 VAL B O 1
ATOM 5678 O O B VAL B 1 285 ? 58.330 -8.449 19.153 0.85 48.51 284 VAL B O 1
ATOM 5683 N N A ASP B 1 286 ? 56.612 -6.881 25.285 0.15 12.53 285 ASP B N 1
ATOM 5684 N N B ASP B 1 286 ? 57.757 -9.383 21.105 0.85 47.21 285 ASP B N 1
ATOM 5685 C CA A ASP B 1 286 ? 57.738 -7.054 26.186 0.15 11.81 285 ASP B CA 1
ATOM 5686 C CA B ASP B 1 286 ? 58.703 -10.489 20.968 0.85 46.55 285 ASP B CA 1
ATOM 5687 C C A ASP B 1 286 ? 57.300 -7.966 27.317 0.15 11.40 285 ASP B C 1
ATOM 5688 C C B ASP B 1 286 ? 58.014 -11.761 20.444 0.85 45.89 285 ASP B C 1
ATOM 5689 O O A ASP B 1 286 ? 56.258 -8.599 27.216 0.15 10.94 285 ASP B O 1
ATOM 5690 O O B ASP B 1 286 ? 58.567 -12.860 20.523 0.85 46.26 285 ASP B O 1
ATOM 5697 N N A GLY B 1 287 ? 58.093 -8.040 28.380 0.15 11.29 286 GLY B N 1
ATOM 5698 N N B GLY B 1 287 ? 56.815 -11.598 19.890 0.85 44.49 286 GLY B N 1
ATOM 5699 C CA A GLY B 1 287 ? 57.723 -8.809 29.558 0.15 11.46 286 GLY B CA 1
ATOM 5700 C CA B GLY B 1 287 ? 56.053 -12.742 19.350 0.85 43.26 286 GLY B CA 1
ATOM 5701 C C A GLY B 1 287 ? 58.194 -10.244 29.449 0.15 11.62 286 GLY B C 1
ATOM 5702 C C B GLY B 1 287 ? 55.018 -13.368 20.288 0.85 41.74 286 GLY B C 1
ATOM 5703 O O A GLY B 1 287 ? 58.831 -10.613 28.473 0.15 11.57 286 GLY B O 1
ATOM 5704 O O B GLY B 1 287 ? 54.845 -12.926 21.426 0.85 41.42 286 GLY B O 1
ATOM 5705 N N A PRO B 1 288 ? 57.909 -11.062 30.465 0.15 11.74 287 PRO B N 1
ATOM 5706 N N B PRO B 1 288 ? 54.315 -14.411 19.802 0.85 40.24 287 PRO B N 1
ATOM 5707 C CA A PRO B 1 288 ? 58.377 -12.433 30.398 0.15 12.41 287 PRO B CA 1
ATOM 5708 C CA B PRO B 1 288 ? 53.264 -15.148 20.524 0.85 39.28 287 PRO B CA 1
ATOM 5709 C C A PRO B 1 288 ? 57.909 -13.099 29.109 0.15 13.16 287 PRO B C 1
ATOM 5710 C C B PRO B 1 288 ? 53.776 -16.265 21.441 0.85 37.65 287 PRO B C 1
ATOM 5711 O O A PRO B 1 288 ? 57.043 -12.578 28.412 0.15 13.30 287 PRO B O 1
ATOM 5712 O O B PRO B 1 288 ? 52.993 -16.886 22.166 0.85 36.39 287 PRO B O 1
ATOM 5719 N N A GLY B 1 289 ? 58.492 -14.228 28.763 0.15 14.09 288 GLY B N 1
ATOM 5720 N N B GLY B 1 289 ? 55.082 -16.507 21.425 0.85 36.00 288 GLY B N 1
ATOM 5721 C CA A GLY B 1 289 ? 58.123 -14.863 27.516 0.15 14.90 288 GLY B CA 1
ATOM 5722 C CA B GLY B 1 289 ? 55.609 -17.656 22.146 0.85 34.19 288 GLY B CA 1
ATOM 5723 C C A GLY B 1 289 ? 56.901 -15.733 27.686 0.15 15.88 288 GLY B C 1
ATOM 5724 C C B GLY B 1 289 ? 55.310 -17.584 23.632 0.85 33.38 288 GLY B C 1
ATOM 5725 O O A GLY B 1 289 ? 56.743 -16.393 28.712 0.15 15.99 288 GLY B O 1
ATOM 5726 O O B GLY B 1 289 ? 55.260 -18.624 24.307 0.85 34.26 288 GLY B O 1
ATOM 5727 N N A GLY B 1 290 ? 56.023 -15.718 26.686 0.15 17.02 289 GLY B N 1
ATOM 5728 N N B GLY B 1 290 ? 55.142 -16.350 24.141 0.85 31.20 289 GLY B N 1
ATOM 5729 C CA A GLY B 1 290 ? 55.038 -16.783 26.531 0.15 18.09 289 GLY B CA 1
ATOM 5730 C CA B GLY B 1 290 ? 55.006 -16.059 25.584 0.85 28.70 289 GLY B CA 1
ATOM 5731 C C A GLY B 1 290 ? 53.568 -16.428 26.628 0.15 19.12 289 GLY B C 1
ATOM 5732 C C B GLY B 1 290 ? 53.565 -16.072 26.041 0.85 27.48 289 GLY B C 1
ATOM 5733 O O A GLY B 1 290 ? 53.068 -16.093 27.701 0.15 18.93 289 GLY B O 1
ATOM 5734 O O B GLY B 1 290 ? 53.248 -15.688 27.157 0.85 26.07 289 GLY B O 1
ATOM 5735 N N A ASP B 1 291 ? 52.868 -16.527 25.500 0.15 20.50 290 ASP B N 1
ATOM 5736 N N B ASP B 1 291 ? 52.693 -16.520 25.147 0.85 25.91 290 ASP B N 1
ATOM 5737 C CA A ASP B 1 291 ? 51.417 -16.566 25.512 0.15 21.67 290 ASP B CA 1
ATOM 5738 C CA B ASP B 1 291 ? 51.264 -16.634 25.409 0.85 25.48 290 ASP B CA 1
ATOM 5739 C C A ASP B 1 291 ? 51.054 -17.589 26.577 0.15 22.83 290 ASP B C 1
ATOM 5740 C C B ASP B 1 291 ? 51.054 -17.592 26.575 0.85 24.98 290 ASP B C 1
ATOM 5741 O O A ASP B 1 291 ? 51.420 -18.759 26.483 0.15 23.19 290 ASP B O 1
ATOM 5742 O O B ASP B 1 291 ? 51.552 -18.713 26.560 0.85 26.00 290 ASP B O 1
ATOM 5751 N N . ARG B 1 292 ? 50.340 -17.127 27.593 1.00 24.50 291 ARG B N 1
ATOM 5752 C CA . ARG B 1 292 ? 50.297 -17.813 28.883 1.00 25.03 291 ARG B CA 1
ATOM 5753 C C . ARG B 1 292 ? 49.215 -17.309 29.846 1.00 25.75 291 ARG B C 1
ATOM 5754 O O . ARG B 1 292 ? 48.553 -16.294 29.628 1.00 25.50 291 ARG B O 1
ATOM 5762 N N . TRP B 1 293 ? 49.073 -18.049 30.931 1.00 25.52 292 TRP B N 1
ATOM 5763 C CA . TRP B 1 293 ? 48.308 -17.596 32.076 1.00 26.08 292 TRP B CA 1
ATOM 5764 C C . TRP B 1 293 ? 49.275 -16.838 32.955 1.00 26.21 292 TRP B C 1
ATOM 5765 O O . TRP B 1 293 ? 50.442 -17.133 32.980 1.00 27.12 292 TRP B O 1
ATOM 5776 N N . THR B 1 294 ? 48.787 -15.853 33.686 1.00 26.43 293 THR B N 1
ATOM 5777 C CA . THR B 1 294 ? 49.662 -15.116 34.600 1.00 25.87 293 THR B CA 1
ATOM 5778 C C . THR B 1 294 ? 50.539 -16.046 35.452 1.00 26.18 293 THR B C 1
ATOM 5779 O O . THR B 1 294 ? 50.073 -17.041 36.011 1.00 25.26 293 THR B O 1
ATOM 5783 N N . ARG B 1 295 ? 51.806 -15.662 35.582 1.00 25.83 294 ARG B N 1
ATOM 5784 C CA . ARG B 1 295 ? 52.772 -16.431 36.368 1.00 26.41 294 ARG B CA 1
ATOM 5785 C C . ARG B 1 295 ? 52.648 -16.138 37.866 1.00 25.89 294 ARG B C 1
ATOM 5786 O O . ARG B 1 295 ? 53.247 -16.820 38.693 1.00 25.73 294 ARG B O 1
ATOM 5791 N N . PHE B 1 296 ? 51.824 -15.159 38.223 1.00 25.01 295 PHE B N 1
ATOM 5792 C CA . PHE B 1 296 ? 51.592 -14.880 39.639 1.00 25.27 295 PHE B CA 1
ATOM 5793 C C . PHE B 1 296 ? 50.783 -15.981 40.284 1.00 25.16 295 PHE B C 1
ATOM 5794 O O . PHE B 1 296 ? 49.755 -16.401 39.756 1.00 24.85 295 PHE B O 1
ATOM 5802 N N . THR B 1 297 ? 51.234 -16.402 41.453 1.00 25.73 296 THR B N 1
ATOM 5803 C CA . THR B 1 297 ? 50.437 -17.291 42.306 1.00 25.93 296 THR B CA 1
ATOM 5804 C C . THR B 1 297 ? 49.190 -16.531 42.801 1.00 25.78 296 THR B C 1
ATOM 5805 O O . THR B 1 297 ? 49.104 -15.297 42.736 1.00 25.76 296 THR B O 1
ATOM 5809 N N . LYS B 1 298 ? 48.219 -17.260 43.312 1.00 25.81 297 LYS B N 1
ATOM 5810 C CA . LYS B 1 298 ? 46.999 -16.620 43.834 1.00 25.79 297 LYS B CA 1
ATOM 5811 C C . LYS B 1 298 ? 47.312 -15.638 44.969 1.00 25.55 297 LYS B C 1
ATOM 5812 O O . LYS B 1 298 ? 46.709 -14.577 45.061 1.00 24.92 297 LYS B O 1
ATOM 5818 N N . ASP B 1 299 ? 48.221 -16.0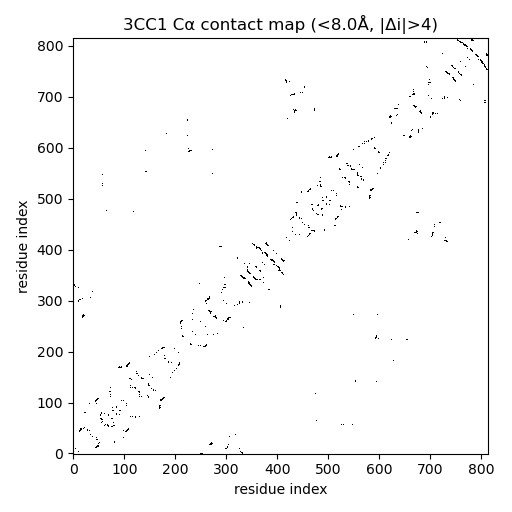17 45.854 1.00 25.07 298 ASP B N 1
ATOM 5819 C CA . ASP B 1 299 ? 48.593 -15.147 46.971 1.00 25.20 298 ASP B CA 1
ATOM 5820 C C . ASP B 1 299 ? 49.230 -13.855 46.454 1.00 24.67 298 ASP B C 1
ATOM 5821 O O . ASP B 1 299 ? 48.946 -12.770 46.956 1.00 25.32 298 ASP B O 1
ATOM 5826 N N . GLU B 1 300 ? 50.065 -14.001 45.430 1.00 24.17 299 GLU B N 1
ATOM 5827 C CA . GLU B 1 300 ? 50.725 -12.860 44.786 1.00 23.91 299 GLU B CA 1
ATOM 5828 C C . GLU B 1 300 ? 49.714 -11.949 44.117 1.00 24.01 299 GLU B C 1
ATOM 5829 O O . GLU B 1 300 ? 49.865 -10.717 44.148 1.00 22.43 299 GLU B O 1
ATOM 5835 N N . GLN B 1 301 ? 48.682 -12.563 43.503 1.00 24.09 300 GLN B N 1
ATOM 5836 C CA . GLN B 1 301 ? 47.678 -11.786 42.783 1.00 24.00 300 GLN B CA 1
ATOM 5837 C C . GLN B 1 301 ? 46.878 -10.901 43.759 1.00 24.51 300 GLN B C 1
ATOM 5838 O O . GLN B 1 301 ? 46.588 -9.732 43.476 1.00 25.45 300 GLN B O 1
ATOM 5844 N N . LEU B 1 302 ? 46.547 -11.463 44.917 1.00 24.32 301 LEU B N 1
ATOM 5845 C CA . LEU B 1 302 ? 45.867 -10.721 45.989 1.00 24.46 301 LEU B CA 1
ATOM 5846 C C . LEU B 1 302 ? 46.774 -9.661 46.588 1.00 24.16 301 LEU B C 1
ATOM 5847 O O . LEU B 1 302 ? 46.332 -8.544 46.906 1.00 23.80 301 LEU B O 1
ATOM 5852 N N . THR B 1 303 ? 48.055 -10.011 46.761 1.00 23.72 302 THR B N 1
ATOM 5853 C CA . THR B 1 303 ? 49.034 -9.059 47.266 1.00 23.53 302 THR B CA 1
ATOM 5854 C C . THR B 1 303 ? 49.086 -7.814 46.364 1.00 23.93 302 THR B C 1
ATOM 5855 O O . THR B 1 303 ? 49.071 -6.677 46.832 1.00 24.57 302 THR B O 1
ATOM 5875 N N . ASN B 1 306 ? 45.929 -5.786 46.627 1.00 24.24 305 ASN B N 1
ATOM 5876 C CA . ASN B 1 306 ? 45.873 -5.068 47.905 1.00 24.39 305 ASN B CA 1
ATOM 5877 C C . ASN B 1 306 ? 46.711 -3.792 47.881 1.00 24.05 305 ASN B C 1
ATOM 5878 O O . ASN B 1 306 ? 46.270 -2.768 48.397 1.00 23.69 305 ASN B O 1
ATOM 5883 N N . LEU B 1 307 ? 47.919 -3.864 47.308 1.00 23.54 306 LEU B N 1
ATOM 5884 C CA . LEU B 1 307 ? 48.766 -2.656 47.209 1.00 23.98 306 LEU B CA 1
ATOM 5885 C C . LEU B 1 307 ? 48.104 -1.654 46.270 1.00 24.31 306 LEU B C 1
ATOM 5886 O O . LEU B 1 307 ? 48.018 -0.479 46.591 1.00 23.86 306 LEU B O 1
ATOM 5891 N N . TRP B 1 308 ? 47.692 -2.101 45.080 1.00 24.76 307 TRP B N 1
ATOM 5892 C CA . TRP B 1 308 ? 47.111 -1.177 44.092 1.00 25.87 307 TRP B CA 1
ATOM 5893 C C . TRP B 1 308 ? 45.888 -0.452 44.658 1.00 25.55 307 TRP B C 1
ATOM 5894 O O . TRP B 1 308 ? 45.667 0.727 44.411 1.00 26.74 307 TRP B O 1
ATOM 5905 N N . ALA B 1 309 ? 45.098 -1.172 45.423 1.00 25.39 308 ALA B N 1
ATOM 5906 C CA . ALA B 1 309 ? 43.854 -0.638 45.976 1.00 25.60 308 ALA B CA 1
ATOM 5907 C C . ALA B 1 309 ? 44.192 0.423 47.008 1.00 26.30 308 ALA B C 1
ATOM 5908 O O . ALA B 1 309 ? 43.609 1.492 47.000 1.00 27.05 308 ALA B O 1
ATOM 5910 N N . ILE B 1 310 ? 45.121 0.107 47.913 1.00 26.36 309 ILE B N 1
ATOM 5911 C CA . ILE B 1 310 ? 45.318 0.930 49.097 1.00 26.66 309 ILE B CA 1
ATOM 5912 C C . ILE B 1 310 ? 46.111 2.192 48.763 1.00 26.99 309 ILE B C 1
ATOM 5913 O O . ILE B 1 310 ? 46.023 3.166 49.489 1.00 26.40 309 ILE B O 1
ATOM 5918 N N . CYS B 1 311 ? 46.801 2.220 47.630 1.00 26.75 310 CYS B N 1
ATOM 5919 C CA . CYS B 1 311 ? 47.503 3.454 47.269 1.00 28.33 310 CYS B CA 1
ATOM 5920 C C . CYS B 1 311 ? 46.794 4.280 46.196 1.00 26.93 310 CYS B C 1
ATOM 5921 O O . CYS B 1 311 ? 47.264 5.337 45.840 1.00 28.63 310 CYS B O 1
ATOM 5924 N N . HIS B 1 312 ? 45.641 3.795 45.727 1.00 25.19 311 HIS B N 1
ATOM 5925 C CA . HIS B 1 312 ? 44.812 4.460 44.712 1.00 24.15 311 HIS B CA 1
ATOM 5926 C C . HIS B 1 312 ? 45.445 4.393 43.325 1.00 24.41 311 HIS B C 1
ATOM 5927 O O . HIS B 1 312 ? 45.414 5.383 42.592 1.00 23.18 311 HIS B O 1
ATOM 5934 N N . SER B 1 313 ? 46.121 3.289 43.008 1.00 24.48 312 SER B N 1
ATOM 5935 C CA . SER B 1 313 ? 46.615 3.094 41.636 1.00 25.92 312 SER B CA 1
ATOM 5936 C C . SER B 1 313 ? 45.379 2.939 40.729 1.00 26.28 312 SER B C 1
ATOM 5937 O O . SER B 1 313 ? 44.382 2.359 41.163 1.00 24.91 312 SER B O 1
ATOM 5940 N N . PRO B 1 314 ? 45.441 3.455 39.490 1.00 25.90 313 PRO B N 1
ATOM 5941 C CA . PRO B 1 314 ? 44.425 2.990 38.553 1.00 26.48 313 PRO B CA 1
ATOM 5942 C C . PRO B 1 314 ? 44.442 1.467 38.460 1.00 26.27 313 PRO B C 1
ATOM 5943 O O . PRO B 1 314 ? 45.480 0.840 38.709 1.00 26.35 313 PRO B O 1
ATOM 5947 N N . LEU B 1 315 ? 43.276 0.895 38.157 1.00 26.18 314 LEU B N 1
ATOM 5948 C CA . LEU B 1 315 ? 43.123 -0.540 38.014 1.00 26.70 314 LEU B CA 1
ATOM 5949 C C . LEU B 1 315 ? 42.780 -0.845 36.566 1.00 26.76 314 LEU B C 1
ATOM 5950 O O . LEU B 1 315 ? 41.603 -0.756 36.158 1.00 27.38 314 LEU B O 1
ATOM 5963 N N . PHE B 1 317 ? 43.003 -3.909 34.181 1.00 26.37 316 PHE B N 1
ATOM 5964 C CA . PHE B 1 317 ? 43.135 -5.302 33.839 1.00 25.92 316 PHE B CA 1
ATOM 5965 C C . PHE B 1 317 ? 43.860 -5.537 32.523 1.00 25.97 316 PHE B C 1
ATOM 5966 O O . PHE B 1 317 ? 43.459 -5.027 31.538 1.00 26.31 316 PHE B O 1
ATOM 5974 N N . GLY B 1 318 ? 44.917 -6.331 32.520 1.00 26.34 317 GLY B N 1
ATOM 5975 C CA . GLY B 1 318 ? 45.736 -6.502 31.315 1.00 26.43 317 GLY B CA 1
ATOM 5976 C C . GLY B 1 318 ? 45.499 -7.776 30.498 1.00 26.93 317 GLY B C 1
ATOM 5977 O O . GLY B 1 318 ? 46.020 -7.913 29.393 1.00 27.77 317 GLY B O 1
ATOM 5978 N N . GLY B 1 319 ? 44.724 -8.708 31.034 1.00 26.44 318 GLY B N 1
ATOM 5979 C CA . GLY B 1 319 ? 44.492 -9.976 30.382 1.00 25.86 318 GLY B CA 1
ATOM 5980 C C . GLY B 1 319 ? 43.314 -9.932 29.425 1.00 25.82 318 GLY B C 1
ATOM 5981 O O . GLY B 1 319 ? 42.532 -8.975 29.389 1.00 24.82 318 GLY B O 1
ATOM 5982 N N . GLU B 1 320 ? 43.222 -10.985 28.629 1.00 25.70 319 GLU B N 1
ATOM 5983 C CA . GLU B 1 320 ? 42.031 -11.242 27.803 1.00 25.70 319 GLU B CA 1
ATOM 5984 C C . GLU B 1 320 ? 40.872 -11.717 28.698 1.00 26.05 319 GLU B C 1
ATOM 5985 O O . GLU B 1 320 ? 40.832 -12.861 29.175 1.00 27.66 319 GLU B O 1
ATOM 5991 N N . LEU B 1 321 ? 39.933 -10.800 28.918 1.00 26.35 320 LEU B N 1
ATOM 5992 C CA . LEU B 1 321 ? 38.854 -10.983 29.899 1.00 25.80 320 LEU B CA 1
ATOM 5993 C C . LEU B 1 321 ? 37.973 -12.196 29.620 1.00 25.91 320 LEU B C 1
ATOM 5994 O O . LEU B 1 321 ? 37.459 -12.833 30.554 1.00 25.07 320 LEU B O 1
ATOM 5999 N N . ARG B 1 322 ? 37.810 -12.532 28.347 1.00 25.95 321 ARG B N 1
ATOM 6000 C CA . ARG B 1 322 ? 36.855 -13.547 27.987 1.00 26.19 321 ARG B CA 1
ATOM 6001 C C . ARG B 1 322 ? 37.376 -14.896 28.401 1.00 26.45 321 ARG B C 1
ATOM 6002 O O . ARG B 1 322 ? 36.633 -15.840 28.427 1.00 25.88 321 ARG B O 1
ATOM 6010 N N . ASP B 1 323 ? 38.661 -14.984 28.711 1.00 26.94 322 ASP B N 1
ATOM 6011 C CA . ASP B 1 323 ? 39.256 -16.257 29.166 1.00 27.44 322 ASP B CA 1
ATOM 6012 C C . ASP B 1 323 ? 39.387 -16.347 30.676 1.00 27.70 322 ASP B C 1
ATOM 6013 O O . ASP B 1 323 ? 40.030 -17.248 31.187 1.00 28.51 322 ASP B O 1
ATOM 6018 N N . ASN B 1 324 ? 38.789 -15.405 31.389 1.00 27.65 323 ASN B N 1
ATOM 6019 C CA . ASN B 1 324 ? 38.808 -15.435 32.847 1.00 28.02 323 ASN B CA 1
ATOM 6020 C C . ASN B 1 324 ? 38.195 -16.725 33.385 1.00 28.52 323 ASN B C 1
ATOM 6021 O O . ASN B 1 324 ? 37.233 -17.245 32.825 1.00 28.51 323 ASN B O 1
ATOM 6026 N N . ASP B 1 325 ? 38.727 -17.183 34.513 1.00 28.71 324 ASP B N 1
ATOM 6027 C CA . ASP B 1 325 ? 38.067 -18.205 35.334 1.00 28.56 324 ASP B CA 1
ATOM 6028 C C . ASP B 1 325 ? 37.312 -17.576 36.511 1.00 27.96 324 ASP B C 1
ATOM 6029 O O . ASP B 1 325 ? 37.287 -16.361 36.657 1.00 27.35 324 ASP B O 1
ATOM 6034 N N . GLU B 1 326 ? 36.688 -18.400 37.342 1.00 27.06 325 GLU B N 1
ATOM 6035 C CA . GLU B 1 326 ? 35.872 -17.899 38.463 1.00 27.00 325 GLU B CA 1
ATOM 6036 C C . GLU B 1 326 ? 36.790 -17.104 39.384 1.00 26.96 325 GLU B C 1
ATOM 6037 O O . GLU B 1 326 ? 36.429 -16.033 39.879 1.00 27.69 325 GLU B O 1
ATOM 6039 N N . TRP B 1 327 ? 37.984 -17.635 39.590 1.00 26.53 326 TRP B N 1
ATOM 6040 C CA . TRP B 1 327 ? 38.952 -17.016 40.479 1.00 27.20 326 TRP B CA 1
ATOM 6041 C C . TRP B 1 327 ? 39.240 -15.576 40.031 1.00 27.15 326 TRP B C 1
ATOM 6042 O O . TRP B 1 327 ? 39.139 -14.660 40.815 1.00 27.31 326 TRP B O 1
ATOM 6053 N N . THR B 1 328 ? 39.634 -15.403 38.775 1.00 27.37 327 THR B N 1
ATOM 6054 C CA . THR B 1 328 ? 40.024 -14.079 38.288 1.00 27.14 327 THR B CA 1
ATOM 6055 C C . THR B 1 328 ? 38.844 -13.115 38.319 1.00 27.28 327 THR B C 1
ATOM 6056 O O . THR B 1 328 ? 38.978 -11.985 38.719 1.00 27.75 327 THR B O 1
ATOM 6060 N N . LEU B 1 329 ? 37.677 -13.580 37.928 1.00 27.05 328 LEU B N 1
ATOM 6061 C CA . LEU B 1 329 ? 36.496 -12.739 38.004 1.00 27.20 328 LEU B CA 1
ATOM 6062 C C . LEU B 1 329 ? 36.271 -12.288 39.435 1.00 27.83 328 LEU B C 1
ATOM 6063 O O . LEU B 1 329 ? 35.925 -11.129 39.662 1.00 28.48 328 LEU B O 1
ATOM 6068 N N . SER B 1 330 ? 36.542 -13.169 40.405 1.00 29.07 329 SER B N 1
ATOM 6069 C CA . SER B 1 330 ? 36.324 -12.860 41.835 1.00 29.27 329 SER B CA 1
ATOM 6070 C C . SER B 1 330 ? 37.272 -11.781 42.379 1.00 29.41 329 SER B C 1
ATOM 6071 O O . SER B 1 330 ? 36.923 -11.038 43.289 1.00 29.60 329 SER B O 1
ATOM 6074 N N . LEU B 1 331 ? 38.466 -11.675 41.800 1.00 29.24 330 LEU B N 1
ATOM 6075 C CA . LEU B 1 331 ? 39.403 -10.587 42.140 1.00 29.33 330 LEU B CA 1
ATOM 6076 C C . LEU B 1 331 ? 38.870 -9.203 41.778 1.00 28.20 330 LEU B C 1
ATOM 6077 O O . LEU B 1 331 ? 39.280 -8.180 42.340 1.00 29.04 330 LEU B O 1
ATOM 6082 N N . LEU B 1 332 ? 37.966 -9.189 40.816 1.00 28.07 331 LEU B N 1
ATOM 6083 C CA . LEU B 1 332 ? 37.568 -7.965 40.154 1.00 27.69 331 LEU B CA 1
ATOM 6084 C C . LEU B 1 332 ? 36.199 -7.515 40.644 1.00 28.17 331 LEU B C 1
ATOM 6085 O O . LEU B 1 332 ? 35.729 -6.428 40.308 1.00 28.46 331 LEU B O 1
ATOM 6090 N N . THR B 1 333 ? 35.542 -8.354 41.426 1.00 27.91 332 THR B N 1
ATOM 6091 C CA . THR B 1 333 ? 34.152 -8.088 41.773 1.00 27.88 332 THR B CA 1
ATOM 6092 C C . THR B 1 333 ? 33.904 -8.036 43.281 1.00 28.05 332 THR B C 1
ATOM 6093 O O . THR B 1 333 ? 32.802 -8.326 43.728 1.00 27.73 332 THR B O 1
ATOM 6097 N N . ASN B 1 334 ? 34.930 -7.670 44.044 1.00 27.32 333 ASN B N 1
ATOM 6098 C CA . ASN B 1 334 ? 34.838 -7.524 45.488 1.00 27.70 333 ASN B CA 1
ATOM 6099 C C . ASN B 1 334 ? 34.591 -6.048 45.789 1.00 27.50 333 ASN B C 1
ATOM 6100 O O . ASN B 1 334 ? 35.502 -5.226 45.672 1.00 26.53 333 ASN B O 1
ATOM 6105 N N . GLU B 1 335 ? 33.342 -5.729 46.128 1.00 26.83 334 GLU B N 1
ATOM 6106 C CA . GLU B 1 335 ? 32.904 -4.355 46.336 1.00 27.67 334 GLU B CA 1
ATOM 6107 C C . GLU B 1 335 ? 33.766 -3.717 47.417 1.00 27.51 334 GLU B C 1
ATOM 6108 O O . GLU B 1 335 ? 34.027 -2.531 47.384 1.00 28.16 334 GLU B O 1
ATOM 6110 N N . GLY B 1 336 ? 34.254 -4.513 48.351 1.00 27.65 335 GLY B N 1
ATOM 6111 C CA . GLY B 1 336 ? 35.023 -3.960 49.489 1.00 27.66 335 GLY B CA 1
ATOM 6112 C C . GLY B 1 336 ? 36.374 -3.441 49.065 1.00 27.66 335 GLY B C 1
ATOM 6113 O O . GLY B 1 336 ? 36.797 -2.345 49.422 1.00 27.93 335 GLY B O 1
ATOM 6114 N N . ILE B 1 337 ? 37.039 -4.252 48.268 1.00 27.02 336 ILE B N 1
ATOM 6115 C CA . ILE B 1 337 ? 38.351 -3.918 47.748 1.00 26.56 336 ILE B CA 1
ATOM 6116 C C . ILE B 1 337 ? 38.229 -2.720 46.808 1.00 26.48 336 ILE B C 1
ATOM 6117 O O . ILE B 1 337 ? 39.031 -1.792 46.852 1.00 25.18 336 ILE B O 1
ATOM 6122 N N . LEU B 1 338 ? 37.208 -2.750 45.958 1.00 26.33 337 LEU B N 1
ATOM 6123 C CA . LEU B 1 338 ? 37.046 -1.690 44.971 1.00 26.88 337 LEU B CA 1
ATOM 6124 C C . LEU B 1 338 ? 36.757 -0.375 45.672 1.00 27.30 337 LEU B C 1
ATOM 6125 O O . LEU B 1 338 ? 37.178 0.715 45.216 1.00 28.16 337 LEU B O 1
ATOM 6130 N N . SER B 1 339 ? 36.073 -0.480 46.808 1.00 27.32 338 SER B N 1
ATOM 6131 C CA . SER B 1 339 ? 35.707 0.697 47.570 1.00 27.52 338 SER B CA 1
ATOM 6132 C C . SER B 1 339 ? 36.939 1.337 48.219 1.00 26.46 338 SER B C 1
ATOM 6133 O O . SER B 1 339 ? 37.043 2.569 48.326 1.00 25.55 338 SER B O 1
ATOM 6136 N N . ILE B 1 340 ? 37.926 0.512 48.572 1.00 25.37 339 ILE B N 1
ATOM 6137 C CA . ILE B 1 340 ? 39.178 1.058 49.122 1.00 24.94 339 ILE B CA 1
ATOM 6138 C C . ILE B 1 340 ? 39.859 1.917 48.014 1.00 25.18 339 ILE B C 1
ATOM 6139 O O . ILE B 1 340 ? 40.234 3.077 48.227 1.00 24.81 339 ILE B O 1
ATOM 6144 N N . ASN B 1 341 ? 39.962 1.335 46.821 1.00 25.43 340 ASN B N 1
ATOM 6145 C CA . ASN B 1 341 ? 40.602 1.994 45.680 1.00 25.31 340 ASN B CA 1
ATOM 6146 C C . ASN B 1 341 ? 39.877 3.257 45.260 1.00 25.29 340 ASN B C 1
ATOM 6147 O O . ASN B 1 341 ? 40.500 4.251 44.940 1.00 26.35 340 ASN B O 1
ATOM 6152 N N . GLN B 1 342 ? 38.541 3.212 45.288 1.00 26.25 341 GLN B N 1
ATOM 6153 C CA . GLN B 1 342 ? 37.687 4.328 44.760 1.00 25.90 341 GLN B CA 1
ATOM 6154 C C . GLN B 1 342 ? 37.280 5.418 45.745 1.00 25.43 341 GLN B C 1
ATOM 6155 O O . GLN B 1 342 ? 36.970 6.518 45.332 1.00 25.62 341 GLN B O 1
ATOM 6161 N N . LYS B 1 343 ? 37.299 5.125 47.042 1.00 25.09 342 LYS B N 1
ATOM 6162 C CA . LYS B 1 343 ? 36.635 5.991 47.995 1.00 25.07 342 LYS B CA 1
ATOM 6163 C C . LYS B 1 343 ? 37.396 6.259 49.288 1.00 24.67 342 LYS B C 1
ATOM 6164 O O . LYS B 1 343 ? 37.048 7.164 50.023 1.00 25.83 342 LYS B O 1
ATOM 6167 N N . SER B 1 344 ? 38.404 5.459 49.594 1.00 24.71 343 SER B N 1
ATOM 6168 C CA . SER B 1 344 ? 39.142 5.643 50.846 1.00 25.18 343 SER B CA 1
ATOM 6169 C C . SER B 1 344 ? 40.020 6.860 50.798 1.00 24.68 343 SER B C 1
ATOM 6170 O O . SER B 1 344 ? 40.373 7.359 49.716 1.00 25.11 343 SER B O 1
ATOM 6173 N N . VAL B 1 345 ? 40.382 7.339 51.987 1.00 24.03 344 VAL B N 1
ATOM 6174 C CA . VAL B 1 345 ? 41.219 8.542 52.131 1.00 23.59 344 VAL B CA 1
ATOM 6175 C C . VAL B 1 345 ? 42.335 8.287 53.160 1.00 23.95 344 VAL B C 1
ATOM 6176 O O . VAL B 1 345 ? 42.364 7.223 53.786 1.00 23.58 344 VAL B O 1
ATOM 6180 N N . LEU B 1 346 ? 43.227 9.250 53.337 1.00 23.84 345 LEU B N 1
ATOM 6181 C CA . LEU B 1 346 ? 44.316 9.141 54.336 1.00 25.13 345 LEU B CA 1
ATOM 6182 C C . LEU B 1 346 ? 45.201 7.917 54.091 1.00 24.30 345 LEU B C 1
ATOM 6183 O O . LEU B 1 346 ? 45.881 7.420 54.991 1.00 24.76 345 LEU B O 1
ATOM 6188 N N . ASN B 1 347 ? 45.254 7.504 52.832 1.00 23.66 346 ASN B N 1
ATOM 6189 C CA . ASN B 1 347 ? 46.070 6.388 52.389 1.00 23.82 346 ASN B CA 1
ATOM 6190 C C . ASN B 1 347 ? 47.529 6.592 52.707 1.00 24.30 346 ASN B C 1
ATOM 6191 O O . ASN B 1 347 ? 48.116 7.612 52.349 1.00 24.17 346 ASN B O 1
ATOM 6196 N N . ARG B 1 348 ? 48.097 5.640 53.436 1.00 24.33 347 ARG B N 1
ATOM 6197 C CA . ARG B 1 348 ? 49.431 5.829 53.952 1.00 25.17 347 ARG B CA 1
ATOM 6198 C C . ARG B 1 348 ? 50.181 4.560 54.276 1.00 25.02 347 ARG B C 1
ATOM 6199 O O . ARG B 1 348 ? 49.622 3.578 54.668 1.00 24.48 347 ARG B O 1
ATOM 6207 N N . PHE B 1 349 ? 51.492 4.676 54.147 1.00 25.83 348 PHE B N 1
ATOM 6208 C CA . PHE B 1 349 ? 52.476 3.648 54.520 1.00 26.04 348 PHE B CA 1
ATOM 6209 C C . PHE B 1 349 ? 52.572 3.651 56.053 1.00 25.56 348 PHE B C 1
ATOM 6210 O O . PHE B 1 349 ? 52.768 4.698 56.653 1.00 27.13 348 PHE B O 1
ATOM 6218 N N . VAL B 1 350 ? 52.367 2.505 56.692 1.00 25.23 349 VAL B N 1
ATOM 6219 C CA . VAL B 1 350 ? 52.374 2.424 58.171 1.00 24.90 349 VAL B CA 1
ATOM 6220 C C . VAL B 1 350 ? 53.726 1.940 58.709 1.00 25.69 349 VAL B C 1
ATOM 6221 O O . VAL B 1 350 ? 54.319 2.610 59.555 1.00 25.62 349 VAL B O 1
ATOM 6225 N N . TYR B 1 351 ? 54.196 0.768 58.256 1.00 25.05 350 TYR B N 1
ATOM 6226 C CA . TYR B 1 351 ? 55.523 0.313 58.655 1.00 24.91 350 TYR B CA 1
ATOM 6227 C C . TYR B 1 351 ? 56.153 -0.618 57.671 1.00 24.98 350 TYR B C 1
ATOM 6228 O O . TYR B 1 351 ? 55.484 -1.215 56.819 1.00 24.88 350 TYR B O 1
ATOM 6237 N N . ARG B 1 352 ? 57.462 -0.712 57.775 1.00 25.47 351 ARG B N 1
ATOM 6238 C CA . ARG B 1 352 ? 58.191 -1.812 57.157 1.00 26.21 351 ARG B CA 1
ATOM 6239 C C . ARG B 1 352 ? 59.406 -2.213 57.982 1.00 26.71 351 ARG B C 1
ATOM 6240 O O . ARG B 1 352 ? 60.241 -1.372 58.311 1.00 26.10 351 ARG B O 1
ATOM 6248 N N . GLU B 1 353 ? 59.471 -3.498 58.330 1.00 27.57 352 GLU B N 1
ATOM 6249 C CA . GLU B 1 353 ? 60.622 -4.119 58.937 1.00 28.91 352 GLU B CA 1
ATOM 6250 C C . GLU B 1 353 ? 60.877 -5.477 58.352 1.00 28.93 352 GLU B C 1
ATOM 6251 O O . GLU B 1 353 ? 60.009 -6.350 58.422 1.00 27.57 352 GLU B O 1
ATOM 6257 N N . GLU B 1 354 ? 62.068 -5.688 57.817 1.00 30.19 353 GLU B N 1
ATOM 6258 C CA . GLU B 1 354 ? 62.478 -7.064 57.498 1.00 31.37 353 GLU B CA 1
ATOM 6259 C C . GLU B 1 354 ? 61.333 -7.763 56.703 1.00 31.65 353 GLU B C 1
ATOM 6260 O O . GLU B 1 354 ? 60.821 -8.836 57.121 1.00 31.34 353 GLU B O 1
ATOM 6263 N N . ASP B 1 355 ? 60.956 -7.119 55.587 1.00 29.59 354 ASP B N 1
ATOM 6264 C CA . ASP B 1 355 ? 59.987 -7.617 54.588 1.00 29.01 354 ASP B CA 1
ATOM 6265 C C . ASP B 1 355 ? 58.552 -7.759 55.099 1.00 27.62 354 ASP B C 1
ATOM 6266 O O . ASP B 1 355 ? 57.688 -8.302 54.410 1.00 28.40 354 ASP B O 1
ATOM 6271 N N . LYS B 1 356 ? 58.319 -7.268 56.302 1.00 26.02 355 LYS B N 1
ATOM 6272 C CA . LYS B 1 356 ? 56.962 -7.097 56.846 1.00 25.86 355 LYS B CA 1
ATOM 6273 C C . LYS B 1 356 ? 56.501 -5.651 56.663 1.00 25.03 355 LYS B C 1
ATOM 6274 O O . LYS B 1 356 ? 57.154 -4.697 57.131 1.00 24.27 355 LYS B O 1
ATOM 6280 N N . VAL B 1 357 ? 55.373 -5.499 55.990 1.00 24.79 356 VAL B N 1
ATOM 6281 C CA . VAL B 1 357 ? 54.881 -4.202 55.566 1.00 24.83 356 VAL B CA 1
ATOM 6282 C C . VAL B 1 357 ? 53.395 -4.007 55.919 1.00 24.15 356 VAL B C 1
ATOM 6283 O O . VAL B 1 357 ? 52.583 -4.920 55.784 1.00 24.77 356 VAL B O 1
ATOM 6287 N N . ALA B 1 358 ? 53.048 -2.794 56.350 1.00 22.89 357 ALA B N 1
ATOM 6288 C CA . ALA B 1 358 ? 51.645 -2.431 56.595 1.00 22.41 357 ALA B CA 1
ATOM 6289 C C . ALA B 1 358 ? 51.329 -1.088 55.957 1.00 22.08 357 ALA B C 1
ATOM 6290 O O . ALA B 1 358 ? 52.130 -0.155 56.022 1.00 20.31 357 ALA B O 1
ATOM 6292 N N . TRP B 1 359 ? 50.147 -0.991 55.366 1.00 21.67 358 TRP B N 1
ATOM 6293 C CA . TRP B 1 359 ? 49.610 0.255 54.837 1.00 22.61 358 TRP B CA 1
ATOM 6294 C C . TRP B 1 359 ? 48.223 0.411 55.454 1.00 22.82 358 TRP B C 1
ATOM 6295 O O . TRP B 1 359 ? 47.646 -0.567 55.957 1.00 23.07 358 TRP B O 1
ATOM 6306 N N . ALA B 1 360 ? 47.704 1.624 55.474 1.00 22.61 359 ALA B N 1
ATOM 6307 C CA . ALA B 1 360 ? 46.354 1.857 56.029 1.00 22.54 359 ALA B CA 1
ATOM 6308 C C . ALA B 1 360 ? 45.603 2.953 55.273 1.00 23.57 359 ALA B C 1
ATOM 6309 O O . ALA B 1 360 ? 46.191 3.761 54.546 1.00 22.89 359 ALA B O 1
ATOM 6311 N N . ALA B 1 361 ? 44.287 2.978 55.466 1.00 22.97 360 ALA B N 1
ATOM 6312 C CA . ALA B 1 361 ? 43.433 4.028 54.942 1.00 23.73 360 ALA B CA 1
ATOM 6313 C C . ALA B 1 361 ? 42.168 4.080 55.777 1.00 25.14 360 ALA B C 1
ATOM 6314 O O . ALA B 1 361 ? 41.911 3.200 56.626 1.00 24.16 360 ALA B O 1
ATOM 6316 N N . ASN B 1 362 ? 41.365 5.095 55.484 1.00 26.99 361 ASN B N 1
ATOM 6317 C CA . ASN B 1 362 ? 40.133 5.355 56.174 1.00 28.06 361 ASN B CA 1
ATOM 6318 C C . ASN B 1 362 ? 38.968 5.404 55.194 1.00 29.39 361 ASN B C 1
ATOM 6319 O O . ASN B 1 362 ? 39.074 5.951 54.093 1.00 28.86 361 ASN B O 1
ATOM 6324 N N . GLY B 1 363 ? 37.856 4.827 55.616 1.00 30.49 362 GLY B N 1
ATOM 6325 C CA . GLY B 1 363 ? 36.612 4.865 54.849 1.00 32.76 362 GLY B CA 1
ATOM 6326 C C . GLY B 1 363 ? 35.771 6.068 55.222 1.00 34.36 362 GLY B C 1
ATOM 6327 O O . GLY B 1 363 ? 36.196 6.913 55.985 1.00 34.10 362 GLY B O 1
ATOM 6328 N N . ARG B 1 364 ? 34.571 6.164 54.675 1.00 37.16 363 ARG B N 1
ATOM 6329 C CA . ARG B 1 364 ? 33.778 7.388 54.846 1.00 39.45 363 ARG B CA 1
ATOM 6330 C C . ARG B 1 364 ? 32.629 7.130 55.796 1.00 39.76 363 ARG B C 1
ATOM 6331 O O . ARG B 1 364 ? 31.828 8.016 56.051 1.00 40.30 363 ARG B O 1
ATOM 6339 N N . ASN B 1 365 ? 32.557 5.908 56.304 1.00 40.03 364 ASN B N 1
ATOM 6340 C CA . ASN B 1 365 ? 31.446 5.500 57.152 1.00 40.70 364 ASN B CA 1
ATOM 6341 C C . ASN B 1 365 ? 31.963 5.069 58.514 1.00 39.73 364 ASN B C 1
ATOM 6342 O O . ASN B 1 365 ? 31.409 4.180 59.150 1.00 40.41 364 ASN B O 1
ATOM 6347 N N . GLY B 1 366 ? 33.040 5.704 58.945 1.00 38.05 365 GLY B N 1
ATOM 6348 C CA . GLY B 1 366 ? 33.578 5.451 60.290 1.00 36.94 365 GLY B CA 1
ATOM 6349 C C . GLY B 1 366 ? 34.613 4.328 60.365 1.00 35.66 365 GLY B C 1
ATOM 6350 O O . GLY B 1 366 ? 35.257 4.119 61.397 1.00 35.56 365 GLY B O 1
ATOM 6351 N N . GLU B 1 367 ? 34.784 3.615 59.258 1.00 33.66 366 GLU B N 1
ATOM 6352 C CA . GLU B 1 367 ? 35.665 2.452 59.233 1.00 32.29 366 GLU B CA 1
ATOM 6353 C C . GLU B 1 367 ? 37.111 2.774 58.801 1.00 30.41 366 GLU B C 1
ATOM 6354 O O . GLU B 1 367 ? 37.400 3.832 58.270 1.00 30.25 366 GLU B O 1
ATOM 6360 N N . ALA B 1 368 ? 38.017 1.853 59.074 1.00 28.04 367 ALA B N 1
ATOM 6361 C CA . ALA B 1 368 ? 39.380 1.946 58.560 1.00 27.56 367 ALA B CA 1
ATOM 6362 C C . ALA B 1 368 ? 39.798 0.628 57.930 1.00 26.48 367 ALA B C 1
ATOM 6363 O O . ALA B 1 368 ? 39.115 -0.393 58.044 1.00 26.24 367 ALA B O 1
ATOM 6365 N N . TYR B 1 369 ? 40.923 0.689 57.237 1.00 26.13 368 TYR B N 1
ATOM 6366 C CA . TYR B 1 369 ? 41.451 -0.415 56.460 1.00 25.59 368 TYR B CA 1
ATOM 6367 C C . TYR B 1 369 ? 42.893 -0.562 56.755 1.00 25.21 368 TYR B C 1
ATOM 6368 O O . TYR B 1 369 ? 43.605 0.417 56.826 1.00 25.99 368 TYR B O 1
ATOM 6377 N N . VAL B 1 370 ? 43.321 -1.799 56.961 1.00 24.96 369 VAL B N 1
ATOM 6378 C CA . VAL B 1 370 ? 44.731 -2.112 57.130 1.00 25.30 369 VAL B CA 1
ATOM 6379 C C . VAL B 1 370 ? 45.111 -3.262 56.209 1.00 25.13 369 VAL B C 1
ATOM 6380 O O . VAL B 1 370 ? 44.440 -4.300 56.142 1.00 24.97 369 VAL B O 1
ATOM 6384 N N . ALA B 1 371 ? 46.178 -3.030 55.466 1.00 24.52 370 ALA B N 1
ATOM 6385 C CA . ALA B 1 371 ? 46.781 -4.025 54.619 1.00 25.06 370 ALA B CA 1
ATOM 6386 C C . ALA B 1 371 ? 48.122 -4.458 55.200 1.00 24.85 370 ALA B C 1
ATOM 6387 O O . ALA B 1 371 ? 49.036 -3.635 55.394 1.00 24.77 370 ALA B O 1
ATOM 6389 N N . LEU B 1 372 ? 48.216 -5.755 55.485 1.00 24.65 371 LEU B N 1
ATOM 6390 C CA . LEU B 1 372 ? 49.410 -6.388 56.006 1.00 24.40 371 LEU B CA 1
ATOM 6391 C C . LEU B 1 372 ? 50.029 -7.334 54.995 1.00 24.83 371 LEU B C 1
ATOM 6392 O O . LEU B 1 372 ? 49.378 -8.210 54.471 1.00 26.22 371 LEU B O 1
ATOM 6397 N N . PHE B 1 373 ? 51.334 -7.197 54.780 1.00 25.20 372 PHE B N 1
ATOM 6398 C CA . PHE B 1 373 ? 52.009 -7.936 53.712 1.00 25.19 372 PHE B CA 1
ATOM 6399 C C . PHE B 1 373 ? 53.252 -8.643 54.213 1.00 25.37 372 PHE B C 1
ATOM 6400 O O . PHE B 1 373 ? 54.079 -8.033 54.888 1.00 26.03 372 PHE B O 1
ATOM 6408 N N . ASN B 1 374 ? 53.390 -9.914 53.846 1.00 25.33 373 ASN B N 1
ATOM 6409 C CA . ASN B 1 374 ? 54.650 -10.645 53.978 1.00 25.49 373 ASN B CA 1
ATOM 6410 C C . ASN B 1 374 ? 55.350 -10.814 52.625 1.00 25.10 373 ASN B C 1
ATOM 6411 O O . ASN B 1 374 ? 54.993 -11.697 51.831 1.00 25.97 373 ASN B O 1
ATOM 6416 N N . LEU B 1 375 ? 56.374 -9.995 52.407 1.00 24.89 374 LEU B N 1
ATOM 6417 C CA . LEU B 1 375 ? 57.141 -9.972 51.155 1.00 25.00 374 LEU B CA 1
ATOM 6418 C C . LEU B 1 375 ? 58.293 -10.961 51.189 1.00 25.89 374 LEU B C 1
ATOM 6419 O O . LEU B 1 375 ? 59.044 -11.147 50.218 1.00 26.55 374 LEU B O 1
ATOM 6424 N N . HIS B 1 376 ? 58.432 -11.609 52.326 1.00 26.80 375 HIS B N 1
ATOM 6425 C CA . HIS B 1 376 ? 59.523 -12.559 52.511 1.00 27.61 375 HIS B CA 1
ATOM 6426 C C . HIS B 1 376 ? 59.239 -13.904 51.848 1.00 27.57 375 HIS B C 1
ATOM 6427 O O . HIS B 1 376 ? 58.092 -14.265 51.573 1.00 24.56 375 HIS B O 1
ATOM 6434 N N . ASP B 1 377 ? 60.308 -14.658 51.622 1.00 28.30 376 ASP B N 1
ATOM 6435 C CA . ASP B 1 377 ? 60.196 -15.945 50.950 1.00 29.74 376 ASP B CA 1
ATOM 6436 C C . ASP B 1 377 ? 59.906 -17.060 51.957 1.00 30.63 376 ASP B C 1
ATOM 6437 O O . ASP B 1 377 ? 59.718 -18.231 51.617 1.00 28.83 376 ASP B O 1
ATOM 6442 N N . GLN B 1 378 ? 59.861 -16.672 53.214 1.00 32.29 377 GLN B N 1
ATOM 6443 C CA . GLN B 1 378 ? 59.415 -17.597 54.264 1.00 33.59 377 GLN B CA 1
ATOM 6444 C C . GLN B 1 378 ? 58.231 -16.988 55.001 1.00 33.17 377 GLN B C 1
ATOM 6445 O O . GLN B 1 378 ? 58.061 -15.743 55.056 1.00 31.76 377 GLN B O 1
ATOM 6451 N N . GLN B 1 379 ? 57.453 -17.880 55.596 1.00 32.88 378 GLN B N 1
ATOM 6452 C CA . GLN B 1 379 ? 56.365 -17.487 56.491 1.00 33.79 378 GLN B CA 1
ATOM 6453 C C . GLN B 1 379 ? 56.801 -16.502 57.589 1.00 32.36 378 GLN B C 1
ATOM 6454 O O . GLN B 1 379 ? 57.899 -16.570 58.142 1.00 31.87 378 GLN B O 1
ATOM 6460 N N . LYS B 1 380 ? 55.937 -15.536 57.862 1.00 31.65 379 LYS B N 1
ATOM 6461 C CA . LYS B 1 380 ? 56.203 -14.543 58.894 1.00 31.44 379 LYS B CA 1
ATOM 6462 C C . LYS B 1 380 ? 54.931 -14.207 59.619 1.00 30.60 379 LYS B C 1
ATOM 6463 O O . LYS B 1 380 ? 53.844 -14.378 59.088 1.00 29.89 379 LYS B O 1
ATOM 6469 N N . THR B 1 381 ? 55.089 -13.724 60.843 1.00 29.93 380 THR B N 1
ATOM 6470 C CA . THR B 1 381 ? 53.979 -13.232 61.660 1.00 30.11 380 THR B CA 1
ATOM 6471 C C . THR B 1 381 ? 53.916 -11.717 61.643 1.00 30.47 380 THR B C 1
ATOM 6472 O O . THR B 1 381 ? 54.863 -11.053 61.991 1.00 31.08 380 THR B O 1
ATOM 6476 N N . LEU B 1 382 ? 52.792 -11.187 61.199 1.00 30.76 381 LEU B N 1
ATOM 6477 C CA . LEU B 1 382 ? 52.626 -9.743 61.103 1.00 31.74 381 LEU B CA 1
ATOM 6478 C C . LEU B 1 382 ? 51.816 -9.254 62.278 1.00 32.55 381 LEU B C 1
ATOM 6479 O O . LEU B 1 382 ? 50.917 -9.950 62.734 1.00 32.58 381 LEU B O 1
ATOM 6484 N N . GLN B 1 383 ? 52.182 -8.074 62.780 1.00 32.51 382 GLN B N 1
ATOM 6485 C CA . GLN B 1 383 ? 51.594 -7.488 63.977 1.00 32.28 382 GLN B CA 1
ATOM 6486 C C . GLN B 1 383 ? 50.913 -6.173 63.614 1.00 31.57 382 GLN B C 1
ATOM 6487 O O . GLN B 1 383 ? 51.343 -5.417 62.712 1.00 32.52 382 GLN B O 1
ATOM 6490 N N . PHE B 1 384 ? 49.869 -5.878 64.363 1.00 30.37 383 PHE B N 1
ATOM 6491 C CA . PHE B 1 384 ? 49.159 -4.632 64.234 1.00 30.48 383 PHE B CA 1
ATOM 6492 C C . PHE B 1 384 ? 48.548 -4.155 65.564 1.00 28.76 383 PHE B C 1
ATOM 6493 O O . PHE B 1 384 ? 48.056 -4.954 66.354 1.00 28.69 383 PHE B O 1
ATOM 6501 N N . ARG B 1 385 ? 48.598 -2.853 65.816 1.00 26.78 384 ARG B N 1
ATOM 6502 C CA . ARG B 1 385 ? 47.901 -2.247 66.961 1.00 25.70 384 ARG B CA 1
ATOM 6503 C C . ARG B 1 385 ? 47.082 -1.041 66.510 1.00 25.03 384 ARG B C 1
ATOM 6504 O O . ARG B 1 385 ? 47.465 -0.322 65.582 1.00 25.50 384 ARG B O 1
ATOM 6512 N N . LEU B 1 386 ? 45.988 -0.793 67.207 1.00 23.19 385 LEU B N 1
ATOM 6513 C CA . LEU B 1 386 ? 45.104 0.313 66.877 1.00 23.26 385 LEU B CA 1
ATOM 6514 C C . LEU B 1 386 ? 45.846 1.655 66.931 1.00 23.49 385 LEU B C 1
ATOM 6515 O O . LEU B 1 386 ? 45.532 2.583 66.172 1.00 22.56 385 LEU B O 1
ATOM 6520 N N . ASP B 1 387 ? 46.884 1.744 67.748 1.00 23.80 386 ASP B N 1
ATOM 6521 C CA . ASP B 1 387 ? 47.609 3.036 67.863 1.00 24.67 386 ASP B CA 1
ATOM 6522 C C . ASP B 1 387 ? 48.356 3.423 66.612 1.00 24.69 386 ASP B C 1
ATOM 6523 O O . ASP B 1 387 ? 48.686 4.602 66.434 1.00 25.79 386 ASP B O 1
ATOM 6536 N N . VAL B 1 389 ? 47.090 3.418 63.697 1.00 24.29 388 VAL B N 1
ATOM 6537 C CA . VAL B 1 389 ? 46.159 3.942 62.719 1.00 24.87 388 VAL B CA 1
ATOM 6538 C C . VAL B 1 389 ? 45.170 4.909 63.302 1.00 25.43 388 VAL B C 1
ATOM 6539 O O . VAL B 1 389 ? 44.209 5.273 62.684 1.00 26.41 388 VAL B O 1
ATOM 6543 N N . GLY B 1 390 ? 45.413 5.332 64.527 1.00 25.83 389 GLY B N 1
ATOM 6544 C CA . GLY B 1 390 ? 44.717 6.464 65.070 1.00 25.57 389 GLY B CA 1
ATOM 6545 C C . GLY B 1 390 ? 43.457 6.094 65.821 1.00 25.89 389 GLY B C 1
ATOM 6546 O O . GLY B 1 390 ? 42.651 6.972 66.095 1.00 25.97 389 GLY B O 1
ATOM 6547 N N . ILE B 1 391 ? 43.302 4.823 66.201 1.00 25.09 390 ILE B N 1
ATOM 6548 C CA . ILE B 1 391 ? 42.043 4.373 66.825 1.00 24.75 390 ILE B CA 1
ATOM 6549 C C . ILE B 1 391 ? 42.261 4.056 68.295 1.00 24.82 390 ILE B C 1
ATOM 6550 O O . ILE B 1 391 ? 43.241 3.434 68.645 1.00 24.54 390 ILE B O 1
ATOM 6563 N N . GLU B 1 393 ? 39.476 3.083 70.368 1.00 26.54 392 GLU B N 1
ATOM 6564 C CA . GLU B 1 393 ? 38.298 2.336 70.810 1.00 27.72 392 GLU B CA 1
ATOM 6565 C C . GLU B 1 393 ? 38.358 0.910 70.288 1.00 27.80 392 GLU B C 1
ATOM 6566 O O . GLU B 1 393 ? 39.033 0.613 69.320 1.00 27.15 392 GLU B O 1
ATOM 6569 N N . THR B 1 394 ? 37.592 0.037 70.909 1.00 27.69 393 THR B N 1
ATOM 6570 C CA . THR B 1 394 ? 37.482 -1.326 70.424 1.00 28.06 393 THR B CA 1
ATOM 6571 C C . THR B 1 394 ? 36.799 -1.385 69.076 1.00 27.92 393 THR B C 1
ATOM 6572 O O . THR B 1 394 ? 35.800 -0.717 68.823 1.00 29.00 393 THR B O 1
ATOM 6576 N N . VAL B 1 395 ? 37.380 -2.187 68.202 1.00 27.79 394 VAL B N 1
ATOM 6577 C CA . VAL B 1 395 ? 36.880 -2.367 66.850 1.00 27.84 394 VAL B CA 1
ATOM 6578 C C . VAL B 1 395 ? 36.581 -3.829 66.600 1.00 28.10 394 VAL B C 1
ATOM 6579 O O . VAL B 1 395 ? 37.111 -4.705 67.281 1.00 27.14 394 VAL B O 1
ATOM 6583 N N . GLN B 1 396 ? 35.728 -4.067 65.601 1.00 28.62 395 GLN B N 1
ATOM 6584 C CA . GLN B 1 396 ? 35.567 -5.386 65.022 1.00 29.69 395 GLN B CA 1
ATOM 6585 C C . GLN B 1 396 ? 36.412 -5.501 63.770 1.00 29.55 395 GLN B C 1
ATOM 6586 O O . GLN B 1 396 ? 36.405 -4.618 62.912 1.00 30.43 395 GLN B O 1
ATOM 6592 N N . LEU B 1 397 ? 37.145 -6.597 63.665 1.00 28.76 396 LEU B N 1
ATOM 6593 C CA . LEU B 1 397 ? 37.976 -6.831 62.509 1.00 28.23 396 LEU B CA 1
ATOM 6594 C C . LEU B 1 397 ? 37.302 -7.795 61.538 1.00 28.53 396 LEU B C 1
ATOM 6595 O O . LEU B 1 397 ? 36.818 -8.867 61.924 1.00 28.72 396 LEU B O 1
ATOM 6600 N N . PHE B 1 398 ? 37.292 -7.406 60.278 1.00 28.55 397 PHE B N 1
ATOM 6601 C CA . PHE B 1 398 ? 36.799 -8.238 59.193 1.00 28.85 397 PHE B CA 1
ATOM 6602 C C . PHE B 1 398 ? 37.864 -8.453 58.126 1.00 28.62 397 PHE B C 1
ATOM 6603 O O . PHE B 1 398 ? 38.673 -7.561 57.836 1.00 29.38 397 PHE B O 1
ATOM 6611 N N . ASN B 1 399 ? 37.845 -9.647 57.543 1.00 28.02 398 ASN B N 1
ATOM 6612 C CA . ASN B 1 399 ? 38.614 -9.960 56.344 1.00 27.56 398 ASN B CA 1
ATOM 6613 C C . ASN B 1 399 ? 37.850 -9.501 55.104 1.00 27.67 398 ASN B C 1
ATOM 6614 O O . ASN B 1 399 ? 36.775 -10.054 54.761 1.00 27.11 398 ASN B O 1
ATOM 6619 N N . VAL B 1 400 ? 38.426 -8.521 54.414 1.00 26.43 399 VAL B N 1
ATOM 6620 C CA . VAL B 1 400 ? 37.724 -7.815 53.318 1.00 27.08 399 VAL B CA 1
ATOM 6621 C C . VAL B 1 400 ? 37.458 -8.745 52.112 1.00 27.96 399 VAL B C 1
ATOM 6622 O O . VAL B 1 400 ? 36.367 -8.753 51.527 1.00 27.83 399 VAL B O 1
ATOM 6626 N N . TRP B 1 401 ? 38.426 -9.602 51.835 1.00 29.02 400 TRP B N 1
ATOM 6627 C CA . TRP B 1 401 ? 38.375 -10.504 50.691 1.00 29.89 400 TRP B CA 1
ATOM 6628 C C . TRP B 1 401 ? 37.323 -11.572 50.835 1.00 32.27 400 TRP B C 1
ATOM 6629 O O . TRP B 1 401 ? 36.632 -11.889 49.861 1.00 31.87 400 TRP B O 1
ATOM 6640 N N . ASP B 1 402 ? 37.189 -12.145 52.030 1.00 34.07 401 ASP B N 1
ATOM 6641 C CA . ASP B 1 402 ? 36.160 -13.180 52.222 1.00 35.69 401 ASP B CA 1
ATOM 6642 C C . ASP B 1 402 ? 35.005 -12.732 53.080 1.00 35.87 401 ASP B C 1
ATOM 6643 O O . ASP B 1 402 ? 34.098 -13.493 53.345 1.00 36.45 401 ASP B O 1
ATOM 6648 N N . ARG B 1 403 ? 35.009 -11.463 53.437 1.00 36.41 402 ARG B N 1
ATOM 6649 C CA . ARG B 1 403 ? 33.870 -10.828 54.085 1.00 37.74 402 ARG B CA 1
ATOM 6650 C C . ARG B 1 403 ? 33.699 -11.304 55.533 1.00 37.51 402 ARG B C 1
ATOM 6651 O O . ARG B 1 403 ? 32.836 -10.813 56.253 1.00 38.54 402 ARG B O 1
ATOM 6659 N N . SER B 1 404 ? 34.532 -12.244 55.959 1.00 36.27 403 SER B N 1
ATOM 6660 C CA . SER B 1 404 ? 34.365 -12.870 57.272 1.00 35.55 403 SER B CA 1
ATOM 6661 C C . SER B 1 404 ? 34.844 -12.041 58.448 1.00 34.55 403 SER B C 1
ATOM 6662 O O . SER B 1 404 ? 35.814 -11.269 58.364 1.00 34.41 403 SER B O 1
ATOM 6665 N N . PHE B 1 405 ? 34.136 -12.235 59.556 1.00 33.72 404 PHE B N 1
ATOM 6666 C CA . PHE B 1 405 ? 34.485 -11.645 60.846 1.00 33.17 404 PHE B CA 1
ATOM 6667 C C . PHE B 1 405 ? 35.651 -12.414 61.458 1.00 32.77 404 PHE B C 1
ATOM 6668 O O . PHE B 1 405 ? 35.659 -13.644 61.487 1.00 32.04 404 PHE B O 1
ATOM 6676 N N . LEU B 1 406 ? 36.642 -11.667 61.933 1.00 31.86 405 LEU B N 1
ATOM 6677 C CA . LEU B 1 406 ? 37.836 -12.252 62.496 1.00 31.77 405 LEU B CA 1
ATOM 6678 C C . LEU B 1 406 ? 37.717 -12.275 64.019 1.00 31.50 405 LEU B C 1
ATOM 6679 O O . LEU B 1 406 ? 37.653 -13.333 64.642 1.00 32.43 405 LEU B O 1
ATOM 6684 N N . GLN B 1 407 ? 37.666 -11.090 64.596 1.00 30.31 406 GLN B N 1
ATOM 6685 C CA . GLN B 1 407 ? 37.715 -10.921 66.029 1.00 29.38 406 GLN B CA 1
ATOM 6686 C C . GLN B 1 407 ? 37.495 -9.449 66.376 1.00 28.74 406 GLN B C 1
ATOM 6687 O O . GLN B 1 407 ? 37.469 -8.587 65.499 1.00 29.12 406 GLN B O 1
ATOM 6693 N N . SER B 1 408 ? 37.350 -9.158 67.664 1.00 27.72 407 SER B N 1
ATOM 6694 C CA . SER B 1 408 ? 37.358 -7.780 68.124 1.00 27.09 407 SER B CA 1
ATOM 6695 C C . SER B 1 408 ? 38.785 -7.445 68.499 1.00 26.59 407 SER B C 1
ATOM 6696 O O . SER B 1 408 ? 39.626 -8.329 68.637 1.00 26.17 407 SER B O 1
ATOM 6699 N N . LEU B 1 409 ? 39.072 -6.161 68.625 1.00 26.36 408 LEU B N 1
ATOM 6700 C CA . LEU B 1 409 ? 40.419 -5.734 68.996 1.00 25.74 408 LEU B CA 1
ATOM 6701 C C . LEU B 1 409 ? 40.314 -4.470 69.813 1.00 25.43 408 LEU B C 1
ATOM 6702 O O . LEU B 1 409 ? 39.703 -3.494 69.393 1.00 24.95 408 LEU B O 1
ATOM 6707 N N . ALA B 1 410 ? 40.909 -4.508 70.996 1.00 25.56 409 ALA B N 1
ATOM 6708 C CA . ALA B 1 410 ? 40.976 -3.351 71.883 1.00 25.75 409 ALA B CA 1
ATOM 6709 C C . ALA B 1 410 ? 42.323 -2.628 71.760 1.00 26.36 409 ALA B C 1
ATOM 6710 O O . ALA B 1 410 ? 43.314 -3.187 71.298 1.00 25.27 409 ALA B O 1
ATOM 6712 N N . PRO B 1 411 ? 42.350 -1.371 72.177 1.00 27.45 410 PRO B N 1
ATOM 6713 C CA . PRO B 1 411 ? 43.550 -0.581 72.143 1.00 29.12 410 PRO B CA 1
ATOM 6714 C C . PRO B 1 411 ? 44.690 -1.251 72.910 1.00 30.23 410 PRO B C 1
ATOM 6715 O O . PRO B 1 411 ? 45.854 -1.149 72.519 1.00 30.41 410 PRO B O 1
ATOM 6719 N N . SER B 1 412 ? 44.369 -1.982 73.966 1.00 32.01 411 SER B N 1
ATOM 6720 C CA . SER B 1 412 ? 45.431 -2.595 74.779 1.00 34.03 411 SER B CA 1
ATOM 6721 C C . SER B 1 412 ? 46.031 -3.838 74.121 1.00 35.38 411 SER B C 1
ATOM 6722 O O . SER B 1 412 ? 46.989 -4.424 74.656 1.00 36.32 411 SER B O 1
ATOM 6725 N N . GLU B 1 413 ? 45.474 -4.254 72.984 1.00 35.82 412 GLU B N 1
ATOM 6726 C CA . GLU B 1 413 ? 45.876 -5.521 72.375 1.00 36.03 412 GLU B CA 1
ATOM 6727 C C . GLU B 1 413 ? 46.698 -5.379 71.112 1.00 35.38 412 GLU B C 1
ATOM 6728 O O . GLU B 1 413 ? 46.784 -4.337 70.481 1.00 35.77 412 GLU B O 1
ATOM 6734 N N . SER B 1 414 ? 47.256 -6.510 70.736 1.00 35.03 413 SER B N 1
ATOM 6735 C CA . SER B 1 414 ? 47.903 -6.687 69.457 1.00 35.17 413 SER B CA 1
ATOM 6736 C C . SER B 1 414 ? 47.217 -7.768 68.664 1.00 34.28 413 SER B C 1
ATOM 6737 O O . SER B 1 414 ? 46.873 -8.816 69.193 1.00 34.19 413 SER B O 1
ATOM 6740 N N . PHE B 1 415 ? 47.014 -7.477 67.390 1.00 32.62 414 PHE B N 1
ATOM 6741 C CA . PHE B 1 415 ? 46.600 -8.457 66.415 1.00 31.47 414 PHE B CA 1
ATOM 6742 C C . PHE B 1 415 ? 47.849 -9.061 65.798 1.00 30.71 414 PHE B C 1
ATOM 6743 O O . PHE B 1 415 ? 48.773 -8.343 65.435 1.00 30.77 414 PHE B O 1
ATOM 6751 N N . GLN B 1 416 ? 47.873 -10.383 65.718 1.00 29.74 415 GLN B N 1
ATOM 6752 C CA . GLN B 1 416 ? 48.931 -11.151 65.073 1.00 29.78 415 GLN B CA 1
ATOM 6753 C C . GLN B 1 416 ? 48.326 -12.111 64.039 1.00 29.57 415 GLN B C 1
ATOM 6754 O O . GLN B 1 416 ? 47.267 -12.736 64.277 1.00 28.63 415 GLN B O 1
ATOM 6758 N N . ILE B 1 417 ? 49.011 -12.240 62.908 1.00 28.31 416 ILE B N 1
ATOM 6759 C CA . ILE B 1 417 ? 48.591 -13.148 61.837 1.00 28.65 416 ILE B CA 1
ATOM 6760 C C . ILE B 1 417 ? 49.822 -13.763 61.167 1.00 28.37 416 ILE B C 1
ATOM 6761 O O . ILE B 1 417 ? 50.743 -13.056 60.785 1.00 28.66 416 ILE B O 1
ATOM 6766 N N . GLU B 1 418 ? 49.870 -15.085 61.061 1.00 28.58 417 GLU B N 1
ATOM 6767 C CA . GLU B 1 418 ? 50.938 -15.729 60.288 1.00 28.55 417 GLU B CA 1
ATOM 6768 C C . GLU B 1 418 ? 50.531 -15.723 58.840 1.00 28.14 417 GLU B C 1
ATOM 6769 O O . GLU B 1 418 ? 49.420 -16.132 58.489 1.00 27.76 417 GLU B O 1
ATOM 6772 N N . LEU B 1 419 ? 51.432 -15.221 58.005 1.00 27.97 418 LEU B N 1
ATOM 6773 C CA . LEU B 1 419 ? 51.199 -15.105 56.567 1.00 27.42 418 LEU B CA 1
ATOM 6774 C C . LEU B 1 419 ? 52.214 -15.947 55.789 1.00 26.96 418 LEU B C 1
ATOM 6775 O O . LEU B 1 419 ? 53.406 -15.961 56.083 1.00 26.98 418 LEU B O 1
ATOM 6780 N N . LYS B 1 420 ? 51.717 -16.678 54.805 1.00 27.81 419 LYS B N 1
ATOM 6781 C CA . LYS B 1 420 ? 52.586 -17.488 53.955 1.00 27.93 419 LYS B CA 1
ATOM 6782 C C . LYS B 1 420 ? 53.481 -16.509 53.189 1.00 27.72 419 LYS B C 1
ATOM 6783 O O . LYS B 1 420 ? 53.201 -15.309 53.136 1.00 27.39 419 LYS B O 1
ATOM 6787 N N . PRO B 1 421 ? 54.587 -16.999 52.627 1.00 27.61 420 PRO B N 1
ATOM 6788 C CA . PRO B 1 421 ? 55.371 -16.087 51.806 1.00 27.91 420 PRO B CA 1
ATOM 6789 C C . PRO B 1 421 ? 54.555 -15.454 50.692 1.00 27.16 420 PRO B C 1
ATOM 6790 O O . PRO B 1 421 ? 53.767 -16.128 50.019 1.00 26.50 420 PRO B O 1
ATOM 6794 N N . HIS B 1 422 ? 54.764 -14.150 50.530 1.00 26.41 421 HIS B N 1
ATOM 6795 C CA . HIS B 1 422 ? 54.167 -13.361 49.464 1.00 25.59 421 HIS B CA 1
ATOM 6796 C C . HIS B 1 422 ? 52.696 -13.162 49.698 1.00 25.45 421 HIS B C 1
ATOM 6797 O O . HIS B 1 422 ? 52.012 -12.647 48.845 1.00 24.74 421 HIS B O 1
ATOM 6804 N N . GLN B 1 423 ? 52.221 -13.593 50.854 1.00 25.37 422 GLN B N 1
ATOM 6805 C CA . GLN B 1 423 ? 50.811 -13.447 51.220 1.00 25.84 422 GLN B CA 1
ATOM 6806 C C . GLN B 1 423 ? 50.571 -12.169 52.028 1.00 26.11 422 GLN B C 1
ATOM 6807 O O . GLN B 1 423 ? 51.407 -11.723 52.799 1.00 25.98 422 GLN B O 1
ATOM 6813 N N . SER B 1 424 ? 49.369 -11.641 51.862 1.00 26.27 423 SER B N 1
ATOM 6814 C CA . SER B 1 424 ? 48.897 -10.445 52.500 1.00 26.43 423 SER B CA 1
ATOM 6815 C C . SER B 1 424 ? 47.453 -10.654 52.977 1.00 27.00 423 SER B C 1
ATOM 6816 O O . SER B 1 424 ? 46.789 -11.646 52.643 1.00 25.92 423 SER B O 1
ATOM 6835 N N . LEU B 1 427 ? 42.252 -6.032 55.992 1.00 26.46 426 LEU B N 1
ATOM 6836 C CA . LEU B 1 427 ? 41.325 -5.882 57.112 1.00 26.79 426 LEU B CA 1
ATOM 6837 C C . LEU B 1 427 ? 40.497 -4.622 57.048 1.00 27.24 426 LEU B C 1
ATOM 6838 O O . LEU B 1 427 ? 40.988 -3.537 56.698 1.00 26.94 426 LEU B O 1
ATOM 6843 N N . LYS B 1 428 ? 39.233 -4.777 57.411 1.00 27.93 427 LYS B N 1
ATOM 6844 C CA . LYS B 1 428 ? 38.359 -3.646 57.739 1.00 28.43 427 LYS B CA 1
ATOM 6845 C C . LYS B 1 428 ? 38.212 -3.569 59.245 1.00 28.49 427 LYS B C 1
ATOM 6846 O O . LYS B 1 428 ? 38.021 -4.573 59.941 1.00 27.96 427 LYS B O 1
ATOM 6852 N N . LEU B 1 429 ? 38.379 -2.367 59.745 1.00 29.09 428 LEU B N 1
ATOM 6853 C CA . LEU B 1 429 ? 38.306 -2.093 61.168 1.00 30.06 428 LEU B CA 1
ATOM 6854 C C . LEU B 1 429 ? 37.052 -1.302 61.353 1.00 32.26 428 LEU B C 1
ATOM 6855 O O . LEU B 1 429 ? 36.919 -0.171 60.870 1.00 31.11 428 LEU B O 1
ATOM 6860 N N . SER B 1 430 ? 36.125 -1.925 62.047 1.00 34.74 429 SER B N 1
ATOM 6861 C CA . SER B 1 430 ? 34.813 -1.377 62.197 1.00 37.91 429 SER B CA 1
ATOM 6862 C C . SER B 1 430 ? 34.492 -1.146 63.684 1.00 40.21 429 SER B C 1
ATOM 6863 O O . SER B 1 430 ? 34.631 -2.040 64.493 1.00 39.05 429 SER B O 1
ATOM 6866 N N . PRO B 1 431 ? 34.053 0.070 64.023 1.00 44.34 430 PRO B N 1
ATOM 6867 C CA . PRO B 1 431 ? 33.677 0.523 65.365 1.00 46.76 430 PRO B CA 1
ATOM 6868 C C . PRO B 1 431 ? 32.477 -0.209 65.923 1.00 48.59 430 PRO B C 1
ATOM 6869 O O . PRO B 1 431 ? 31.730 -0.882 65.186 1.00 48.36 430 PRO B O 1
ATOM 6873 N N . ASP B 1 432 ? 32.296 -0.024 67.232 1.00 50.97 431 ASP B N 1
ATOM 6874 C CA . ASP B 1 432 ? 31.251 -0.717 68.023 1.00 52.40 431 ASP B CA 1
ATOM 6875 C C . ASP B 1 432 ? 29.965 0.088 68.312 1.00 53.37 431 ASP B C 1
ATOM 6876 O O . ASP B 1 432 ? 29.948 1.323 68.202 1.00 54.91 431 ASP B O 1
#